Protein 8AYZ (pdb70)

Structure (mmCIF, N/CA/C/O backbone):
data_8AYZ
#
_entry.id   8AYZ
#
_cell.length_a   1.00
_cell.length_b   1.00
_cell.length_c   1.00
_cell.angle_alpha   90.00
_cell.angle_beta   90.00
_cell.angle_gamma   90.00
#
_symmetry.space_group_name_H-M   'P 1'
#
loop_
_entity.id
_entity.type
_entity.pdbx_description
1 polymer 'Capsid protein, VP1'
2 polymer 'Capsid protein, VP0'
3 polymer 'Capsid protein, VP3'
4 non-polymer SPHINGOSINE
5 non-polymer '4-[[4-[1,3-bis(oxidanylidene)isoindol-2-yl]phenyl]sulfonylamino]benzoic acid'
6 water water
#
loop_
_atom_site.group_PDB
_atom_site.id
_atom_site.type_symbol
_atom_site.label_atom_id
_atom_site.label_alt_id
_atom_site.label_comp_id
_atom_site.label_asym_id
_atom_site.label_entity_id
_atom_site.label_seq_id
_atom_site.pdbx_PDB_ins_code
_atom_site.Cartn_x
_atom_site.Cartn_y
_atom_site.Cartn_z
_atom_site.occupancy
_atom_site.B_iso_or_equiv
_atom_site.auth_seq_id
_atom_site.auth_comp_id
_atom_site.auth_asym_id
_atom_site.auth_atom_id
_atom_site.pdbx_PDB_model_num
ATOM 1 N N . ALA A 1 24 ? 165.363 223.147 290.921 1.00 28.31 24 ALA A N 1
ATOM 2 C CA . ALA A 1 24 ? 164.786 224.328 290.294 1.00 28.31 24 ALA A CA 1
ATOM 3 C C . ALA A 1 24 ? 163.939 223.934 289.095 1.00 28.31 24 ALA A C 1
ATOM 4 O O . ALA A 1 24 ? 163.634 224.761 288.236 1.00 28.31 24 ALA A O 1
ATOM 6 N N . ASN A 1 25 ? 163.559 222.662 289.046 1.00 32.91 25 ASN A N 1
ATOM 7 C CA . ASN A 1 25 ? 162.811 222.151 287.911 1.00 32.91 25 ASN A CA 1
ATOM 8 C C . ASN A 1 25 ? 161.375 222.659 287.942 1.00 32.91 25 ASN A C 1
ATOM 9 O O . ASN A 1 25 ? 160.831 223.001 288.996 1.00 32.91 25 ASN A O 1
ATOM 14 N N . ASN A 1 26 ? 160.764 222.712 286.764 1.00 31.65 26 ASN A N 1
ATOM 15 C CA . ASN A 1 26 ? 159.361 223.066 286.660 1.00 31.65 26 ASN A CA 1
ATOM 16 C C . ASN A 1 26 ? 158.505 221.959 287.273 1.00 31.65 26 ASN A C 1
ATOM 17 O O . ASN A 1 26 ? 159.003 220.922 287.719 1.00 31.65 26 ASN A O 1
ATOM 22 N N . LEU A 1 27 ? 157.195 222.185 287.297 1.00 27.61 27 LEU A N 1
ATOM 23 C CA . LEU A 1 27 ? 156.269 221.262 287.926 1.00 27.61 27 LEU A CA 1
ATOM 24 C C . LEU A 1 27 ? 155.368 220.601 286.887 1.00 27.61 27 LEU A C 1
ATOM 25 O O . LEU A 1 27 ? 155.071 221.196 285.847 1.00 27.61 27 LEU A O 1
ATOM 30 N N . PRO A 1 28 ? 154.913 219.374 287.139 1.00 29.30 28 PRO A N 1
ATOM 31 C CA . PRO A 1 28 ? 154.048 218.700 286.164 1.00 29.30 28 PRO A CA 1
ATOM 32 C C . PRO A 1 28 ? 152.715 219.413 286.005 1.00 29.30 28 PRO A C 1
ATOM 33 O O . PRO A 1 28 ? 152.157 219.951 286.964 1.00 29.30 28 PRO A O 1
ATOM 37 N N . ASP A 1 29 ? 152.205 219.406 284.778 1.00 31.89 29 ASP A N 1
ATOM 38 C CA . ASP A 1 29 ? 150.878 219.939 284.516 1.00 31.89 29 ASP A CA 1
ATOM 39 C C . ASP A 1 29 ? 149.816 219.059 285.161 1.00 31.89 29 ASP A C 1
ATOM 40 O O . ASP A 1 29 ? 149.998 217.851 285.332 1.00 31.89 29 ASP A O 1
ATOM 45 N N . THR A 1 30 ? 148.698 219.677 285.526 1.00 30.08 30 THR A N 1
ATOM 46 C CA . THR A 1 30 ? 147.536 218.923 285.973 1.00 30.08 30 THR A CA 1
ATOM 47 C C . THR A 1 30 ? 146.741 218.467 284.759 1.00 30.08 30 THR A C 1
ATOM 48 O O . THR A 1 30 ? 146.415 219.272 283.882 1.00 30.08 30 THR A O 1
ATOM 52 N N . GLN A 1 31 ? 146.440 217.175 284.703 1.00 32.16 31 GLN A N 1
ATOM 53 C CA . GLN A 1 31 ? 145.719 216.601 283.578 1.00 32.16 31 GLN A CA 1
ATOM 54 C C . GLN A 1 31 ? 144.231 216.549 283.884 1.00 32.16 31 GLN A C 1
ATOM 55 O O . GLN A 1 31 ? 143.826 216.332 285.029 1.00 32.16 31 GLN A O 1
ATOM 61 N N . SER A 1 32 ? 143.418 216.763 282.854 1.00 31.20 32 SER A N 1
ATOM 62 C CA . SER A 1 32 ? 141.979 216.638 283.014 1.00 31.20 32 SER A CA 1
ATOM 63 C C . SER A 1 32 ? 141.627 215.213 283.420 1.00 31.20 32 SER A C 1
ATOM 64 O O . SER A 1 32 ? 142.144 214.244 282.859 1.00 31.20 32 SER A O 1
ATOM 67 N N . SER A 1 33 ? 140.748 215.090 284.411 1.00 30.32 33 SER A N 1
ATOM 68 C CA . SER A 1 33 ? 140.320 213.791 284.912 1.00 30.32 33 SER A CA 1
ATOM 69 C C . SER A 1 33 ? 138.815 213.810 285.114 1.00 30.32 33 SER A C 1
ATOM 70 O O . SER A 1 33 ? 138.290 214.692 285.799 1.00 30.32 33 SER A O 1
ATOM 73 N N . GLY A 1 34 ? 138.129 212.837 284.520 1.00 29.03 34 GLY A N 1
ATOM 74 C CA . GLY A 1 34 ? 136.691 212.755 284.601 1.00 29.03 34 GLY A CA 1
ATOM 75 C C . GLY A 1 34 ? 136.220 211.789 285.669 1.00 29.03 34 GLY A C 1
ATOM 76 O O . GLY A 1 34 ? 136.973 211.395 286.563 1.00 29.03 34 GLY A O 1
ATOM 77 N N . PRO A 1 35 ? 134.950 211.391 285.596 1.00 28.31 35 PRO A N 1
ATOM 78 C CA . PRO A 1 35 ? 134.419 210.441 286.579 1.00 28.31 35 PRO A CA 1
ATOM 79 C C . PRO A 1 35 ? 135.167 209.118 286.543 1.00 28.31 35 PRO A C 1
ATOM 80 O O . PRO A 1 35 ? 135.667 208.689 285.501 1.00 28.31 35 PRO A O 1
ATOM 84 N N . ALA A 1 36 ? 135.245 208.474 287.704 1.00 28.69 36 ALA A N 1
ATOM 85 C CA . ALA A 1 36 ? 135.909 207.187 287.845 1.00 28.69 36 ALA A CA 1
ATOM 86 C C . ALA A 1 36 ? 134.961 206.191 288.492 1.00 28.69 36 ALA A C 1
ATOM 87 O O . ALA A 1 36 ? 134.260 206.518 289.452 1.00 28.69 36 ALA A O 1
ATOM 89 N N . HIS A 1 37 ? 134.938 204.975 287.948 1.00 28.91 37 HIS A N 1
ATOM 90 C CA . HIS A 1 37 ? 134.157 203.874 288.514 1.00 28.91 37 HIS A CA 1
ATOM 91 C C . HIS A 1 37 ? 134.912 202.588 288.172 1.00 28.91 37 HIS A C 1
ATOM 92 O O . HIS A 1 37 ? 134.735 202.023 287.091 1.00 28.91 37 HIS A O 1
ATOM 99 N N . SER A 1 38 ? 135.750 202.135 289.100 1.00 33.51 38 SER A N 1
ATOM 100 C CA . SER A 1 38 ? 136.636 201.017 288.809 1.00 33.51 38 SER A CA 1
ATOM 101 C C . SER A 1 38 ? 137.166 200.435 290.111 1.00 33.51 38 SER A C 1
ATOM 102 O O . SER A 1 38 ? 136.917 200.955 291.200 1.00 33.51 38 SER A O 1
ATOM 105 N N . LYS A 1 39 ? 137.909 199.337 289.973 1.00 36.95 39 LYS A N 1
ATOM 106 C CA . LYS A 1 39 ? 138.474 198.633 291.115 1.00 36.95 39 LYS A CA 1
ATOM 107 C C . LYS A 1 39 ? 139.804 199.213 291.577 1.00 36.95 39 LYS A C 1
ATOM 108 O O . LYS A 1 39 ? 140.277 198.842 292.655 1.00 36.95 39 LYS A O 1
ATOM 114 N N . GLU A 1 40 ? 140.417 200.103 290.801 1.00 36.64 40 GLU A N 1
ATOM 115 C CA . GLU A 1 40 ? 141.615 200.789 291.265 1.00 36.64 40 GLU A CA 1
ATOM 116 C C . GLU A 1 40 ? 141.234 201.817 292.322 1.00 36.64 40 GLU A C 1
ATOM 117 O O . GLU A 1 40 ? 140.343 202.643 292.105 1.00 36.64 40 GLU A O 1
ATOM 123 N N . THR A 1 41 ? 141.915 201.772 293.466 1.00 32.83 41 THR A N 1
ATOM 124 C CA . THR A 1 41 ? 141.584 202.605 294.621 1.00 32.83 41 THR A CA 1
ATOM 125 C C . THR A 1 41 ? 142.839 203.324 295.093 1.00 32.83 41 THR A C 1
ATOM 126 O O . THR A 1 41 ? 143.428 202.965 296.121 1.00 32.83 41 THR A O 1
ATOM 130 N N . PRO A 1 42 ? 143.277 204.353 294.365 1.00 31.03 42 PRO A N 1
ATOM 131 C CA . PRO A 1 42 ? 144.454 205.108 294.818 1.00 31.03 42 PRO A CA 1
ATOM 132 C C . PRO A 1 42 ? 144.264 205.758 296.176 1.00 31.03 42 PRO A C 1
ATOM 133 O O . PRO A 1 42 ? 145.249 205.967 296.893 1.00 31.03 42 PRO A O 1
ATOM 137 N N . ALA A 1 43 ? 143.027 206.084 296.556 1.00 29.13 43 ALA A N 1
ATOM 138 C CA . ALA A 1 43 ? 142.801 206.742 297.839 1.00 29.13 43 ALA A CA 1
ATOM 139 C C . ALA A 1 43 ? 143.230 205.852 298.999 1.00 29.13 43 ALA A C 1
ATOM 140 O O . ALA A 1 43 ? 143.824 206.330 299.971 1.00 29.13 43 ALA A O 1
ATOM 142 N N . LEU A 1 44 ? 142.931 204.558 298.920 1.00 29.12 44 LEU A N 1
ATOM 143 C CA . LEU A 1 44 ? 143.314 203.627 299.970 1.00 29.12 44 LEU A CA 1
ATOM 144 C C . LEU A 1 44 ? 144.772 203.219 299.814 1.00 29.12 44 LEU A C 1
ATOM 145 O O . LEU A 1 44 ? 145.262 203.015 298.701 1.00 29.12 44 LEU A O 1
ATOM 150 N N . THR A 1 45 ? 145.463 203.105 300.943 1.00 28.43 45 THR A N 1
ATOM 151 C CA . THR A 1 45 ? 146.874 202.752 300.957 1.00 28.43 45 THR A CA 1
ATOM 152 C C . THR A 1 45 ? 147.186 202.097 302.297 1.00 28.43 45 THR A C 1
ATOM 153 O O . THR A 1 45 ? 146.284 201.751 303.065 1.00 28.43 45 THR A O 1
ATOM 157 N N . ALA A 1 46 ? 148.475 201.920 302.574 1.00 27.73 46 ALA A N 1
ATOM 158 C CA . ALA A 1 46 ? 148.936 201.343 303.836 1.00 27.73 46 ALA A CA 1
ATOM 159 C C . ALA A 1 46 ? 150.227 202.058 304.215 1.00 27.73 46 ALA A C 1
ATOM 160 O O . ALA A 1 46 ? 151.300 201.719 303.710 1.00 27.73 46 ALA A O 1
ATOM 162 N N . VAL A 1 47 ? 150.120 203.046 305.103 1.00 26.09 47 VAL A N 1
ATOM 163 C CA . VAL A 1 47 ? 151.292 203.776 305.556 1.00 26.09 47 VAL A CA 1
ATOM 164 C C . VAL A 1 47 ? 152.250 202.891 306.336 1.00 26.09 47 VAL A C 1
ATOM 165 O O . VAL A 1 47 ? 153.389 203.294 306.582 1.00 26.09 47 VAL A O 1
ATOM 169 N N . GLU A 1 48 ? 151.815 201.691 306.730 1.00 25.88 48 GLU A N 1
ATOM 170 C CA . GLU A 1 48 ? 152.705 200.782 307.443 1.00 25.88 48 GLU A CA 1
ATOM 171 C C . GLU A 1 48 ? 153.957 200.472 306.634 1.00 25.88 48 GLU A C 1
ATOM 172 O O . GLU A 1 48 ? 155.028 200.254 307.210 1.00 25.88 48 GLU A O 1
ATOM 178 N N . THR A 1 49 ? 153.850 200.463 305.304 1.00 27.22 49 THR A N 1
ATOM 179 C CA . THR A 1 49 ? 154.996 200.129 304.467 1.00 27.22 49 THR A CA 1
ATOM 180 C C . THR A 1 49 ? 156.129 201.135 304.613 1.00 27.22 49 THR A C 1
ATOM 181 O O . THR A 1 49 ? 157.264 200.830 304.232 1.00 27.22 49 THR A O 1
ATOM 185 N N . GLY A 1 50 ? 155.852 202.317 305.153 1.00 25.93 50 GLY A N 1
ATOM 186 C CA . GLY A 1 50 ? 156.847 203.359 305.273 1.00 25.93 50 GLY A CA 1
ATOM 187 C C . GLY A 1 50 ? 156.915 204.310 304.099 1.00 25.93 50 GLY A C 1
ATOM 188 O O . GLY A 1 50 ? 157.720 205.249 304.133 1.00 25.93 50 GLY A O 1
ATOM 189 N N . ALA A 1 51 ? 156.100 204.106 303.071 1.00 27.71 51 ALA A N 1
ATOM 190 C CA . ALA A 1 51 ? 156.103 204.947 301.884 1.00 27.71 51 ALA A CA 1
ATOM 191 C C . ALA A 1 51 ? 154.959 205.952 301.938 1.00 27.71 51 ALA A C 1
ATOM 192 O O . ALA A 1 51 ? 153.935 205.723 302.585 1.00 27.71 51 ALA A O 1
ATOM 194 N N . THR A 1 52 ? 155.146 207.071 301.246 1.00 26.49 52 THR A N 1
ATOM 195 C CA . THR A 1 52 ? 154.139 208.118 301.151 1.00 26.49 52 THR A CA 1
ATOM 196 C C . THR A 1 52 ? 153.325 207.918 299.879 1.00 26.49 52 THR A C 1
ATOM 197 O O . THR A 1 52 ? 153.891 207.774 298.792 1.00 26.49 52 THR A O 1
ATOM 201 N N . ASN A 1 53 ? 152.001 207.916 300.019 1.00 28.87 53 ASN A N 1
ATOM 202 C CA . ASN A 1 53 ? 151.114 207.700 298.883 1.00 28.87 53 ASN A CA 1
ATOM 203 C C . ASN A 1 53 ? 151.267 208.849 297.891 1.00 28.87 53 ASN A C 1
ATOM 204 O O . ASN A 1 53 ? 150.904 209.987 298.210 1.00 28.87 53 ASN A O 1
ATOM 209 N N . PRO A 1 54 ? 151.789 208.602 296.681 1.00 29.26 54 PRO A N 1
ATOM 210 C CA . PRO A 1 54 ? 152.068 209.700 295.737 1.00 29.26 54 PRO A CA 1
ATOM 211 C C . PRO A 1 54 ? 150.850 210.084 294.897 1.00 29.26 54 PRO A C 1
ATOM 212 O O . PRO A 1 54 ? 150.855 209.988 293.666 1.00 29.26 54 PRO A O 1
ATOM 216 N N . LEU A 1 55 ? 149.792 210.530 295.565 1.00 28.48 55 LEU A N 1
ATOM 217 C CA . LEU A 1 55 ? 148.560 210.868 294.871 1.00 28.48 55 LEU A CA 1
ATOM 218 C C . LEU A 1 55 ? 148.605 212.293 294.336 1.00 28.48 55 LEU A C 1
ATOM 219 O O . LEU A 1 55 ? 149.276 213.169 294.887 1.00 28.48 55 LEU A O 1
ATOM 224 N N . VAL A 1 56 ? 147.876 212.513 293.253 1.00 28.64 56 VAL A N 1
ATOM 225 C CA . VAL A 1 56 ? 147.662 213.850 292.705 1.00 28.64 56 VAL A CA 1
ATOM 226 C C . VAL A 1 56 ? 146.168 214.125 292.761 1.00 28.64 56 VAL A C 1
ATOM 227 O O . VAL A 1 56 ? 145.356 213.197 292.911 1.00 28.64 56 VAL A O 1
ATOM 231 N N . PRO A 1 57 ? 145.764 215.391 292.646 1.00 27.21 57 PRO A N 1
ATOM 232 C CA . PRO A 1 57 ? 144.329 215.706 292.757 1.00 27.21 57 PRO A CA 1
ATOM 233 C C . PRO A 1 57 ? 143.452 214.890 291.824 1.00 27.21 57 PRO A C 1
ATOM 234 O O . PRO A 1 57 ? 142.334 214.524 292.201 1.00 27.21 57 PRO A O 1
ATOM 238 N N . SER A 1 58 ? 143.933 214.581 290.620 1.00 29.58 58 SER A N 1
ATOM 239 C CA . SER A 1 58 ? 143.132 213.815 289.674 1.00 29.58 58 SER A CA 1
ATOM 240 C C . SER A 1 58 ? 142.840 212.402 290.161 1.00 29.58 58 SER A C 1
ATOM 241 O O . SER A 1 58 ? 141.975 211.735 289.586 1.00 29.58 58 SER A O 1
ATOM 244 N N . ASP A 1 59 ? 143.536 211.930 291.195 1.00 30.25 59 ASP A N 1
ATOM 245 C CA . ASP A 1 59 ? 143.284 210.599 291.732 1.00 30.25 59 ASP A CA 1
ATOM 246 C C . ASP A 1 59 ? 142.009 210.522 292.560 1.00 30.25 59 ASP A C 1
ATOM 247 O O . ASP A 1 59 ? 141.471 209.424 292.734 1.00 30.25 59 ASP A O 1
ATOM 252 N N . THR A 1 60 ? 141.512 211.650 293.072 1.00 28.18 60 THR A N 1
ATOM 253 C CA . THR A 1 60 ? 140.374 211.641 293.982 1.00 28.18 60 THR A CA 1
ATOM 254 C C . THR A 1 60 ? 139.271 212.629 293.631 1.00 28.18 60 THR A C 1
ATOM 255 O O . THR A 1 60 ? 138.182 212.523 294.205 1.00 28.18 60 THR A O 1
ATOM 259 N N . VAL A 1 61 ? 139.508 213.586 292.735 1.00 26.44 61 VAL A N 1
ATOM 260 C CA . VAL A 1 61 ? 138.474 214.514 292.296 1.00 26.44 61 VAL A CA 1
ATOM 261 C C . VAL A 1 61 ? 138.613 214.711 290.794 1.00 26.44 61 VAL A C 1
ATOM 262 O O . VAL A 1 61 ? 139.637 214.387 290.192 1.00 26.44 61 VAL A O 1
ATOM 266 N N . GLN A 1 62 ? 137.561 215.249 290.190 1.00 26.68 62 GLN A N 1
ATOM 267 C CA . GLN A 1 62 ? 137.622 215.628 288.789 1.00 26.68 62 GLN A CA 1
ATOM 268 C C . GLN A 1 62 ? 138.429 216.910 288.653 1.00 26.68 62 GLN A C 1
ATOM 269 O O . GLN A 1 62 ? 138.199 217.881 289.379 1.00 26.68 62 GLN A O 1
ATOM 275 N N . THR A 1 63 ? 139.379 216.909 287.727 1.00 28.13 63 THR A N 1
ATOM 276 C CA . THR A 1 63 ? 140.286 218.027 287.542 1.00 28.13 63 THR A CA 1
ATOM 277 C C . THR A 1 63 ? 140.233 218.494 286.099 1.00 28.13 63 THR A C 1
ATOM 278 O O . THR A 1 63 ? 139.925 217.723 285.187 1.00 28.13 63 THR A O 1
ATOM 282 N N . ARG A 1 64 ? 140.534 219.769 285.905 1.00 27.55 64 ARG A N 1
ATOM 283 C CA . ARG A 1 64 ? 140.712 220.318 284.574 1.00 27.55 64 ARG A CA 1
ATOM 284 C C . ARG A 1 64 ? 142.178 220.217 284.168 1.00 27.55 64 ARG A C 1
ATOM 285 O O . ARG A 1 64 ? 143.045 219.834 284.955 1.00 27.55 64 ARG A O 1
ATOM 293 N N . HIS A 1 65 ? 142.451 220.561 282.915 1.00 30.68 65 HIS A N 1
ATOM 294 C CA . HIS A 1 65 ? 143.823 220.658 282.446 1.00 30.68 65 HIS A CA 1
ATOM 295 C C . HIS A 1 65 ? 144.399 222.004 282.864 1.00 30.68 65 HIS A C 1
ATOM 296 O O . HIS A 1 65 ? 143.808 223.053 282.591 1.00 30.68 65 HIS A O 1
ATOM 303 N N . VAL A 1 66 ? 145.541 221.972 283.544 1.00 29.00 66 VAL A N 1
ATOM 304 C CA . VAL A 1 66 ? 146.230 223.177 283.990 1.00 29.00 66 VAL A CA 1
ATOM 305 C C . VAL A 1 66 ? 147.676 223.085 283.531 1.00 29.00 66 VAL A C 1
ATOM 306 O O . VAL A 1 66 ? 148.388 222.143 283.897 1.00 29.00 66 VAL A O 1
ATOM 310 N N . ILE A 1 67 ? 148.113 224.060 282.741 1.00 29.86 67 ILE A N 1
ATOM 311 C CA . ILE A 1 67 ? 149.515 224.156 282.352 1.00 29.86 67 ILE A CA 1
ATOM 312 C C . ILE A 1 67 ? 150.263 224.803 283.511 1.00 29.86 67 ILE A C 1
ATOM 313 O O . ILE A 1 67 ? 150.158 226.011 283.733 1.00 29.86 67 ILE A O 1
ATOM 318 N N . GLN A 1 68 ? 151.012 223.997 284.254 1.00 28.75 68 GLN A N 1
ATOM 319 C CA . GLN A 1 68 ? 151.667 224.466 285.466 1.00 28.75 68 GLN A CA 1
ATOM 320 C C . GLN A 1 68 ? 152.897 225.292 285.116 1.00 28.75 68 GLN A C 1
ATOM 321 O O . GLN A 1 68 ? 153.751 224.855 284.340 1.00 28.75 68 GLN A O 1
ATOM 327 N N . LYS A 1 69 ? 152.985 226.488 285.695 1.00 26.89 69 LYS A N 1
ATOM 328 C CA . LYS A 1 69 ? 154.106 227.382 285.459 1.00 26.89 69 LYS A CA 1
ATOM 329 C C . LYS A 1 69 ? 154.945 227.650 286.698 1.00 26.89 69 LYS A C 1
ATOM 330 O O . LYS A 1 69 ? 156.022 228.243 286.574 1.00 26.89 69 LYS A O 1
ATOM 336 N N . ARG A 1 70 ? 154.497 227.234 287.878 1.00 24.24 70 ARG A N 1
ATOM 337 C CA . ARG A 1 70 ? 155.297 227.400 289.081 1.00 24.24 70 ARG A CA 1
ATOM 338 C C . ARG A 1 70 ? 156.497 226.458 289.059 1.00 24.24 70 ARG A C 1
ATOM 339 O O . ARG A 1 70 ? 156.447 225.365 288.492 1.00 24.24 70 ARG A O 1
ATOM 347 N N . THR A 1 71 ? 157.591 226.905 289.671 1.00 25.44 71 THR A N 1
ATOM 348 C CA . THR A 1 71 ? 158.814 226.123 289.770 1.00 25.44 71 THR A CA 1
ATOM 349 C C . THR A 1 71 ? 159.325 226.170 291.203 1.00 25.44 71 THR A C 1
ATOM 350 O O . THR A 1 71 ? 158.889 226.984 292.019 1.00 25.44 71 THR A O 1
ATOM 354 N N . ARG A 1 72 ? 160.271 225.282 291.499 1.00 23.54 72 ARG A N 1
ATOM 355 C CA . ARG A 1 72 ? 160.881 225.174 292.822 1.00 23.54 72 ARG A CA 1
ATOM 356 C C . ARG A 1 72 ? 162.281 225.771 292.847 1.00 23.54 72 ARG A C 1
ATOM 357 O O . ARG A 1 72 ? 163.172 225.271 293.537 1.00 23.54 72 ARG A O 1
ATOM 365 N N . SER A 1 73 ? 162.492 226.859 292.105 1.00 23.26 73 SER A N 1
ATOM 366 C CA . SER A 1 73 ? 163.825 227.443 292.004 1.00 23.26 73 SER A CA 1
ATOM 367 C C . SER A 1 73 ? 164.330 227.955 293.345 1.00 23.26 73 SER A C 1
ATOM 368 O O . SER A 1 73 ? 165.538 227.928 293.599 1.00 23.26 73 SER A O 1
ATOM 371 N N . GLU A 1 74 ? 163.441 228.431 294.210 1.00 21.69 74 GLU A N 1
ATOM 372 C CA . GLU A 1 74 ? 163.866 229.052 295.455 1.00 21.69 74 GLU A CA 1
ATOM 373 C C . GLU A 1 74 ? 163.905 228.085 296.630 1.00 21.69 74 GLU A C 1
ATOM 374 O O . GLU A 1 74 ? 164.216 228.510 297.745 1.00 21.69 74 GLU A O 1
ATOM 380 N N . SER A 1 75 ? 163.591 226.808 296.419 1.00 21.11 75 SER A N 1
ATOM 381 C CA . SER A 1 75 ? 163.687 225.806 297.471 1.00 21.11 75 SER A CA 1
ATOM 382 C C . SER A 1 75 ? 164.807 224.804 297.224 1.00 21.11 75 SER A C 1
ATOM 383 O O . SER A 1 75 ? 164.929 223.830 297.972 1.00 21.11 75 SER A O 1
ATOM 386 N N . THR A 1 76 ? 165.628 225.011 296.200 1.00 21.47 76 THR A N 1
ATOM 387 C CA . THR A 1 76 ? 166.859 224.246 296.112 1.00 21.47 76 THR A CA 1
ATOM 388 C C . THR A 1 76 ? 167.661 224.468 297.386 1.00 21.47 76 THR A C 1
ATOM 389 O O . THR A 1 76 ? 167.533 225.498 298.050 1.00 21.47 76 THR A O 1
ATOM 393 N N . VAL A 1 77 ? 168.481 223.482 297.746 1.00 20.48 77 VAL A N 1
ATOM 394 C CA . VAL A 1 77 ? 169.288 223.620 298.955 1.00 20.48 77 VAL A CA 1
ATOM 395 C C . VAL A 1 77 ? 170.214 224.822 298.830 1.00 20.48 77 VAL A C 1
ATOM 396 O O . VAL A 1 77 ? 170.421 225.571 299.795 1.00 20.48 77 VAL A O 1
ATOM 400 N N . GLU A 1 78 ? 170.774 225.034 297.638 1.00 23.59 78 GLU A N 1
ATOM 401 C CA . GLU A 1 78 ? 171.605 226.210 297.407 1.00 23.59 78 GLU A CA 1
ATOM 402 C C . GLU A 1 78 ? 170.828 227.487 297.697 1.00 23.59 78 GLU A C 1
ATOM 403 O O . GLU A 1 78 ? 171.284 228.344 298.458 1.00 23.59 78 GLU A O 1
ATOM 409 N N . SER A 1 79 ? 169.638 227.625 297.106 1.00 22.01 79 SER A N 1
ATOM 410 C CA . SER A 1 79 ? 168.824 228.808 297.365 1.00 22.01 79 SER A CA 1
ATOM 411 C C . SER A 1 79 ? 168.417 228.892 298.826 1.00 22.01 79 SER A C 1
ATOM 412 O O . SER A 1 79 ? 168.294 229.991 299.374 1.00 22.01 79 SER A O 1
ATOM 415 N N . PHE A 1 80 ? 168.199 227.747 299.469 1.00 19.50 80 PHE A N 1
ATOM 416 C CA . PHE A 1 80 ? 167.799 227.754 300.870 1.00 19.50 80 PHE A CA 1
ATOM 417 C C . PHE A 1 80 ? 168.907 228.308 301.756 1.00 19.50 80 PHE A C 1
ATOM 418 O O . PHE A 1 80 ? 168.628 228.984 302.751 1.00 19.50 80 PHE A O 1
ATOM 426 N N . PHE A 1 81 ? 170.166 228.036 301.416 1.00 19.80 81 PHE A N 1
ATOM 427 C CA . PHE A 1 81 ? 171.291 228.491 302.225 1.00 19.80 81 PHE A CA 1
ATOM 428 C C . PHE A 1 81 ? 172.014 229.707 301.647 1.00 19.80 81 PHE A C 1
ATOM 429 O O . PHE A 1 81 ? 173.003 230.152 302.234 1.00 19.80 81 PHE A O 1
ATOM 437 N N . ALA A 1 82 ? 171.535 230.275 300.539 1.00 22.14 82 ALA A N 1
ATOM 438 C CA . ALA A 1 82 ? 172.247 231.350 299.844 1.00 22.14 82 ALA A CA 1
ATOM 439 C C . ALA A 1 82 ? 172.011 232.704 300.521 1.00 22.14 82 ALA A C 1
ATOM 440 O O . ALA A 1 82 ? 171.579 233.679 299.911 1.00 22.14 82 ALA A O 1
ATOM 442 N N . ARG A 1 83 ? 172.321 232.750 301.811 1.00 20.59 83 ARG A N 1
ATOM 443 C CA . ARG A 1 83 ? 172.150 233.948 302.617 1.00 20.59 83 ARG A CA 1
ATOM 444 C C . ARG A 1 83 ? 173.276 234.022 303.633 1.00 20.59 83 ARG A C 1
ATOM 445 O O . ARG A 1 83 ? 173.633 233.012 304.243 1.00 20.59 83 ARG A O 1
ATOM 453 N N . GLY A 1 84 ? 173.832 235.216 303.812 1.00 20.40 84 GLY A N 1
ATOM 454 C CA . GLY A 1 84 ? 174.786 235.436 304.880 1.00 20.40 84 GLY A CA 1
ATOM 455 C C . GLY A 1 84 ? 174.064 235.508 306.209 1.00 20.40 84 GLY A C 1
ATOM 456 O O . GLY A 1 84 ? 173.134 236.314 306.371 1.00 20.40 84 GLY A O 1
ATOM 457 N N . ALA A 1 85 ? 174.460 234.674 307.161 1.00 20.36 85 ALA A N 1
ATOM 458 C CA . ALA A 1 85 ? 173.859 234.650 308.485 1.00 20.36 85 ALA A CA 1
ATOM 459 C C . ALA A 1 85 ? 174.910 235.018 309.518 1.00 20.36 85 ALA A C 1
ATOM 460 O O . ALA A 1 85 ? 176.054 234.568 309.434 1.00 20.36 85 ALA A O 1
ATOM 462 N N . CYS A 1 86 ? 174.521 235.831 310.493 1.00 21.84 86 CYS A N 1
ATOM 463 C CA . CYS A 1 86 ? 175.451 236.244 311.535 1.00 21.84 86 CYS A CA 1
ATOM 464 C C . CYS A 1 86 ? 175.697 235.087 312.492 1.00 21.84 86 CYS A C 1
ATOM 465 O O . CYS A 1 86 ? 174.755 234.554 313.084 1.00 21.84 86 CYS A O 1
ATOM 468 N N . VAL A 1 87 ? 176.961 234.705 312.653 1.00 21.09 87 VAL A N 1
ATOM 469 C CA . VAL A 1 87 ? 177.324 233.590 313.519 1.00 21.09 87 VAL A CA 1
ATOM 470 C C . VAL A 1 87 ? 178.150 234.014 314.719 1.00 21.09 87 VAL A C 1
ATOM 471 O O . VAL A 1 87 ? 178.396 233.178 315.602 1.00 21.09 87 VAL A O 1
ATOM 475 N N . ALA A 1 88 ? 178.576 235.271 314.797 1.00 21.56 88 ALA A N 1
ATOM 476 C CA . ALA A 1 88 ? 179.401 235.691 315.919 1.00 21.56 88 ALA A CA 1
ATOM 477 C C . ALA A 1 88 ? 179.492 237.206 315.954 1.00 21.56 88 ALA A C 1
ATOM 478 O O . ALA A 1 88 ? 179.432 237.873 314.917 1.00 21.56 88 ALA A O 1
ATOM 480 N N . ILE A 1 89 ? 179.658 237.730 317.164 1.00 22.39 89 ILE A N 1
ATOM 481 C CA . ILE A 1 89 ? 179.877 239.148 317.411 1.00 22.39 89 ILE A CA 1
ATOM 482 C C . ILE A 1 89 ? 181.120 239.230 318.286 1.00 22.39 89 ILE A C 1
ATOM 483 O O . ILE A 1 89 ? 181.053 238.977 319.493 1.00 22.39 89 ILE A O 1
ATOM 488 N N . ILE A 1 90 ? 182.253 239.581 317.689 1.00 21.98 90 ILE A N 1
ATOM 489 C CA . ILE A 1 90 ? 183.542 239.581 318.367 1.00 21.98 90 ILE A CA 1
ATOM 490 C C . ILE A 1 90 ? 183.858 241.009 318.785 1.00 21.98 90 ILE A C 1
ATOM 491 O O . ILE A 1 90 ? 184.023 241.889 317.935 1.00 21.98 90 ILE A O 1
ATOM 496 N N . GLU A 1 91 ? 183.958 241.245 320.085 1.00 24.81 91 GLU A N 1
ATOM 497 C CA . GLU A 1 91 ? 184.168 242.583 320.616 1.00 24.81 91 GLU A CA 1
ATOM 498 C C . GLU A 1 91 ? 185.639 242.779 320.953 1.00 24.81 91 GLU A C 1
ATOM 499 O O . GLU A 1 91 ? 186.240 241.948 321.640 1.00 24.81 91 GLU A O 1
ATOM 505 N N . VAL A 1 92 ? 186.216 243.874 320.461 1.00 24.30 92 VAL A N 1
ATOM 506 C CA . VAL A 1 92 ? 187.595 244.233 320.755 1.00 24.30 92 VAL A CA 1
ATOM 507 C C . VAL A 1 92 ? 187.645 245.707 321.134 1.00 24.30 92 VAL A C 1
ATOM 508 O O . VAL A 1 92 ? 186.703 246.467 320.903 1.00 24.30 92 VAL A O 1
ATOM 512 N N . ASP A 1 93 ? 188.755 246.098 321.748 1.00 28.11 93 ASP A N 1
ATOM 513 C CA . ASP A 1 93 ? 188.948 247.462 322.208 1.00 28.11 93 ASP A CA 1
ATOM 514 C C . ASP A 1 93 ? 190.250 248.016 321.652 1.00 28.11 93 ASP A C 1
ATOM 515 O O . ASP A 1 93 ? 191.172 247.278 321.301 1.00 28.11 93 ASP A O 1
ATOM 520 N N . ASN A 1 94 ? 190.295 249.339 321.569 1.00 27.26 94 ASN A N 1
ATOM 521 C CA . ASN A 1 94 ? 191.502 250.099 321.274 1.00 27.26 94 ASN A CA 1
ATOM 522 C C . ASN A 1 94 ? 191.665 251.050 322.452 1.00 27.26 94 ASN A C 1
ATOM 523 O O . ASN A 1 94 ? 190.941 252.045 322.561 1.00 27.26 94 ASN A O 1
ATOM 528 N N . ASP A 1 95 ? 192.595 250.721 323.342 1.00 31.53 95 ASP A N 1
ATOM 529 C CA . ASP A 1 95 ? 192.736 251.424 324.606 1.00 31.53 95 ASP A CA 1
ATOM 530 C C . ASP A 1 95 ? 194.146 251.193 325.127 1.00 31.53 95 ASP A C 1
ATOM 531 O O . ASP A 1 95 ? 194.879 250.337 324.629 1.00 31.53 95 ASP A O 1
ATOM 536 N N . ALA A 1 96 ? 194.517 251.969 326.135 1.00 34.21 96 ALA A N 1
ATOM 537 C CA . ALA A 1 96 ? 195.842 251.835 326.717 1.00 34.21 96 ALA A CA 1
ATOM 538 C C . ALA A 1 96 ? 196.004 250.439 327.314 1.00 34.21 96 ALA A C 1
ATOM 539 O O . ALA A 1 96 ? 195.104 249.966 328.021 1.00 34.21 96 ALA A O 1
ATOM 541 N N . PRO A 1 97 ? 197.119 249.750 327.059 1.00 35.51 97 PRO A N 1
ATOM 542 C CA . PRO A 1 97 ? 197.279 248.397 327.613 1.00 35.51 97 PRO A CA 1
ATOM 543 C C . PRO A 1 97 ? 197.295 248.364 329.128 1.00 35.51 97 PRO A C 1
ATOM 544 O O . PRO A 1 97 ? 197.064 247.298 329.711 1.00 35.51 97 PRO A O 1
ATOM 548 N N . THR A 1 98 ? 197.566 249.491 329.787 1.00 39.19 98 THR A N 1
ATOM 549 C CA . THR A 1 98 ? 197.514 249.528 331.242 1.00 39.19 98 THR A CA 1
ATOM 550 C C . THR A 1 98 ? 196.094 249.386 331.770 1.00 39.19 98 THR A C 1
ATOM 551 O O . THR A 1 98 ? 195.913 248.971 332.919 1.00 39.19 98 THR A O 1
ATOM 555 N N . LYS A 1 99 ? 195.088 249.718 330.966 1.00 38.54 99 LYS A N 1
ATOM 556 C CA . LYS A 1 99 ? 193.692 249.562 331.367 1.00 38.54 99 LYS A CA 1
ATOM 557 C C . LYS A 1 99 ? 193.342 248.083 331.313 1.00 38.54 99 LYS A C 1
ATOM 558 O O . LYS A 1 99 ? 193.024 247.543 330.251 1.00 38.54 99 LYS A O 1
ATOM 564 N N . ARG A 1 100 ? 193.402 247.416 332.466 1.00 41.76 100 ARG A N 1
ATOM 565 C CA . ARG A 1 100 ? 193.198 245.973 332.501 1.00 41.76 100 ARG A CA 1
ATOM 566 C C . ARG A 1 100 ? 191.761 245.581 332.184 1.00 41.76 100 ARG A C 1
ATOM 567 O O . ARG A 1 100 ? 191.503 244.409 331.892 1.00 41.76 100 ARG A O 1
ATOM 575 N N . ALA A 1 101 ? 190.822 246.529 332.232 1.00 37.92 101 ALA A N 1
ATOM 576 C CA . ALA A 1 101 ? 189.440 246.213 331.884 1.00 37.92 101 ALA A CA 1
ATOM 577 C C . ALA A 1 101 ? 189.262 246.047 330.381 1.00 37.92 101 ALA A C 1
ATOM 578 O O . ALA A 1 101 ? 188.437 245.238 329.942 1.00 37.92 101 ALA A O 1
ATOM 580 N N . SER A 1 102 ? 190.016 246.796 329.582 1.00 33.07 102 SER A N 1
ATOM 581 C CA . SER A 1 102 ? 189.877 246.726 328.136 1.00 33.07 102 SER A CA 1
ATOM 582 C C . SER A 1 102 ? 190.425 245.409 327.600 1.00 33.07 102 SER A C 1
ATOM 583 O O . SER A 1 102 ? 191.333 244.804 328.175 1.00 33.07 102 SER A O 1
ATOM 586 N N . LYS A 1 103 ? 189.858 244.970 326.481 1.00 28.41 103 LYS A N 1
ATOM 587 C CA . LYS A 1 103 ? 190.238 243.728 325.814 1.00 28.41 103 LYS A CA 1
ATOM 588 C C . LYS A 1 103 ? 190.786 244.100 324.440 1.00 28.41 103 LYS A C 1
ATOM 589 O O . LYS A 1 103 ? 190.019 244.408 323.523 1.00 28.41 103 LYS A O 1
ATOM 595 N N . LEU A 1 104 ? 192.111 244.074 324.300 1.00 27.63 104 LEU A N 1
ATOM 596 C CA . LEU A 1 104 ? 192.761 244.553 323.088 1.00 27.63 104 LEU A CA 1
ATOM 597 C C . LEU A 1 104 ? 192.792 243.519 321.972 1.00 27.63 104 LEU A C 1
ATOM 598 O O . LEU A 1 104 ? 193.157 243.864 320.844 1.00 27.63 104 LEU A O 1
ATOM 603 N N . PHE A 1 105 ? 192.437 242.270 322.250 1.00 23.79 105 PHE A N 1
ATOM 604 C CA . PHE A 1 105 ? 192.276 241.284 321.196 1.00 23.79 105 PHE A CA 1
ATOM 605 C C . PHE A 1 105 ? 191.289 240.234 321.673 1.00 23.79 105 PHE A C 1
ATOM 606 O O . PHE A 1 105 ? 191.089 240.042 322.873 1.00 23.79 105 PHE A O 1
ATOM 614 N N . SER A 1 106 ? 190.668 239.558 320.714 1.00 23.82 106 SER A N 1
ATOM 615 C CA . SER A 1 106 ? 189.660 238.555 321.021 1.00 23.82 106 SER A CA 1
ATOM 616 C C . SER A 1 106 ? 189.841 237.348 320.120 1.00 23.82 106 SER A C 1
ATOM 617 O O . SER A 1 106 ? 190.124 237.492 318.931 1.00 23.82 106 SER A O 1
ATOM 620 N N . VAL A 1 107 ? 189.658 236.159 320.684 1.00 21.82 107 VAL A N 1
ATOM 621 C CA . VAL A 1 107 ? 189.751 234.913 319.937 1.00 21.82 107 VAL A CA 1
ATOM 622 C C . VAL A 1 107 ? 188.383 234.250 319.963 1.00 21.82 107 VAL A C 1
ATOM 623 O O . VAL A 1 107 ? 187.846 233.964 321.039 1.00 21.82 107 VAL A O 1
ATOM 627 N N . TRP A 1 108 ? 187.827 234.004 318.782 1.00 20.45 108 TRP A N 1
ATOM 628 C CA . TRP A 1 108 ? 186.532 233.356 318.627 1.00 20.45 108 TRP A CA 1
ATOM 629 C C . TRP A 1 108 ? 186.741 232.027 317.925 1.00 20.45 108 TRP A C 1
ATOM 630 O O . TRP A 1 108 ? 187.237 231.991 316.796 1.00 20.45 108 TRP A O 1
ATOM 641 N N . LYS A 1 109 ? 186.372 230.941 318.590 1.00 21.27 109 LYS A N 1
ATOM 642 C CA . LYS A 1 109 ? 186.445 229.633 317.960 1.00 21.27 109 LYS A CA 1
ATOM 643 C C . LYS A 1 109 ? 185.370 229.524 316.886 1.00 21.27 109 LYS A C 1
ATOM 644 O O . LYS A 1 109 ? 184.204 229.848 317.123 1.00 21.27 109 LYS A O 1
ATOM 650 N N . ILE A 1 110 ? 185.764 229.055 315.704 1.00 20.41 110 ILE A N 1
ATOM 651 C CA . ILE A 1 110 ? 184.874 229.088 314.553 1.00 20.41 110 ILE A CA 1
ATOM 652 C C . ILE A 1 110 ? 183.785 228.038 314.721 1.00 20.41 110 ILE A C 1
ATOM 653 O O . ILE A 1 110 ? 184.063 226.864 314.992 1.00 20.41 110 ILE A O 1
ATOM 658 N N . THR A 1 111 ? 182.535 228.462 314.565 1.00 21.16 111 THR A N 1
ATOM 659 C CA . THR A 1 111 ? 181.393 227.567 314.677 1.00 21.16 111 THR A CA 1
ATOM 660 C C . THR A 1 111 ? 180.150 228.324 314.238 1.00 21.16 111 THR A C 1
ATOM 661 O O . THR A 1 111 ? 180.112 229.556 314.265 1.00 21.16 111 THR A O 1
ATOM 665 N N . TYR A 1 112 ? 179.135 227.570 313.828 1.00 21.47 112 TYR A N 1
ATOM 666 C CA . TYR A 1 112 ? 177.829 228.129 313.519 1.00 21.47 112 TYR A CA 1
ATOM 667 C C . TYR A 1 112 ? 176.844 227.954 314.665 1.00 21.47 112 TYR A C 1
ATOM 668 O O . TYR A 1 112 ? 175.655 228.230 314.491 1.00 21.47 112 TYR A O 1
ATOM 677 N N . LYS A 1 113 ? 177.309 227.500 315.827 1.00 21.89 113 LYS A N 1
ATOM 678 C CA . LYS A 1 113 ? 176.432 227.140 316.931 1.00 21.89 113 LYS A CA 1
ATOM 679 C C . LYS A 1 113 ? 176.346 228.216 318.005 1.00 21.89 113 LYS A C 1
ATOM 680 O O . LYS A 1 113 ? 175.748 227.975 319.057 1.00 21.89 113 LYS A O 1
ATOM 686 N N . ASP A 1 114 ? 176.924 229.395 317.774 1.00 23.61 114 ASP A N 1
ATOM 687 C CA . ASP A 1 114 ? 176.763 230.484 318.730 1.00 23.61 114 ASP A CA 1
ATOM 688 C C . ASP A 1 114 ? 175.449 231.227 318.525 1.00 23.61 114 ASP A C 1
ATOM 689 O O . ASP A 1 114 ? 174.919 231.810 319.476 1.00 23.61 114 ASP A O 1
ATOM 694 N N . THR A 1 115 ? 174.917 231.222 317.309 1.00 22.84 115 THR A N 1
ATOM 695 C CA . THR A 1 115 ? 173.568 231.682 317.016 1.00 22.84 115 THR A CA 1
ATOM 696 C C . THR A 1 115 ? 172.703 230.471 316.674 1.00 22.84 115 THR A C 1
ATOM 697 O O . THR A 1 115 ? 173.172 229.331 316.678 1.00 22.84 115 THR A O 1
ATOM 701 N N . VAL A 1 116 ? 171.431 230.718 316.365 1.00 21.99 116 VAL A N 1
ATOM 702 C CA . VAL A 1 116 ? 170.443 229.658 316.232 1.00 21.99 116 VAL A CA 1
ATOM 703 C C . VAL A 1 116 ? 169.945 229.508 314.798 1.00 21.99 116 VAL A C 1
ATOM 704 O O . VAL A 1 116 ? 169.737 228.387 314.333 1.00 21.99 116 VAL A O 1
ATOM 708 N N . GLN A 1 117 ? 169.735 230.612 314.081 1.00 21.06 117 GLN A N 1
ATOM 709 C CA . GLN A 1 117 ? 168.993 230.542 312.824 1.00 21.06 117 GLN A CA 1
ATOM 710 C C . GLN A 1 117 ? 169.716 229.679 311.792 1.00 21.06 117 GLN A C 1
ATOM 711 O O . GLN A 1 117 ? 169.163 228.691 311.280 1.00 21.06 117 GLN A O 1
ATOM 717 N N . LEU A 1 118 ? 170.961 230.038 311.476 1.00 19.80 118 LEU A N 1
ATOM 718 C CA . LEU A 1 118 ? 171.730 229.234 310.536 1.00 19.80 118 LEU A CA 1
ATOM 719 C C . LEU A 1 118 ? 171.907 227.820 311.061 1.00 19.80 118 LEU A C 1
ATOM 720 O O . LEU A 1 118 ? 171.891 226.859 310.287 1.00 19.80 118 LEU A O 1
ATOM 725 N N . ARG A 1 119 ? 172.104 227.676 312.371 1.00 20.44 119 ARG A N 1
ATOM 726 C CA . ARG A 1 119 ? 172.246 226.348 312.954 1.00 20.44 119 ARG A CA 1
ATOM 727 C C . ARG A 1 119 ? 171.030 225.487 312.643 1.00 20.44 119 ARG A C 1
ATOM 728 O O . ARG A 1 119 ? 171.164 224.343 312.203 1.00 20.44 119 ARG A O 1
ATOM 736 N N . ARG A 1 120 ? 169.832 226.021 312.879 1.00 19.72 120 ARG A N 1
ATOM 737 C CA . ARG A 1 120 ? 168.617 225.255 312.628 1.00 19.72 120 ARG A CA 1
ATOM 738 C C . ARG A 1 120 ? 168.504 224.885 311.155 1.00 19.72 120 ARG A C 1
ATOM 739 O O . ARG A 1 120 ? 168.223 223.727 310.805 1.00 19.72 120 ARG A O 1
ATOM 747 N N . LYS A 1 121 ? 168.764 225.853 310.271 1.00 19.15 121 LYS A N 1
ATOM 748 C CA . LYS A 1 121 ? 168.691 225.568 308.844 1.00 19.15 121 LYS A CA 1
ATOM 749 C C . LYS A 1 121 ? 169.651 224.449 308.463 1.00 19.15 121 LYS A C 1
ATOM 750 O O . LYS A 1 121 ? 169.283 223.517 307.742 1.00 19.15 121 LYS A O 1
ATOM 756 N N . LEU A 1 122 ? 170.890 224.519 308.954 1.00 19.19 122 LEU A N 1
ATOM 757 C CA . LEU A 1 122 ? 171.867 223.480 308.647 1.00 19.19 122 LEU A CA 1
ATOM 758 C C . LEU A 1 122 ? 171.430 222.136 309.206 1.00 19.19 122 LEU A C 1
ATOM 759 O O . LEU A 1 122 ? 171.603 221.099 308.557 1.00 19.19 122 LEU A O 1
ATOM 764 N N . GLU A 1 123 ? 170.842 222.136 310.396 1.00 18.71 123 GLU A N 1
ATOM 765 C CA . GLU A 1 123 ? 170.508 220.899 311.082 1.00 18.71 123 GLU A CA 1
ATOM 766 C C . GLU A 1 123 ? 169.207 220.287 310.594 1.00 18.71 123 GLU A C 1
ATOM 767 O O . GLU A 1 123 ? 168.815 219.230 311.095 1.00 18.71 123 GLU A O 1
ATOM 773 N N . PHE A 1 124 ? 168.529 220.918 309.636 1.00 18.96 124 PHE A N 1
ATOM 774 C CA . PHE A 1 124 ? 167.592 220.154 308.817 1.00 18.96 124 PHE A CA 1
ATOM 775 C C . PHE A 1 124 ? 168.237 218.911 308.207 1.00 18.96 124 PHE A C 1
ATOM 776 O O . PHE A 1 124 ? 167.518 217.999 307.787 1.00 18.96 124 PHE A O 1
ATOM 784 N N . PHE A 1 125 ? 169.568 218.856 308.125 1.00 18.06 125 PHE A N 1
ATOM 785 C CA . PHE A 1 125 ? 170.269 217.759 307.471 1.00 18.06 125 PHE A CA 1
ATOM 786 C C . PHE A 1 125 ? 171.354 217.198 308.379 1.00 18.06 125 PHE A C 1
ATOM 787 O O . PHE A 1 125 ? 171.856 217.872 309.279 1.00 18.06 125 PHE A O 1
ATOM 795 N N . THR A 1 126 ? 171.713 215.943 308.117 1.00 17.10 126 THR A N 1
ATOM 796 C CA . THR A 1 126 ? 172.729 215.260 308.907 1.00 17.10 126 THR A CA 1
ATOM 797 C C . THR A 1 126 ? 174.139 215.540 308.404 1.00 17.10 126 THR A C 1
ATOM 798 O O . THR A 1 126 ? 175.041 215.755 309.217 1.00 17.10 126 THR A O 1
ATOM 802 N N . TYR A 1 127 ? 174.361 215.540 307.089 1.00 17.62 127 TYR A N 1
ATOM 803 C CA . TYR A 1 127 ? 175.689 215.811 306.548 1.00 17.62 127 TYR A CA 1
ATOM 804 C C . TYR A 1 127 ? 175.620 216.922 305.512 1.00 17.62 127 TYR A C 1
ATOM 805 O O . TYR A 1 127 ? 174.587 217.141 304.881 1.00 17.62 127 TYR A O 1
ATOM 814 N N . SER A 1 128 ? 176.745 217.607 305.322 1.00 18.04 128 SER A N 1
ATOM 815 C CA . SER A 1 128 ? 176.801 218.673 304.333 1.00 18.04 128 SER A CA 1
ATOM 816 C C . SER A 1 128 ? 178.232 218.883 303.863 1.00 18.04 128 SER A C 1
ATOM 817 O O . SER A 1 128 ? 179.182 218.751 304.635 1.00 18.04 128 SER A O 1
ATOM 820 N N . ARG A 1 129 ? 178.358 219.224 302.587 1.00 19.06 129 ARG A N 1
ATOM 821 C CA . ARG A 1 129 ? 179.573 219.780 302.011 1.00 19.06 129 ARG A CA 1
ATOM 822 C C . ARG A 1 129 ? 179.252 221.162 301.467 1.00 19.06 129 ARG A C 1
ATOM 823 O O . ARG A 1 129 ? 178.235 221.345 300.797 1.00 19.06 129 ARG A O 1
ATOM 831 N N . PHE A 1 130 ? 180.114 222.132 301.746 1.00 20.33 130 PHE A N 1
ATOM 832 C CA . PHE A 1 130 ? 179.952 223.440 301.133 1.00 20.33 130 PHE A CA 1
ATOM 833 C C . PHE A 1 130 ? 181.247 224.223 301.251 1.00 20.33 130 PHE A C 1
ATOM 834 O O . PHE A 1 130 ? 182.010 224.047 302.202 1.00 20.33 130 PHE A O 1
ATOM 842 N N . ASP A 1 131 ? 181.490 225.073 300.260 1.00 23.53 131 ASP A N 1
ATOM 843 C CA . ASP A 1 131 ? 182.403 226.182 300.456 1.00 23.53 131 ASP A CA 1
ATOM 844 C C . ASP A 1 131 ? 181.742 227.188 301.385 1.00 23.53 131 ASP A C 1
ATOM 845 O O . ASP A 1 131 ? 180.531 227.167 301.592 1.00 23.53 131 ASP A O 1
ATOM 850 N N . MET A 1 132 ? 182.543 228.074 301.956 1.00 22.29 132 MET A N 1
ATOM 851 C CA . MET A 1 132 ? 182.025 229.027 302.926 1.00 22.29 132 MET A CA 1
ATOM 852 C C . MET A 1 132 ? 182.546 230.417 302.613 1.00 22.29 132 MET A C 1
ATOM 853 O O . MET A 1 132 ? 183.750 230.604 302.429 1.00 22.29 132 MET A O 1
ATOM 858 N N . GLU A 1 133 ? 181.642 231.389 302.583 1.00 21.79 133 GLU A N 1
ATOM 859 C CA . GLU A 1 133 ? 181.995 232.791 302.409 1.00 21.79 133 GLU A CA 1
ATOM 860 C C . GLU A 1 133 ? 181.832 233.489 303.749 1.00 21.79 133 GLU A C 1
ATOM 861 O O . GLU A 1 133 ? 180.740 233.483 304.324 1.00 21.79 133 GLU A O 1
ATOM 867 N N . PHE A 1 134 ? 182.914 234.072 304.249 1.00 20.07 134 PHE A N 1
ATOM 868 C CA . PHE A 1 134 ? 182.882 234.866 305.467 1.00 20.07 134 PHE A CA 1
ATOM 869 C C . PHE A 1 134 ? 182.877 236.340 305.092 1.00 20.07 134 PHE A C 1
ATOM 870 O O . PHE A 1 134 ? 183.695 236.782 304.278 1.00 20.07 134 PHE A O 1
ATOM 878 N N . THR A 1 135 ? 181.952 237.090 305.682 1.00 18.61 135 THR A N 1
ATOM 879 C CA . THR A 1 135 ? 181.884 238.533 305.515 1.00 18.61 135 THR A CA 1
ATOM 880 C C . THR A 1 135 ? 181.909 239.169 306.895 1.00 18.61 135 THR A C 1
ATOM 881 O O . THR A 1 135 ? 181.135 238.787 307.773 1.00 18.61 135 THR A O 1
ATOM 885 N N . PHE A 1 136 ? 182.800 240.129 307.085 1.00 18.43 136 PHE A N 1
ATOM 886 C CA . PHE A 1 136 ? 183.027 240.753 308.379 1.00 18.43 136 PHE A CA 1
ATOM 887 C C . PHE A 1 136 ? 182.529 242.186 308.322 1.00 18.43 136 PHE A C 1
ATOM 888 O O . PHE A 1 136 ? 183.033 242.990 307.528 1.00 18.43 136 PHE A O 1
ATOM 896 N N . VAL A 1 137 ? 181.551 242.496 309.168 1.00 18.59 137 VAL A N 1
ATOM 897 C CA . VAL A 1 137 ? 180.980 243.831 309.281 1.00 18.59 137 VAL A CA 1
ATOM 898 C C . VAL A 1 137 ? 181.497 244.432 310.577 1.00 18.59 137 VAL A C 1
ATOM 899 O O . VAL A 1 137 ? 181.185 243.937 311.664 1.00 18.59 137 VAL A O 1
ATOM 903 N N . VAL A 1 138 ? 182.282 245.496 310.469 1.00 19.85 138 VAL A N 1
ATOM 904 C CA . VAL A 1 138 ? 182.987 246.075 311.604 1.00 19.85 138 VAL A CA 1
ATOM 905 C C . VAL A 1 138 ? 182.348 247.409 311.946 1.00 19.85 138 VAL A C 1
ATOM 906 O O . VAL A 1 138 ? 182.199 248.275 311.076 1.00 19.85 138 VAL A O 1
ATOM 910 N N . THR A 1 139 ? 181.972 247.572 313.209 1.00 21.26 139 THR A N 1
ATOM 911 C CA . THR A 1 139 ? 181.453 248.832 313.713 1.00 21.26 139 THR A CA 1
ATOM 912 C C . THR A 1 139 ? 182.275 249.244 314.922 1.00 21.26 139 THR A C 1
ATOM 913 O O . THR A 1 139 ? 182.811 248.399 315.637 1.00 21.26 139 THR A O 1
ATOM 917 N N . SER A 1 140 ? 182.380 250.549 315.142 1.00 22.89 140 SER A N 1
ATOM 918 C CA . SER A 1 140 ? 183.163 251.067 316.251 1.00 22.89 140 SER A CA 1
ATOM 919 C C . SER A 1 140 ? 182.480 252.302 316.817 1.00 22.89 140 SER A C 1
ATOM 920 O O . SER A 1 140 ? 181.614 252.906 316.182 1.00 22.89 140 SER A O 1
ATOM 923 N N . ASN A 1 141 ? 182.877 252.663 318.034 1.00 26.22 141 ASN A N 1
ATOM 924 C CA . ASN A 1 141 ? 182.318 253.833 318.693 1.00 26.22 141 ASN A CA 1
ATOM 925 C C . ASN A 1 141 ? 183.246 254.288 319.809 1.00 26.22 141 ASN A C 1
ATOM 926 O O . ASN A 1 141 ? 184.038 253.509 320.351 1.00 26.22 141 ASN A O 1
ATOM 931 N N . TYR A 1 142 ? 183.142 255.576 320.130 1.00 28.42 142 TYR A N 1
ATOM 932 C CA . TYR A 1 142 ? 183.762 256.115 321.331 1.00 28.42 142 TYR A CA 1
ATOM 933 C C . TYR A 1 142 ? 183.048 255.592 322.570 1.00 28.42 142 TYR A C 1
ATOM 934 O O . TYR A 1 142 ? 181.850 255.305 322.547 1.00 28.42 142 TYR A O 1
ATOM 943 N N . THR A 1 143 ? 183.796 255.480 323.665 1.00 30.64 143 THR A N 1
ATOM 944 C CA . THR A 1 143 ? 183.228 255.099 324.953 1.00 30.64 143 THR A CA 1
ATOM 945 C C . THR A 1 143 ? 183.069 256.272 325.908 1.00 30.64 143 THR A C 1
ATOM 946 O O . THR A 1 143 ? 182.221 256.213 326.802 1.00 30.64 143 THR A O 1
ATOM 950 N N . ASP A 1 144 ? 183.866 257.327 325.751 1.00 35.32 144 ASP A N 1
ATOM 951 C CA . ASP A 1 144 ? 183.715 258.550 326.528 1.00 35.32 144 ASP A CA 1
ATOM 952 C C . ASP A 1 144 ? 184.038 259.731 325.624 1.00 35.32 144 ASP A C 1
ATOM 953 O O . ASP A 1 144 ? 184.459 259.562 324.476 1.00 35.32 144 ASP A O 1
ATOM 958 N N . ALA A 1 145 ? 183.844 260.942 326.147 1.00 36.47 145 ALA A N 1
ATOM 959 C CA . ALA A 1 145 ? 183.905 262.153 325.336 1.00 36.47 145 ALA A CA 1
ATOM 960 C C . ALA A 1 145 ? 184.898 263.183 325.857 1.00 36.47 145 ALA A C 1
ATOM 961 O O . ALA A 1 145 ? 184.936 264.303 325.334 1.00 36.47 145 ALA A O 1
ATOM 963 N N . ASN A 1 146 ? 185.704 262.844 326.862 1.00 38.71 146 ASN A N 1
ATOM 964 C CA . ASN A 1 146 ? 186.587 263.805 327.514 1.00 38.71 146 ASN A CA 1
ATOM 965 C C . ASN A 1 146 ? 188.055 263.414 327.379 1.00 38.71 146 ASN A C 1
ATOM 966 O O . ASN A 1 146 ? 188.874 263.760 328.232 1.00 38.71 146 ASN A O 1
ATOM 971 N N . ASN A 1 147 ? 188.406 262.692 326.314 1.00 36.35 147 ASN A N 1
ATOM 972 C CA . ASN A 1 147 ? 189.780 262.240 326.128 1.00 36.35 147 ASN A CA 1
ATOM 973 C C . ASN A 1 147 ? 190.219 262.348 324.673 1.00 36.35 147 ASN A C 1
ATOM 974 O O . ASN A 1 147 ? 191.050 261.559 324.212 1.00 36.35 147 ASN A O 1
ATOM 979 N N . GLY A 1 148 ? 189.688 263.317 323.942 1.00 34.93 148 GLY A N 1
ATOM 980 C CA . GLY A 1 148 ? 190.103 263.527 322.575 1.00 34.93 148 GLY A CA 1
ATOM 981 C C . GLY A 1 148 ? 189.428 262.578 321.604 1.00 34.93 148 GLY A C 1
ATOM 982 O O . GLY A 1 148 ? 188.398 261.964 321.888 1.00 34.93 148 GLY A O 1
ATOM 983 N N . HIS A 1 149 ? 190.037 262.465 320.429 1.00 31.61 149 HIS A N 1
ATOM 984 C CA . HIS A 1 149 ? 189.449 261.754 319.305 1.00 31.61 149 HIS A CA 1
ATOM 985 C C . HIS A 1 149 ? 190.419 260.689 318.796 1.00 31.61 149 HIS A C 1
ATOM 986 O O . HIS A 1 149 ? 191.461 260.427 319.398 1.00 31.61 149 HIS A O 1
ATOM 993 N N . ALA A 1 150 ? 190.057 260.064 317.680 1.00 28.00 150 ALA A N 1
ATOM 994 C CA . ALA A 1 150 ? 190.784 258.913 317.171 1.00 28.00 150 ALA A CA 1
ATOM 995 C C . ALA A 1 150 ? 190.923 259.007 315.661 1.00 28.00 150 ALA A C 1
ATOM 996 O O . ALA A 1 150 ? 190.047 259.530 314.971 1.00 28.00 150 ALA A O 1
ATOM 998 N N . LEU A 1 151 ? 192.035 258.487 315.159 1.00 25.05 151 LEU A N 1
ATOM 999 C CA . LEU A 1 151 ? 192.224 258.313 313.730 1.00 25.05 151 LEU A CA 1
ATOM 1000 C C . LEU A 1 151 ? 191.656 256.968 313.297 1.00 25.05 151 LEU A C 1
ATOM 1001 O O . LEU A 1 151 ? 191.443 256.067 314.110 1.00 25.05 151 LEU A O 1
ATOM 1006 N N . ASN A 1 152 ? 191.414 256.842 311.997 1.00 21.18 152 ASN A N 1
ATOM 1007 C CA . ASN A 1 152 ? 190.749 255.655 311.479 1.00 21.18 152 ASN A CA 1
ATOM 1008 C C . ASN A 1 152 ? 191.522 254.402 311.866 1.00 21.18 152 ASN A C 1
ATOM 1009 O O . ASN A 1 152 ? 192.742 254.335 311.704 1.00 21.18 152 ASN A O 1
ATOM 1014 N N . GLN A 1 153 ? 190.805 253.407 312.377 1.00 22.31 153 GLN A N 1
ATOM 1015 C CA . GLN A 1 153 ? 191.419 252.181 312.861 1.00 22.31 153 GLN A CA 1
ATOM 1016 C C . GLN A 1 153 ? 191.543 251.152 311.748 1.00 22.31 153 GLN A C 1
ATOM 1017 O O . GLN A 1 153 ? 190.733 251.107 310.819 1.00 22.31 153 GLN A O 1
ATOM 1023 N N . VAL A 1 154 ? 192.569 250.314 311.863 1.00 20.02 154 VAL A N 1
ATOM 1024 C CA . VAL A 1 154 ? 192.738 249.134 311.027 1.00 20.02 154 VAL A CA 1
ATOM 1025 C C . VAL A 1 154 ? 192.652 247.912 311.931 1.00 20.02 154 VAL A C 1
ATOM 1026 O O . VAL A 1 154 ? 193.258 247.884 313.006 1.00 20.02 154 VAL A O 1
ATOM 1030 N N . TYR A 1 155 ? 191.888 246.920 311.501 1.00 20.26 155 TYR A N 1
ATOM 1031 C CA . TYR A 1 155 ? 191.654 245.701 312.256 1.00 20.26 155 TYR A CA 1
ATOM 1032 C C . TYR A 1 155 ? 192.366 244.548 311.574 1.00 20.26 155 TYR A C 1
ATOM 1033 O O . TYR A 1 155 ? 192.332 244.429 310.349 1.00 20.26 155 TYR A O 1
ATOM 1042 N N . GLN A 1 156 ? 193.014 243.703 312.364 1.00 19.76 156 GLN A N 1
ATOM 1043 C CA . GLN A 1 156 ? 193.586 242.464 311.862 1.00 19.76 156 GLN A CA 1
ATOM 1044 C C . GLN A 1 156 ? 192.707 241.304 312.304 1.00 19.76 156 GLN A C 1
ATOM 1045 O O . GLN A 1 156 ? 192.385 241.185 313.491 1.00 19.76 156 GLN A O 1
ATOM 1051 N N . ILE A 1 157 ? 192.310 240.474 311.343 1.00 19.26 157 ILE A N 1
ATOM 1052 C CA . ILE A 1 157 ? 191.553 239.252 311.585 1.00 19.26 157 ILE A CA 1
ATOM 1053 C C . ILE A 1 157 ? 192.420 238.112 311.079 1.00 19.26 157 ILE A C 1
ATOM 1054 O O . ILE A 1 157 ? 192.553 237.923 309.865 1.00 19.26 157 ILE A O 1
ATOM 1059 N N . MET A 1 158 ? 193.020 237.364 311.995 1.00 19.61 158 MET A N 1
ATOM 1060 C CA . MET A 1 158 ? 193.932 236.282 311.664 1.00 19.61 158 MET A CA 1
ATOM 1061 C C . MET A 1 158 ? 193.241 234.947 311.899 1.00 19.61 158 MET A C 1
ATOM 1062 O O . MET A 1 158 ? 192.723 234.697 312.988 1.00 19.61 158 MET A O 1
ATOM 1067 N N . TYR A 1 159 ? 193.239 234.096 310.882 1.00 19.56 159 TYR A N 1
ATOM 1068 C CA . TYR A 1 159 ? 192.766 232.732 311.057 1.00 19.56 159 TYR A CA 1
ATOM 1069 C C . TYR A 1 159 ? 193.872 231.914 311.705 1.00 19.56 159 TYR A C 1
ATOM 1070 O O . TYR A 1 159 ? 194.992 231.858 311.191 1.00 19.56 159 TYR A O 1
ATOM 1079 N N . ILE A 1 160 ? 193.558 231.288 312.830 1.00 19.97 160 ILE A N 1
ATOM 1080 C CA . ILE A 1 160 ? 194.493 230.424 313.538 1.00 19.97 160 ILE A CA 1
ATOM 1081 C C . ILE A 1 160 ? 194.012 228.989 313.359 1.00 19.97 160 ILE A C 1
ATOM 1082 O O . ILE A 1 160 ? 193.136 228.533 314.108 1.00 19.97 160 ILE A O 1
ATOM 1087 N N . PRO A 1 161 ? 194.540 228.255 312.382 1.00 19.31 161 PRO A N 1
ATOM 1088 C CA . PRO A 1 161 ? 194.142 226.864 312.231 1.00 19.31 161 PRO A CA 1
ATOM 1089 C C . PRO A 1 161 ? 194.555 226.069 313.451 1.00 19.31 161 PRO A C 1
ATOM 1090 O O . PRO A 1 161 ? 195.493 226.452 314.173 1.00 19.31 161 PRO A O 1
ATOM 1094 N N . PRO A 1 162 ? 193.867 224.969 313.740 1.00 20.62 162 PRO A N 1
ATOM 1095 C CA . PRO A 1 162 ? 194.213 224.184 314.930 1.00 20.62 162 PRO A CA 1
ATOM 1096 C C . PRO A 1 162 ? 195.690 223.819 314.947 1.00 20.62 162 PRO A C 1
ATOM 1097 O O . PRO A 1 162 ? 196.239 223.322 313.964 1.00 20.62 162 PRO A O 1
ATOM 1101 N N . GLY A 1 163 ? 196.333 224.069 316.083 1.00 20.50 163 GLY A N 1
ATOM 1102 C CA . GLY A 1 163 ? 197.738 223.802 316.267 1.00 20.50 163 GLY A CA 1
ATOM 1103 C C . GLY A 1 163 ? 198.631 225.012 316.112 1.00 20.50 163 GLY A C 1
ATOM 1104 O O . GLY A 1 163 ? 199.728 225.029 316.678 1.00 20.50 163 GLY A O 1
ATOM 1105 N N . ALA A 1 164 ? 198.195 226.018 315.366 1.00 19.87 164 ALA A N 1
ATOM 1106 C CA . ALA A 1 164 ? 198.960 227.245 315.278 1.00 19.87 164 ALA A CA 1
ATOM 1107 C C . ALA A 1 164 ? 198.913 227.981 316.616 1.00 19.87 164 ALA A C 1
ATOM 1108 O O . ALA A 1 164 ? 197.934 227.874 317.357 1.00 19.87 164 ALA A O 1
ATOM 1110 N N . PRO A 1 165 ? 199.956 228.737 316.952 1.00 20.58 165 PRO A N 1
ATOM 1111 C CA . PRO A 1 165 ? 199.979 229.411 318.257 1.00 20.58 165 PRO A CA 1
ATOM 1112 C C . PRO A 1 165 ? 198.901 230.482 318.343 1.00 20.58 165 PRO A C 1
ATOM 1113 O O . PRO A 1 165 ? 198.734 231.291 317.429 1.00 20.58 165 PRO A O 1
ATOM 1117 N N . ILE A 1 166 ? 198.164 230.473 319.449 1.00 21.20 166 ILE A N 1
ATOM 1118 C CA . ILE A 1 166 ? 197.122 231.461 319.720 1.00 21.20 166 ILE A CA 1
ATOM 1119 C C . ILE A 1 166 ? 197.775 232.719 320.280 1.00 21.20 166 ILE A C 1
ATOM 1120 O O . ILE A 1 166 ? 198.642 232.615 321.157 1.00 21.20 166 ILE A O 1
ATOM 1125 N N . PRO A 1 167 ? 197.406 233.917 319.824 1.00 21.71 167 PRO A N 1
ATOM 1126 C CA . PRO A 1 167 ? 197.989 235.125 320.416 1.00 21.71 167 PRO A CA 1
ATOM 1127 C C . PRO A 1 167 ? 197.745 235.173 321.916 1.00 21.71 167 PRO A C 1
ATOM 1128 O O . PRO A 1 167 ? 196.655 234.861 322.397 1.00 21.71 167 PRO A O 1
ATOM 1132 N N . GLY A 1 168 ? 198.780 235.558 322.654 1.00 23.97 168 GLY A N 1
ATOM 1133 C CA . GLY A 1 168 ? 198.664 235.743 324.085 1.00 23.97 168 GLY A CA 1
ATOM 1134 C C . GLY A 1 168 ? 198.513 237.205 324.449 1.00 23.97 168 GLY A C 1
ATOM 1135 O O . GLY A 1 168 ? 198.006 237.539 325.522 1.00 23.97 168 GLY A O 1
ATOM 1136 N N . LYS A 1 169 ? 198.960 238.085 323.557 1.00 25.08 169 LYS A N 1
ATOM 1137 C CA . LYS A 1 169 ? 198.824 239.521 323.737 1.00 25.08 169 LYS A CA 1
ATOM 1138 C C . LYS A 1 169 ? 198.489 240.148 322.395 1.00 25.08 169 LYS A C 1
ATOM 1139 O O . LYS A 1 169 ? 198.736 239.566 321.337 1.00 25.08 169 LYS A O 1
ATOM 1145 N N . TRP A 1 170 ? 197.942 241.359 322.445 1.00 25.12 170 TRP A N 1
ATOM 1146 C CA . TRP A 1 170 ? 197.506 242.014 321.220 1.00 25.12 170 TRP A CA 1
ATOM 1147 C C . TRP A 1 170 ? 198.661 242.342 320.286 1.00 25.12 170 TRP A C 1
ATOM 1148 O O . TRP A 1 170 ? 198.414 242.673 319.123 1.00 25.12 170 TRP A O 1
ATOM 1159 N N . ASN A 1 171 ? 199.908 242.263 320.759 1.00 25.23 171 ASN A N 1
ATOM 1160 C CA . ASN A 1 171 ? 201.054 242.653 319.947 1.00 25.23 171 ASN A CA 1
ATOM 1161 C C . ASN A 1 171 ? 202.212 241.668 320.077 1.00 25.23 171 ASN A C 1
ATOM 1162 O O . ASN A 1 171 ? 203.376 242.068 319.994 1.00 25.23 171 ASN A O 1
ATOM 1167 N N . ASP A 1 172 ? 201.924 240.385 320.275 1.00 24.35 172 ASP A N 1
ATOM 1168 C CA . ASP A 1 172 ? 202.984 239.394 320.362 1.00 24.35 172 ASP A CA 1
ATOM 1169 C C . ASP A 1 172 ? 203.374 238.926 318.959 1.00 24.35 172 ASP A C 1
ATOM 1170 O O . ASP A 1 172 ? 202.832 239.377 317.949 1.00 24.35 172 ASP A O 1
ATOM 1175 N N . TYR A 1 173 ? 204.335 238.004 318.897 1.00 23.08 173 TYR A N 1
ATOM 1176 C CA . TYR A 1 173 ? 204.927 237.633 317.616 1.00 23.08 173 TYR A CA 1
ATOM 1177 C C . TYR A 1 173 ? 203.912 236.993 316.677 1.00 23.08 173 TYR A C 1
ATOM 1178 O O . TYR A 1 173 ? 204.052 237.095 315.454 1.00 23.08 173 TYR A O 1
ATOM 1187 N N . THR A 1 174 ? 202.892 236.325 317.220 1.00 21.91 174 THR A N 1
ATOM 1188 C CA . THR A 1 174 ? 201.988 235.554 316.371 1.00 21.91 174 THR A CA 1
ATOM 1189 C C . THR A 1 174 ? 201.338 236.422 315.302 1.00 21.91 174 THR A C 1
ATOM 1190 O O . THR A 1 174 ? 200.988 235.923 314.227 1.00 21.91 174 THR A O 1
ATOM 1194 N N . TRP A 1 175 ? 201.180 237.718 315.564 1.00 21.50 175 TRP A N 1
ATOM 1195 C CA . TRP A 1 175 ? 200.500 238.581 314.609 1.00 21.50 175 TRP A CA 1
ATOM 1196 C C . TRP A 1 175 ? 201.311 238.813 313.341 1.00 21.50 175 TRP A C 1
ATOM 1197 O O . TRP A 1 175 ? 200.780 239.396 312.392 1.00 21.50 175 TRP A O 1
ATOM 1208 N N . GLN A 1 176 ? 202.574 238.376 313.299 1.00 22.88 176 GLN A N 1
ATOM 1209 C CA . GLN A 1 176 ? 203.331 238.427 312.052 1.00 22.88 176 GLN A CA 1
ATOM 1210 C C . GLN A 1 176 ? 202.634 237.655 310.943 1.00 22.88 176 GLN A C 1
ATOM 1211 O O . GLN A 1 176 ? 202.849 237.940 309.761 1.00 22.88 176 GLN A O 1
ATOM 1217 N N . THR A 1 177 ? 201.844 236.644 311.307 1.00 20.75 177 THR A N 1
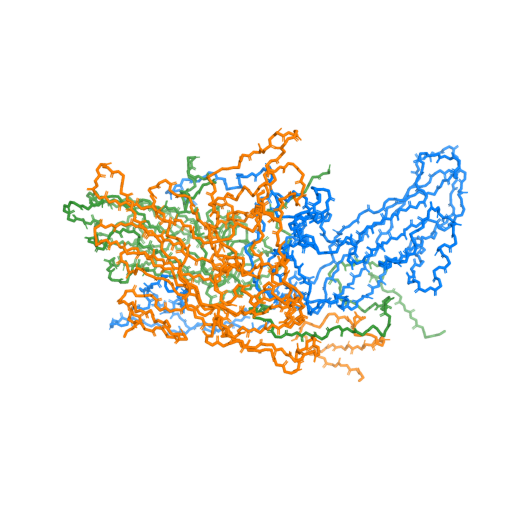ATOM 1218 C CA . THR A 1 177 ? 200.978 235.918 310.377 1.00 20.75 177 THR A CA 1
ATOM 1219 C C . THR A 1 177 ? 201.724 235.503 309.109 1.00 20.75 177 THR A C 1
ATOM 1220 O O . THR A 1 177 ? 201.214 235.621 307.996 1.00 20.75 177 THR A O 1
ATOM 1224 N N . SER A 1 178 ? 202.946 234.991 309.277 1.00 20.65 178 SER A N 1
ATOM 1225 C CA . SER A 1 178 ? 203.735 234.607 308.111 1.00 20.65 178 SER A CA 1
ATOM 1226 C C . SER A 1 178 ? 203.070 233.487 307.327 1.00 20.65 178 SER A C 1
ATOM 1227 O O . SER A 1 178 ? 203.199 233.426 306.100 1.00 20.65 178 SER A O 1
ATOM 1230 N N . SER A 1 179 ? 202.360 232.597 308.009 1.00 19.97 179 SER A N 1
ATOM 1231 C CA . SER A 1 179 ? 201.711 231.467 307.366 1.00 19.97 179 SER A CA 1
ATOM 1232 C C . SER A 1 179 ? 200.207 231.445 307.561 1.00 19.97 179 SER A C 1
ATOM 1233 O O . SER A 1 179 ? 199.494 230.968 306.679 1.00 19.97 179 SER A O 1
ATOM 1236 N N . ASN A 1 180 ? 199.712 231.949 308.680 1.00 19.96 180 ASN A N 1
ATOM 1237 C CA . ASN A 1 180 ? 198.278 232.098 308.846 1.00 19.96 180 ASN A CA 1
ATOM 1238 C C . ASN A 1 180 ? 197.750 233.110 307.834 1.00 19.96 180 ASN A C 1
ATOM 1239 O O . ASN A 1 180 ? 198.414 234.113 307.559 1.00 19.96 180 ASN A O 1
ATOM 1244 N N . PRO A 1 181 ? 196.567 232.892 307.270 1.00 19.61 181 PRO A N 1
ATOM 1245 C CA . PRO A 1 181 ? 195.937 233.961 306.497 1.00 19.61 181 PRO A CA 1
ATOM 1246 C C . PRO A 1 181 ? 195.399 235.024 307.435 1.00 19.61 181 PRO A C 1
ATOM 1247 O O . PRO A 1 181 ? 194.805 234.717 308.469 1.00 19.61 181 PRO A O 1
ATOM 1251 N N . SER A 1 182 ? 195.641 236.279 307.084 1.00 19.25 182 SER A N 1
ATOM 1252 C CA . SER A 1 182 ? 195.098 237.408 307.819 1.00 19.25 182 SER A CA 1
ATOM 1253 C C . SER A 1 182 ? 194.430 238.366 306.848 1.00 19.25 182 SER A C 1
ATOM 1254 O O . SER A 1 182 ? 194.854 238.510 305.700 1.00 19.25 182 SER A O 1
ATOM 1257 N N . VAL A 1 183 ? 193.376 239.015 307.322 1.00 18.68 183 VAL A N 1
ATOM 1258 C CA . VAL A 1 183 ? 192.732 240.102 306.602 1.00 18.68 183 VAL A CA 1
ATOM 1259 C C . VAL A 1 183 ? 192.911 241.365 307.425 1.00 18.68 183 VAL A C 1
ATOM 1260 O O . VAL A 1 183 ? 192.535 241.405 308.601 1.00 18.68 183 VAL A O 1
ATOM 1264 N N . PHE A 1 184 ? 193.484 242.388 306.810 1.00 18.52 184 PHE A N 1
ATOM 1265 C CA . PHE A 1 184 ? 193.546 243.715 307.398 1.00 18.52 184 PHE A CA 1
ATOM 1266 C C . PHE A 1 184 ? 192.406 244.531 306.809 1.00 18.52 184 PHE A C 1
ATOM 1267 O O . PHE A 1 184 ? 192.328 244.709 305.590 1.00 18.52 184 PHE A O 1
ATOM 1275 N N . TYR A 1 185 ? 191.511 244.984 307.672 1.00 18.30 185 TYR A N 1
ATOM 1276 C CA . TYR A 1 185 ? 190.325 245.721 307.276 1.00 18.30 185 TYR A CA 1
ATOM 1277 C C . TYR A 1 185 ? 190.440 247.152 307.773 1.00 18.30 185 TYR A C 1
ATOM 1278 O O . TYR A 1 185 ? 190.670 247.384 308.960 1.00 18.30 185 TYR A O 1
ATOM 1287 N N . THR A 1 186 ? 190.266 248.105 306.868 1.00 19.08 186 THR A N 1
ATOM 1288 C CA . THR A 1 186 ? 190.304 249.516 307.218 1.00 19.08 186 THR A CA 1
ATOM 1289 C C . THR A 1 186 ? 188.898 249.985 307.563 1.00 19.08 186 THR A C 1
ATOM 1290 O O . THR A 1 186 ? 187.961 249.764 306.791 1.00 19.08 186 THR A O 1
ATOM 1294 N N . TYR A 1 187 ? 188.754 250.627 308.719 1.00 20.35 187 TYR A N 1
ATOM 1295 C CA . TYR A 1 187 ? 187.436 251.067 309.155 1.00 20.35 187 TYR A CA 1
ATOM 1296 C C . TYR A 1 187 ? 186.824 252.015 308.131 1.00 20.35 187 TYR A C 1
ATOM 1297 O O . TYR A 1 187 ? 187.499 252.891 307.587 1.00 20.35 187 TYR A O 1
ATOM 1306 N N . GLY A 1 188 ? 185.535 251.828 307.863 1.00 19.07 188 GLY A N 1
ATOM 1307 C CA . GLY A 1 188 ? 184.835 252.593 306.861 1.00 19.07 188 GLY A CA 1
ATOM 1308 C C . GLY A 1 188 ? 184.806 251.956 305.490 1.00 19.07 188 GLY A C 1
ATOM 1309 O O . GLY A 1 188 ? 183.956 252.317 304.673 1.00 19.07 188 GLY A O 1
ATOM 1310 N N . ALA A 1 189 ? 185.704 251.015 305.218 1.00 18.07 189 ALA A N 1
ATOM 1311 C CA . ALA A 1 189 ? 185.666 250.272 303.976 1.00 18.07 189 ALA A CA 1
ATOM 1312 C C . ALA A 1 189 ? 184.502 249.285 303.998 1.00 18.07 189 ALA A C 1
ATOM 1313 O O . ALA A 1 189 ? 184.023 248.901 305.066 1.00 18.07 189 ALA A O 1
ATOM 1315 N N . PRO A 1 190 ? 184.038 248.844 302.830 1.00 17.32 190 PRO A N 1
ATOM 1316 C CA . PRO A 1 190 ? 182.955 247.871 302.810 1.00 17.32 190 PRO A CA 1
ATOM 1317 C C . PRO A 1 190 ? 183.358 246.616 303.556 1.00 17.32 190 PRO A C 1
ATOM 1318 O O . PRO A 1 190 ? 184.544 246.239 303.573 1.00 17.32 190 PRO A O 1
ATOM 1322 N N . PRO A 1 191 ? 182.402 245.942 304.211 1.00 17.61 191 PRO A N 1
ATOM 1323 C CA . PRO A 1 191 ? 182.742 244.756 305.009 1.00 17.61 191 PRO A CA 1
ATOM 1324 C C . PRO A 1 191 ? 183.762 243.857 304.333 1.00 17.61 191 PRO A C 1
ATOM 1325 O O . PRO A 1 191 ? 183.701 243.645 303.120 1.00 17.61 191 PRO A O 1
ATOM 1329 N N . ALA A 1 192 ? 184.720 243.349 305.101 1.00 17.42 192 ALA A N 1
ATOM 1330 C CA . ALA A 1 192 ? 185.712 242.460 304.520 1.00 17.42 192 ALA A CA 1
ATOM 1331 C C . ALA A 1 192 ? 185.044 241.156 304.106 1.00 17.42 192 ALA A C 1
ATOM 1332 O O . ALA A 1 192 ? 183.982 240.797 304.601 1.00 17.42 192 ALA A O 1
ATOM 1334 N N . ARG A 1 193 ? 185.669 240.444 303.178 1.00 19.20 193 ARG A N 1
ATOM 1335 C CA . ARG A 1 193 ? 185.087 239.196 302.715 1.00 19.20 193 ARG A CA 1
ATOM 1336 C C . ARG A 1 193 ? 186.175 238.278 302.192 1.00 19.20 193 ARG A C 1
ATOM 1337 O O . ARG A 1 193 ? 187.058 238.706 301.445 1.00 19.20 193 ARG A O 1
ATOM 1345 N N . ILE A 1 194 ? 186.089 237.010 302.585 1.00 20.41 194 ILE A N 1
ATOM 1346 C CA . ILE A 1 194 ? 186.972 235.965 302.088 1.00 20.41 194 ILE A CA 1
ATOM 1347 C C . ILE A 1 194 ? 186.143 234.709 301.860 1.00 20.41 194 ILE A C 1
ATOM 1348 O O . ILE A 1 194 ? 185.007 234.596 302.321 1.00 20.41 194 ILE A O 1
ATOM 1353 N N . SER A 1 195 ? 186.723 233.765 301.129 1.00 22.58 195 SER A N 1
ATOM 1354 C CA . SER A 1 195 ? 186.095 232.480 300.870 1.00 22.58 195 SER A CA 1
ATOM 1355 C C . SER A 1 195 ? 187.055 231.357 301.227 1.00 22.58 195 SER A C 1
ATOM 1356 O O . SER A 1 195 ? 188.274 231.501 301.126 1.00 22.58 195 SER A O 1
ATOM 1359 N N . VAL A 1 196 ? 186.487 230.235 301.645 1.00 21.55 196 VAL A N 1
ATOM 1360 C CA . VAL A 1 196 ? 187.255 229.022 301.887 1.00 21.55 196 VAL A CA 1
ATOM 1361 C C . VAL A 1 196 ? 186.554 227.871 301.180 1.00 21.55 196 VAL A C 1
ATOM 1362 O O . VAL A 1 196 ? 185.323 227.894 301.029 1.00 21.55 196 VAL A O 1
ATOM 1366 N N . PRO A 1 197 ? 187.286 226.855 300.736 1.00 21.73 197 PRO A N 1
ATOM 1367 C CA . PRO A 1 197 ? 186.634 225.677 300.161 1.00 21.73 197 PRO A CA 1
ATOM 1368 C C . PRO A 1 197 ? 186.112 224.765 301.254 1.00 21.73 197 PRO A C 1
ATOM 1369 O O . PRO A 1 197 ? 186.163 225.119 302.435 1.00 21.73 197 PRO A O 1
ATOM 1373 N N . TYR A 1 198 ? 185.604 223.599 300.882 1.00 19.32 198 TYR A N 1
ATOM 1374 C CA . TYR A 1 198 ? 185.275 222.588 301.875 1.00 19.32 198 TYR A CA 1
ATOM 1375 C C . TYR A 1 198 ? 186.564 222.095 302.517 1.00 19.32 198 TYR A C 1
ATOM 1376 O O . TYR A 1 198 ? 187.418 221.521 301.835 1.00 19.32 198 TYR A O 1
ATOM 1385 N N . VAL A 1 199 ? 186.708 222.308 303.823 1.00 19.80 199 VAL A N 1
ATOM 1386 C CA . VAL A 1 199 ? 187.964 222.047 304.518 1.00 19.80 199 VAL A CA 1
ATOM 1387 C C . VAL A 1 199 ? 187.851 220.879 305.488 1.00 19.80 199 VAL A C 1
ATOM 1388 O O . VAL A 1 199 ? 188.782 220.630 306.258 1.00 19.80 199 VAL A O 1
ATOM 1392 N N . GLY A 1 200 ? 186.741 220.148 305.469 1.00 19.41 200 GLY A N 1
ATOM 1393 C CA . GLY A 1 200 ? 186.593 219.038 306.389 1.00 19.41 200 GLY A CA 1
ATOM 1394 C C . GLY A 1 200 ? 187.632 217.961 306.140 1.00 19.41 200 GLY A C 1
ATOM 1395 O O . GLY A 1 200 ? 188.075 217.739 305.014 1.00 19.41 200 GLY A O 1
ATOM 1396 N N . ILE A 1 201 ? 188.038 217.289 307.221 1.00 19.56 201 ILE A N 1
ATOM 1397 C CA . ILE A 1 201 ? 188.930 216.140 307.086 1.00 19.56 201 ILE A CA 1
ATOM 1398 C C . ILE A 1 201 ? 188.169 214.870 306.748 1.00 19.56 201 ILE A C 1
ATOM 1399 O O . ILE A 1 201 ? 188.785 213.881 306.339 1.00 19.56 201 ILE A O 1
ATOM 1404 N N . ALA A 1 202 ? 186.850 214.875 306.910 1.00 18.58 202 ALA A N 1
ATOM 1405 C CA . ALA A 1 202 ? 185.995 213.808 306.428 1.00 18.58 202 ALA A CA 1
ATOM 1406 C C . ALA A 1 202 ? 185.455 214.187 305.053 1.00 18.58 202 ALA A C 1
ATOM 1407 O O . ALA A 1 202 ? 185.696 215.282 304.543 1.00 18.58 202 ALA A O 1
ATOM 1409 N N . ASN A 1 203 ? 184.713 213.274 304.437 1.00 18.98 203 ASN A N 1
ATOM 1410 C CA . ASN A 1 203 ? 184.152 213.541 303.121 1.00 18.98 203 ASN A CA 1
ATOM 1411 C C . ASN A 1 203 ? 182.939 214.457 303.172 1.00 18.98 203 ASN A C 1
ATOM 1412 O O . ASN A 1 203 ? 182.452 214.871 302.116 1.00 18.98 203 ASN A O 1
ATOM 1417 N N . ALA A 1 204 ? 182.438 214.769 304.361 1.00 18.02 204 ALA A N 1
ATOM 1418 C CA . ALA A 1 204 ? 181.400 215.774 304.524 1.00 18.02 204 ALA A CA 1
ATOM 1419 C C . ALA A 1 204 ? 181.462 216.291 305.951 1.00 18.02 204 ALA A C 1
ATOM 1420 O O . ALA A 1 204 ? 181.988 215.626 306.845 1.00 18.02 204 ALA A O 1
ATOM 1422 N N . TYR A 1 205 ? 180.925 217.490 306.152 1.00 19.03 205 TYR A N 1
ATOM 1423 C CA . TYR A 1 205 ? 180.719 217.985 307.504 1.00 19.03 205 TYR A CA 1
ATOM 1424 C C . TYR A 1 205 ? 179.638 217.157 308.181 1.00 19.03 205 TYR A C 1
ATOM 1425 O O . TYR A 1 205 ? 178.630 216.808 307.564 1.00 19.03 205 TYR A O 1
ATOM 1434 N N . SER A 1 206 ? 179.848 216.844 309.451 1.00 18.89 206 SER A N 1
ATOM 1435 C CA . SER A 1 206 ? 178.866 216.117 310.245 1.00 18.89 206 SER A CA 1
ATOM 1436 C C . SER A 1 206 ? 178.185 217.100 311.187 1.00 18.89 206 SER A C 1
ATOM 1437 O O . SER A 1 206 ? 178.794 217.569 312.151 1.00 18.89 206 SER A O 1
ATOM 1440 N N . HIS A 1 207 ? 176.919 217.411 310.903 1.00 18.25 207 HIS A N 1
ATOM 1441 C CA . HIS A 1 207 ? 176.137 218.234 311.815 1.00 18.25 207 HIS A CA 1
ATOM 1442 C C . HIS A 1 207 ? 175.785 217.484 313.090 1.00 18.25 207 HIS A C 1
ATOM 1443 O O . HIS A 1 207 ? 175.546 218.114 314.123 1.00 18.25 207 HIS A O 1
ATOM 1450 N N . PHE A 1 208 ? 175.750 216.155 313.037 1.00 18.32 208 PHE A N 1
ATOM 1451 C CA . PHE A 1 208 ? 175.489 215.326 314.203 1.00 18.32 208 PHE A CA 1
ATOM 1452 C C . PHE A 1 208 ? 176.481 214.176 314.225 1.00 18.32 208 PHE A C 1
ATOM 1453 O O . PHE A 1 208 ? 176.723 213.536 313.200 1.00 18.32 208 PHE A O 1
ATOM 1461 N N . TYR A 1 209 ? 177.044 213.917 315.399 1.00 20.40 209 TYR A N 1
ATOM 1462 C CA . TYR A 1 209 ? 178.022 212.853 315.591 1.00 20.40 209 TYR A CA 1
ATOM 1463 C C . TYR A 1 209 ? 177.583 212.037 316.797 1.00 20.40 209 TYR A C 1
ATOM 1464 O O . TYR A 1 209 ? 177.654 212.515 317.931 1.00 20.40 209 TYR A O 1
ATOM 1473 N N . ASP A 1 210 ? 177.113 210.814 316.556 1.00 20.30 210 ASP A N 1
ATOM 1474 C CA . ASP A 1 210 ? 176.647 209.945 317.634 1.00 20.30 210 ASP A CA 1
ATOM 1475 C C . 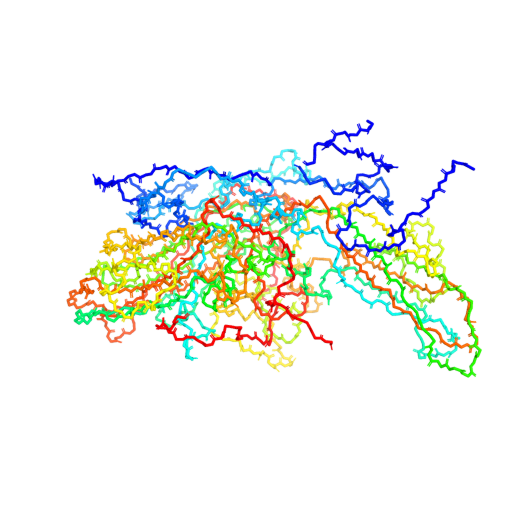ASP A 1 210 ? 177.817 209.088 318.104 1.00 20.30 210 ASP A C 1
ATOM 1476 O O . ASP A 1 210 ? 177.922 207.898 317.803 1.00 20.30 210 ASP A O 1
ATOM 1481 N N . GLY A 1 211 ? 178.709 209.707 318.863 1.00 21.77 211 GLY A N 1
ATOM 1482 C CA . GLY A 1 211 ? 179.895 209.002 319.299 1.00 21.77 211 GLY A CA 1
ATOM 1483 C C . GLY A 1 211 ? 180.773 209.859 320.178 1.00 21.77 211 GLY A C 1
ATOM 1484 O O . GLY A 1 211 ? 180.351 210.898 320.686 1.00 21.77 211 GLY A O 1
ATOM 1485 N N . PHE A 1 212 ? 182.009 209.401 320.352 1.00 23.38 212 PHE A N 1
ATOM 1486 C CA . PHE A 1 212 ? 182.968 210.014 321.256 1.00 23.38 212 PHE A CA 1
ATOM 1487 C C . PHE A 1 212 ? 184.315 210.136 320.562 1.00 23.38 212 PHE A C 1
ATOM 1488 O O . PHE A 1 212 ? 184.608 209.424 319.600 1.00 23.38 212 PHE A O 1
ATOM 1496 N N . ALA A 1 213 ? 185.134 211.062 321.059 1.00 23.89 213 ALA A N 1
ATOM 1497 C CA . ALA A 1 213 ? 186.508 211.149 320.584 1.00 23.89 213 ALA A CA 1
ATOM 1498 C C . ALA A 1 213 ? 187.360 210.023 321.151 1.00 23.89 213 ALA A C 1
ATOM 1499 O O . ALA A 1 213 ? 188.295 209.563 320.488 1.00 23.89 213 ALA A O 1
ATOM 1501 N N . LYS A 1 214 ? 187.058 209.575 322.366 1.00 26.27 214 LYS A N 1
ATOM 1502 C CA . LYS A 1 214 ? 187.777 208.495 323.022 1.00 26.27 214 LYS A CA 1
ATOM 1503 C C . LYS A 1 214 ? 186.823 207.357 323.348 1.00 26.27 214 LYS A C 1
ATOM 1504 O O . LYS A 1 214 ? 185.637 207.574 323.607 1.00 26.27 214 LYS A O 1
ATOM 1510 N N . VAL A 1 215 ? 187.354 206.139 323.340 1.00 25.38 215 VAL A N 1
ATOM 1511 C CA . VAL A 1 215 ? 186.677 204.982 323.916 1.00 25.38 215 VAL A CA 1
ATOM 1512 C C . VAL A 1 215 ? 187.370 204.667 325.239 1.00 25.38 215 VAL A C 1
ATOM 1513 O O . VAL A 1 215 ? 188.545 204.267 325.225 1.00 25.38 215 VAL A O 1
ATOM 1517 N N . PRO A 1 216 ? 186.714 204.844 326.385 1.00 27.57 216 PRO A N 1
ATOM 1518 C CA . PRO A 1 216 ? 187.359 204.473 327.647 1.00 27.57 216 PRO A CA 1
ATOM 1519 C C . PRO A 1 216 ? 187.629 202.979 327.680 1.00 27.57 216 PRO A C 1
ATOM 1520 O O . PRO A 1 216 ? 186.826 202.175 327.204 1.00 27.57 216 PRO A O 1
ATOM 1524 N N . LEU A 1 217 ? 188.765 202.607 328.256 1.00 27.21 217 LEU A N 1
ATOM 1525 C CA . LEU A 1 217 ? 189.203 201.222 328.286 1.00 27.21 217 LEU A CA 1
ATOM 1526 C C . LEU A 1 217 ? 189.134 200.689 329.708 1.00 27.21 217 LEU A C 1
ATOM 1527 O O . LEU A 1 217 ? 189.418 201.411 330.668 1.00 27.21 217 LEU A O 1
ATOM 1532 N N . ALA A 1 218 ? 188.749 199.423 329.833 1.00 29.28 218 ALA A N 1
ATOM 1533 C CA . ALA A 1 218 ? 188.621 198.807 331.144 1.00 29.28 218 ALA A CA 1
ATOM 1534 C C . ALA A 1 218 ? 189.939 198.903 331.899 1.00 29.28 218 ALA A C 1
ATOM 1535 O O . ALA A 1 218 ? 191.014 198.677 331.340 1.00 29.28 218 ALA A O 1
ATOM 1537 N N . GLY A 1 219 ? 189.849 199.253 333.179 1.00 32.71 219 GLY A N 1
ATOM 1538 C CA . GLY A 1 219 ? 191.010 199.435 334.014 1.00 32.71 219 GLY A CA 1
ATOM 1539 C C . GLY A 1 219 ? 191.555 200.848 334.045 1.00 32.71 219 GLY A C 1
ATOM 1540 O O . GLY A 1 219 ? 192.328 201.177 334.951 1.00 32.71 219 GLY A O 1
ATOM 1541 N N . GLN A 1 220 ? 191.180 201.691 333.087 1.00 32.77 220 GLN A N 1
ATOM 1542 C CA . GLN A 1 220 ? 191.613 203.080 333.112 1.00 32.77 220 GLN A CA 1
ATOM 1543 C C . GLN A 1 220 ? 190.881 203.838 334.210 1.00 32.77 220 GLN A C 1
ATOM 1544 O O . GLN A 1 220 ? 189.682 203.646 334.427 1.00 32.77 220 GLN A O 1
ATOM 1550 N N . ALA A 1 221 ? 191.613 204.701 334.909 1.00 37.01 221 ALA A N 1
ATOM 1551 C CA . ALA A 1 221 ? 191.016 205.490 335.973 1.00 37.01 221 ALA A CA 1
ATOM 1552 C C . ALA A 1 221 ? 189.844 206.306 335.436 1.00 37.01 221 ALA A C 1
ATOM 1553 O O . ALA A 1 221 ? 189.731 206.573 334.237 1.00 37.01 221 ALA A O 1
ATOM 1555 N N . SER A 1 222 ? 188.963 206.711 336.351 1.00 38.65 222 SER A N 1
ATOM 1556 C CA . SER A 1 222 ? 187.763 207.439 335.956 1.00 38.65 222 SER A CA 1
ATOM 1557 C C . SER A 1 222 ? 188.088 208.736 335.229 1.00 38.65 222 SER A C 1
ATOM 1558 O O . SER A 1 222 ? 187.239 209.248 334.491 1.00 38.65 222 SER A O 1
ATOM 1561 N N . THR A 1 223 ? 189.289 209.273 335.412 1.00 39.01 223 THR A N 1
ATOM 1562 C CA . THR A 1 223 ? 189.690 210.523 334.783 1.00 39.01 223 THR A CA 1
ATOM 1563 C C . THR A 1 223 ? 190.275 210.328 333.391 1.00 39.01 223 THR A C 1
ATOM 1564 O O . THR A 1 223 ? 190.670 211.313 332.760 1.00 39.01 223 THR A O 1
ATOM 1568 N N . GLU A 1 224 ? 190.342 209.093 332.898 1.00 36.61 224 GLU A N 1
ATOM 1569 C CA . GLU A 1 224 ? 190.928 208.794 331.602 1.00 36.61 224 GLU A CA 1
ATOM 1570 C C . GLU A 1 224 ? 189.875 208.210 330.671 1.00 36.61 224 GLU A C 1
ATOM 1571 O O . GLU A 1 224 ? 188.935 207.543 331.109 1.00 36.61 224 GLU A O 1
ATOM 1577 N N . GLY A 1 225 ? 190.042 208.474 329.377 1.00 31.05 225 GLY A N 1
ATOM 1578 C CA . GLY A 1 225 ? 189.129 207.956 328.382 1.00 31.05 225 GLY A CA 1
ATOM 1579 C C . GLY A 1 225 ? 187.782 208.633 328.354 1.00 31.05 225 GLY A C 1
ATOM 1580 O O . GLY A 1 225 ? 186.879 208.153 327.664 1.00 31.05 225 GLY A O 1
ATOM 1581 N N . ASP A 1 226 ? 187.618 209.733 329.081 1.00 30.69 226 ASP A N 1
ATOM 1582 C CA . ASP A 1 226 ? 186.353 210.447 329.154 1.00 30.69 226 ASP A CA 1
ATOM 1583 C C . ASP A 1 226 ? 186.374 211.610 328.172 1.00 30.69 226 ASP A C 1
ATOM 1584 O O . ASP A 1 226 ? 187.302 212.423 328.185 1.00 30.69 226 ASP A O 1
ATOM 1589 N N . SER A 1 227 ? 185.359 211.675 327.318 1.00 26.26 227 SER A N 1
ATOM 1590 C CA . SER A 1 227 ? 185.235 212.741 326.338 1.00 26.26 227 SER A CA 1
ATOM 1591 C C . SER A 1 227 ? 183.771 213.136 326.230 1.00 26.26 227 SER A C 1
ATOM 1592 O O . SER A 1 227 ? 182.873 212.364 326.571 1.00 26.26 227 SER A O 1
ATOM 1595 N N . LEU A 1 228 ? 183.540 214.358 325.761 1.00 25.35 228 LEU A N 1
ATOM 1596 C CA . LEU A 1 228 ? 182.180 214.859 325.627 1.00 25.35 228 LEU A CA 1
ATOM 1597 C C . LEU A 1 228 ? 181.416 214.073 324.570 1.00 25.35 228 LEU A C 1
ATOM 1598 O O . LEU A 1 228 ? 181.946 213.751 323.504 1.00 25.35 228 LEU A O 1
ATOM 1603 N N . TYR A 1 229 ? 180.156 213.781 324.867 1.00 23.23 229 TYR A N 1
ATOM 1604 C CA . TYR A 1 229 ? 179.318 213.047 323.932 1.00 23.23 229 TYR A CA 1
ATOM 1605 C C . TYR A 1 229 ? 178.994 213.910 322.720 1.00 23.23 229 TYR A C 1
ATOM 1606 O O . TYR A 1 229 ? 178.462 215.013 322.856 1.00 23.23 229 TYR A O 1
ATOM 1615 N N . GLY A 1 230 ? 179.298 213.398 321.534 1.00 22.54 230 GLY A N 1
ATOM 1616 C CA . GLY A 1 230 ? 178.990 214.084 320.301 1.00 22.54 230 GLY A CA 1
ATOM 1617 C C . GLY A 1 230 ? 180.064 215.018 319.791 1.00 22.54 230 GLY A C 1
ATOM 1618 O O . GLY A 1 230 ? 179.924 215.542 318.681 1.00 22.54 230 GLY A O 1
ATOM 1619 N N . ALA A 1 231 ? 181.125 215.247 320.554 1.00 24.01 231 ALA A N 1
ATOM 1620 C CA . ALA A 1 231 ? 182.241 216.061 320.097 1.00 24.01 231 ALA A CA 1
ATOM 1621 C C . ALA A 1 231 ? 183.251 215.170 319.389 1.00 24.01 231 ALA A C 1
ATOM 1622 O O . ALA A 1 231 ? 183.573 214.083 319.876 1.00 24.01 231 ALA A O 1
ATOM 1624 N N . ALA A 1 232 ? 183.741 215.624 318.236 1.00 24.42 232 ALA A N 1
ATOM 1625 C CA . ALA A 1 232 ? 184.771 214.872 317.513 1.00 24.42 232 ALA A CA 1
ATOM 1626 C C . ALA A 1 232 ? 186.154 215.385 317.904 1.00 24.42 232 ALA A C 1
ATOM 1627 O O . ALA A 1 232 ? 186.916 214.684 318.573 1.00 24.42 232 ALA A O 1
ATOM 1629 N N . SER A 1 233 ? 186.450 216.635 317.570 1.00 24.79 233 SER A N 1
ATOM 1630 C CA . SER A 1 233 ? 187.740 217.241 317.858 1.00 24.79 233 SER A CA 1
ATOM 1631 C C . SER A 1 233 ? 187.562 218.353 318.879 1.00 24.79 233 SER A C 1
ATOM 1632 O O . SER A 1 233 ? 186.551 219.061 318.869 1.00 24.79 233 SER A O 1
ATOM 1635 N N . LEU A 1 234 ? 188.544 218.494 319.769 1.00 25.77 234 LEU A N 1
ATOM 1636 C CA . LEU A 1 234 ? 188.539 219.629 320.684 1.00 25.77 234 LEU A CA 1
ATOM 1637 C C . LEU A 1 234 ? 188.657 220.944 319.926 1.00 25.77 234 LEU A C 1
ATOM 1638 O O . LEU A 1 234 ? 188.183 221.981 320.401 1.00 25.77 234 LEU A O 1
ATOM 1643 N N . ASN A 1 235 ? 189.282 220.919 318.748 1.00 23.48 235 ASN A N 1
ATOM 1644 C CA . ASN A 1 235 ? 189.453 222.117 317.924 1.00 23.48 235 ASN A CA 1
ATOM 1645 C C . ASN A 1 235 ? 189.444 221.660 316.464 1.00 23.48 235 ASN A C 1
ATOM 1646 O O . ASN A 1 235 ? 190.481 221.291 315.910 1.00 23.48 235 ASN A O 1
ATOM 1651 N N . ASP A 1 236 ? 188.266 221.704 315.849 1.00 23.24 236 ASP A N 1
ATOM 1652 C CA . ASP A 1 236 ? 188.104 221.149 314.513 1.00 23.24 236 ASP A CA 1
ATOM 1653 C C . ASP A 1 236 ? 188.421 222.150 313.409 1.00 23.24 236 ASP A C 1
ATOM 1654 O O . ASP A 1 236 ? 189.002 221.768 312.389 1.00 23.24 236 ASP A O 1
ATOM 1659 N N . PHE A 1 237 ? 188.068 223.423 313.585 1.00 21.36 237 PHE A N 1
ATOM 1660 C CA . PHE A 1 237 ? 188.250 224.419 312.536 1.00 21.36 237 PHE A CA 1
ATOM 1661 C C . PHE A 1 237 ? 189.082 225.615 312.974 1.00 21.36 237 PHE A C 1
ATOM 1662 O O . PHE A 1 237 ? 189.201 226.578 312.212 1.00 21.36 237 PHE A O 1
ATOM 1670 N N . GLY A 1 238 ? 189.666 225.584 314.162 1.00 20.63 238 GLY A N 1
ATOM 1671 C CA . GLY A 1 238 ? 190.510 226.680 314.583 1.00 20.63 238 GLY A CA 1
ATOM 1672 C C . GLY A 1 238 ? 189.708 227.893 315.020 1.00 20.63 238 GLY A C 1
ATOM 1673 O O . GLY A 1 238 ? 188.517 227.818 315.331 1.00 20.63 238 GLY A O 1
ATOM 1674 N N . SER A 1 239 ? 190.384 229.038 315.034 1.00 20.62 239 SER A N 1
ATOM 1675 C CA . SER A 1 239 ? 189.811 230.247 315.605 1.00 20.62 239 SER A CA 1
ATOM 1676 C C . SER A 1 239 ? 190.088 231.437 314.701 1.00 20.62 239 SER A C 1
ATOM 1677 O O . SER A 1 239 ? 190.856 231.358 313.743 1.00 20.62 239 SER A O 1
ATOM 1680 N N . LEU A 1 240 ? 189.425 232.543 315.013 1.00 20.11 240 LEU A N 1
ATOM 1681 C CA . LEU A 1 240 ? 189.744 233.853 314.469 1.00 20.11 240 LEU A CA 1
ATOM 1682 C C . LEU A 1 240 ? 190.219 234.735 315.612 1.00 20.11 240 LEU A C 1
ATOM 1683 O O . LEU A 1 240 ? 189.534 234.853 316.628 1.00 20.11 240 LEU A O 1
ATOM 1688 N N . ALA A 1 241 ? 191.389 235.342 315.450 1.00 20.36 241 ALA A N 1
ATOM 1689 C CA . ALA A 1 241 ? 191.922 236.294 316.411 1.00 20.36 241 ALA A CA 1
ATOM 1690 C C . ALA A 1 241 ? 191.826 237.685 315.808 1.00 20.36 241 ALA A C 1
ATOM 1691 O O . ALA A 1 241 ? 192.325 237.923 314.707 1.00 20.36 241 ALA A O 1
ATOM 1693 N N . VAL A 1 242 ? 191.199 238.597 316.534 1.00 20.84 242 VAL A N 1
ATOM 1694 C CA . VAL A 1 242 ? 190.873 239.922 316.032 1.00 20.84 242 VAL A CA 1
ATOM 1695 C C . VAL A 1 242 ? 191.515 240.945 316.951 1.00 20.84 242 VAL A C 1
ATOM 1696 O O . VAL A 1 242 ? 191.427 240.825 318.178 1.00 20.84 242 VAL A O 1
ATOM 1700 N N . ARG A 1 243 ? 192.179 241.934 316.357 1.00 21.59 243 ARG A N 1
ATOM 1701 C CA . ARG A 1 243 ? 192.749 243.034 317.121 1.00 21.59 243 ARG A CA 1
ATOM 1702 C C . ARG A 1 243 ? 192.625 244.330 316.334 1.00 21.59 243 ARG A C 1
ATOM 1703 O O . ARG A 1 243 ? 192.383 244.332 315.126 1.00 21.59 243 ARG A O 1
ATOM 1711 N N . VAL A 1 244 ? 192.811 245.436 317.043 1.00 22.69 244 VAL A N 1
ATOM 1712 C CA . VAL A 1 244 ? 192.994 246.743 316.425 1.00 22.69 244 VAL A CA 1
ATOM 1713 C C . VAL A 1 244 ? 194.491 246.980 316.286 1.00 22.69 244 VAL A C 1
ATOM 1714 O O . VAL A 1 244 ? 195.215 247.042 317.284 1.00 22.69 244 VAL A O 1
ATOM 1718 N N . VAL A 1 245 ? 194.957 247.103 315.045 1.00 21.29 245 VAL A N 1
ATOM 1719 C CA . VAL A 1 245 ? 196.389 247.240 314.801 1.00 21.29 245 VAL A CA 1
ATOM 1720 C C . VAL A 1 245 ? 196.909 248.564 315.355 1.00 21.29 245 VAL A C 1
ATOM 1721 O O . VAL A 1 245 ? 198.038 248.641 315.849 1.00 21.29 245 VAL A O 1
ATOM 1725 N N . ASN A 1 246 ? 196.101 249.620 315.287 1.00 22.79 246 ASN A N 1
ATOM 1726 C CA . ASN A 1 246 ? 196.549 250.937 315.727 1.00 22.79 246 ASN A CA 1
ATOM 1727 C C . ASN A 1 246 ? 196.997 250.905 317.183 1.00 22.79 246 ASN A C 1
ATOM 1728 O O . ASN A 1 246 ? 196.438 250.186 318.012 1.00 22.79 246 ASN A O 1
ATOM 1733 N N . ASP A 1 247 ? 198.018 251.698 317.491 1.00 26.63 247 ASP A N 1
ATOM 1734 C CA . ASP A 1 247 ? 198.308 252.017 318.880 1.00 26.63 247 ASP A CA 1
ATOM 1735 C C . ASP A 1 247 ? 197.176 252.861 319.454 1.00 26.63 247 ASP A C 1
ATOM 1736 O O . ASP A 1 247 ? 196.473 253.569 318.731 1.00 26.63 247 ASP A O 1
ATOM 1741 N N . HIS A 1 248 ? 197.003 252.779 320.768 1.00 30.06 248 HIS A N 1
ATOM 1742 C CA . HIS A 1 248 ? 195.829 253.360 321.402 1.00 30.06 248 HIS A CA 1
ATOM 1743 C C . HIS A 1 248 ? 195.848 254.882 321.328 1.00 30.06 248 HIS A C 1
ATOM 1744 O O . HIS A 1 248 ? 196.895 255.518 321.469 1.00 30.06 248 HIS A O 1
ATOM 1751 N N . ASN A 1 249 ? 194.677 255.457 321.094 1.00 29.13 249 ASN A N 1
ATOM 1752 C CA . ASN A 1 249 ? 194.463 256.887 321.238 1.00 29.13 249 ASN A CA 1
ATOM 1753 C C . ASN A 1 249 ? 194.251 257.220 322.709 1.00 29.13 249 ASN A C 1
ATOM 1754 O O . ASN A 1 249 ? 194.048 256.333 323.538 1.00 29.13 249 ASN A O 1
ATOM 1759 N N . PRO A 1 250 ? 194.298 258.503 323.074 1.00 32.15 250 PRO A N 1
ATOM 1760 C CA . PRO A 1 250 ? 194.058 258.872 324.479 1.00 32.15 250 PRO A CA 1
ATOM 1761 C C . PRO A 1 250 ? 192.666 258.517 324.976 1.00 32.15 250 PRO A C 1
ATOM 1762 O O . PRO A 1 250 ? 192.442 258.544 326.192 1.00 32.15 250 PRO A O 1
ATOM 1766 N N . THR A 1 251 ? 191.729 258.201 324.088 1.00 32.01 251 THR A N 1
ATOM 1767 C CA . THR A 1 251 ? 190.381 257.810 324.467 1.00 32.01 251 THR A CA 1
ATOM 1768 C C . THR A 1 251 ? 190.124 256.376 324.024 1.00 32.01 251 THR A C 1
ATOM 1769 O O . THR A 1 251 ? 190.670 255.912 323.020 1.00 32.01 251 THR A O 1
ATOM 1773 N N . LYS A 1 252 ? 189.291 255.675 324.788 1.00 30.16 252 LYS A N 1
ATOM 1774 C CA . LYS A 1 252 ? 189.012 254.271 324.523 1.00 30.16 252 LYS A CA 1
ATOM 1775 C C . LYS A 1 252 ? 187.985 254.128 323.406 1.00 30.16 252 LYS A C 1
ATOM 1776 O O . LYS A 1 252 ? 186.963 254.818 323.398 1.00 30.16 252 LYS A O 1
ATOM 1782 N N . LEU A 1 253 ? 188.254 253.221 322.473 1.00 27.21 253 LEU A N 1
ATOM 1783 C CA . LEU A 1 253 ? 187.336 252.904 321.389 1.00 27.21 253 LEU A CA 1
ATOM 1784 C C . LEU A 1 253 ? 186.907 251.452 321.511 1.00 27.21 253 LEU A C 1
ATOM 1785 O O . LEU A 1 253 ? 187.725 250.582 321.810 1.00 27.21 253 LEU A O 1
ATOM 1790 N N . THR A 1 254 ? 185.629 251.185 321.276 1.00 26.55 254 THR A N 1
ATOM 1791 C CA . THR A 1 254 ? 185.128 249.819 321.281 1.00 26.55 254 THR A CA 1
ATOM 1792 C C . THR A 1 254 ? 184.644 249.465 319.887 1.00 26.55 254 THR A C 1
ATOM 1793 O O . THR A 1 254 ? 184.038 250.292 319.202 1.00 26.55 254 THR A O 1
ATOM 1797 N N . SER A 1 255 ? 184.921 248.238 319.464 1.00 22.98 255 SER A N 1
ATOM 1798 C CA . SER A 1 255 ? 184.537 247.773 318.147 1.00 22.98 255 SER A CA 1
ATOM 1799 C C . SER A 1 255 ? 183.927 246.387 318.255 1.00 22.98 255 SER A C 1
ATOM 1800 O O . SER A 1 255 ? 184.281 245.595 319.132 1.00 22.98 255 SER A O 1
ATOM 1803 N N . LYS A 1 256 ? 182.997 246.114 317.350 1.00 22.60 256 LYS A N 1
ATOM 1804 C CA . LYS A 1 256 ? 182.402 244.799 317.195 1.00 22.60 256 LYS A CA 1
ATOM 1805 C C . LYS A 1 256 ? 182.563 244.361 315.750 1.00 22.60 256 LYS A C 1
ATOM 1806 O O . LYS A 1 256 ? 182.262 245.122 314.823 1.00 22.60 256 LYS A O 1
ATOM 1812 N N . ILE A 1 257 ? 183.062 243.147 315.571 1.00 20.75 257 ILE A N 1
ATOM 1813 C CA . ILE A 1 257 ? 183.202 242.511 314.273 1.00 20.75 257 ILE A CA 1
ATOM 1814 C C . ILE A 1 257 ? 182.129 241.436 314.210 1.00 20.75 257 ILE A C 1
ATOM 1815 O O . ILE A 1 257 ? 182.192 240.442 314.942 1.00 20.75 257 ILE A O 1
ATOM 1820 N N . ARG A 1 258 ? 181.129 241.642 313.365 1.00 20.91 258 ARG A N 1
ATOM 1821 C CA . ARG A 1 258 ? 180.076 240.665 313.167 1.00 20.91 258 ARG A CA 1
ATOM 1822 C C . ARG A 1 258 ? 180.458 239.774 311.998 1.00 20.91 258 ARG A C 1
ATOM 1823 O O . ARG A 1 258 ? 180.767 240.267 310.908 1.00 20.91 258 ARG A O 1
ATOM 1831 N N . VAL A 1 259 ? 180.441 238.468 312.235 1.00 19.63 259 VAL A N 1
ATOM 1832 C CA . VAL A 1 259 ? 180.855 237.477 311.252 1.00 19.63 259 VAL A CA 1
ATOM 1833 C C . VAL A 1 259 ? 179.613 236.889 310.603 1.00 19.63 259 VAL A C 1
ATOM 1834 O O . VAL A 1 259 ? 178.727 236.377 311.295 1.00 19.63 259 VAL A O 1
ATOM 1838 N N . TYR A 1 260 ? 179.555 236.946 309.277 1.00 19.35 260 TYR A N 1
ATOM 1839 C CA . TYR A 1 260 ? 178.445 236.413 308.504 1.00 19.35 260 TYR A CA 1
ATOM 1840 C C . TYR A 1 260 ? 178.951 235.260 307.654 1.00 19.35 260 TYR A C 1
ATOM 1841 O O . TYR A 1 260 ? 179.862 235.436 306.839 1.00 19.35 260 TYR A O 1
ATOM 1850 N N . MET A 1 261 ? 178.361 234.088 307.852 1.00 21.64 261 MET A N 1
ATOM 1851 C CA . MET A 1 261 ? 178.680 232.898 307.083 1.00 21.64 261 MET A CA 1
ATOM 1852 C C . MET A 1 261 ? 177.654 232.725 305.975 1.00 21.64 261 MET A C 1
ATOM 1853 O O . MET A 1 261 ? 176.460 232.949 306.182 1.00 21.64 261 MET A O 1
ATOM 1858 N N . LYS A 1 262 ? 178.124 232.326 304.807 1.00 22.16 262 LYS A N 1
ATOM 1859 C CA . LYS A 1 262 ? 177.222 231.906 303.749 1.00 22.16 262 LYS A CA 1
ATOM 1860 C C . LYS A 1 262 ? 177.742 230.608 303.148 1.00 22.16 262 LYS A C 1
ATOM 1861 O O . LYS A 1 262 ? 178.825 230.596 302.550 1.00 22.16 262 LYS A O 1
ATOM 1867 N N . PRO A 1 263 ? 177.039 229.492 303.325 1.00 21.23 263 PRO A N 1
ATOM 1868 C CA . PRO A 1 263 ? 177.406 228.284 302.583 1.00 21.23 263 PRO A CA 1
ATOM 1869 C C . PRO A 1 263 ? 177.202 228.496 301.091 1.00 21.23 263 PRO A C 1
ATOM 1870 O O . PRO A 1 263 ? 176.268 229.174 300.665 1.00 21.23 263 PRO A O 1
ATOM 1874 N N . LYS A 1 264 ? 178.092 227.910 300.298 1.00 24.41 264 LYS A N 1
ATOM 1875 C CA . LYS A 1 264 ? 178.025 227.982 298.849 1.00 24.41 264 LYS A CA 1
ATOM 1876 C C . LYS A 1 264 ? 178.316 226.606 298.276 1.00 24.41 264 LYS A C 1
ATOM 1877 O O . LYS A 1 264 ? 179.062 225.820 298.865 1.00 24.41 264 LYS A O 1
ATOM 1883 N N . HIS A 1 265 ? 177.732 226.326 297.115 1.00 24.46 265 HIS A N 1
ATOM 1884 C CA . HIS A 1 265 ? 177.894 225.032 296.463 1.00 24.46 265 HIS A CA 1
ATOM 1885 C C . HIS A 1 265 ? 177.510 223.911 297.424 1.00 24.46 265 HIS A C 1
ATOM 1886 O O . HIS A 1 265 ? 178.235 222.934 297.611 1.00 24.46 265 HIS A O 1
ATOM 1893 N N . VAL A 1 266 ? 176.351 224.072 298.038 1.00 20.83 266 VAL A N 1
ATOM 1894 C CA . VAL A 1 266 ? 175.927 223.217 299.137 1.00 20.83 266 VAL A CA 1
ATOM 1895 C C . VAL A 1 266 ? 175.438 221.881 298.603 1.00 20.83 266 VAL A C 1
ATOM 1896 O O . VAL A 1 266 ? 174.705 221.814 297.611 1.00 20.83 266 VAL A O 1
ATOM 1900 N N . ARG A 1 267 ? 175.853 220.812 299.269 1.00 18.58 267 ARG A N 1
ATOM 1901 C CA . ARG A 1 267 ? 175.257 219.493 299.140 1.00 18.58 267 ARG A CA 1
ATOM 1902 C C . ARG A 1 267 ? 174.940 219.009 300.544 1.00 18.58 267 ARG A C 1
ATOM 1903 O O . ARG A 1 267 ? 175.703 219.271 301.474 1.00 18.58 267 ARG A O 1
ATOM 1911 N N . VAL A 1 268 ? 173.813 218.320 300.704 1.00 17.94 268 VAL A N 1
ATOM 1912 C CA . VAL A 1 268 ? 173.360 217.885 302.019 1.00 17.94 268 VAL A CA 1
ATOM 1913 C C . VAL A 1 268 ? 172.777 216.486 301.916 1.00 17.94 268 VAL A C 1
ATOM 1914 O O . VAL A 1 268 ? 172.235 216.090 300.881 1.00 17.94 268 VAL A O 1
ATOM 1918 N N . TRP A 1 269 ? 172.889 215.740 303.012 1.00 17.56 269 TRP A N 1
ATOM 1919 C CA . TRP A 1 269 ? 172.457 214.354 303.067 1.00 17.56 269 TRP A CA 1
ATOM 1920 C C . TRP A 1 269 ? 171.687 214.087 304.351 1.00 17.56 269 TRP A C 1
ATOM 1921 O O . TRP A 1 269 ? 171.993 214.650 305.411 1.00 17.56 269 TRP A O 1
ATOM 1932 N N . CYS A 1 270 ? 170.731 213.154 304.243 1.00 17.65 270 CYS A N 1
ATOM 1933 C CA . CYS A 1 270 ? 169.989 212.577 305.356 1.00 17.65 270 CYS A CA 1
ATOM 1934 C C . CYS A 1 270 ? 169.180 213.616 306.119 1.00 17.65 270 CYS A C 1
ATOM 1935 O O . CYS A 1 270 ? 169.557 214.011 307.228 1.00 17.65 270 CYS A O 1
ATOM 1938 N N . PRO A 1 271 ? 168.069 214.082 305.554 1.00 17.81 271 PRO A N 1
ATOM 1939 C CA . PRO A 1 271 ? 167.276 215.113 306.229 1.00 17.81 271 PRO A CA 1
ATOM 1940 C C . PRO A 1 271 ? 166.798 214.652 307.594 1.00 17.81 271 PRO A C 1
ATOM 1941 O O . PRO A 1 271 ? 166.614 213.460 307.847 1.00 17.81 271 PRO A O 1
ATOM 1945 N N . ARG A 1 272 ? 166.627 215.617 308.486 1.00 17.72 272 ARG A N 1
ATOM 1946 C CA . ARG A 1 272 ? 166.210 215.388 309.856 1.00 17.72 272 ARG A CA 1
ATOM 1947 C C . ARG A 1 272 ? 165.075 216.333 310.211 1.00 17.72 272 ARG A C 1
ATOM 1948 O O . ARG A 1 272 ? 164.951 217.405 309.617 1.00 17.72 272 ARG A O 1
ATOM 1956 N N . PRO A 1 273 ? 164.243 215.972 311.181 1.00 18.92 273 PRO A N 1
ATOM 1957 C CA . PRO A 1 273 ? 163.265 216.921 311.696 1.00 18.92 273 PRO A CA 1
ATOM 1958 C C . PRO A 1 273 ? 163.960 218.126 312.302 1.00 18.92 273 PRO A C 1
ATOM 1959 O O . PRO A 1 273 ? 164.971 217.980 313.003 1.00 18.92 273 PRO A O 1
ATOM 1963 N N . PRO A 1 274 ? 163.452 219.331 312.064 1.00 19.40 274 PRO A N 1
ATOM 1964 C CA . PRO A 1 274 ? 164.142 220.521 312.560 1.00 19.40 274 PRO A CA 1
ATOM 1965 C C . PRO A 1 274 ? 163.989 220.671 314.063 1.00 19.40 274 PRO A C 1
ATOM 1966 O O . PRO A 1 274 ? 163.064 220.144 314.681 1.00 19.40 274 PRO A O 1
ATOM 1970 N N . ARG A 1 275 ? 164.925 221.412 314.648 1.00 20.44 275 ARG A N 1
ATOM 1971 C CA . ARG A 1 275 ? 164.870 221.701 316.072 1.00 20.44 275 ARG A CA 1
ATOM 1972 C C . ARG A 1 275 ? 163.520 222.304 316.433 1.00 20.44 275 ARG A C 1
ATOM 1973 O O . ARG A 1 275 ? 163.074 223.270 315.813 1.00 20.44 275 ARG A O 1
ATOM 1981 N N . ALA A 1 276 ? 162.875 221.733 317.450 1.00 20.87 276 ALA A N 1
ATOM 1982 C CA . ALA A 1 276 ? 161.555 222.174 317.872 1.00 20.87 276 ALA A CA 1
ATOM 1983 C C . ALA A 1 276 ? 161.559 222.940 319.183 1.00 20.87 276 ALA A C 1
ATOM 1984 O O . ALA A 1 276 ? 160.642 223.730 319.417 1.00 20.87 276 ALA A O 1
ATOM 1986 N N . VAL A 1 277 ? 162.550 222.722 320.034 1.00 21.53 277 VAL A N 1
ATOM 1987 C CA . VAL A 1 277 ? 162.646 223.402 321.323 1.00 21.53 277 VAL A CA 1
ATOM 1988 C C . VAL A 1 277 ? 163.964 224.159 321.343 1.00 21.53 277 VAL A C 1
ATOM 1989 O O . VAL A 1 277 ? 164.898 223.830 320.592 1.00 21.53 277 VAL A O 1
ATOM 1993 N N . PRO A 1 278 ? 164.085 225.173 322.199 1.00 21.99 278 PRO A N 1
ATOM 1994 C CA . PRO A 1 278 ? 165.271 226.036 322.149 1.00 21.99 278 PRO A CA 1
ATOM 1995 C C . PRO A 1 278 ? 166.555 225.237 322.302 1.00 21.99 278 PRO A C 1
ATOM 1996 O O . PRO A 1 278 ? 166.629 224.283 323.077 1.00 21.99 278 PRO A O 1
ATOM 2000 N N . TYR A 1 279 ? 167.570 225.634 321.542 1.00 20.93 279 TYR A N 1
ATOM 2001 C CA . TYR A 1 279 ? 168.875 225.010 321.674 1.00 20.93 279 TYR A CA 1
ATOM 2002 C C . TYR A 1 279 ? 169.419 225.232 323.077 1.00 20.93 279 TYR A C 1
ATOM 2003 O O . TYR A 1 279 ? 169.151 226.249 323.719 1.00 20.93 279 TYR A O 1
ATOM 2012 N N . TYR A 1 280 ? 170.172 224.249 323.561 1.00 25.08 280 TYR A N 1
ATOM 2013 C CA . TYR A 1 280 ? 170.808 224.319 324.878 1.00 25.08 280 TYR A CA 1
ATOM 2014 C C . TYR A 1 280 ? 172.211 223.732 324.734 1.00 25.08 280 TYR A C 1
ATOM 2015 O O . TYR A 1 280 ? 172.419 222.533 324.931 1.00 25.08 280 TYR A O 1
ATOM 2024 N N . GLY A 1 281 ? 173.172 224.589 324.403 1.00 23.27 281 GLY A N 1
ATOM 2025 C CA . GLY A 1 281 ? 174.531 224.158 324.186 1.00 23.27 281 GLY A CA 1
ATOM 2026 C C . GLY A 1 281 ? 174.765 223.688 322.765 1.00 23.27 281 GLY A C 1
ATOM 2027 O O . GLY A 1 281 ? 173.876 223.744 321.913 1.00 23.27 281 GLY A O 1
ATOM 2028 N N . PRO A 1 282 ? 175.980 223.211 322.483 1.00 22.55 282 PRO A N 1
ATOM 2029 C CA . PRO A 1 282 ? 176.301 222.760 321.122 1.00 22.55 282 PRO A CA 1
ATOM 2030 C C . PRO A 1 282 ? 175.805 221.362 320.791 1.00 22.55 282 PRO A C 1
ATOM 2031 O O . PRO A 1 282 ? 175.892 220.959 319.625 1.00 22.55 282 PRO A O 1
ATOM 2035 N N . GLY A 1 283 ? 175.300 220.613 321.762 1.00 22.49 283 GLY A N 1
ATOM 2036 C CA . GLY A 1 283 ? 174.743 219.300 321.519 1.00 22.49 283 GLY A CA 1
ATOM 2037 C C . GLY A 1 283 ? 173.266 219.362 321.193 1.00 22.49 283 GLY A C 1
ATOM 2038 O O . GLY A 1 283 ? 172.723 220.406 320.823 1.00 22.49 283 GLY A O 1
ATOM 2039 N N . VAL A 1 284 ? 172.606 218.212 321.333 1.00 21.66 284 VAL A N 1
ATOM 2040 C CA . VAL A 1 284 ? 171.169 218.109 321.118 1.00 21.66 284 VAL A CA 1
ATOM 2041 C C . VAL A 1 284 ? 170.393 218.254 322.421 1.00 21.66 284 VAL A C 1
ATOM 2042 O O . VAL A 1 284 ? 169.182 218.027 322.446 1.00 21.66 284 VAL A O 1
ATOM 2046 N N . ASP A 1 285 ? 171.062 218.639 323.502 1.00 23.40 285 ASP A N 1
ATOM 2047 C CA . ASP A 1 285 ? 170.426 218.693 324.807 1.00 23.40 285 ASP A CA 1
ATOM 2048 C C . ASP A 1 285 ? 169.335 219.758 324.836 1.00 23.40 285 ASP A C 1
ATOM 2049 O O . ASP A 1 285 ? 169.356 220.724 324.071 1.00 23.40 285 ASP A O 1
ATOM 2054 N N . TYR A 1 286 ? 168.364 219.565 325.725 1.00 23.46 286 TYR A N 1
ATOM 2055 C CA . TYR A 1 286 ? 167.288 220.523 325.920 1.00 23.46 286 TYR A CA 1
ATOM 2056 C C . TYR A 1 286 ? 167.006 220.657 327.407 1.00 23.46 286 TYR A C 1
ATOM 2057 O O . TYR A 1 286 ? 167.128 219.685 328.156 1.00 23.46 286 TYR A O 1
ATOM 2066 N N . LYS A 1 287 ? 166.667 221.862 327.831 1.00 27.46 287 LYS A N 1
ATOM 2067 C CA . LYS A 1 287 ? 166.318 222.104 329.226 1.00 27.46 287 LYS A CA 1
ATOM 2068 C C . LYS A 1 287 ? 165.020 222.877 329.402 1.00 27.46 287 LYS A C 1
ATOM 2069 O O . LYS A 1 287 ? 164.252 222.571 330.314 1.00 27.46 287 LYS A O 1
ATOM 2075 N N . ASP A 1 288 ? 164.748 223.857 328.545 1.00 27.61 288 ASP A N 1
ATOM 2076 C CA . ASP A 1 288 ? 163.625 224.766 328.719 1.00 27.61 288 ASP A CA 1
ATOM 2077 C C . ASP A 1 288 ? 162.811 224.831 327.437 1.00 27.61 288 ASP A C 1
ATOM 2078 O O . ASP A 1 288 ? 163.254 224.409 326.367 1.00 27.61 288 ASP A O 1
ATOM 2083 N N . GLY A 1 289 ? 161.606 225.380 327.558 1.00 24.60 289 GLY A N 1
ATOM 2084 C CA . GLY A 1 289 ? 160.735 225.523 326.404 1.00 24.60 289 GLY A CA 1
ATOM 2085 C C . GLY A 1 289 ? 160.333 224.205 325.784 1.00 24.60 289 GLY A C 1
ATOM 2086 O O . GLY A 1 289 ? 160.303 224.084 324.554 1.00 24.60 289 GLY A O 1
ATOM 2087 N N . LEU A 1 290 ? 160.017 223.209 326.610 1.00 24.41 290 LEU A N 1
ATOM 2088 C CA . LEU A 1 290 ? 159.664 221.882 326.131 1.00 24.41 290 LEU A CA 1
ATOM 2089 C C . LEU A 1 290 ? 158.179 221.748 325.820 1.00 24.41 290 LEU A C 1
ATOM 2090 O O . LEU A 1 290 ? 157.683 220.625 325.685 1.00 24.41 290 LEU A O 1
ATOM 2095 N N . ALA A 1 291 ? 157.464 222.863 325.699 1.00 24.26 291 ALA A N 1
ATOM 2096 C CA . ALA A 1 291 ? 156.035 222.866 325.388 1.00 24.26 291 ALA A CA 1
ATOM 2097 C C . ALA A 1 291 ? 155.798 223.795 324.206 1.00 24.26 291 ALA A C 1
ATOM 2098 O O . ALA A 1 291 ? 155.143 224.834 324.334 1.00 24.26 291 ALA A O 1
ATOM 2100 N N . PRO A 1 292 ? 156.318 223.442 323.029 1.00 23.96 292 PRO A N 1
ATOM 2101 C CA . PRO A 1 292 ? 156.157 224.342 321.877 1.00 23.96 292 PRO A CA 1
ATOM 2102 C C . PRO A 1 292 ? 154.726 224.440 321.378 1.00 23.96 292 PRO A C 1
ATOM 2103 O O . PRO A 1 292 ? 154.268 225.540 321.051 1.00 23.96 292 PRO A O 1
ATOM 2107 N N . LEU A 1 293 ? 154.002 223.328 321.314 1.00 24.39 293 LEU A N 1
ATOM 2108 C CA . LEU A 1 293 ? 152.675 223.347 320.715 1.00 24.39 293 LEU A CA 1
ATOM 2109 C C . LEU A 1 293 ? 151.707 224.158 321.576 1.00 24.39 293 LEU A C 1
ATOM 2110 O O . LEU A 1 293 ? 151.707 224.027 322.802 1.00 24.39 293 LEU A O 1
ATOM 2115 N N . PRO A 1 294 ? 150.865 225.002 320.965 1.00 25.84 294 PRO A N 1
ATOM 2116 C CA . PRO A 1 294 ? 149.822 225.686 321.739 1.00 25.84 294 PRO A CA 1
ATOM 2117 C C . PRO A 1 294 ? 148.561 224.847 321.866 1.00 25.84 294 PRO A C 1
ATOM 2118 O O . PRO A 1 294 ? 148.495 223.734 321.336 1.00 25.84 294 PRO A O 1
ATOM 2122 N N . GLU A 1 295 ? 147.554 225.370 322.556 1.00 27.84 295 GLU A N 1
ATOM 2123 C CA . GLU A 1 295 ? 146.300 224.658 322.745 1.00 27.84 295 GLU A CA 1
ATOM 2124 C C . GLU A 1 295 ? 145.329 224.981 321.616 1.00 27.84 295 GLU A C 1
ATOM 2125 O O . GLU A 1 295 ? 145.197 226.135 321.204 1.00 27.84 295 GLU A O 1
ATOM 2131 N N . LYS A 1 296 ? 144.653 223.947 321.117 1.00 26.09 296 LYS A N 1
ATOM 2132 C CA . LYS A 1 296 ? 143.701 224.107 320.026 1.00 26.09 296 LYS A CA 1
ATOM 2133 C C . LYS A 1 296 ? 142.692 222.973 320.095 1.00 26.09 296 LYS A C 1
ATOM 2134 O O . LYS A 1 296 ? 143.080 221.805 320.188 1.00 26.09 296 LYS A O 1
ATOM 2140 N N . GLY A 1 297 ? 141.408 223.315 320.048 1.00 25.62 297 GLY A N 1
ATOM 2141 C CA . GLY A 1 297 ? 140.380 222.295 320.133 1.00 25.62 297 GLY A CA 1
ATOM 2142 C C . GLY A 1 297 ? 140.465 221.312 318.982 1.00 25.62 297 GLY A C 1
ATOM 2143 O O . GLY A 1 297 ? 140.849 221.655 317.864 1.00 25.62 297 GLY A O 1
ATOM 2144 N N . LEU A 1 298 ? 140.101 220.061 319.271 1.00 24.71 298 LEU A N 1
ATOM 2145 C CA . LEU A 1 298 ? 140.124 219.032 318.238 1.00 24.71 298 LEU A CA 1
ATOM 2146 C C . LEU A 1 298 ? 139.146 219.360 317.118 1.00 24.71 298 LEU A C 1
ATOM 2147 O O . LEU A 1 298 ? 139.437 219.122 315.940 1.00 24.71 298 LEU A O 1
ATOM 2152 N N . THR A 1 299 ? 137.980 219.900 317.464 1.00 25.34 299 THR A N 1
ATOM 2153 C CA . THR A 1 299 ? 136.946 220.230 316.492 1.00 25.34 299 THR A CA 1
ATOM 2154 C C . THR A 1 299 ? 136.803 221.737 316.304 1.00 25.34 299 THR A C 1
ATOM 2155 O O . THR A 1 299 ? 135.713 222.232 316.013 1.00 25.34 299 THR A O 1
ATOM 2159 N N . THR A 1 300 ? 137.896 222.474 316.459 1.00 25.66 300 THR A N 1
ATOM 2160 C CA . THR A 1 300 ? 137.917 223.916 316.255 1.00 25.66 300 THR A CA 1
ATOM 2161 C C . THR A 1 300 ? 138.753 224.217 315.020 1.00 25.66 300 THR A C 1
ATOM 2162 O O . THR A 1 300 ? 139.923 223.830 314.950 1.00 25.66 300 THR A O 1
ATOM 2166 N N . TYR A 1 301 ? 138.156 224.903 314.053 1.00 24.61 301 TYR A N 1
ATOM 2167 C CA . TYR A 1 301 ? 138.868 225.255 312.833 1.00 24.61 301 TYR A CA 1
ATOM 2168 C C . TYR A 1 301 ? 139.918 226.322 313.117 1.00 24.61 301 TYR A C 1
ATOM 2169 O O . TYR A 1 301 ? 140.955 226.377 312.459 1.00 24.61 301 TYR A O 1
ATOM 2179 N N . GLY B 2 2 ? 186.417 230.697 279.373 1.00 52.69 2 GLY B N 1
ATOM 2180 C CA . GLY B 2 2 ? 186.520 232.120 279.640 1.00 52.69 2 GLY B CA 1
ATOM 2181 C C . GLY B 2 2 ? 185.238 232.706 280.198 1.00 52.69 2 GLY B C 1
ATOM 2182 O O . GLY B 2 2 ? 184.882 232.462 281.352 1.00 52.69 2 GLY B O 1
ATOM 2183 N N . ALA B 2 3 ? 184.540 233.482 279.373 1.00 52.78 3 ALA B N 1
ATOM 2184 C CA . ALA B 2 3 ? 183.301 234.130 279.779 1.00 52.78 3 ALA B CA 1
ATOM 2185 C C . ALA B 2 3 ? 182.124 233.193 279.545 1.00 52.78 3 ALA B C 1
ATOM 2186 O O . ALA B 2 3 ? 181.953 232.664 278.442 1.00 52.78 3 ALA B O 1
ATOM 2188 N N . GLN B 2 4 ? 181.318 232.993 280.582 1.00 53.43 4 GLN B N 1
ATOM 2189 C CA . GLN B 2 4 ? 180.144 232.133 280.512 1.00 53.43 4 GLN B CA 1
ATOM 2190 C C . GLN B 2 4 ? 178.907 233.001 280.314 1.00 53.43 4 GLN B C 1
ATOM 2191 O O . GLN B 2 4 ? 178.630 233.886 281.127 1.00 53.43 4 GLN B O 1
ATOM 2197 N N . VAL B 2 5 ? 178.170 232.747 279.238 1.00 52.56 5 VAL B N 1
ATOM 2198 C CA . VAL B 2 5 ? 176.921 233.444 278.957 1.00 52.56 5 VAL B CA 1
ATOM 2199 C C . VAL B 2 5 ? 175.781 232.486 279.269 1.00 52.56 5 VAL B C 1
ATOM 2200 O O . VAL B 2 5 ? 175.697 231.400 278.684 1.00 52.56 5 VAL B O 1
ATOM 2204 N N . SER B 2 6 ? 174.906 232.882 280.190 1.00 49.39 6 SER B N 1
ATOM 2205 C CA . SER B 2 6 ? 173.841 232.009 280.660 1.00 49.39 6 SER B CA 1
ATOM 2206 C C . SER B 2 6 ? 172.507 232.738 280.624 1.00 49.39 6 SER B C 1
ATOM 2207 O O . SER B 2 6 ? 172.432 233.944 280.866 1.00 49.39 6 SER B O 1
ATOM 2210 N N . SER B 2 7 ? 171.452 231.988 280.323 1.00 48.22 7 SER B N 1
ATOM 2211 C CA . SER B 2 7 ? 170.115 232.558 280.283 1.00 48.22 7 SER B CA 1
ATOM 2212 C C . SER B 2 7 ? 169.674 232.987 281.678 1.00 48.22 7 SER B C 1
ATOM 2213 O O . SER B 2 7 ? 170.078 232.408 282.689 1.00 48.22 7 SER B O 1
ATOM 2216 N N . GLN B 2 8 ? 168.838 234.019 281.723 1.00 43.61 8 GLN B N 1
ATOM 2217 C CA . GLN B 2 8 ? 168.284 234.503 282.981 1.00 43.61 8 GLN B CA 1
ATOM 2218 C C . GLN B 2 8 ? 166.960 233.810 283.284 1.00 43.61 8 GLN B C 1
ATOM 2219 O O . GLN B 2 8 ? 166.060 233.778 282.445 1.00 43.61 8 GLN B O 1
ATOM 2225 N N . ILE B 2 25 ? 168.820 238.903 277.002 1.00 50.77 25 ILE B N 1
ATOM 2226 C CA . ILE B 2 25 ? 168.180 238.228 278.124 1.00 50.77 25 ILE B CA 1
ATOM 2227 C C . ILE B 2 25 ? 169.159 237.293 278.826 1.00 50.77 25 ILE B C 1
ATOM 2228 O O . ILE B 2 25 ? 168.762 236.488 279.669 1.00 50.77 25 ILE B O 1
ATOM 2233 N N . ASN B 2 26 ? 170.438 237.400 278.476 1.00 49.91 26 ASN B N 1
ATOM 2234 C CA . ASN B 2 26 ? 171.483 236.587 279.072 1.00 49.91 26 ASN B CA 1
ATOM 2235 C C . ASN B 2 26 ? 172.220 237.391 280.140 1.00 49.91 26 ASN B C 1
ATOM 2236 O O . ASN B 2 26 ? 171.946 238.570 280.372 1.00 49.91 26 ASN B O 1
ATOM 2241 N N . TYR B 2 27 ? 173.169 236.732 280.802 1.00 46.83 27 TYR B N 1
ATOM 2242 C CA . TYR B 2 27 ? 174.078 237.393 281.724 1.00 46.83 27 TYR B CA 1
ATOM 2243 C C . TYR B 2 27 ? 175.441 236.722 281.633 1.00 46.83 27 TYR B C 1
ATOM 2244 O O . TYR B 2 27 ? 175.549 235.532 281.313 1.00 46.83 27 TYR B O 1
ATOM 2253 N N . THR B 2 28 ? 176.479 237.503 281.920 1.00 50.79 28 THR B N 1
ATOM 2254 C CA . THR B 2 28 ? 177.865 237.094 281.740 1.00 50.79 28 THR B CA 1
ATOM 2255 C C . THR B 2 28 ? 178.524 236.885 283.096 1.00 50.79 28 THR B C 1
ATOM 2256 O O . THR B 2 28 ? 178.459 237.760 283.966 1.00 50.79 28 THR B O 1
ATOM 2260 N N . THR B 2 29 ? 179.159 235.728 283.264 1.00 50.34 29 THR B N 1
ATOM 2261 C CA . THR B 2 29 ? 179.873 235.368 284.481 1.00 50.34 29 THR B CA 1
ATOM 2262 C C . THR B 2 29 ? 181.314 235.032 284.127 1.00 50.34 29 THR B C 1
ATOM 2263 O O . THR B 2 29 ? 181.565 234.261 283.195 1.00 50.34 29 THR B O 1
ATOM 2267 N N . ILE B 2 30 ? 182.254 235.613 284.868 1.00 47.12 30 ILE B N 1
ATOM 2268 C CA . ILE B 2 30 ? 183.677 235.346 284.697 1.00 47.12 30 ILE B CA 1
ATOM 2269 C C . ILE B 2 30 ? 184.279 235.100 286.071 1.00 47.12 30 ILE B C 1
ATOM 2270 O O . ILE B 2 30 ? 184.055 235.884 287.000 1.00 47.12 30 ILE B O 1
ATOM 2275 N N . ASN B 2 31 ? 185.040 234.017 286.200 1.00 44.08 31 ASN B N 1
ATOM 2276 C CA . ASN B 2 31 ? 185.717 233.687 287.447 1.00 44.08 31 ASN B CA 1
ATOM 2277 C C . ASN B 2 31 ? 187.094 234.338 287.446 1.00 44.08 31 ASN B C 1
ATOM 2278 O O . ASN B 2 31 ? 187.921 234.052 286.574 1.00 44.08 31 ASN B O 1
ATOM 2283 N N . TYR B 2 32 ? 187.335 235.216 288.417 1.00 40.72 32 TYR B N 1
ATOM 2284 C CA . TYR B 2 32 ? 188.573 235.978 288.492 1.00 40.72 32 TYR B CA 1
ATOM 2285 C C . TYR B 2 32 ? 189.617 235.345 289.402 1.00 40.72 32 TYR B C 1
ATOM 2286 O O . TYR B 2 32 ? 190.710 235.902 289.539 1.00 40.72 32 TYR B O 1
ATOM 2295 N N . TYR B 2 33 ? 189.317 234.206 290.024 1.00 34.76 33 TYR B N 1
ATOM 2296 C CA . TYR B 2 33 ? 190.178 233.636 291.051 1.00 34.76 33 TYR B CA 1
ATOM 2297 C C . TYR B 2 33 ? 190.543 232.196 290.720 1.00 34.76 33 TYR B C 1
ATOM 2298 O O . TYR B 2 33 ? 189.766 231.460 290.106 1.00 34.76 33 TYR B O 1
ATOM 2307 N N . ARG B 2 34 ? 191.746 231.806 291.149 1.00 41.06 34 ARG B N 1
ATOM 2308 C CA . ARG B 2 34 ? 192.227 230.447 290.916 1.00 41.06 34 ARG B CA 1
ATOM 2309 C C . ARG B 2 34 ? 191.350 229.418 291.620 1.00 41.06 34 ARG B C 1
ATOM 2310 O O . ARG B 2 34 ? 190.998 228.387 291.035 1.00 41.06 34 ARG B O 1
ATOM 2318 N N . ASP B 2 35 ? 190.986 229.678 292.871 1.00 35.00 35 ASP B N 1
ATOM 2319 C CA . ASP B 2 35 ? 190.303 228.685 293.686 1.00 35.00 35 ASP B CA 1
ATOM 2320 C C . ASP B 2 35 ? 188.802 228.704 293.425 1.00 35.00 35 ASP B C 1
ATOM 2321 O O . ASP B 2 35 ? 188.184 229.768 293.331 1.00 35.00 35 ASP B O 1
ATOM 2326 N N . SER B 2 36 ? 188.217 227.509 293.310 1.00 36.20 36 SER B N 1
ATOM 2327 C CA . SER B 2 36 ? 186.789 227.406 293.032 1.00 36.20 36 SER B CA 1
ATOM 2328 C C . SER B 2 36 ? 185.954 227.975 294.170 1.00 36.20 36 SER B C 1
ATOM 2329 O O . SER B 2 36 ? 184.872 228.523 293.932 1.00 36.20 36 SER B O 1
ATOM 2332 N N . ALA B 2 37 ? 186.433 227.856 295.410 1.00 29.50 37 ALA B N 1
ATOM 2333 C CA . ALA B 2 37 ? 185.695 228.410 296.540 1.00 29.50 37 ALA B CA 1
ATOM 2334 C C . ALA B 2 37 ? 185.455 229.903 296.368 1.00 29.50 37 ALA B C 1
ATOM 2335 O O . ALA B 2 37 ? 184.467 230.436 296.883 1.00 29.50 37 ALA B O 1
ATOM 2337 N N . SER B 2 38 ? 186.347 230.591 295.653 1.00 31.54 38 SER B N 1
ATOM 2338 C CA . SER B 2 38 ? 186.157 232.008 295.368 1.00 31.54 38 SER B CA 1
ATOM 2339 C C . SER B 2 38 ? 184.999 232.260 294.413 1.00 31.54 38 SER B C 1
ATOM 2340 O O . SER B 2 38 ? 184.499 233.387 294.352 1.00 31.54 38 SER B O 1
ATOM 2343 N N . ASN B 2 39 ? 184.566 231.243 293.670 1.00 35.03 39 ASN B N 1
ATOM 2344 C CA . ASN B 2 39 ? 183.517 231.431 292.676 1.00 35.03 39 ASN B CA 1
ATOM 2345 C C . ASN B 2 39 ? 182.199 231.812 293.338 1.00 35.03 39 ASN B C 1
ATOM 2346 O O . ASN B 2 39 ? 181.882 231.375 294.447 1.00 35.03 39 ASN B O 1
ATOM 2351 N N . ALA B 2 40 ? 181.425 232.633 292.637 1.00 30.41 40 ALA B N 1
ATOM 2352 C CA . ALA B 2 40 ? 180.076 232.951 293.073 1.00 30.41 40 ALA B CA 1
ATOM 2353 C C . ALA B 2 40 ? 179.179 231.722 292.945 1.00 30.41 40 ALA B C 1
ATOM 2354 O O . ALA B 2 40 ? 179.462 230.786 292.194 1.00 30.41 40 ALA B O 1
ATOM 2356 N N . ALA B 2 41 ? 178.084 231.732 293.699 1.00 29.63 41 ALA B N 1
ATOM 2357 C CA . ALA B 2 41 ? 177.182 230.588 293.727 1.00 29.63 41 ALA B CA 1
ATOM 2358 C C . ALA B 2 41 ? 176.449 230.464 292.397 1.00 29.63 41 ALA B C 1
ATOM 2359 O O . ALA B 2 41 ? 175.775 231.402 291.961 1.00 29.63 41 ALA B O 1
ATOM 2361 N N . SER B 2 42 ? 176.573 229.305 291.756 1.00 34.17 42 SER B N 1
ATOM 2362 C CA . SER B 2 42 ? 175.892 229.037 290.494 1.00 34.17 42 SER B CA 1
ATOM 2363 C C . SER B 2 42 ? 174.541 228.400 290.799 1.00 34.17 42 SER B C 1
ATOM 2364 O O . SER B 2 42 ? 174.474 227.291 291.339 1.00 34.17 42 SER B O 1
ATOM 2367 N N . LYS B 2 43 ? 173.463 229.106 290.460 1.00 30.83 43 LYS B N 1
ATOM 2368 C CA . LYS B 2 43 ? 172.107 228.616 290.712 1.00 30.83 43 LYS B CA 1
ATOM 2369 C C . LYS B 2 43 ? 171.631 227.798 289.511 1.00 30.83 43 LYS B C 1
ATOM 2370 O O . LYS B 2 43 ? 170.710 228.165 288.780 1.00 30.83 43 LYS B O 1
ATOM 2376 N N . GLN B 2 44 ? 172.287 226.658 289.321 1.00 39.57 44 GLN B N 1
ATOM 2377 C CA . GLN B 2 44 ? 171.946 225.754 288.228 1.00 39.57 44 GLN B CA 1
ATOM 2378 C C . GLN B 2 44 ? 172.662 224.417 288.381 1.00 39.57 44 GLN B C 1
ATOM 2379 O O . GLN B 2 44 ? 172.114 223.367 288.038 1.00 39.57 44 GLN B O 1
ATOM 2385 N N . SER B 2 79 ? 152.780 187.993 297.535 1.00 38.42 79 SER B N 1
ATOM 2386 C CA . SER B 2 79 ? 152.320 189.233 298.148 1.00 38.42 79 SER B CA 1
ATOM 2387 C C . SER B 2 79 ? 153.419 189.870 298.986 1.00 38.42 79 SER B C 1
ATOM 2388 O O . SER B 2 79 ? 154.384 189.209 299.371 1.00 38.42 79 SER B O 1
ATOM 2391 N N . ASP B 2 80 ? 153.260 191.162 299.274 1.00 37.58 80 ASP B N 1
ATOM 2392 C CA . ASP B 2 80 ? 154.209 191.871 300.122 1.00 37.58 80 ASP B CA 1
ATOM 2393 C C . ASP B 2 80 ? 154.146 191.426 301.577 1.00 37.58 80 ASP B C 1
ATOM 2394 O O . ASP B 2 80 ? 155.024 191.804 302.359 1.00 37.58 80 ASP B O 1
ATOM 2399 N N . ARG B 2 81 ? 153.135 190.642 301.959 1.00 34.30 81 ARG B N 1
ATOM 2400 C CA . ARG B 2 81 ? 152.991 190.215 303.346 1.00 34.30 81 ARG B CA 1
ATOM 2401 C C . ARG B 2 81 ? 153.886 189.038 303.710 1.00 34.30 81 ARG B C 1
ATOM 2402 O O . ARG B 2 81 ? 154.194 188.860 304.892 1.00 34.30 81 ARG B O 1
ATOM 2410 N N . VAL B 2 82 ? 154.309 188.239 302.735 1.00 33.74 82 VAL B N 1
ATOM 2411 C CA . VAL B 2 82 ? 155.048 187.006 302.983 1.00 33.74 82 VAL B CA 1
ATOM 2412 C C . VAL B 2 82 ? 156.479 187.206 302.505 1.00 33.74 82 VAL B C 1
ATOM 2413 O O . VAL B 2 82 ? 156.707 187.554 301.340 1.00 33.74 82 VAL B O 1
ATOM 2417 N N . MET B 2 83 ? 157.443 186.981 303.398 1.00 32.22 83 MET B N 1
ATOM 2418 C CA . MET B 2 83 ? 158.847 187.203 303.089 1.00 32.22 83 MET B CA 1
ATOM 2419 C C . MET B 2 83 ? 159.712 186.164 303.786 1.00 32.22 83 MET B C 1
ATOM 2420 O O . MET B 2 83 ? 159.389 185.694 304.880 1.00 32.22 83 MET B O 1
ATOM 2425 N N . GLN B 2 84 ? 160.823 185.817 303.137 1.00 30.08 84 GLN B N 1
ATOM 2426 C CA . GLN B 2 84 ? 161.879 185.023 303.748 1.00 30.08 84 GLN B CA 1
ATOM 2427 C C . GLN B 2 84 ? 163.218 185.696 303.487 1.00 30.08 84 GLN B C 1
ATOM 2428 O O . GLN B 2 84 ? 163.543 186.020 302.342 1.00 30.08 84 GLN B O 1
ATOM 2434 N N . LEU B 2 85 ? 163.987 185.898 304.552 1.00 27.33 85 LEU B N 1
ATOM 2435 C CA . LEU B 2 85 ? 165.300 186.525 304.495 1.00 27.33 85 LEU B CA 1
ATOM 2436 C C . LEU B 2 85 ? 166.334 185.514 304.961 1.00 27.33 85 LEU B C 1
ATOM 2437 O O . LEU B 2 85 ? 166.144 184.868 305.991 1.00 27.33 85 LEU B O 1
ATOM 2442 N N . THR B 2 86 ? 167.420 185.368 304.209 1.00 27.14 86 THR B N 1
ATOM 2443 C CA . THR B 2 86 ? 168.477 184.427 304.557 1.00 27.14 86 THR B CA 1
ATOM 2444 C C . THR B 2 86 ? 169.812 185.151 304.564 1.00 27.14 86 THR B C 1
ATOM 2445 O O . THR B 2 86 ? 170.185 185.779 303.570 1.00 27.14 86 THR B O 1
ATOM 2449 N N . LEU B 2 87 ? 170.529 185.057 305.682 1.00 24.00 87 LEU B N 1
ATOM 2450 C CA . LEU B 2 87 ? 171.871 185.614 305.795 1.00 24.00 87 LEU B CA 1
ATOM 2451 C C . LEU B 2 87 ? 172.724 184.642 306.592 1.00 24.00 87 LEU B C 1
ATOM 2452 O O . LEU B 2 87 ? 172.365 184.276 307.715 1.00 24.00 87 LEU B O 1
ATOM 2457 N N . GLY B 2 88 ? 173.842 184.223 306.011 1.00 24.68 88 GLY B N 1
ATOM 2458 C CA . GLY B 2 88 ? 174.681 183.247 306.683 1.00 24.68 88 GLY B CA 1
ATOM 2459 C C . GLY B 2 88 ? 173.889 181.985 306.949 1.00 24.68 88 GLY B C 1
ATOM 2460 O O . GLY B 2 88 ? 173.261 181.417 306.050 1.00 24.68 88 GLY B O 1
ATOM 2461 N N . ASN B 2 89 ? 173.897 181.544 308.204 1.00 22.73 89 ASN B N 1
ATOM 2462 C CA . ASN B 2 89 ? 173.165 180.357 308.617 1.00 22.73 89 ASN B CA 1
ATOM 2463 C C . ASN B 2 89 ? 171.826 180.697 309.263 1.00 22.73 89 ASN B C 1
ATOM 2464 O O . ASN B 2 89 ? 171.234 179.843 309.928 1.00 22.73 89 ASN B O 1
ATOM 2469 N N . SER B 2 90 ? 171.332 181.917 309.079 1.00 22.87 90 SER B N 1
ATOM 2470 C CA . SER B 2 90 ? 170.118 182.380 309.737 1.00 22.87 90 SER B CA 1
ATOM 2471 C C . SER B 2 90 ? 169.046 182.703 308.705 1.00 22.87 90 SER B C 1
ATOM 2472 O O . SER B 2 90 ? 169.343 183.229 307.628 1.00 22.87 90 SER B O 1
ATOM 2475 N N . THR B 2 91 ? 167.798 182.380 309.043 1.00 25.85 91 THR B N 1
ATOM 2476 C CA . THR B 2 91 ? 166.659 182.619 308.170 1.00 25.85 91 THR B CA 1
ATOM 2477 C C . THR B 2 91 ? 165.502 183.187 308.979 1.00 25.85 91 THR B C 1
ATOM 2478 O O . THR B 2 91 ? 165.252 182.760 310.107 1.00 25.85 91 THR B O 1
ATOM 2482 N N . ILE B 2 92 ? 164.798 184.146 308.388 1.00 24.70 92 ILE B N 1
ATOM 2483 C CA . ILE B 2 92 ? 163.609 184.754 308.970 1.00 24.70 92 ILE B CA 1
ATOM 2484 C C . ILE B 2 92 ? 162.453 184.548 308.006 1.00 24.70 92 ILE B C 1
ATOM 2485 O O . ILE B 2 92 ? 162.569 184.867 306.820 1.00 24.70 92 ILE B O 1
ATOM 2490 N N . THR B 2 93 ? 161.342 184.033 308.514 1.00 27.28 93 THR B N 1
ATOM 2491 C CA . THR B 2 93 ? 160.098 183.965 307.767 1.00 27.28 93 THR B CA 1
ATOM 2492 C C . THR B 2 93 ? 159.088 184.912 308.396 1.00 27.28 93 THR B C 1
ATOM 2493 O O . THR B 2 93 ? 159.093 185.131 309.610 1.00 27.28 93 THR B O 1
ATOM 2497 N N . THR B 2 94 ? 158.227 185.481 307.559 1.00 29.60 94 THR B N 1
ATOM 2498 C CA . THR B 2 94 ? 157.123 186.288 308.052 1.00 29.60 94 THR B CA 1
ATOM 2499 C C . THR B 2 94 ? 155.952 186.158 307.091 1.00 29.60 94 THR B C 1
ATOM 2500 O O . THR B 2 94 ? 156.140 186.166 305.872 1.00 29.60 94 THR B O 1
ATOM 2504 N N . GLN B 2 95 ? 154.749 186.031 307.649 1.00 29.89 95 GLN B N 1
ATOM 2505 C CA . GLN B 2 95 ? 153.530 185.946 306.859 1.00 29.89 95 GLN B CA 1
ATOM 2506 C C . GLN B 2 95 ? 152.691 187.215 306.912 1.00 29.89 95 GLN B C 1
ATOM 2507 O O . GLN B 2 95 ? 151.701 187.310 306.180 1.00 29.89 95 GLN B O 1
ATOM 2513 N N . GLU B 2 96 ? 153.055 188.185 307.745 1.00 30.54 96 GLU B N 1
ATOM 2514 C CA . GLU B 2 96 ? 152.293 189.418 307.924 1.00 30.54 96 GLU B CA 1
ATOM 2515 C C . GLU B 2 96 ? 153.223 190.622 307.895 1.00 30.54 96 GLU B C 1
ATOM 2516 O O . GLU B 2 96 ? 153.189 191.493 308.766 1.00 30.54 96 GLU B O 1
ATOM 2522 N N . ALA B 2 97 ? 154.089 190.670 306.890 1.00 30.51 97 ALA B N 1
ATOM 2523 C CA . ALA B 2 97 ? 154.956 191.818 306.701 1.00 30.51 97 ALA B CA 1
ATOM 2524 C C . ALA B 2 97 ? 154.199 192.948 306.010 1.00 30.51 97 ALA B C 1
ATOM 2525 O O . ALA B 2 97 ? 153.063 192.793 305.557 1.00 30.51 97 ALA B O 1
ATOM 2527 N N . ALA B 2 98 ? 154.851 194.103 305.939 1.00 29.14 98 ALA B N 1
ATOM 2528 C CA . ALA B 2 98 ? 154.361 195.271 305.215 1.00 29.14 98 ALA B CA 1
ATOM 2529 C C . ALA B 2 98 ? 155.414 195.720 304.218 1.00 29.14 98 ALA B C 1
ATOM 2530 O O . ALA B 2 98 ? 155.784 196.892 304.137 1.00 29.14 98 ALA B O 1
ATOM 2532 N N . ASN B 2 99 ? 155.933 194.758 303.458 1.00 31.06 99 ASN B N 1
ATOM 2533 C CA . ASN B 2 99 ? 157.069 195.002 302.583 1.00 31.06 99 ASN B CA 1
ATOM 2534 C C . ASN B 2 99 ? 158.265 195.414 303.433 1.00 31.06 99 ASN B C 1
ATOM 2535 O O . ASN B 2 99 ? 158.156 195.516 304.659 1.00 31.06 99 ASN B O 1
ATOM 2540 N N . SER B 2 100 ? 159.407 195.644 302.803 1.00 27.10 100 SER B N 1
ATOM 2541 C CA . SER B 2 100 ? 160.613 196.054 303.502 1.00 27.10 100 SER B CA 1
ATOM 2542 C C . SER B 2 100 ? 161.044 197.424 303.005 1.00 27.10 100 SER B C 1
ATOM 2543 O O . SER B 2 100 ? 160.826 197.775 301.843 1.00 27.10 100 SER B O 1
ATOM 2546 N N . VAL B 2 101 ? 161.655 198.198 303.895 1.00 22.52 101 VAL B N 1
ATOM 2547 C CA . VAL B 2 101 ? 162.136 199.536 303.576 1.00 22.52 101 VAL B CA 1
ATOM 2548 C C . VAL B 2 101 ? 163.650 199.476 303.460 1.00 22.52 101 VAL B C 1
ATOM 2549 O O . VAL B 2 101 ? 164.341 199.129 304.424 1.00 22.52 101 VAL B O 1
ATOM 2553 N N . VAL B 2 102 ? 164.163 199.808 302.282 1.00 20.11 102 VAL B N 1
ATOM 2554 C CA . VAL B 2 102 ? 165.592 200.002 302.082 1.00 20.11 102 VAL B CA 1
ATOM 2555 C C . VAL B 2 102 ? 165.872 201.478 302.329 1.00 20.11 102 VAL B C 1
ATOM 2556 O O . VAL B 2 102 ? 165.450 202.334 301.550 1.00 20.11 102 VAL B O 1
ATOM 2560 N N . ALA B 2 103 ? 166.579 201.779 303.414 1.00 18.54 103 ALA B N 1
ATOM 2561 C CA . ALA B 2 103 ? 166.775 203.166 303.808 1.00 18.54 103 ALA B CA 1
ATOM 2562 C C . ALA B 2 103 ? 167.421 203.954 302.677 1.00 18.54 103 ALA B C 1
ATOM 2563 O O . ALA B 2 103 ? 168.449 203.551 302.128 1.00 18.54 103 ALA B O 1
ATOM 2565 N N . TYR B 2 104 ? 166.804 205.081 302.328 1.00 18.07 104 TYR B N 1
ATOM 2566 C CA . TYR B 2 104 ? 167.289 205.955 301.262 1.00 18.07 104 TYR B CA 1
ATOM 2567 C C . TYR B 2 104 ? 167.466 205.208 299.947 1.00 18.07 104 TYR B C 1
ATOM 2568 O O . TYR B 2 104 ? 168.238 205.633 299.086 1.00 18.07 104 TYR B O 1
ATOM 2577 N N . GLY B 2 105 ? 166.767 204.088 299.781 1.00 18.78 105 GLY B N 1
ATOM 2578 C CA . GLY B 2 105 ? 166.873 203.321 298.557 1.00 18.78 105 GLY B CA 1
ATOM 2579 C C . GLY B 2 105 ? 168.265 202.829 298.238 1.00 18.78 105 GLY B C 1
ATOM 2580 O O . GLY B 2 105 ? 168.560 202.558 297.074 1.00 18.78 105 GLY B O 1
ATOM 2581 N N . ARG B 2 106 ? 169.131 202.693 299.239 1.00 19.74 106 ARG B N 1
ATOM 2582 C CA . ARG B 2 106 ? 170.519 202.296 299.029 1.00 19.74 106 ARG B CA 1
ATOM 2583 C C . ARG B 2 106 ? 170.780 200.987 299.761 1.00 19.74 106 ARG B C 1
ATOM 2584 O O . ARG B 2 106 ? 170.726 200.936 300.993 1.00 19.74 106 ARG B O 1
ATOM 2592 N N . TRP B 2 107 ? 171.070 199.939 299.001 1.00 21.47 107 TRP B N 1
ATOM 2593 C CA . TRP B 2 107 ? 171.429 198.664 299.591 1.00 21.47 107 TRP B CA 1
ATOM 2594 C C . TRP B 2 107 ? 172.844 198.735 300.168 1.00 21.47 107 TRP B C 1
ATOM 2595 O O . TRP B 2 107 ? 173.703 199.438 299.633 1.00 21.47 107 TRP B O 1
ATOM 2606 N N . PRO B 2 108 ? 173.114 198.019 301.260 1.00 20.81 108 PRO B N 1
ATOM 2607 C CA . PRO B 2 108 ? 174.480 197.998 301.791 1.00 20.81 108 PRO B CA 1
ATOM 2608 C C . PRO B 2 108 ? 175.466 197.459 300.768 1.00 20.81 108 PRO B C 1
ATOM 2609 O O . PRO B 2 108 ? 175.152 196.572 299.973 1.00 20.81 108 PRO B O 1
ATOM 2613 N N . GLU B 2 109 ? 176.674 198.012 300.796 1.00 23.61 109 GLU B N 1
ATOM 2614 C CA . GLU B 2 109 ? 177.704 197.632 299.844 1.00 23.61 109 GLU B CA 1
ATOM 2615 C C . GLU B 2 109 ? 179.064 197.735 300.515 1.00 23.61 109 GLU B C 1
ATOM 2616 O O . GLU B 2 109 ? 179.229 198.422 301.525 1.00 23.61 109 GLU B O 1
ATOM 2622 N N . TYR B 2 110 ? 180.036 197.028 299.947 1.00 24.36 110 TYR B N 1
ATOM 2623 C CA . TYR B 2 110 ? 181.412 197.135 300.400 1.00 24.36 110 TYR B CA 1
ATOM 2624 C C . TYR B 2 110 ? 182.043 198.419 299.874 1.00 24.36 110 TYR B C 1
ATOM 2625 O O . TYR B 2 110 ? 181.551 199.044 298.933 1.00 24.36 110 TYR B O 1
ATOM 2634 N N . ILE B 2 111 ? 183.159 198.802 300.491 1.00 24.05 111 ILE B N 1
ATOM 2635 C CA . ILE B 2 111 ? 183.851 200.022 300.098 1.00 24.05 111 ILE B CA 1
ATOM 2636 C C . ILE B 2 111 ? 184.452 199.841 298.712 1.00 24.05 111 ILE B C 1
ATOM 2637 O O . ILE B 2 111 ? 185.215 198.899 298.464 1.00 24.05 111 ILE B O 1
ATOM 2642 N N . LYS B 2 112 ? 184.115 200.748 297.804 1.00 27.86 112 LYS B N 1
ATOM 2643 C CA . LYS B 2 112 ? 184.718 200.746 296.482 1.00 27.86 112 LYS B CA 1
ATOM 2644 C C . LYS B 2 112 ? 186.160 201.233 296.556 1.00 27.86 112 LYS B C 1
ATOM 2645 O O . LYS B 2 112 ? 186.525 202.037 297.417 1.00 27.86 112 LYS B O 1
ATOM 2651 N N . ASP B 2 113 ? 186.988 200.737 295.633 1.00 29.39 113 ASP B N 1
ATOM 2652 C CA . ASP B 2 113 ? 188.377 201.178 295.587 1.00 29.39 113 ASP B CA 1
ATOM 2653 C C . ASP B 2 113 ? 188.476 202.689 295.428 1.00 29.39 113 ASP B C 1
ATOM 2654 O O . ASP B 2 113 ? 189.408 203.307 295.953 1.00 29.39 113 ASP B O 1
ATOM 2659 N N . SER B 2 114 ? 187.526 203.300 294.722 1.00 28.33 114 SER B N 1
ATOM 2660 C CA . SER B 2 114 ? 187.541 204.744 294.527 1.00 28.33 114 SER B CA 1
ATOM 2661 C C . SER B 2 114 ? 187.259 205.518 295.807 1.00 28.33 114 SER B C 1
ATOM 2662 O O . SER B 2 114 ? 187.443 206.739 295.818 1.00 28.33 114 SER B O 1
ATOM 2665 N N . GLU B 2 115 ? 186.814 204.852 296.876 1.00 26.17 115 GLU B N 1
ATOM 2666 C CA . GLU B 2 115 ? 186.506 205.528 298.131 1.00 26.17 115 GLU B CA 1
ATOM 2667 C C . GLU B 2 115 ? 187.217 204.912 299.332 1.00 26.17 115 GLU B C 1
ATOM 2668 O O . GLU B 2 115 ? 186.844 205.213 300.470 1.00 26.17 115 GLU B O 1
ATOM 2674 N N . ALA B 2 116 ? 188.229 204.076 299.119 1.00 27.04 116 ALA B N 1
ATOM 2675 C CA . ALA B 2 116 ? 188.887 203.384 300.220 1.00 27.04 116 ALA B CA 1
ATOM 2676 C C . ALA B 2 116 ? 189.932 204.282 300.871 1.00 27.04 116 ALA B C 1
ATOM 2677 O O . ALA B 2 116 ? 190.902 204.684 300.224 1.00 27.04 116 ALA B O 1
ATOM 2679 N N . ASN B 2 117 ? 189.722 204.620 302.142 1.00 23.37 117 ASN B N 1
ATOM 2680 C CA . ASN B 2 117 ? 190.684 205.459 302.847 1.00 23.37 117 ASN B CA 1
ATOM 2681 C C . ASN B 2 117 ? 191.861 204.659 303.414 1.00 23.37 117 ASN B C 1
ATOM 2682 O O . ASN B 2 117 ? 193.012 204.940 303.058 1.00 23.37 117 ASN B O 1
ATOM 2687 N N . PRO B 2 118 ? 191.641 203.661 304.275 1.00 23.25 118 PRO B N 1
ATOM 2688 C CA . PRO B 2 118 ? 192.782 202.898 304.803 1.00 23.25 118 PRO B CA 1
ATOM 2689 C C . PRO B 2 118 ? 193.360 201.957 303.755 1.00 23.25 118 PRO B C 1
ATOM 2690 O O . PRO B 2 118 ? 192.645 201.447 302.891 1.00 23.25 118 PRO B O 1
ATOM 2694 N N . VAL B 2 119 ? 194.669 201.718 303.849 1.00 25.20 119 VAL B N 1
ATOM 2695 C CA . VAL B 2 119 ? 195.372 200.978 302.804 1.00 25.20 119 VAL B CA 1
ATOM 2696 C C . VAL B 2 119 ? 195.614 199.513 303.148 1.00 25.20 119 VAL B C 1
ATOM 2697 O O . VAL B 2 119 ? 195.906 198.719 302.243 1.00 25.20 119 VAL B O 1
ATOM 2701 N N . ASP B 2 120 ? 195.513 199.130 304.417 1.00 25.10 120 ASP B N 1
ATOM 2702 C CA . ASP B 2 120 ? 195.713 197.734 304.779 1.00 25.10 120 ASP B CA 1
ATOM 2703 C C . ASP B 2 120 ? 194.572 196.877 304.243 1.00 25.10 120 ASP B C 1
ATOM 2704 O O . ASP B 2 120 ? 193.429 197.323 304.127 1.00 25.10 120 ASP B O 1
ATOM 2709 N N . GLN B 2 121 ? 194.894 195.636 303.914 1.00 25.60 121 GLN B N 1
ATOM 2710 C CA . GLN B 2 121 ? 193.898 194.718 303.387 1.00 25.60 121 GLN B CA 1
ATOM 2711 C C . GLN B 2 121 ? 192.789 194.527 304.418 1.00 25.60 121 GLN B C 1
ATOM 2712 O O . GLN B 2 121 ? 193.076 194.103 305.547 1.00 25.60 121 GLN B O 1
ATOM 2718 N N . PRO B 2 122 ? 191.534 194.815 304.088 1.00 24.49 122 PRO B N 1
ATOM 2719 C CA . PRO B 2 122 ? 190.460 194.668 305.072 1.00 24.49 122 PRO B CA 1
ATOM 2720 C C . PRO B 2 122 ? 190.083 193.212 305.302 1.00 24.49 122 PRO B C 1
ATOM 2721 O O . PRO B 2 122 ? 190.378 192.325 304.501 1.00 24.49 122 PRO B O 1
ATOM 2725 N N . THR B 2 123 ? 189.421 192.986 306.429 1.00 24.29 123 THR B N 1
ATOM 2726 C CA . THR B 2 123 ? 188.821 191.700 306.748 1.00 24.29 123 THR B CA 1
ATOM 2727 C C . THR B 2 123 ? 187.335 191.748 306.426 1.00 24.29 123 THR B C 1
ATOM 2728 O O . THR B 2 123 ? 186.650 192.721 306.749 1.00 24.29 123 THR B O 1
ATOM 2732 N N . GLU B 2 124 ? 186.841 190.695 305.784 1.00 25.67 124 GLU B N 1
ATOM 2733 C CA . GLU B 2 124 ? 185.430 190.577 305.417 1.00 25.67 124 GLU B CA 1
ATOM 2734 C C . GLU B 2 124 ? 184.942 189.212 305.882 1.00 25.67 124 GLU B C 1
ATOM 2735 O O . GLU B 2 124 ? 184.908 188.252 305.102 1.00 25.67 124 GLU B O 1
ATOM 2741 N N . PRO B 2 125 ? 184.559 189.088 307.155 1.00 24.05 125 PRO B N 1
ATOM 2742 C CA . PRO B 2 125 ? 184.195 187.763 307.681 1.00 24.05 125 PRO B CA 1
ATOM 2743 C C . PRO B 2 125 ? 183.015 187.129 306.970 1.00 24.05 125 PRO B C 1
ATOM 2744 O O . PRO B 2 125 ? 182.878 185.901 307.009 1.00 24.05 125 PRO B O 1
ATOM 2748 N N . ASP B 2 126 ? 182.162 187.919 306.328 1.00 25.50 126 ASP B N 1
ATOM 2749 C CA . ASP B 2 126 ? 181.041 187.404 305.534 1.00 25.50 126 ASP B CA 1
ATOM 2750 C C . ASP B 2 126 ? 180.116 186.636 306.477 1.00 25.50 126 ASP B C 1
ATOM 2751 O O . ASP B 2 126 ? 179.658 187.215 307.475 1.00 25.50 126 ASP B O 1
ATOM 2756 N N . VAL B 2 127 ? 179.825 185.357 306.220 1.00 24.80 127 VAL B N 1
ATOM 2757 C CA . VAL B 2 127 ? 178.769 184.660 306.945 1.00 24.80 127 VAL B CA 1
ATOM 2758 C C . VAL B 2 127 ? 179.058 184.565 308.433 1.00 24.80 127 VAL B C 1
ATOM 2759 O O . VAL B 2 127 ? 178.126 184.466 309.234 1.00 24.80 127 VAL B O 1
ATOM 2763 N N . ALA B 2 128 ? 180.330 184.580 308.831 1.00 23.19 128 ALA B N 1
ATOM 2764 C CA . ALA B 2 128 ? 180.644 184.475 310.251 1.00 23.19 128 ALA B CA 1
ATOM 2765 C C . ALA B 2 128 ? 180.092 185.657 311.035 1.00 23.19 128 ALA B C 1
ATOM 2766 O O . ALA B 2 128 ? 179.838 185.540 312.238 1.00 23.19 128 ALA B O 1
ATOM 2768 N N . ALA B 2 129 ? 179.909 186.797 310.381 1.00 22.61 129 ALA B N 1
ATOM 2769 C CA . ALA B 2 129 ? 179.407 187.998 311.028 1.00 22.61 129 ALA B CA 1
ATOM 2770 C C . ALA B 2 129 ? 178.140 188.543 310.395 1.00 22.61 129 ALA B C 1
ATOM 2771 O O . ALA B 2 129 ? 177.304 189.094 311.109 1.00 22.61 129 ALA B O 1
ATOM 2773 N N . CYS B 2 130 ? 177.971 188.400 309.081 1.00 23.84 130 CYS B N 1
ATOM 2774 C CA . CYS B 2 130 ? 176.794 188.912 308.383 1.00 23.84 130 CYS B CA 1
ATOM 2775 C C . CYS B 2 130 ? 175.668 187.893 308.527 1.00 23.84 130 CYS B C 1
ATOM 2776 O O . CYS B 2 130 ? 175.338 187.134 307.613 1.00 23.84 130 CYS B O 1
ATOM 2779 N N . ARG B 2 131 ? 175.066 187.887 309.712 1.00 21.68 131 ARG B N 1
ATOM 2780 C CA . ARG B 2 131 ? 174.017 186.939 310.046 1.00 21.68 131 ARG B CA 1
ATOM 2781 C C . ARG B 2 131 ? 173.087 187.585 311.061 1.00 21.68 131 ARG B C 1
ATOM 2782 O O . ARG B 2 131 ? 173.445 188.560 311.721 1.00 21.68 131 ARG B O 1
ATOM 2790 N N . PHE B 2 132 ? 171.889 187.025 311.187 1.00 21.66 132 PHE B N 1
ATOM 2791 C CA . PHE B 2 132 ? 170.885 187.585 312.082 1.00 21.66 132 PHE B CA 1
ATOM 2792 C C . PHE B 2 132 ? 171.188 187.196 313.524 1.00 21.66 132 PHE B C 1
ATOM 2793 O O . PHE B 2 132 ? 171.260 186.008 313.852 1.00 21.66 132 PHE B O 1
ATOM 2801 N N . TYR B 2 133 ? 171.370 188.197 314.380 1.00 20.75 133 TYR B N 1
ATOM 2802 C CA . TYR B 2 133 ? 171.465 188.023 315.822 1.00 20.75 133 TYR B CA 1
ATOM 2803 C C . TYR B 2 133 ? 170.194 188.566 316.454 1.00 20.75 133 TYR B C 1
ATOM 2804 O O . TYR B 2 133 ? 169.752 189.663 316.107 1.00 20.75 133 TYR B O 1
ATOM 2813 N N . THR B 2 134 ? 169.623 187.817 317.386 1.00 20.90 134 THR B N 1
ATOM 2814 C CA . THR B 2 134 ? 168.382 188.206 318.041 1.00 20.90 134 THR B CA 1
ATOM 2815 C C . THR B 2 134 ? 168.702 188.843 319.386 1.00 20.90 134 THR B C 1
ATOM 2816 O O . THR B 2 134 ? 169.306 188.203 320.251 1.00 20.90 134 THR B O 1
ATOM 2820 N N . LEU B 2 135 ? 168.287 190.094 319.557 1.00 21.00 135 LEU B N 1
ATOM 2821 C CA . LEU B 2 135 ? 168.499 190.827 320.793 1.00 21.00 135 LEU B CA 1
ATOM 2822 C C . LEU B 2 135 ? 167.512 190.373 321.865 1.00 21.00 135 LEU B C 1
ATOM 2823 O O . LEU B 2 135 ? 166.524 189.691 321.595 1.00 21.00 135 LEU B O 1
ATOM 2828 N N . ASP B 2 136 ? 167.792 190.768 323.103 1.00 23.96 136 ASP B N 1
ATOM 2829 C CA . ASP B 2 136 ? 166.864 190.497 324.190 1.00 23.96 136 ASP B CA 1
ATOM 2830 C C . ASP B 2 136 ? 165.502 191.105 323.881 1.00 23.96 136 ASP B C 1
ATOM 2831 O O . ASP B 2 136 ? 165.399 192.233 323.394 1.00 23.96 136 ASP B O 1
ATOM 2836 N N . THR B 2 137 ? 164.454 190.338 324.155 1.00 22.16 137 THR B N 1
ATOM 2837 C CA . THR B 2 137 ? 163.089 190.770 323.894 1.00 22.16 137 THR B CA 1
ATOM 2838 C C . THR B 2 137 ? 162.644 191.791 324.934 1.00 22.16 137 THR B C 1
ATOM 2839 O O . THR B 2 137 ? 162.960 191.663 326.119 1.00 22.16 137 THR B O 1
ATOM 2843 N N . VAL B 2 138 ? 161.911 192.810 324.486 1.00 21.52 138 VAL B N 1
ATOM 2844 C CA . VAL B 2 138 ? 161.360 193.820 325.383 1.00 21.52 138 VAL B CA 1
ATOM 2845 C C . VAL B 2 138 ? 159.848 193.650 325.428 1.00 21.52 138 VAL B C 1
ATOM 2846 O O . VAL B 2 138 ? 159.246 192.985 324.586 1.00 21.52 138 VAL B O 1
ATOM 2850 N N . THR B 2 139 ? 159.230 194.253 326.436 1.00 23.43 139 THR B N 1
ATOM 2851 C CA . THR B 2 139 ? 157.806 194.085 326.695 1.00 23.43 139 THR B CA 1
ATOM 2852 C C . THR B 2 139 ? 157.076 195.389 326.407 1.00 23.43 139 THR B C 1
ATOM 2853 O O . THR B 2 139 ? 157.307 196.397 327.081 1.00 23.43 139 THR B O 1
ATOM 2857 N N . TRP B 2 140 ? 156.203 195.364 325.406 1.00 21.93 140 TRP B N 1
ATOM 2858 C CA . TRP B 2 140 ? 155.314 196.473 325.111 1.00 21.93 140 TRP B CA 1
ATOM 2859 C C . TRP B 2 140 ? 154.099 196.377 326.021 1.00 21.93 140 TRP B C 1
ATOM 2860 O O . TRP B 2 140 ? 153.365 195.380 325.987 1.00 21.93 140 TRP B O 1
ATOM 2871 N N . ARG B 2 141 ? 153.907 197.402 326.843 1.00 25.20 141 ARG B N 1
ATOM 2872 C CA . ARG B 2 141 ? 152.765 197.540 327.730 1.00 25.20 141 ARG B CA 1
ATOM 2873 C C . ARG B 2 141 ? 151.998 198.801 327.361 1.00 25.20 141 ARG B C 1
ATOM 2874 O O . ARG B 2 141 ? 152.412 199.580 326.501 1.00 25.20 141 ARG B O 1
ATOM 2882 N N . LYS B 2 142 ? 150.870 199.007 328.040 1.00 27.01 142 LYS B N 1
ATOM 2883 C CA . LYS B 2 142 ? 150.095 200.223 327.816 1.00 27.01 142 LYS B CA 1
ATOM 2884 C C . LYS B 2 142 ? 150.917 201.464 328.138 1.00 27.01 142 LYS B C 1
ATOM 2885 O O . LYS B 2 142 ? 150.816 202.482 327.446 1.00 27.01 142 LYS B O 1
ATOM 2891 N N . GLU B 2 143 ? 151.743 201.394 329.177 1.00 27.45 143 GLU B N 1
ATOM 2892 C CA . GLU B 2 143 ? 152.492 202.544 329.663 1.00 27.45 143 GLU B CA 1
ATOM 2893 C C . GLU B 2 143 ? 153.831 202.743 328.961 1.00 27.45 143 GLU B C 1
ATOM 2894 O O . GLU B 2 143 ? 154.495 203.753 329.214 1.00 27.45 143 GLU B O 1
ATOM 2900 N N . SER B 2 144 ? 154.246 201.820 328.098 1.00 23.94 144 SER B N 1
ATOM 2901 C CA . SER B 2 144 ? 155.548 201.937 327.455 1.00 23.94 144 SER B CA 1
ATOM 2902 C C . SER B 2 144 ? 155.626 203.213 326.626 1.00 23.94 144 SER B C 1
ATOM 2903 O O . SER B 2 144 ? 154.703 203.540 325.876 1.00 23.94 144 SER B O 1
ATOM 2906 N N . ARG B 2 145 ? 156.737 203.934 326.763 1.00 23.90 145 ARG B N 1
ATOM 2907 C CA . ARG B 2 145 ? 156.969 205.157 326.010 1.00 23.90 145 ARG B CA 1
ATOM 2908 C C . ARG B 2 145 ? 157.853 204.953 324.790 1.00 23.90 145 ARG B C 1
ATOM 2909 O O . ARG B 2 145 ? 157.912 205.841 323.937 1.00 23.90 145 ARG B O 1
ATOM 2917 N N . GLY B 2 146 ? 158.539 203.823 324.684 1.00 21.21 146 GLY B N 1
ATOM 2918 C CA . GLY B 2 146 ? 159.387 203.539 323.545 1.00 21.21 146 GLY B CA 1
ATOM 2919 C C . GLY B 2 146 ? 160.756 203.046 323.969 1.00 21.21 146 GLY B C 1
ATOM 2920 O O . GLY B 2 146 ? 161.146 203.105 325.132 1.00 21.21 146 GLY B O 1
ATOM 2921 N N . TRP B 2 147 ? 161.488 202.555 322.974 1.00 20.45 147 TRP B N 1
ATOM 2922 C CA . TRP B 2 147 ? 162.790 201.943 323.174 1.00 20.45 147 TRP B CA 1
ATOM 2923 C C . TRP B 2 147 ? 163.743 202.473 322.116 1.00 20.45 147 TRP B C 1
ATOM 2924 O O . TRP B 2 147 ? 163.325 202.915 321.045 1.00 20.45 147 TRP B O 1
ATOM 2935 N N . TRP B 2 148 ? 165.034 202.442 322.431 1.00 19.74 148 TRP B N 1
ATOM 2936 C CA . TRP B 2 148 ? 166.046 202.820 321.458 1.00 19.74 148 TRP B CA 1
ATOM 2937 C C . TRP B 2 148 ? 167.270 201.929 321.606 1.00 19.74 148 TRP B C 1
ATOM 2938 O O . TRP B 2 148 ? 167.585 201.447 322.694 1.00 19.74 148 TRP B O 1
ATOM 2949 N N . TRP B 2 149 ? 167.939 201.709 320.478 1.00 19.51 149 TRP B N 1
ATOM 2950 C CA . TRP B 2 149 ? 169.216 201.016 320.416 1.00 19.51 149 TRP B CA 1
ATOM 2951 C C . TRP B 2 149 ? 170.140 201.791 319.492 1.00 19.51 149 TRP B C 1
ATOM 2952 O O . TRP B 2 149 ? 169.693 202.594 318.675 1.00 19.51 149 TRP B O 1
ATOM 2963 N N . LYS B 2 150 ? 171.436 201.535 319.617 1.00 19.79 150 LYS B N 1
ATOM 2964 C CA . LYS B 2 150 ? 172.424 202.089 318.706 1.00 19.79 150 LYS B CA 1
ATOM 2965 C C . LYS B 2 150 ? 173.142 200.953 317.991 1.00 19.79 150 LYS B C 1
ATOM 2966 O O . LYS B 2 150 ? 173.350 199.877 318.553 1.00 19.79 150 LYS B O 1
ATOM 2972 N N . LEU B 2 151 ? 173.491 201.199 316.733 1.00 19.30 151 LEU B N 1
ATOM 2973 C CA . LEU B 2 151 ? 174.252 200.285 315.913 1.00 19.30 151 LEU B CA 1
ATOM 2974 C C . LEU B 2 151 ? 175.535 200.972 315.465 1.00 19.30 151 LEU B C 1
ATOM 2975 O O . LEU B 2 151 ? 175.482 202.116 314.979 1.00 19.30 151 LEU B O 1
ATOM 2980 N N . PRO B 2 152 ? 176.700 200.300 315.562 1.00 20.00 152 PRO B N 1
ATOM 2981 C CA . PRO B 2 152 ? 176.821 198.868 315.874 1.00 20.00 152 PRO B CA 1
ATOM 2982 C C . PRO B 2 152 ? 176.770 198.497 317.358 1.00 20.00 152 PRO B C 1
ATOM 2983 O O . PRO B 2 152 ? 176.911 197.321 317.673 1.00 20.00 152 PRO B O 1
ATOM 2987 N N . ASP B 2 153 ? 176.558 199.474 318.241 1.00 20.91 153 ASP B N 1
ATOM 2988 C CA . ASP B 2 153 ? 176.662 199.224 319.676 1.00 20.91 153 ASP B CA 1
ATOM 2989 C C . ASP B 2 153 ? 175.836 198.017 320.106 1.00 20.91 153 ASP B C 1
ATOM 2990 O O . ASP B 2 153 ? 176.316 197.158 320.852 1.00 20.91 153 ASP B O 1
ATOM 2995 N N . ALA B 2 154 ? 174.588 197.935 319.647 1.00 20.19 154 ALA B N 1
ATOM 2996 C CA . ALA B 2 154 ? 173.699 196.878 320.121 1.00 20.19 154 ALA B CA 1
ATOM 2997 C C . ALA B 2 154 ? 174.258 195.490 319.834 1.00 20.19 154 ALA B C 1
ATOM 2998 O O . ALA B 2 154 ? 173.941 194.536 320.551 1.00 20.19 154 ALA B O 1
ATOM 3000 N N . LEU B 2 155 ? 175.088 195.354 318.803 1.00 20.46 155 LEU B N 1
ATOM 3001 C CA . LEU B 2 155 ? 175.612 194.063 318.377 1.00 20.46 155 LEU B CA 1
ATOM 3002 C C . LEU B 2 155 ? 177.024 193.794 318.879 1.00 20.46 155 LEU B C 1
ATOM 3003 O O . LEU B 2 155 ? 177.650 192.831 318.429 1.00 20.46 155 LEU B O 1
ATOM 3008 N N . LYS B 2 156 ? 177.540 194.610 319.797 1.00 22.12 156 LYS B N 1
ATOM 3009 C CA . LYS B 2 156 ? 178.951 194.513 320.154 1.00 22.12 156 LYS B CA 1
ATOM 3010 C C . LYS B 2 156 ? 179.306 193.190 320.823 1.00 22.12 156 LYS B C 1
ATOM 3011 O O . LYS B 2 156 ? 180.474 192.795 320.790 1.00 22.12 156 LYS B O 1
ATOM 3017 N N . ASP B 2 157 ? 178.342 192.504 321.433 1.00 23.84 157 ASP B N 1
ATOM 3018 C CA . ASP B 2 157 ? 178.587 191.224 322.081 1.00 23.84 157 ASP B CA 1
ATOM 3019 C C . ASP B 2 157 ? 178.065 190.050 321.263 1.00 23.84 157 ASP B C 1
ATOM 3020 O O . ASP B 2 157 ? 177.882 188.957 321.806 1.00 23.84 157 ASP B O 1
ATOM 3025 N N . MET B 2 158 ? 177.826 190.252 319.970 1.00 22.08 158 MET B N 1
ATOM 3026 C CA . MET B 2 158 ? 177.180 189.249 319.130 1.00 22.08 158 MET B CA 1
ATOM 3027 C C . MET B 2 158 ? 178.244 188.461 318.372 1.00 22.08 158 MET B C 1
ATOM 3028 O O . MET B 2 158 ? 178.575 188.746 317.224 1.00 22.08 158 MET B O 1
ATOM 3033 N N . GLY B 2 159 ? 178.792 187.458 319.050 1.00 21.75 159 GLY B N 1
ATOM 3034 C CA . GLY B 2 159 ? 179.635 186.475 318.393 1.00 21.75 159 GLY B CA 1
ATOM 3035 C C . GLY B 2 159 ? 180.801 187.077 317.643 1.00 21.75 159 GLY B C 1
ATOM 3036 O O . GLY B 2 159 ? 181.502 187.980 318.126 1.00 21.75 159 GLY B O 1
ATOM 3037 N N . LEU B 2 160 ? 181.025 186.560 316.435 1.00 20.95 160 LEU B N 1
ATOM 3038 C CA . LEU B 2 160 ? 182.197 186.961 315.674 1.00 20.95 160 LEU B CA 1
ATOM 3039 C C . LEU B 2 160 ? 182.076 188.372 315.123 1.00 20.95 160 LEU B C 1
ATOM 3040 O O . LEU B 2 160 ? 183.102 189.012 314.889 1.00 20.95 160 LEU B O 1
ATOM 3045 N N . PHE B 2 161 ? 180.862 188.893 314.938 1.00 20.32 161 PHE B N 1
ATOM 3046 C CA . PHE B 2 161 ? 180.750 190.305 314.597 1.00 20.32 161 PHE B CA 1
ATOM 3047 C C . PHE B 2 161 ? 181.337 191.163 315.707 1.00 20.32 161 PHE B C 1
ATOM 3048 O O . PHE B 2 161 ? 182.134 192.068 315.449 1.00 20.32 161 PHE B O 1
ATOM 3056 N N . GLY B 2 162 ? 180.965 190.878 316.955 1.00 20.68 162 GLY B N 1
ATOM 3057 C CA . GLY B 2 162 ? 181.538 191.611 318.071 1.00 20.68 162 GLY B CA 1
ATOM 3058 C C . GLY B 2 162 ? 183.038 191.425 318.181 1.00 20.68 162 GLY B C 1
ATOM 3059 O O . GLY B 2 162 ? 183.778 192.385 318.422 1.00 20.68 162 GLY B O 1
ATOM 3060 N N . GLN B 2 163 ? 183.509 190.188 318.007 1.00 21.11 163 GLN B N 1
ATOM 3061 C CA . GLN B 2 163 ? 184.948 189.944 318.058 1.00 21.11 163 GLN B CA 1
ATOM 3062 C C . GLN B 2 163 ? 185.683 190.780 317.015 1.00 21.11 163 GLN B C 1
ATOM 3063 O O . GLN B 2 163 ? 186.649 191.483 317.335 1.00 21.11 163 GLN B O 1
ATOM 3069 N N . ASN B 2 164 ? 185.230 190.730 315.762 1.00 21.08 164 ASN B N 1
ATOM 3070 C CA . ASN B 2 164 ? 185.866 191.520 314.713 1.00 21.08 164 ASN B CA 1
ATOM 3071 C C . ASN B 2 164 ? 185.776 193.007 315.020 1.00 21.08 164 ASN B C 1
ATOM 3072 O O . ASN B 2 164 ? 186.727 193.758 314.782 1.00 21.08 164 ASN B O 1
ATOM 3077 N N . MET B 2 165 ? 184.638 193.448 315.547 1.00 21.35 165 MET B N 1
ATOM 3078 C CA . MET B 2 165 ? 184.462 194.854 315.875 1.00 21.35 165 MET B CA 1
ATOM 3079 C C . MET B 2 165 ? 185.524 195.316 316.857 1.00 21.35 165 MET B C 1
ATOM 3080 O O . MET B 2 165 ? 186.118 196.387 316.692 1.00 21.35 165 MET B O 1
ATOM 3085 N N . PHE B 2 166 ? 185.776 194.516 317.888 1.00 21.85 166 PHE B N 1
ATOM 3086 C CA . PHE B 2 166 ? 186.703 194.937 318.929 1.00 21.85 166 PHE B CA 1
ATOM 3087 C C . PHE B 2 166 ? 188.161 194.671 318.583 1.00 21.85 166 PHE B C 1
ATOM 3088 O O . PHE B 2 166 ? 189.041 195.307 319.169 1.00 21.85 166 PHE B O 1
ATOM 3096 N N . TYR B 2 167 ? 188.446 193.761 317.655 1.00 20.69 167 TYR B N 1
ATOM 3097 C CA . TYR B 2 167 ? 189.831 193.506 317.284 1.00 20.69 167 TYR B CA 1
ATOM 3098 C C . TYR B 2 167 ? 190.366 194.495 316.259 1.00 20.69 167 TYR B C 1
ATOM 3099 O O . TYR B 2 167 ? 191.562 194.457 315.957 1.00 20.69 167 TYR B O 1
ATOM 3108 N N . HIS B 2 168 ? 189.525 195.371 315.722 1.00 20.01 168 HIS B N 1
ATOM 3109 C CA . HIS B 2 168 ? 189.904 196.240 314.621 1.00 20.01 168 HIS B CA 1
ATOM 3110 C C . HIS B 2 168 ? 189.688 197.698 314.995 1.00 20.01 168 HIS B C 1
ATOM 3111 O O . HIS B 2 168 ? 188.727 198.043 315.688 1.00 20.01 168 HIS B O 1
ATOM 3118 N N . TYR B 2 169 ? 190.603 198.547 314.532 1.00 19.74 169 TYR B N 1
ATOM 3119 C CA . TYR B 2 169 ? 190.442 199.985 314.700 1.00 19.74 169 TYR B CA 1
ATOM 3120 C C . TYR B 2 169 ? 189.233 200.499 313.923 1.00 19.74 169 TYR B C 1
ATOM 3121 O O . TYR B 2 169 ? 188.468 201.325 314.430 1.00 19.74 169 TYR B O 1
ATOM 3130 N N . LEU B 2 170 ? 189.029 199.999 312.708 1.00 19.90 170 LEU B N 1
ATOM 3131 C CA . LEU B 2 170 ? 188.020 200.515 311.795 1.00 19.90 170 LEU B CA 1
ATOM 3132 C C . LEU B 2 170 ? 187.027 199.424 311.426 1.00 19.90 170 LEU B C 1
ATOM 3133 O O . LEU B 2 170 ? 187.417 198.287 311.147 1.00 19.90 170 LEU B O 1
ATOM 3138 N N . GLY B 2 171 ? 185.754 199.789 311.382 1.00 20.40 171 GLY B N 1
ATOM 3139 C CA . GLY B 2 171 ? 184.710 198.854 311.004 1.00 20.40 171 GLY B CA 1
ATOM 3140 C C . GLY B 2 171 ? 183.604 199.548 310.245 1.00 20.40 171 GLY B C 1
ATOM 3141 O O . GLY B 2 171 ? 183.313 200.725 310.470 1.00 20.40 171 GLY B O 1
ATOM 3142 N N . ARG B 2 172 ? 182.982 198.803 309.340 1.00 20.64 172 ARG B N 1
ATOM 3143 C CA . ARG B 2 172 ? 181.891 199.297 308.517 1.00 20.64 172 ARG B CA 1
ATOM 3144 C C . ARG B 2 172 ? 180.885 198.172 308.331 1.00 20.64 172 ARG B C 1
ATOM 3145 O O . ARG B 2 172 ? 181.271 197.013 308.157 1.00 20.64 172 ARG B O 1
ATOM 3153 N N . ALA B 2 173 ? 179.600 198.514 308.371 1.00 19.84 173 ALA B N 1
ATOM 3154 C CA . ALA B 2 173 ? 178.559 197.531 308.110 1.00 19.84 173 ALA B CA 1
ATOM 3155 C C . ALA B 2 173 ? 177.232 198.239 307.893 1.00 19.84 173 ALA B C 1
ATOM 3156 O O . ALA B 2 173 ? 176.923 199.210 308.585 1.00 19.84 173 ALA B O 1
ATOM 3158 N N . GLY B 2 174 ? 176.463 197.752 306.925 1.00 19.43 174 GLY B N 1
ATOM 3159 C CA . GLY B 2 174 ? 175.044 198.021 306.880 1.00 19.43 174 GLY B CA 1
ATOM 3160 C C . GLY B 2 174 ? 174.317 197.046 307.779 1.00 19.43 174 GLY B C 1
ATOM 3161 O O . GLY B 2 174 ? 174.919 196.219 308.457 1.00 19.43 174 GLY B O 1
ATOM 3162 N N . TYR B 2 175 ? 172.990 197.120 307.761 1.00 19.46 175 TYR B N 1
ATOM 3163 C CA . TYR B 2 175 ? 172.203 196.261 308.635 1.00 19.46 175 TYR B CA 1
ATOM 3164 C C . TYR B 2 175 ? 170.888 195.878 307.979 1.00 19.46 175 TYR B C 1
ATOM 3165 O O . TYR B 2 175 ? 170.375 196.581 307.112 1.00 19.46 175 TYR B O 1
ATOM 3174 N N . THR B 2 176 ? 170.370 194.729 308.388 1.00 20.88 176 THR B N 1
ATOM 3175 C CA . THR B 2 176 ? 168.974 194.362 308.187 1.00 20.88 176 THR B CA 1
ATOM 3176 C C . THR B 2 176 ? 168.360 194.256 309.572 1.00 20.88 176 THR B C 1
ATOM 3177 O O . THR B 2 176 ? 168.695 193.344 310.332 1.00 20.88 176 THR B O 1
ATOM 3181 N N . VAL B 2 177 ? 167.492 195.201 309.908 1.00 19.95 177 VAL B N 1
ATOM 3182 C CA . VAL B 2 177 ? 166.794 195.224 311.183 1.00 19.95 177 VAL B CA 1
ATOM 3183 C C . VAL B 2 177 ? 165.411 194.641 310.962 1.00 19.95 177 VAL B C 1
ATOM 3184 O O . VAL B 2 177 ? 164.695 195.057 310.046 1.00 19.95 177 VAL B O 1
ATOM 3188 N N . HIS B 2 178 ? 165.035 193.677 311.792 1.00 21.74 178 HIS B N 1
ATOM 3189 C CA . HIS B 2 178 ? 163.740 193.020 311.704 1.00 21.74 178 HIS B CA 1
ATOM 3190 C C . HIS B 2 178 ? 163.095 193.109 313.078 1.00 21.74 178 HIS B C 1
ATOM 3191 O O . HIS B 2 178 ? 163.533 192.441 314.019 1.00 21.74 178 HIS B O 1
ATOM 3198 N N . VAL B 2 179 ? 162.084 193.955 313.196 1.00 20.46 179 VAL B N 1
ATOM 3199 C CA . VAL B 2 179 ? 161.307 194.084 314.418 1.00 20.46 179 VAL B CA 1
ATOM 3200 C C . VAL B 2 179 ? 160.117 193.144 314.319 1.00 20.46 179 VAL B C 1
ATOM 3201 O O . VAL B 2 179 ? 159.390 193.157 313.322 1.00 20.46 179 VAL B O 1
ATOM 3205 N N . GLN B 2 180 ? 159.923 192.328 315.349 1.00 21.39 180 GLN B N 1
ATOM 3206 C CA . GLN B 2 180 ? 158.888 191.304 315.372 1.00 21.39 180 GLN B CA 1
ATOM 3207 C C . GLN B 2 180 ? 157.962 191.579 316.543 1.00 21.39 180 GLN B C 1
ATOM 3208 O O . GLN B 2 180 ? 158.410 191.649 317.691 1.00 21.39 180 GLN B O 1
ATOM 3214 N N . CYS B 2 181 ? 156.675 191.729 316.250 1.00 22.88 181 CYS B N 1
ATOM 3215 C CA . CYS B 2 181 ? 155.685 192.019 317.283 1.00 22.88 181 CYS B CA 1
ATOM 3216 C C . CYS B 2 181 ? 154.349 191.485 316.781 1.00 22.88 181 CYS B C 1
ATOM 3217 O O . CYS B 2 181 ? 153.699 192.121 315.947 1.00 22.88 181 CYS B O 1
ATOM 3220 N N . ASN B 2 182 ? 153.952 190.327 317.289 1.00 23.26 182 ASN B N 1
ATOM 3221 C CA . ASN B 2 182 ? 152.693 189.709 316.914 1.00 23.26 182 ASN B CA 1
ATOM 3222 C C . ASN B 2 182 ? 151.694 189.841 318.052 1.00 23.26 182 ASN B C 1
ATOM 3223 O O . ASN B 2 182 ? 152.057 189.841 319.230 1.00 23.26 182 ASN B O 1
ATOM 3228 N N . ALA B 2 183 ? 150.429 189.975 317.676 1.00 23.31 183 ALA B N 1
ATOM 3229 C CA . ALA B 2 183 ? 149.323 190.019 318.614 1.00 23.31 183 ALA B CA 1
ATOM 3230 C C . ALA B 2 183 ? 148.149 189.318 317.946 1.00 23.31 183 ALA B C 1
ATOM 3231 O O . ALA B 2 183 ? 148.311 188.632 316.934 1.00 23.31 183 ALA B O 1
ATOM 3233 N N . SER B 2 184 ? 146.962 189.483 318.507 1.00 23.97 184 SER B N 1
ATOM 3234 C CA . SER B 2 184 ? 145.764 188.869 317.960 1.00 23.97 184 SER B CA 1
ATOM 3235 C C . SER B 2 184 ? 144.960 189.893 317.168 1.00 23.97 184 SER B C 1
ATOM 3236 O O . SER B 2 184 ? 145.206 191.099 317.220 1.00 23.97 184 SER B O 1
ATOM 3239 N N . LYS B 2 185 ? 143.965 189.391 316.440 1.00 24.90 185 LYS B N 1
ATOM 3240 C CA . LYS B 2 185 ? 143.073 190.268 315.696 1.00 24.90 185 LYS B CA 1
ATOM 3241 C C . LYS B 2 185 ? 142.219 191.131 316.612 1.00 24.90 185 LYS B C 1
ATOM 3242 O O . LYS B 2 185 ? 141.554 192.049 316.124 1.00 24.90 185 LYS B O 1
ATOM 3248 N N . PHE B 2 186 ? 142.207 190.848 317.911 1.00 24.08 186 PHE B N 1
ATOM 3249 C CA . PHE B 2 186 ? 141.467 191.633 318.885 1.00 24.08 186 PHE B CA 1
ATOM 3250 C C . PHE B 2 186 ? 142.351 192.602 319.658 1.00 24.08 186 PHE B C 1
ATOM 3251 O O . PHE B 2 186 ? 141.850 193.305 320.539 1.00 24.08 186 PHE B O 1
ATOM 3259 N N . HIS B 2 187 ? 143.645 192.652 319.357 1.00 23.50 187 HIS B N 1
ATOM 3260 C CA . HIS B 2 187 ? 144.540 193.658 319.906 1.00 23.50 187 HIS B CA 1
ATOM 3261 C C . HIS B 2 187 ? 144.578 194.876 318.992 1.00 23.50 187 HIS B C 1
ATOM 3262 O O . HIS B 2 187 ? 144.208 194.815 317.819 1.00 23.50 187 HIS B O 1
ATOM 3269 N N . GLN B 2 188 ? 145.054 195.989 319.542 1.00 22.80 188 GLN B N 1
ATOM 3270 C CA . GLN B 2 188 ? 145.269 197.184 318.745 1.00 22.80 188 GLN B CA 1
ATOM 3271 C C . GLN B 2 188 ? 146.460 197.945 319.300 1.00 22.80 188 GLN B C 1
ATOM 3272 O O . GLN B 2 188 ? 146.762 197.878 320.493 1.00 22.80 188 GLN B O 1
ATOM 3278 N N . GLY B 2 189 ? 147.112 198.679 318.423 1.00 22.38 189 GLY B N 1
ATOM 3279 C CA . GLY B 2 189 ? 148.314 199.419 318.746 1.00 22.38 189 GLY B CA 1
ATOM 3280 C C . GLY B 2 189 ? 149.163 199.564 317.507 1.00 22.38 189 GLY B C 1
ATOM 3281 O O . GLY B 2 189 ? 149.032 198.829 316.533 1.00 22.38 189 GLY B O 1
ATOM 3282 N N . ALA B 2 190 ? 150.049 200.547 317.537 1.00 21.71 190 ALA B N 1
ATOM 3283 C CA . ALA B 2 190 ? 150.926 200.797 316.409 1.00 21.71 190 ALA B CA 1
ATOM 3284 C C . ALA B 2 190 ? 152.293 201.201 316.929 1.00 21.71 190 ALA B C 1
ATOM 3285 O O . ALA B 2 190 ? 152.397 201.998 317.860 1.00 21.71 190 ALA B O 1
ATOM 3287 N N . LEU B 2 191 ? 153.333 200.635 316.334 1.00 20.93 191 LEU B N 1
ATOM 3288 C CA . LEU B 2 191 ? 154.709 200.995 316.636 1.00 20.93 191 LEU B CA 1
ATOM 3289 C C . LEU B 2 191 ? 155.310 201.699 315.432 1.00 20.93 191 LEU B C 1
ATOM 3290 O O . LEU B 2 191 ? 155.215 201.199 314.310 1.00 20.93 191 LEU B O 1
ATOM 3295 N N . GLY B 2 192 ? 155.916 202.854 315.662 1.00 20.62 192 GLY B N 1
ATOM 3296 C CA . GLY B 2 192 ? 156.768 203.459 314.666 1.00 20.62 192 GLY B CA 1
ATOM 3297 C C . GLY B 2 192 ? 158.192 202.996 314.875 1.00 20.62 192 GLY B C 1
ATOM 3298 O O . GLY B 2 192 ? 158.742 203.156 315.967 1.00 20.62 192 GLY B O 1
ATOM 3299 N N . VAL B 2 193 ? 158.781 202.392 313.849 1.00 20.06 193 VAL B N 1
ATOM 3300 C CA . VAL B 2 193 ? 160.155 201.917 313.866 1.00 20.06 193 VAL B CA 1
ATOM 3301 C C . VAL B 2 193 ? 160.944 202.826 312.936 1.00 20.06 193 VAL B C 1
ATOM 3302 O O . VAL B 2 193 ? 160.701 202.845 311.725 1.00 20.06 193 VAL B O 1
ATOM 3306 N N . PHE B 2 194 ? 161.888 203.573 313.499 1.00 18.98 194 PHE B N 1
ATOM 3307 C CA . PHE B 2 194 ? 162.666 204.568 312.775 1.00 18.98 194 PHE B CA 1
ATOM 3308 C C . PHE B 2 194 ? 164.142 204.210 312.845 1.00 18.98 194 PHE B C 1
ATOM 3309 O O . PHE B 2 194 ? 164.659 203.901 313.921 1.00 18.98 194 PHE B O 1
ATOM 3317 N N . ALA B 2 195 ? 164.817 204.269 311.704 1.00 18.28 195 ALA B N 1
ATOM 3318 C CA . ALA B 2 195 ? 166.267 204.156 311.637 1.00 18.28 195 ALA B CA 1
ATOM 3319 C C . ALA B 2 195 ? 166.823 205.561 311.430 1.00 18.28 195 ALA B C 1
ATOM 3320 O O . ALA B 2 195 ? 166.611 206.173 310.380 1.00 18.28 195 ALA B O 1
ATOM 3322 N N . VAL B 2 196 ? 167.529 206.068 312.432 1.00 18.03 196 VAL B N 1
ATOM 3323 C CA . VAL B 2 196 ? 167.974 207.453 312.494 1.00 18.03 196 VAL B CA 1
ATOM 3324 C C . VAL B 2 196 ? 169.488 207.478 312.287 1.00 18.03 196 VAL B C 1
ATOM 3325 O O . VAL B 2 196 ? 170.231 207.003 313.154 1.00 18.03 196 VAL B O 1
ATOM 3329 N N . PRO B 2 197 ? 169.994 208.019 311.183 1.00 17.77 197 PRO B N 1
ATOM 3330 C CA . PRO B 2 197 ? 171.443 208.222 311.087 1.00 17.77 197 PRO B CA 1
ATOM 3331 C C . PRO B 2 197 ? 171.907 209.224 312.132 1.00 17.77 197 PRO B C 1
ATOM 3332 O O . PRO B 2 197 ? 171.273 210.257 312.350 1.00 17.77 197 PRO B O 1
ATOM 3336 N N . GLU B 2 198 ? 173.020 208.908 312.788 1.00 18.67 198 GLU B N 1
ATOM 3337 C CA . GLU B 2 198 ? 173.604 209.795 313.791 1.00 18.67 198 GLU B CA 1
ATOM 3338 C C . GLU B 2 198 ? 172.567 210.178 314.843 1.00 18.67 198 GLU B C 1
ATOM 3339 O O . GLU B 2 198 ? 172.312 211.355 315.097 1.00 18.67 198 GLU B O 1
ATOM 3345 N N . MET B 2 199 ? 171.955 209.167 315.458 1.00 19.49 199 MET B N 1
ATOM 3346 C CA . MET B 2 199 ? 170.859 209.398 316.398 1.00 19.49 199 MET B CA 1
ATOM 3347 C C . MET B 2 199 ? 171.438 209.871 317.727 1.00 19.49 199 MET B C 1
ATOM 3348 O O . MET B 2 199 ? 171.603 209.111 318.682 1.00 19.49 199 MET B O 1
ATOM 3353 N N . CYS B 2 200 ? 171.741 211.164 317.785 1.00 20.66 200 CYS B N 1
ATOM 3354 C CA . CYS B 2 200 ? 172.190 211.775 319.025 1.00 20.66 200 CYS B CA 1
ATOM 3355 C C . CYS B 2 200 ? 170.999 212.014 319.942 1.00 20.66 200 CYS B C 1
ATOM 3356 O O . CYS B 2 200 ? 169.943 212.473 319.500 1.00 20.66 200 CYS B O 1
ATOM 3359 N N . LEU B 2 201 ? 171.173 211.700 321.223 1.00 21.35 201 LEU B N 1
ATOM 3360 C CA . LEU B 2 201 ? 170.117 211.822 322.217 1.00 21.35 201 LEU B CA 1
ATOM 3361 C C . LEU B 2 201 ? 170.504 212.851 323.270 1.00 21.35 201 LEU B C 1
ATOM 3362 O O . LEU B 2 201 ? 171.685 213.053 323.560 1.00 21.35 201 LEU B O 1
ATOM 3367 N N . ALA B 2 202 ? 169.493 213.498 323.839 1.00 22.96 202 ALA B N 1
ATOM 3368 C CA . ALA B 2 202 ? 169.712 214.552 324.818 1.00 22.96 202 ALA B CA 1
ATOM 3369 C C . ALA B 2 202 ? 170.100 213.973 326.172 1.00 22.96 202 ALA B C 1
ATOM 3370 O O . ALA B 2 202 ? 169.643 212.900 326.570 1.00 22.96 202 ALA B O 1
ATOM 3372 N N . GLY B 2 203 ? 170.943 214.711 326.886 1.00 25.57 203 GLY B N 1
ATOM 3373 C CA . GLY B 2 203 ? 171.407 214.307 328.194 1.00 25.57 203 GLY B CA 1
ATOM 3374 C C . GLY B 2 203 ? 170.421 214.664 329.290 1.00 25.57 203 GLY B C 1
ATOM 3375 O O . GLY B 2 203 ? 169.296 215.103 329.050 1.00 25.57 203 GLY B O 1
ATOM 3376 N N . ASP B 2 204 ? 170.869 214.469 330.530 1.00 29.68 204 ASP B N 1
ATOM 3377 C CA . ASP B 2 204 ? 170.014 214.609 331.703 1.00 29.68 204 ASP B CA 1
ATOM 3378 C C . ASP B 2 204 ? 170.494 215.679 332.675 1.00 29.68 204 ASP B C 1
ATOM 3379 O O . ASP B 2 204 ? 169.949 215.777 333.781 1.00 29.68 204 ASP B O 1
ATOM 3384 N N . SER B 2 205 ? 171.489 216.480 332.306 1.00 30.09 205 SER B N 1
ATOM 3385 C CA . SER B 2 205 ? 172.103 217.429 333.223 1.00 30.09 205 SER B CA 1
ATOM 3386 C C . SER B 2 205 ? 172.193 218.801 332.574 1.00 30.09 205 SER B C 1
ATOM 3387 O O . SER B 2 205 ? 171.966 218.967 331.373 1.00 30.09 205 SER B O 1
ATOM 3390 N N . THR B 2 206 ? 172.528 219.796 333.399 1.00 29.21 206 THR B N 1
ATOM 3391 C CA . THR B 2 206 ? 172.800 221.133 332.890 1.00 29.21 206 THR B CA 1
ATOM 3392 C C . THR B 2 206 ? 174.101 221.190 332.103 1.00 29.21 206 THR B C 1
ATOM 3393 O O . THR B 2 206 ? 174.267 222.087 331.271 1.00 29.21 206 THR B O 1
ATOM 3397 N N . THR B 2 207 ? 175.023 220.264 332.350 1.00 28.19 207 THR B N 1
ATOM 3398 C CA . THR B 2 207 ? 176.271 220.226 331.601 1.00 28.19 207 THR B CA 1
ATOM 3399 C C . THR B 2 207 ? 176.020 219.685 330.200 1.00 28.19 207 THR B C 1
ATOM 3400 O O . THR B 2 207 ? 175.400 218.632 330.030 1.00 28.19 207 THR B O 1
ATOM 3404 N N . HIS B 2 208 ? 176.509 220.404 329.195 1.00 26.28 208 HIS B N 1
ATOM 3405 C CA . HIS B 2 208 ? 176.260 220.017 327.814 1.00 26.28 208 HIS B CA 1
ATOM 3406 C C . HIS B 2 208 ? 177.090 218.798 327.432 1.00 26.28 208 HIS B C 1
ATOM 3407 O O . HIS B 2 208 ? 178.239 218.652 327.853 1.00 26.28 208 HIS B O 1
ATOM 3414 N N . MET B 2 209 ? 176.492 217.917 326.628 1.00 25.88 209 MET B N 1
ATOM 3415 C CA . MET B 2 209 ? 177.210 216.805 326.006 1.00 25.88 209 MET B CA 1
ATOM 3416 C C . MET B 2 209 ? 177.908 215.938 327.051 1.00 25.88 209 MET B C 1
ATOM 3417 O O . MET B 2 209 ? 179.024 215.463 326.841 1.00 25.88 209 MET B O 1
ATOM 3422 N N . PHE B 2 210 ? 177.239 215.716 328.179 1.00 27.79 210 PHE B N 1
ATOM 3423 C CA . PHE B 2 210 ? 177.864 215.132 329.358 1.00 27.79 210 PHE B CA 1
ATOM 3424 C C . PHE B 2 210 ? 177.557 213.649 329.547 1.00 27.79 210 PHE B C 1
ATOM 3425 O O . PHE B 2 210 ? 178.047 213.053 330.509 1.00 27.79 210 PHE B O 1
ATOM 3433 N N . THR B 2 211 ? 176.771 213.039 328.665 1.00 25.95 211 THR B N 1
ATOM 3434 C CA . THR B 2 211 ? 176.469 211.620 328.803 1.00 25.95 211 THR B CA 1
ATOM 3435 C C . THR B 2 211 ? 177.742 210.799 328.628 1.00 25.95 211 THR B C 1
ATOM 3436 O O . THR B 2 211 ? 178.472 210.969 327.649 1.00 25.95 211 THR B O 1
ATOM 3440 N N . LYS B 2 212 ? 178.006 209.905 329.576 1.00 27.36 212 LYS B N 1
ATOM 3441 C CA . LYS B 2 212 ? 179.247 209.147 329.563 1.00 27.36 212 LYS B CA 1
ATOM 3442 C C . LYS B 2 212 ? 179.170 207.996 328.565 1.00 27.36 212 LYS B C 1
ATOM 3443 O O . LYS B 2 212 ? 178.093 207.531 328.188 1.00 27.36 212 LYS B O 1
ATOM 3449 N N . TYR B 2 213 ? 180.349 207.524 328.153 1.00 25.33 213 TYR B N 1
ATOM 3450 C CA . TYR B 2 213 ? 180.419 206.486 327.129 1.00 25.33 213 TYR B CA 1
ATOM 3451 C C . TYR B 2 213 ? 179.617 205.256 327.529 1.00 25.33 213 TYR B C 1
ATOM 3452 O O . TYR B 2 213 ? 178.915 204.670 326.698 1.00 25.33 213 TYR B O 1
ATOM 3461 N N . GLU B 2 214 ? 179.704 204.855 328.797 1.00 28.28 214 GLU B N 1
ATOM 3462 C CA . GLU B 2 214 ? 179.043 203.630 329.232 1.00 28.28 214 GLU B CA 1
ATOM 3463 C C . GLU B 2 214 ? 177.533 203.715 329.043 1.00 28.28 214 GLU B C 1
ATOM 3464 O O . GLU B 2 214 ? 176.905 202.758 328.579 1.00 28.28 214 GLU B O 1
ATOM 3470 N N . ASN B 2 215 ? 176.932 204.851 329.396 1.00 26.67 215 ASN B N 1
ATOM 3471 C CA . ASN B 2 215 ? 175.489 205.002 329.249 1.00 26.67 215 ASN B CA 1
ATOM 3472 C C . ASN B 2 215 ? 175.082 205.249 327.804 1.00 26.67 215 ASN B C 1
ATOM 3473 O O . ASN B 2 215 ? 173.973 204.881 327.408 1.00 26.67 215 ASN B O 1
ATOM 3478 N N . ALA B 2 216 ? 175.955 205.865 327.007 1.00 24.06 216 ALA B N 1
ATOM 3479 C CA . ALA B 2 216 ? 175.650 206.085 325.602 1.00 24.06 216 ALA B CA 1
ATOM 3480 C C . ALA B 2 216 ? 175.735 204.803 324.787 1.00 24.06 216 ALA B C 1
ATOM 3481 O O . ALA B 2 216 ? 175.209 204.760 323.671 1.00 24.06 216 ALA B O 1
ATOM 3483 N N . ASN B 2 217 ? 176.374 203.764 325.316 1.00 23.51 217 ASN B N 1
ATOM 3484 C CA . ASN B 2 217 ? 176.543 202.490 324.620 1.00 23.51 217 ASN B CA 1
ATOM 3485 C C . ASN B 2 217 ? 176.044 201.370 325.523 1.00 23.51 217 ASN B C 1
ATOM 3486 O O . ASN B 2 217 ? 176.832 200.583 326.057 1.00 23.51 217 ASN B O 1
ATOM 3491 N N . PRO B 2 218 ? 174.724 201.271 325.713 1.00 22.26 218 PRO B N 1
ATOM 3492 C CA . PRO B 2 218 ? 174.183 200.253 326.626 1.00 22.26 218 PRO B CA 1
ATOM 3493 C C . PRO B 2 218 ? 174.262 198.833 326.094 1.00 22.26 218 PRO B C 1
ATOM 3494 O O . PRO B 2 218 ? 174.090 197.894 326.879 1.00 22.26 218 PRO B O 1
ATOM 3498 N N . GLY B 2 219 ? 174.508 198.639 324.803 1.00 22.05 219 GLY B N 1
ATOM 3499 C CA . GLY B 2 219 ? 174.570 197.301 324.249 1.00 22.05 219 GLY B CA 1
ATOM 3500 C C . GLY B 2 219 ? 173.220 196.802 323.778 1.00 22.05 219 GLY B C 1
ATOM 3501 O O . GLY B 2 219 ? 172.385 197.592 323.334 1.00 22.05 219 GLY B O 1
ATOM 3502 N N . GLU B 2 220 ? 172.991 195.490 323.861 1.00 23.15 220 GLU B N 1
ATOM 3503 C CA . GLU B 2 220 ? 171.760 194.935 323.310 1.00 23.15 220 GLU B CA 1
ATOM 3504 C C . GLU B 2 220 ? 170.534 195.393 324.088 1.00 23.15 220 GLU B C 1
ATOM 3505 O O . GLU B 2 220 ? 169.450 195.516 323.509 1.00 23.15 220 GLU B O 1
ATOM 3511 N N . LYS B 2 221 ? 170.675 195.645 325.389 1.00 22.52 221 LYS B N 1
ATOM 3512 C CA . LYS B 2 221 ? 169.515 196.049 326.176 1.00 22.52 221 LYS B CA 1
ATOM 3513 C C . LYS B 2 221 ? 168.945 197.377 325.694 1.00 22.52 221 LYS B C 1
ATOM 3514 O O . LYS B 2 221 ? 167.745 197.625 325.843 1.00 22.52 221 LYS B O 1
ATOM 3520 N N . GLY B 2 222 ? 169.780 198.235 325.109 1.00 21.21 222 GLY B N 1
ATOM 3521 C CA . GLY B 2 222 ? 169.301 199.513 324.622 1.00 21.21 222 GLY B CA 1
ATOM 3522 C C . GLY B 2 222 ? 168.865 200.429 325.754 1.00 21.21 222 GLY B C 1
ATOM 3523 O O . GLY B 2 222 ? 169.345 200.345 326.885 1.00 21.21 222 GLY B O 1
ATOM 3524 N N . GLY B 2 223 ? 167.936 201.324 325.433 1.00 20.44 223 GLY B N 1
ATOM 3525 C CA . GLY B 2 223 ? 167.372 202.228 326.410 1.00 20.44 223 GLY B CA 1
ATOM 3526 C C . GLY B 2 223 ? 165.924 202.508 326.075 1.00 20.44 223 GLY B C 1
ATOM 3527 O O . GLY B 2 223 ? 165.393 202.025 325.075 1.00 20.44 223 GLY B O 1
ATOM 3528 N N . GLU B 2 224 ? 165.287 203.305 326.925 1.00 22.08 224 GLU B N 1
ATOM 3529 C CA . GLU B 2 224 ? 163.872 203.614 326.794 1.00 22.08 224 GLU B CA 1
ATOM 3530 C C . GLU B 2 224 ? 163.658 205.119 326.756 1.00 22.08 224 GLU B C 1
ATOM 3531 O O . GLU B 2 224 ? 164.323 205.868 327.475 1.00 22.08 224 GLU B O 1
ATOM 3537 N N . PHE B 2 225 ? 162.731 205.553 325.907 1.00 21.64 225 PHE B N 1
ATOM 3538 C CA . PHE B 2 225 ? 162.295 206.940 325.919 1.00 21.64 225 PHE B CA 1
ATOM 3539 C C . PHE B 2 225 ? 161.478 207.220 327.173 1.00 21.64 225 PHE B C 1
ATOM 3540 O O . PHE B 2 225 ? 160.826 206.332 327.727 1.00 21.64 225 PHE B O 1
ATOM 3548 N N . LYS B 2 226 ? 161.514 208.468 327.621 1.00 25.22 226 LYS B N 1
ATOM 3549 C CA . LYS B 2 226 ? 160.762 208.899 328.789 1.00 25.22 226 LYS B CA 1
ATOM 3550 C C . LYS B 2 226 ? 159.602 209.793 328.373 1.00 25.22 226 LYS B C 1
ATOM 3551 O O . LYS B 2 226 ? 159.600 210.391 327.295 1.00 25.22 226 LYS B O 1
ATOM 3557 N N . GLY B 2 227 ? 158.603 209.873 329.254 1.00 25.83 227 GLY B N 1
ATOM 3558 C CA . GLY B 2 227 ? 157.447 210.708 328.993 1.00 25.83 227 GLY B CA 1
ATOM 3559 C C . GLY B 2 227 ? 157.649 212.172 329.305 1.00 25.83 227 GLY B C 1
ATOM 3560 O O . GLY B 2 227 ? 156.861 213.005 328.847 1.00 25.83 227 GLY B O 1
ATOM 3561 N N . SER B 2 228 ? 158.682 212.507 330.071 1.00 27.60 228 SER B N 1
ATOM 3562 C CA . SER B 2 228 ? 158.952 213.891 330.427 1.00 27.60 228 SER B CA 1
ATOM 3563 C C . SER B 2 228 ? 160.426 214.023 330.771 1.00 27.60 228 SER B C 1
ATOM 3564 O O . SER B 2 228 ? 161.116 213.031 331.016 1.00 27.60 228 SER B O 1
ATOM 3567 N N . PHE B 2 229 ? 160.899 215.264 330.784 1.00 27.77 229 PHE B N 1
ATOM 3568 C CA . PHE B 2 229 ? 162.295 215.554 331.076 1.00 27.77 229 PHE B CA 1
ATOM 3569 C C . PHE B 2 229 ? 162.477 215.711 332.580 1.00 27.77 229 PHE B C 1
ATOM 3570 O O . PHE B 2 229 ? 161.817 216.544 333.208 1.00 27.77 229 PHE B O 1
ATOM 3578 N N . THR B 2 230 ? 163.364 214.906 333.154 1.00 30.79 230 THR B N 1
ATOM 3579 C CA . THR B 2 230 ? 163.763 215.029 334.549 1.00 30.79 230 THR B CA 1
ATOM 3580 C C . THR B 2 230 ? 165.232 215.425 334.593 1.00 30.79 230 THR B C 1
ATOM 3581 O O . THR B 2 230 ? 166.087 214.704 334.069 1.00 30.79 230 THR B O 1
ATOM 3585 N N . LEU B 2 231 ? 165.521 216.561 335.218 1.00 32.53 231 LEU B N 1
ATOM 3586 C CA . LEU B 2 231 ? 166.891 217.039 335.324 1.00 32.53 231 LEU B CA 1
ATOM 3587 C C . LEU B 2 231 ? 167.600 216.339 336.476 1.00 32.53 231 LEU B C 1
ATOM 3588 O O . LEU B 2 231 ? 167.083 216.287 337.595 1.00 32.53 231 LEU B O 1
ATOM 3593 N N . ASP B 2 232 ? 168.783 215.797 336.199 1.00 35.63 232 ASP B N 1
ATOM 3594 C CA . ASP B 2 232 ? 169.593 215.150 337.225 1.00 35.63 232 ASP B CA 1
ATOM 3595 C C . ASP B 2 232 ? 170.309 216.226 338.030 1.00 35.63 232 ASP B C 1
ATOM 3596 O O . ASP B 2 232 ? 171.180 216.927 337.507 1.00 35.63 232 ASP B O 1
ATOM 3601 N N . THR B 2 233 ? 169.944 216.358 339.303 1.00 39.47 233 THR B N 1
ATOM 3602 C CA . THR B 2 233 ? 170.486 217.392 340.172 1.00 39.47 233 THR B CA 1
ATOM 3603 C C . THR B 2 233 ? 171.545 216.872 341.135 1.00 39.47 233 THR B C 1
ATOM 3604 O O . THR B 2 233 ? 172.043 217.645 341.958 1.00 39.47 233 THR B O 1
ATOM 3608 N N . ASN B 2 234 ? 171.904 215.593 341.053 1.00 41.41 234 ASN B N 1
ATOM 3609 C CA . ASN B 2 234 ? 172.898 215.010 341.952 1.00 41.41 234 ASN B CA 1
ATOM 3610 C C . ASN B 2 234 ? 174.281 215.415 341.461 1.00 41.41 234 ASN B C 1
ATOM 3611 O O . ASN B 2 234 ? 174.861 214.766 340.588 1.00 41.41 234 ASN B O 1
ATOM 3616 N N . ALA B 2 235 ? 174.817 216.499 342.025 1.00 42.56 235 ALA B N 1
ATOM 3617 C CA . ALA B 2 235 ? 176.098 217.023 341.566 1.00 42.56 235 ALA B CA 1
ATOM 3618 C C . ALA B 2 235 ? 177.273 216.176 342.035 1.00 42.56 235 ALA B C 1
ATOM 3619 O O . ALA B 2 235 ? 178.312 216.147 341.367 1.00 42.56 235 ALA B O 1
ATOM 3621 N N . THR B 2 236 ? 177.137 215.492 343.172 1.00 43.57 23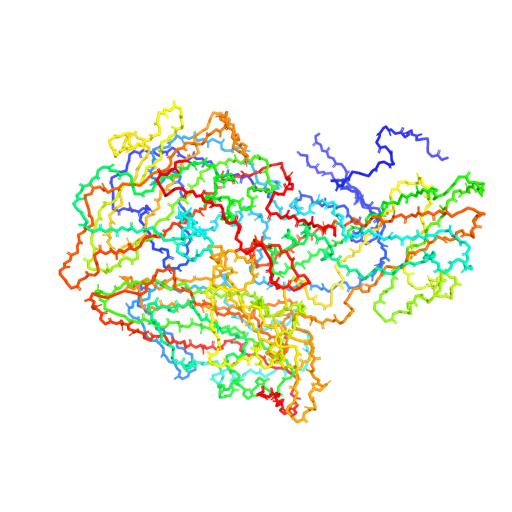6 THR B N 1
ATOM 3622 C CA . THR B 2 236 ? 178.242 214.688 343.684 1.00 43.57 236 THR B CA 1
ATOM 3623 C C . THR B 2 236 ? 178.500 213.478 342.795 1.00 43.57 236 THR B C 1
ATOM 3624 O O . THR B 2 236 ? 179.649 213.186 342.445 1.00 43.57 236 THR B O 1
ATOM 3628 N N . ASN B 2 237 ? 177.443 212.764 342.418 1.00 41.41 237 ASN B N 1
ATOM 3629 C CA . ASN B 2 237 ? 177.546 211.545 341.617 1.00 41.41 237 ASN B CA 1
ATOM 3630 C C . ASN B 2 237 ? 176.556 211.628 340.462 1.00 41.41 237 ASN B C 1
ATOM 3631 O O . ASN B 2 237 ? 175.537 210.927 340.446 1.00 41.41 237 ASN B O 1
ATOM 3636 N N . PRO B 2 238 ? 176.823 212.484 339.478 1.00 36.24 238 PRO B N 1
ATOM 3637 C CA . PRO B 2 238 ? 175.875 212.642 338.369 1.00 36.24 238 PRO B CA 1
ATOM 3638 C C . PRO B 2 238 ? 175.673 211.337 337.615 1.00 36.24 238 PRO B C 1
ATOM 3639 O O . PRO B 2 238 ? 176.611 210.567 337.403 1.00 36.24 238 PRO B O 1
ATOM 3643 N N . ALA B 2 239 ? 174.428 211.096 337.205 1.00 32.02 239 ALA B N 1
ATOM 3644 C CA . ALA B 2 239 ? 174.136 209.908 336.414 1.00 32.02 239 ALA B CA 1
ATOM 3645 C C . ALA B 2 239 ? 174.801 209.974 335.047 1.00 32.02 239 ALA B C 1
ATOM 3646 O O . ALA B 2 239 ? 175.232 208.943 334.521 1.00 32.02 239 ALA B O 1
ATOM 3648 N N . ARG B 2 240 ? 174.897 211.166 334.463 1.00 28.94 240 ARG B N 1
ATOM 3649 C CA . ARG B 2 240 ? 175.487 211.344 333.142 1.00 28.94 240 ARG B CA 1
ATOM 3650 C C . ARG B 2 240 ? 174.846 210.392 332.138 1.00 28.94 240 ARG B C 1
ATOM 3651 O O . ARG B 2 240 ? 175.519 209.724 331.352 1.00 28.94 240 ARG B O 1
ATOM 3659 N N . ASN B 2 241 ? 173.520 210.336 332.173 1.00 27.97 241 ASN B N 1
ATOM 3660 C CA . ASN B 2 241 ? 172.747 209.439 331.333 1.00 27.97 241 ASN B CA 1
ATOM 3661 C C . ASN B 2 241 ? 171.863 210.242 330.389 1.00 27.97 241 ASN B C 1
ATOM 3662 O O . ASN B 2 241 ? 171.603 211.427 330.604 1.00 27.97 241 ASN B O 1
ATOM 3667 N N . PHE B 2 242 ? 171.414 209.585 329.326 1.00 23.94 242 PHE B N 1
ATOM 3668 C CA . PHE B 2 242 ? 170.442 210.194 328.436 1.00 23.94 242 PHE B CA 1
ATOM 3669 C C . PHE B 2 242 ? 169.117 210.400 329.160 1.00 23.94 242 PHE B C 1
ATOM 3670 O O . PHE B 2 242 ? 168.771 209.670 330.090 1.00 23.94 242 PHE B O 1
ATOM 3678 N N . CYS B 2 243 ? 168.379 211.415 328.727 1.00 26.32 243 CYS B N 1
ATOM 3679 C CA . CYS B 2 243 ? 166.987 211.617 329.120 1.00 26.32 243 CYS B CA 1
ATOM 3680 C C . CYS B 2 243 ? 166.187 211.876 327.852 1.00 26.32 243 CYS B C 1
ATOM 3681 O O . CYS B 2 243 ? 165.757 213.005 327.589 1.00 26.32 243 CYS B O 1
ATOM 3684 N N . PRO B 2 244 ? 165.995 210.854 327.028 1.00 23.18 244 PRO B N 1
ATOM 3685 C CA . PRO B 2 244 ? 165.324 211.044 325.737 1.00 23.18 244 PRO B CA 1
ATOM 3686 C C . PRO B 2 244 ? 163.813 211.064 325.904 1.00 23.18 244 PRO B C 1
ATOM 3687 O O . PRO B 2 244 ? 163.192 210.042 326.209 1.00 23.18 244 PRO B O 1
ATOM 3691 N N . VAL B 2 245 ? 163.221 212.233 325.710 1.00 23.54 245 VAL B N 1
ATOM 3692 C CA . VAL B 2 245 ? 161.777 212.395 325.831 1.00 23.54 245 VAL B CA 1
ATOM 3693 C C . VAL B 2 245 ? 161.113 211.938 324.541 1.00 23.54 245 VAL B C 1
ATOM 3694 O O . VAL B 2 245 ? 161.593 212.224 323.439 1.00 23.54 245 VAL B O 1
ATOM 3698 N N . ASP B 2 246 ? 159.998 211.219 324.679 1.00 22.62 246 ASP B N 1
ATOM 3699 C CA . ASP B 2 246 ? 159.409 210.533 323.533 1.00 22.62 246 ASP B CA 1
ATOM 3700 C C . ASP B 2 246 ? 158.881 211.515 322.494 1.00 22.62 246 ASP B C 1
ATOM 3701 O O . ASP B 2 246 ? 159.191 211.395 321.304 1.00 22.62 246 ASP B O 1
ATOM 3706 N N . TYR B 2 247 ? 158.076 212.492 322.916 1.00 22.50 247 TYR B N 1
ATOM 3707 C CA . TYR B 2 247 ? 157.471 213.394 321.942 1.00 22.50 247 TYR B CA 1
ATOM 3708 C C . TYR B 2 247 ? 158.486 214.367 321.361 1.00 22.50 247 TYR B C 1
ATOM 3709 O O . TYR B 2 247 ? 158.242 214.933 320.293 1.00 22.50 247 TYR B O 1
ATOM 3718 N N . LEU B 2 248 ? 159.618 214.561 322.026 1.00 21.94 248 LEU B N 1
ATOM 3719 C CA . LEU B 2 248 ? 160.748 215.266 321.446 1.00 21.94 248 LEU B CA 1
ATOM 3720 C C . LEU B 2 248 ? 161.687 214.326 320.706 1.00 21.94 248 LEU B C 1
ATOM 3721 O O . LEU B 2 248 ? 162.771 214.747 320.295 1.00 21.94 248 LEU B O 1
ATOM 3726 N N . PHE B 2 249 ? 161.295 213.065 320.531 1.00 20.01 249 PHE B N 1
ATOM 3727 C CA . PHE B 2 249 ? 162.114 212.079 319.832 1.00 20.01 249 PHE B CA 1
ATOM 3728 C C . PHE B 2 249 ? 163.504 211.992 320.451 1.00 20.01 249 PHE B C 1
ATOM 3729 O O . PHE B 2 249 ? 164.483 211.669 319.778 1.00 20.01 249 PHE B O 1
ATOM 3737 N N . GLY B 2 250 ? 163.591 212.296 321.741 1.00 21.80 250 GLY B N 1
ATOM 3738 C CA . GLY B 2 250 ? 164.829 212.218 322.481 1.00 21.80 250 GLY B CA 1
ATOM 3739 C C . GLY B 2 250 ? 165.916 213.176 322.047 1.00 21.80 250 GLY B C 1
ATOM 3740 O O . GLY B 2 250 ? 167.033 213.080 322.563 1.00 21.80 250 GLY B O 1
ATOM 3741 N N . SER B 2 251 ? 165.640 214.092 321.111 1.00 21.51 251 SER B N 1
ATOM 3742 C CA . SER B 2 251 ? 166.667 215.022 320.655 1.00 21.51 251 SER B CA 1
ATOM 3743 C C . SER B 2 251 ? 166.129 216.428 320.394 1.00 21.51 251 SER B C 1
ATOM 3744 O O . SER B 2 251 ? 166.743 217.180 319.629 1.00 21.51 251 SER B O 1
ATOM 3747 N N . GLY B 2 252 ? 165.009 216.807 321.002 1.00 21.51 252 GLY B N 1
ATOM 3748 C CA . GLY B 2 252 ? 164.495 218.151 320.830 1.00 21.51 252 GLY B CA 1
ATOM 3749 C C . GLY B 2 252 ? 163.810 218.414 319.511 1.00 21.51 252 GLY B C 1
ATOM 3750 O O . GLY B 2 252 ? 163.732 219.570 319.089 1.00 21.51 252 GLY B O 1
ATOM 3751 N N . VAL B 2 253 ? 163.313 217.379 318.844 1.00 20.68 253 VAL B N 1
ATOM 3752 C CA . VAL B 2 253 ? 162.567 217.508 317.599 1.00 20.68 253 VAL B CA 1
ATOM 3753 C C . VAL B 2 253 ? 161.249 216.771 317.769 1.00 20.68 253 VAL B C 1
ATOM 3754 O O . VAL B 2 253 ? 161.208 215.696 318.374 1.00 20.68 253 VAL B O 1
ATOM 3758 N N . LEU B 2 254 ? 160.173 217.334 317.231 1.00 21.61 254 LEU B N 1
ATOM 3759 C CA . LEU B 2 254 ? 158.864 216.723 317.414 1.00 21.61 254 LEU B CA 1
ATOM 3760 C C . LEU B 2 254 ? 158.841 215.319 316.827 1.00 21.61 254 LEU B C 1
ATOM 3761 O O . LEU B 2 254 ? 159.251 215.100 315.685 1.00 21.61 254 LEU B O 1
ATOM 3766 N N . ALA B 2 255 ? 158.339 214.368 317.616 1.00 20.87 255 ALA B N 1
ATOM 3767 C CA . ALA B 2 255 ? 158.314 212.978 317.180 1.00 20.87 255 ALA B CA 1
ATOM 3768 C C . ALA B 2 255 ? 157.511 212.805 315.899 1.00 20.87 255 ALA B C 1
ATOM 3769 O O . ALA B 2 255 ? 157.828 211.935 315.082 1.00 20.87 255 ALA B O 1
ATOM 3771 N N . GLY B 2 256 ? 156.483 213.628 315.698 1.00 20.41 256 GLY B N 1
ATOM 3772 C CA . GLY B 2 256 ? 155.676 213.502 314.498 1.00 20.41 256 GLY B CA 1
ATOM 3773 C C . GLY B 2 256 ? 156.479 213.633 313.221 1.00 20.41 256 GLY B C 1
ATOM 3774 O O . GLY B 2 256 ? 156.096 213.087 312.186 1.00 20.41 256 GLY B O 1
ATOM 3775 N N . ASN B 2 257 ? 157.597 214.352 313.272 1.00 20.41 257 ASN B N 1
ATOM 3776 C CA . ASN B 2 257 ? 158.436 214.554 312.100 1.00 20.41 257 ASN B CA 1
ATOM 3777 C C . ASN B 2 257 ? 159.465 213.447 311.899 1.00 20.41 257 ASN B C 1
ATOM 3778 O O . ASN B 2 257 ? 160.121 213.415 310.851 1.00 20.41 257 ASN B O 1
ATOM 3783 N N . ALA B 2 258 ? 159.586 212.515 312.848 1.00 19.35 258 ALA B N 1
ATOM 3784 C CA . ALA B 2 258 ? 160.574 211.448 312.732 1.00 19.35 258 ALA B CA 1
ATOM 3785 C C . ALA B 2 258 ? 160.356 210.594 311.492 1.00 19.35 258 ALA B C 1
ATOM 3786 O O . ALA B 2 258 ? 161.259 209.851 311.096 1.00 19.35 258 ALA B O 1
ATOM 3788 N N . PHE B 2 259 ? 159.185 210.689 310.865 1.00 19.84 259 PHE B N 1
ATOM 3789 C CA . PHE B 2 259 ? 158.921 209.943 309.645 1.00 19.84 259 PHE B CA 1
ATOM 3790 C C . PHE B 2 259 ? 159.759 210.417 308.468 1.00 19.84 259 PHE B C 1
ATOM 3791 O O . PHE B 2 259 ? 159.779 209.738 307.438 1.00 19.84 259 PHE B O 1
ATOM 3799 N N . VAL B 2 260 ? 160.452 211.551 308.588 1.00 19.60 260 VAL B N 1
ATOM 3800 C CA . VAL B 2 260 ? 161.422 211.900 307.555 1.00 19.60 260 VAL B CA 1
ATOM 3801 C C . VAL B 2 260 ? 162.524 210.850 307.501 1.00 19.60 260 VAL B C 1
ATOM 3802 O O . VAL B 2 260 ? 163.134 210.629 306.450 1.00 19.60 260 VAL B O 1
ATOM 3806 N N . TYR B 2 261 ? 162.795 210.192 308.620 1.00 18.26 261 TYR B N 1
ATOM 3807 C CA . TYR B 2 261 ? 163.772 209.120 308.674 1.00 18.26 261 TYR B CA 1
ATOM 3808 C C . TYR B 2 261 ? 163.226 207.850 308.033 1.00 18.26 261 TYR B C 1
ATOM 3809 O O . TYR B 2 261 ? 162.013 207.651 307.963 1.00 18.26 261 TYR B O 1
ATOM 3818 N N . PRO B 2 262 ? 164.104 206.966 307.559 1.00 18.26 262 PRO B N 1
ATOM 3819 C CA . PRO B 2 262 ? 163.634 205.653 307.101 1.00 18.26 262 PRO B CA 1
ATOM 3820 C C . PRO B 2 262 ? 162.861 204.974 308.217 1.00 18.26 262 PRO B C 1
ATOM 3821 O O . PRO B 2 262 ? 163.286 204.971 309.371 1.00 18.26 262 PRO B O 1
ATOM 3825 N N . HIS B 2 263 ? 161.705 204.418 307.877 1.00 20.09 263 HIS B N 1
ATOM 3826 C CA . HIS B 2 263 ? 160.813 203.958 308.926 1.00 20.09 263 HIS B CA 1
ATOM 3827 C C . HIS B 2 263 ? 159.808 202.964 308.373 1.00 20.09 263 HIS B C 1
ATOM 3828 O O . HIS B 2 263 ? 159.581 202.874 307.166 1.00 20.09 263 HIS B O 1
ATOM 3835 N N . GLN B 2 264 ? 159.200 202.236 309.299 1.00 22.96 264 GLN B N 1
ATOM 3836 C CA . GLN B 2 264 ? 158.011 201.444 309.038 1.00 22.96 264 GLN B CA 1
ATOM 3837 C C . GLN B 2 264 ? 157.101 201.561 310.246 1.00 22.96 264 GLN B C 1
ATOM 3838 O O . GLN B 2 264 ? 157.510 202.027 311.309 1.00 22.96 264 GLN B O 1
ATOM 3844 N N . ILE B 2 265 ? 155.845 201.176 310.068 1.00 22.40 265 ILE B N 1
ATOM 3845 C CA . ILE B 2 265 ? 154.886 201.128 311.162 1.00 22.40 265 ILE B CA 1
ATOM 3846 C C . ILE B 2 265 ? 154.368 199.704 311.273 1.00 22.40 265 ILE B C 1
ATOM 3847 O O . ILE B 2 265 ? 153.923 199.119 310.280 1.00 22.40 265 ILE B O 1
ATOM 3852 N N . ILE B 2 266 ? 154.453 199.143 312.474 1.00 22.26 266 ILE B N 1
ATOM 3853 C CA . ILE B 2 266 ? 153.811 197.877 312.794 1.00 22.26 266 ILE B CA 1
ATOM 3854 C C . ILE B 2 266 ? 152.444 198.235 313.359 1.00 22.26 266 ILE B C 1
ATOM 3855 O O . ILE B 2 266 ? 152.325 198.630 314.515 1.00 22.26 266 ILE B O 1
ATOM 3860 N N . ASN B 2 267 ? 151.417 198.131 312.526 1.00 22.97 267 ASN B N 1
ATOM 3861 C CA . ASN B 2 267 ? 150.038 198.369 312.930 1.00 22.97 267 ASN B CA 1
ATOM 3862 C C . ASN B 2 267 ? 149.422 197.003 313.201 1.00 22.97 267 ASN B C 1
ATOM 3863 O O . ASN B 2 267 ? 149.230 196.211 312.275 1.00 22.97 267 ASN B O 1
ATOM 3868 N N . LEU B 2 268 ? 149.110 196.728 314.469 1.00 22.71 268 LEU B N 1
ATOM 3869 C CA . LEU B 2 268 ? 148.789 195.361 314.869 1.00 22.71 268 LEU B CA 1
ATOM 3870 C C . LEU B 2 268 ? 147.637 194.780 314.062 1.00 22.71 268 LEU B C 1
ATOM 3871 O O . LEU B 2 268 ? 147.562 193.560 313.887 1.00 22.71 268 LEU B O 1
ATOM 3876 N N . ARG B 2 269 ? 146.737 195.621 313.556 1.00 23.96 269 ARG B N 1
ATOM 3877 C CA . ARG B 2 269 ? 145.658 195.115 312.720 1.00 23.96 269 ARG B CA 1
ATOM 3878 C C . ARG B 2 269 ? 146.127 194.734 311.322 1.00 23.96 269 ARG B C 1
ATOM 3879 O O . ARG B 2 269 ? 145.387 194.052 310.608 1.00 23.96 269 ARG B O 1
ATOM 3887 N N . THR B 2 270 ? 147.330 195.139 310.924 1.00 25.39 270 THR B N 1
ATOM 3888 C CA . THR B 2 270 ? 147.803 194.992 309.553 1.00 25.39 270 THR B CA 1
ATOM 3889 C C . THR B 2 270 ? 149.013 194.080 309.436 1.00 25.39 270 THR B C 1
ATOM 3890 O O . THR B 2 270 ? 149.021 193.171 308.599 1.00 25.39 270 THR B O 1
ATOM 3894 N N . ASN B 2 271 ? 150.049 194.315 310.234 1.00 25.30 271 ASN B N 1
ATOM 3895 C CA . ASN B 2 271 ? 151.296 193.579 310.122 1.00 25.30 271 ASN B CA 1
ATOM 3896 C C . ASN B 2 271 ? 151.841 193.306 311.515 1.00 25.30 271 ASN B C 1
ATOM 3897 O O . ASN B 2 271 ? 151.480 193.970 312.487 1.00 25.30 271 ASN B O 1
ATOM 3902 N N . ASN B 2 272 ? 152.716 192.305 311.600 1.00 25.06 272 ASN B N 1
ATOM 3903 C CA . ASN B 2 272 ? 153.362 191.946 312.856 1.00 25.06 272 ASN B CA 1
ATOM 3904 C C . ASN B 2 272 ? 154.878 192.046 312.779 1.00 25.06 272 ASN B C 1
ATOM 3905 O O . ASN B 2 272 ? 155.566 191.521 313.659 1.00 25.06 272 ASN B O 1
ATOM 3910 N N . CYS B 2 273 ? 155.420 192.691 311.752 1.00 23.83 273 CYS B N 1
ATOM 3911 C CA . CYS B 2 273 ? 156.863 192.828 311.650 1.00 23.83 273 CYS B CA 1
ATOM 3912 C C . CYS B 2 273 ? 157.193 194.021 310.769 1.00 23.83 273 CYS B C 1
ATOM 3913 O O . CYS B 2 273 ? 156.387 194.456 309.945 1.00 23.83 273 CYS B O 1
ATOM 3916 N N . ALA B 2 274 ? 158.398 194.538 310.962 1.00 22.56 274 ALA B N 1
ATOM 3917 C CA . ALA B 2 274 ? 158.952 195.605 310.144 1.00 22.56 274 ALA B CA 1
ATOM 3918 C C . ALA B 2 274 ? 160.384 195.248 309.785 1.00 22.56 274 ALA B C 1
ATOM 3919 O O . ALA B 2 274 ? 161.115 194.707 310.614 1.00 22.56 274 ALA B O 1
ATOM 3921 N N . THR B 2 275 ? 160.782 195.538 308.551 1.00 23.55 275 THR B N 1
ATOM 3922 C CA . THR B 2 275 ? 162.125 195.226 308.081 1.00 23.55 275 THR B CA 1
ATOM 3923 C C . THR B 2 275 ? 162.731 196.473 307.462 1.00 23.55 275 THR B C 1
ATOM 3924 O O . THR B 2 275 ? 162.208 196.996 306.475 1.00 23.55 275 THR B O 1
ATOM 3928 N N . LEU B 2 276 ? 163.830 196.939 308.040 1.00 20.82 276 LEU B N 1
ATOM 3929 C CA . LEU B 2 276 ? 164.567 198.093 307.546 1.00 20.82 276 LEU B CA 1
ATOM 3930 C C . LEU B 2 276 ? 165.939 197.625 307.088 1.00 20.82 276 LEU B C 1
ATOM 3931 O O . LEU B 2 276 ? 166.686 197.038 307.872 1.00 20.82 276 LEU B O 1
ATOM 3936 N N . VAL B 2 277 ? 166.274 197.892 305.834 1.00 20.04 277 VAL B N 1
ATOM 3937 C CA . VAL B 2 277 ? 167.596 197.594 305.302 1.00 20.04 277 VAL B CA 1
ATOM 3938 C C . VAL B 2 277 ? 168.361 198.910 305.249 1.00 20.04 277 VAL B C 1
ATOM 3939 O O . VAL B 2 277 ? 168.037 199.800 304.458 1.00 20.04 277 VAL B O 1
ATOM 3943 N N . LEU B 2 278 ? 169.378 199.029 306.098 1.00 18.38 278 LEU B N 1
ATOM 3944 C CA . LEU B 2 278 ? 170.132 200.257 306.284 1.00 18.38 278 LEU B CA 1
ATOM 3945 C C . LEU B 2 278 ? 171.487 200.137 305.609 1.00 18.38 278 LEU B C 1
ATOM 3946 O O . LEU B 2 278 ? 172.257 199.234 305.962 1.00 18.38 278 LEU B O 1
ATOM 3951 N N . PRO B 2 279 ? 171.841 200.998 304.664 1.00 18.41 279 PRO B N 1
ATOM 3952 C CA . PRO B 2 279 ? 173.225 201.031 304.192 1.00 18.41 279 PRO B CA 1
ATOM 3953 C C . PRO B 2 279 ? 174.115 201.656 305.25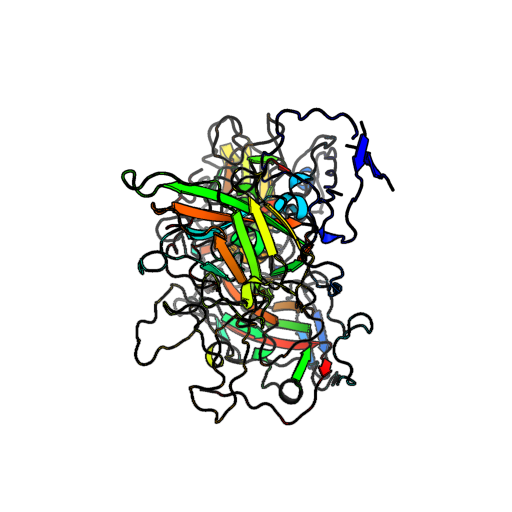1 1.00 18.41 279 PRO B C 1
ATOM 3954 O O . PRO B 2 279 ? 173.648 202.287 306.198 1.00 18.41 279 PRO B O 1
ATOM 3958 N N . TYR B 2 280 ? 175.417 201.471 305.092 1.00 18.94 280 TYR B N 1
ATOM 3959 C CA . TYR B 2 280 ? 176.348 202.243 305.901 1.00 18.94 280 TYR B CA 1
ATOM 3960 C C . TYR B 2 280 ? 176.176 203.717 305.574 1.00 18.94 280 TYR B C 1
ATOM 3961 O O . TYR B 2 280 ? 176.315 204.122 304.417 1.00 18.94 280 TYR B O 1
ATOM 3970 N N . VAL B 2 281 ? 175.851 204.515 306.585 1.00 18.25 281 VAL B N 1
ATOM 3971 C CA . VAL B 2 281 ? 175.681 205.954 306.433 1.00 18.25 281 VAL B CA 1
ATOM 3972 C C . VAL B 2 281 ? 176.666 206.637 307.367 1.00 18.25 281 VAL B C 1
ATOM 3973 O O . VAL B 2 281 ? 176.628 206.421 308.583 1.00 18.25 281 VAL B O 1
ATOM 3977 N N . ASN B 2 282 ? 177.544 207.455 306.798 1.00 18.85 282 ASN B N 1
ATOM 3978 C CA . ASN B 2 282 ? 178.553 208.171 307.564 1.00 18.85 282 ASN B CA 1
ATOM 3979 C C . ASN B 2 282 ? 179.192 209.200 306.646 1.00 18.85 282 ASN B C 1
ATOM 3980 O O . ASN B 2 282 ? 179.064 209.125 305.423 1.00 18.85 282 ASN B O 1
ATOM 3985 N N . SER B 2 283 ? 179.893 210.153 307.250 1.00 18.66 283 SER B N 1
ATOM 3986 C CA . SER B 2 283 ? 180.667 211.128 306.495 1.00 18.66 283 SER B CA 1
ATOM 3987 C C . SER B 2 283 ? 182.020 210.580 306.056 1.00 18.66 283 SER B C 1
ATOM 3988 O O . SER B 2 283 ? 182.831 211.335 305.513 1.00 18.66 283 SER B O 1
ATOM 3991 N N . LEU B 2 284 ? 182.268 209.293 306.290 1.00 19.55 284 LEU B N 1
ATOM 3992 C CA . LEU B 2 284 ? 183.517 208.635 305.940 1.00 19.55 284 LEU B CA 1
ATOM 3993 C C . LEU B 2 284 ? 183.209 207.273 305.340 1.00 19.55 284 LEU B C 1
ATOM 3994 O O . LEU B 2 284 ? 182.180 206.666 305.643 1.00 19.55 284 LEU B O 1
ATOM 3999 N N . SER B 2 285 ? 184.114 206.787 304.493 1.00 21.38 285 SER B N 1
ATOM 4000 C CA . SER B 2 285 ? 183.949 205.443 303.953 1.00 21.38 285 SER B CA 1
ATOM 4001 C C . SER B 2 285 ? 183.955 204.406 305.067 1.00 21.38 285 SER B C 1
ATOM 4002 O O . SER B 2 285 ? 183.209 203.423 305.017 1.00 21.38 285 SER B O 1
ATOM 4005 N N . ILE B 2 286 ? 184.785 204.611 306.085 1.00 20.33 286 ILE B N 1
ATOM 4006 C CA . ILE B 2 286 ? 184.881 203.676 307.196 1.00 20.33 286 ILE B CA 1
ATOM 4007 C C . ILE B 2 286 ? 185.291 204.454 308.435 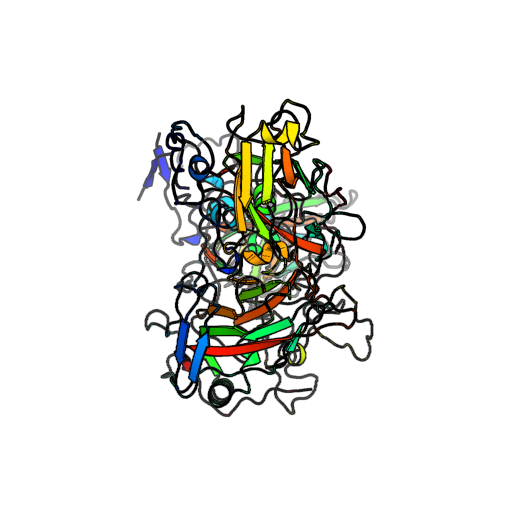1.00 20.33 286 ILE B C 1
ATOM 4008 O O . ILE B 2 286 ? 185.973 205.476 308.348 1.00 20.33 286 ILE B O 1
ATOM 4013 N N . ASP B 2 287 ? 184.869 203.965 309.597 1.00 20.28 287 ASP B N 1
ATOM 4014 C CA . ASP B 2 287 ? 185.042 204.708 310.835 1.00 20.28 287 ASP B CA 1
ATOM 4015 C C . ASP B 2 287 ? 185.277 203.721 311.972 1.00 20.28 287 ASP B C 1
ATOM 4016 O O . ASP B 2 287 ? 185.258 202.504 311.778 1.00 20.28 287 ASP B O 1
ATOM 4021 N N . SER B 2 288 ? 185.511 204.259 313.165 1.00 21.38 288 SER B N 1
ATOM 4022 C CA . SER B 2 288 ? 185.697 203.440 314.355 1.00 21.38 288 SER B CA 1
ATOM 4023 C C . SER B 2 288 ? 184.341 203.054 314.934 1.00 21.38 288 SER B C 1
ATOM 4024 O O . SER B 2 288 ? 183.553 203.924 315.320 1.00 21.38 288 SER B O 1
ATOM 4027 N N . MET B 2 289 ? 184.080 201.748 315.008 1.00 21.81 289 MET B N 1
ATOM 4028 C CA . MET B 2 289 ? 182.790 201.273 315.494 1.00 21.81 289 MET B CA 1
ATOM 4029 C C . MET B 2 289 ? 182.646 201.447 316.999 1.00 21.81 289 MET B C 1
ATOM 4030 O O . MET B 2 289 ? 181.524 201.568 317.497 1.00 21.81 289 MET B O 1
ATOM 4035 N N . THR B 2 290 ? 183.751 201.447 317.741 1.00 22.79 290 THR B N 1
ATOM 4036 C CA . THR B 2 290 ? 183.648 201.612 319.186 1.00 22.79 290 THR B CA 1
ATOM 4037 C C . THR B 2 290 ? 183.370 203.061 319.565 1.00 22.79 290 THR B C 1
ATOM 4038 O O . THR B 2 290 ? 182.625 203.323 320.514 1.00 22.79 290 THR B O 1
ATOM 4042 N N . LYS B 2 291 ? 183.961 204.011 318.841 1.00 22.61 291 LYS B N 1
ATOM 4043 C CA . LYS B 2 291 ? 183.740 205.421 319.140 1.00 22.61 291 LYS B CA 1
ATOM 4044 C C . LYS B 2 291 ? 182.383 205.906 318.643 1.00 22.61 291 LYS B C 1
ATOM 4045 O O . LYS B 2 291 ? 181.742 206.735 319.295 1.00 22.61 291 LYS B O 1
ATOM 4051 N N . HIS B 2 292 ? 181.929 205.402 317.499 1.00 20.07 292 HIS B N 1
ATOM 4052 C CA . HIS B 2 292 ? 180.872 206.042 316.729 1.00 20.07 292 HIS B CA 1
ATOM 4053 C C . HIS B 2 292 ? 179.770 205.046 316.404 1.00 20.07 292 HIS B C 1
ATOM 4054 O O . HIS B 2 292 ? 180.037 203.977 315.849 1.00 20.07 292 HIS B O 1
ATOM 4061 N N . ASN B 2 293 ? 178.533 205.409 316.730 1.00 19.88 293 ASN B N 1
ATOM 4062 C CA . ASN B 2 293 ? 177.357 204.635 316.354 1.00 19.88 293 ASN B CA 1
ATOM 4063 C C . ASN B 2 293 ? 176.761 205.264 315.103 1.00 19.88 293 ASN B C 1
ATOM 4064 O O . ASN B 2 293 ? 176.307 206.410 315.130 1.00 19.88 293 ASN B O 1
ATOM 4069 N N . ASN B 2 294 ? 176.781 204.516 314.002 1.00 19.62 294 ASN B N 1
ATOM 4070 C CA . ASN B 2 294 ? 176.310 205.064 312.739 1.00 19.62 294 ASN B CA 1
ATOM 4071 C C . ASN B 2 294 ? 174.798 205.207 312.734 1.00 19.62 294 ASN B C 1
ATOM 4072 O O . ASN B 2 294 ? 174.266 206.193 312.214 1.00 19.62 294 ASN B O 1
ATOM 4077 N N . TRP B 2 295 ? 174.087 204.241 313.310 1.00 17.71 295 TRP B N 1
ATOM 4078 C CA . TRP B 2 295 ? 172.635 204.243 313.244 1.00 17.71 295 TRP B CA 1
ATOM 4079 C C . TRP B 2 295 ? 172.048 204.171 314.642 1.00 17.71 295 TRP B C 1
ATOM 4080 O O . TRP B 2 295 ? 172.662 203.641 315.565 1.00 17.71 295 TRP B O 1
ATOM 4091 N N . GLY B 2 296 ? 170.859 204.735 314.790 1.00 18.37 296 GLY B N 1
ATOM 4092 C CA . GLY B 2 296 ? 170.022 204.475 315.939 1.00 18.37 296 GLY B CA 1
ATOM 4093 C C . GLY B 2 296 ? 168.734 203.841 315.460 1.00 18.37 296 GLY B C 1
ATOM 4094 O O . GLY B 2 296 ? 168.266 204.114 314.359 1.00 18.37 296 GLY B O 1
ATOM 4095 N N . ILE B 2 297 ? 168.189 202.953 316.276 1.00 18.81 297 ILE B N 1
ATOM 4096 C CA . ILE B 2 297 ? 166.867 202.388 316.058 1.00 18.81 297 ILE B CA 1
ATOM 4097 C C . ILE B 2 297 ? 165.973 202.918 317.163 1.00 18.81 297 ILE B C 1
ATOM 4098 O O . ILE B 2 297 ? 166.300 202.784 318.345 1.00 18.81 297 ILE B O 1
ATOM 4103 N N . ALA B 2 298 ? 164.868 203.540 316.781 1.00 19.28 298 ALA B N 1
ATOM 4104 C CA . ALA B 2 298 ? 163.882 204.035 317.726 1.00 19.28 298 ALA B CA 1
ATOM 4105 C C . ALA B 2 298 ? 162.558 203.337 317.466 1.00 19.28 298 ALA B C 1
ATOM 4106 O O . ALA B 2 298 ? 162.137 203.195 316.317 1.00 19.28 298 ALA B O 1
ATOM 4108 N N . ILE B 2 299 ? 161.912 202.886 318.531 1.00 20.08 299 ILE B N 1
ATOM 4109 C CA . ILE B 2 299 ? 160.589 202.288 318.453 1.00 20.08 299 ILE B CA 1
ATOM 4110 C C . ILE B 2 299 ? 159.696 203.068 319.400 1.00 20.08 299 ILE B C 1
ATOM 4111 O O . ILE B 2 299 ? 159.947 203.105 320.609 1.00 20.08 299 ILE B O 1
ATOM 4116 N N . LEU B 2 300 ? 158.665 203.700 318.852 1.00 20.93 300 LEU B N 1
ATOM 4117 C CA . LEU B 2 300 ? 157.761 204.518 319.635 1.00 20.93 300 LEU B CA 1
ATOM 4118 C C . LEU B 2 300 ? 156.339 204.004 319.479 1.00 20.93 300 LEU B C 1
ATOM 4119 O O . LEU B 2 300 ? 155.894 203.778 318.349 1.00 20.93 300 LEU B O 1
ATOM 4124 N N . PRO B 2 301 ? 155.590 203.828 320.555 1.00 21.53 301 PRO B N 1
ATOM 4125 C CA . PRO B 2 301 ? 154.176 203.483 320.376 1.00 21.53 301 PRO B CA 1
ATOM 4126 C C . PRO B 2 301 ? 153.384 204.678 319.870 1.00 21.53 301 PRO B C 1
ATOM 4127 O O . PRO B 2 301 ? 153.058 205.592 320.630 1.00 21.53 301 PRO B O 1
ATOM 4131 N N . LEU B 2 302 ? 153.079 204.666 318.572 1.00 21.36 302 LEU B N 1
ATOM 4132 C CA . LEU B 2 302 ? 152.277 205.728 317.977 1.00 21.36 302 LEU B CA 1
ATOM 4133 C C . LEU B 2 302 ? 150.837 205.662 318.461 1.00 21.36 302 LEU B C 1
ATOM 4134 O O . LEU B 2 302 ? 150.217 206.697 318.729 1.00 21.36 302 LEU B O 1
ATOM 4139 N N . ALA B 2 303 ? 150.284 204.457 318.562 1.00 22.11 303 ALA B N 1
ATOM 4140 C CA . ALA B 2 303 ? 148.988 204.225 319.164 1.00 22.11 303 ALA B CA 1
ATOM 4141 C C . ALA B 2 303 ? 149.152 203.233 320.308 1.00 22.11 303 ALA B C 1
ATOM 4142 O O . ALA B 2 303 ? 149.790 202.189 320.121 1.00 22.11 303 ALA B O 1
ATOM 4144 N N . PRO B 2 304 ? 148.606 203.508 321.492 1.00 22.82 304 PRO B N 1
ATOM 4145 C CA . PRO B 2 304 ? 148.904 202.653 322.647 1.00 22.82 304 PRO B CA 1
ATOM 4146 C C . PRO B 2 304 ? 148.399 201.233 322.451 1.00 22.82 304 PRO B C 1
ATOM 4147 O O . PRO B 2 304 ? 147.415 200.988 321.751 1.00 22.82 304 PRO B O 1
ATOM 4151 N N . LEU B 2 305 ? 149.098 200.291 323.075 1.00 23.45 305 LEU B N 1
ATOM 4152 C CA . LEU B 2 305 ? 148.631 198.914 323.098 1.00 23.45 305 LEU B CA 1
ATOM 4153 C C . LEU B 2 305 ? 147.322 198.829 323.866 1.00 23.45 305 LEU B C 1
ATOM 4154 O O . LEU B 2 305 ? 147.186 199.406 324.947 1.00 23.45 305 LEU B O 1
ATOM 4159 N N . ASP B 2 306 ? 146.355 198.105 323.311 1.00 24.48 306 ASP B N 1
ATOM 4160 C CA . ASP B 2 306 ? 145.087 197.918 323.996 1.00 24.48 306 ASP B CA 1
ATOM 4161 C C . ASP B 2 306 ? 144.527 196.544 323.665 1.00 24.48 306 ASP B C 1
ATOM 4162 O O . ASP B 2 306 ? 144.776 195.992 322.590 1.00 24.48 306 ASP B O 1
ATOM 4167 N N . PHE B 2 307 ? 143.763 196.007 324.610 1.00 25.92 307 PHE B N 1
ATOM 4168 C CA . PHE B 2 307 ? 143.173 194.683 324.498 1.00 25.92 307 PHE B CA 1
ATOM 4169 C C . PHE B 2 307 ? 141.997 194.632 325.461 1.00 25.92 307 PHE B C 1
ATOM 4170 O O . PHE B 2 307 ? 142.081 195.165 326.569 1.00 25.92 307 PHE B O 1
ATOM 4178 N N . ALA B 2 308 ? 140.912 193.986 325.043 1.00 28.09 308 ALA B N 1
ATOM 4179 C CA . ALA B 2 308 ? 139.662 194.079 325.788 1.00 28.09 308 ALA B CA 1
ATOM 4180 C C . ALA B 2 308 ? 139.722 193.291 327.091 1.00 28.09 308 ALA B C 1
ATOM 4181 O O . ALA B 2 308 ? 139.009 192.296 327.254 1.00 28.09 308 ALA B O 1
ATOM 4183 N N . THR B 2 309 ? 140.563 193.731 328.025 1.00 31.73 309 THR B N 1
ATOM 4184 C CA . THR B 2 309 ? 140.649 193.113 329.340 1.00 31.73 309 THR B CA 1
ATOM 4185 C C . THR B 2 309 ? 140.987 194.181 330.367 1.00 31.73 309 THR B C 1
ATOM 4186 O O . THR B 2 309 ? 141.720 195.130 330.079 1.00 31.73 309 THR B O 1
ATOM 4190 N N . GLU B 2 310 ? 140.442 194.015 331.574 1.00 38.14 310 GLU B N 1
ATOM 4191 C CA . GLU B 2 310 ? 140.781 194.927 332.661 1.00 38.14 310 GLU B CA 1
ATOM 4192 C C . GLU B 2 310 ? 142.259 194.827 333.015 1.00 38.14 310 GLU B C 1
ATOM 4193 O O . GLU B 2 310 ? 142.923 195.845 333.239 1.00 38.14 310 GLU B O 1
ATOM 4199 N N . SER B 2 311 ? 142.791 193.609 333.068 1.00 36.77 311 SER B N 1
ATOM 4200 C CA . SER B 2 311 ? 144.208 193.421 333.337 1.00 36.77 311 SER B CA 1
ATOM 4201 C C . SER B 2 311 ? 145.049 194.006 332.208 1.00 36.77 311 SER B C 1
ATOM 4202 O O . SER B 2 311 ? 144.668 193.972 331.035 1.00 36.77 311 SER B O 1
ATOM 4205 N N . SER B 2 312 ? 146.205 194.551 332.576 1.00 33.21 312 SER B N 1
ATOM 4206 C CA . SER B 2 312 ? 147.081 195.194 331.605 1.00 33.21 312 SER B CA 1
ATOM 4207 C C . SER B 2 312 ? 147.729 194.144 330.711 1.00 33.21 312 SER B C 1
ATOM 4208 O O . SER B 2 312 ? 148.521 193.321 331.180 1.00 33.21 312 SER B O 1
ATOM 4211 N N . THR B 2 313 ? 147.396 194.175 329.424 1.00 28.25 313 THR B N 1
ATOM 4212 C CA . THR B 2 313 ? 148.010 193.264 328.475 1.00 28.25 313 THR B CA 1
ATOM 4213 C C . THR B 2 313 ? 149.449 193.686 328.192 1.00 28.25 313 THR B C 1
ATOM 4214 O O . THR B 2 313 ? 149.828 194.849 328.341 1.00 28.25 313 THR B O 1
ATOM 4218 N N . GLU B 2 314 ? 150.256 192.713 327.785 1.00 26.55 314 GLU B N 1
ATOM 4219 C CA . GLU B 2 314 ? 151.646 192.961 327.435 1.00 26.55 314 GLU B CA 1
ATOM 4220 C C . GLU B 2 314 ? 152.010 192.035 326.290 1.00 26.55 314 GLU B C 1
ATOM 4221 O O . GLU B 2 314 ? 151.707 190.841 326.352 1.00 26.55 314 GLU B O 1
ATOM 4227 N N . ILE B 2 315 ? 152.653 192.570 325.258 1.00 23.43 315 ILE B N 1
ATOM 4228 C CA . ILE B 2 315 ? 153.124 191.703 324.181 1.00 23.43 315 ILE B CA 1
ATOM 4229 C C . ILE B 2 315 ? 154.604 191.968 323.943 1.00 23.43 315 ILE B C 1
ATOM 4230 O O . ILE B 2 315 ? 155.061 193.103 324.109 1.00 23.43 315 ILE B O 1
ATOM 4235 N N . PRO B 2 316 ? 155.384 190.968 323.555 1.00 22.40 316 PRO B N 1
ATOM 4236 C CA . PRO B 2 316 ? 156.816 191.190 323.361 1.00 22.40 316 PRO B CA 1
ATOM 4237 C C . PRO B 2 316 ? 157.153 191.748 321.988 1.00 22.40 316 PRO B C 1
ATOM 4238 O O . PRO B 2 316 ? 156.470 191.499 320.993 1.00 22.40 316 PRO B O 1
ATOM 4242 N N . ILE B 2 317 ? 158.230 192.525 321.962 1.00 21.03 317 ILE B N 1
ATOM 4243 C CA . ILE B 2 317 ? 158.866 192.999 320.742 1.00 21.03 317 ILE B CA 1
ATOM 4244 C C . ILE B 2 317 ? 160.268 192.415 320.714 1.00 21.03 317 ILE B C 1
ATOM 4245 O O . ILE B 2 317 ? 161.005 192.516 321.702 1.00 21.03 317 ILE B O 1
ATOM 4250 N N . THR B 2 318 ? 160.631 191.796 319.595 1.00 21.35 318 THR B N 1
ATOM 4251 C CA . THR B 2 318 ? 161.935 191.170 319.436 1.00 21.35 318 THR B CA 1
ATOM 4252 C C . THR B 2 318 ? 162.655 191.797 318.252 1.00 21.35 318 THR B C 1
ATOM 4253 O O . THR B 2 318 ? 162.102 191.867 317.153 1.00 21.35 318 THR B O 1
ATOM 4257 N N . LEU B 2 319 ? 163.885 192.243 318.476 1.00 20.39 319 LEU B N 1
ATOM 4258 C CA . LEU B 2 319 ? 164.728 192.777 317.416 1.00 20.39 319 LEU B CA 1
ATOM 4259 C C . LEU B 2 319 ? 165.705 191.709 316.953 1.00 20.39 319 LEU B C 1
ATOM 4260 O O . LEU B 2 319 ? 166.407 191.107 317.771 1.00 20.39 319 LEU B O 1
ATOM 4265 N N . THR B 2 320 ? 165.760 191.494 315.644 1.00 21.10 320 THR B N 1
ATOM 4266 C CA . THR B 2 320 ? 166.725 190.595 315.031 1.00 21.10 320 THR B CA 1
ATOM 4267 C C . THR B 2 320 ? 167.476 191.389 313.976 1.00 21.10 320 THR B C 1
ATOM 4268 O O . THR B 2 320 ? 166.876 191.853 313.005 1.00 21.10 320 THR B O 1
ATOM 4272 N N . ILE B 2 321 ? 168.780 191.551 314.166 1.00 20.15 321 ILE B N 1
ATOM 4273 C CA . ILE B 2 321 ? 169.585 192.450 313.348 1.00 20.15 321 ILE B CA 1
ATOM 4274 C C . ILE B 2 321 ? 170.724 191.658 312.728 1.00 20.15 321 ILE B C 1
ATOM 4275 O O . ILE B 2 321 ? 171.415 190.905 313.420 1.00 20.15 321 ILE B O 1
ATOM 4280 N N . ALA B 2 322 ? 170.901 191.814 311.422 1.00 20.45 322 ALA B N 1
ATOM 4281 C CA . ALA B 2 322 ? 172.009 191.197 310.716 1.00 20.45 322 ALA B CA 1
ATOM 4282 C C . ALA B 2 322 ? 172.942 192.274 310.193 1.00 20.45 322 ALA B C 1
ATOM 4283 O O . ALA B 2 322 ? 172.512 193.108 309.386 1.00 20.45 322 ALA B O 1
ATOM 4285 N N . PRO B 2 323 ? 174.203 192.310 310.613 1.00 20.72 323 PRO B N 1
ATOM 4286 C CA . PRO B 2 323 ? 175.182 193.120 309.889 1.00 20.72 323 PRO B CA 1
ATOM 4287 C C . PRO B 2 323 ? 175.271 192.652 308.446 1.00 20.72 323 PRO B C 1
ATOM 4288 O O . PRO B 2 323 ? 175.017 191.489 308.133 1.00 20.72 323 PRO B O 1
ATOM 4292 N N . MET B 2 324 ? 175.604 193.581 307.559 1.00 21.42 324 MET B N 1
ATOM 4293 C CA . MET B 2 324 ? 175.696 193.287 306.138 1.00 21.42 324 MET B CA 1
ATOM 4294 C C . MET B 2 324 ? 176.912 193.989 305.561 1.00 21.42 324 MET B C 1
ATOM 4295 O O . MET B 2 324 ? 177.209 195.130 305.922 1.00 21.42 324 MET B O 1
ATOM 4300 N N . CYS B 2 325 ? 177.604 193.307 304.655 1.00 22.76 325 CYS B N 1
ATOM 4301 C CA . CYS B 2 325 ? 178.799 193.854 304.024 1.00 22.76 325 CYS B CA 1
ATOM 4302 C C . CYS B 2 325 ? 179.769 194.371 305.083 1.00 22.76 325 CYS B C 1
ATOM 4303 O O . CYS B 2 325 ? 180.272 195.491 305.013 1.00 22.76 325 CYS B O 1
ATOM 4306 N N . CYS B 2 326 ? 179.996 193.546 306.099 1.00 23.01 326 CYS B N 1
ATOM 4307 C CA . CYS B 2 326 ? 180.941 193.905 307.144 1.00 23.01 326 CYS B CA 1
ATOM 4308 C C . CYS B 2 326 ? 182.346 193.999 306.569 1.00 23.01 326 CYS B C 1
ATOM 4309 O O . CYS B 2 326 ? 182.768 193.157 305.774 1.00 23.01 326 CYS B O 1
ATOM 4312 N N . GLU B 2 327 ? 183.070 195.033 306.978 1.00 23.07 327 GLU B N 1
ATOM 4313 C CA . GLU B 2 327 ? 184.425 195.274 306.505 1.00 23.07 327 GLU B CA 1
ATOM 4314 C C . GLU B 2 327 ? 185.218 195.858 307.660 1.00 23.07 327 GLU B C 1
ATOM 4315 O O . GLU B 2 327 ? 184.770 196.816 308.293 1.00 23.07 327 GLU B O 1
ATOM 4321 N N . PHE B 2 328 ? 186.376 195.280 307.954 1.00 21.03 328 PHE B N 1
ATOM 4322 C CA . PHE B 2 328 ? 187.172 195.717 309.089 1.00 21.03 328 PHE B CA 1
ATOM 4323 C C . PHE B 2 328 ? 188.605 195.977 308.651 1.00 21.03 328 PHE B C 1
ATOM 4324 O O . PHE B 2 328 ? 189.128 195.313 307.755 1.00 21.03 328 PHE B O 1
ATOM 4332 N N . ASN B 2 329 ? 189.225 196.964 309.293 1.00 21.55 329 ASN B N 1
ATOM 4333 C CA . ASN B 2 329 ? 190.596 197.358 309.008 1.00 21.55 329 ASN B CA 1
ATOM 4334 C C . ASN B 2 329 ? 191.304 197.704 310.307 1.00 21.55 329 ASN B C 1
ATOM 4335 O O . ASN B 2 329 ? 190.670 198.063 311.301 1.00 21.55 329 ASN B O 1
ATOM 4340 N N . GLY B 2 330 ? 192.629 197.612 310.281 1.00 19.93 330 GLY B N 1
ATOM 4341 C CA . GLY B 2 330 ? 193.433 198.018 311.415 1.00 19.93 330 GLY B CA 1
ATOM 4342 C C . GLY B 2 330 ? 193.436 197.005 312.539 1.00 19.93 330 GLY B C 1
ATOM 4343 O O . GLY B 2 330 ? 193.001 197.302 313.652 1.00 19.93 330 GLY B O 1
ATOM 4344 N N . LEU B 2 331 ? 193.938 195.807 312.262 1.00 20.63 331 LEU B N 1
ATOM 4345 C CA . LEU B 2 331 ? 193.953 194.741 313.252 1.00 20.63 331 LEU B CA 1
ATOM 4346 C C . LEU B 2 331 ? 195.040 194.982 314.293 1.00 20.63 331 LEU B C 1
ATOM 4347 O O . LEU B 2 331 ? 196.165 195.360 313.960 1.00 20.63 331 LEU B O 1
ATOM 4352 N N . ARG B 2 332 ? 194.691 194.777 315.558 1.00 20.37 332 ARG B N 1
ATOM 4353 C CA . ARG B 2 332 ? 195.652 194.802 316.655 1.00 20.37 332 ARG B CA 1
ATOM 4354 C C . ARG B 2 332 ? 195.046 194.021 317.820 1.00 20.37 332 ARG B C 1
ATOM 4355 O O . ARG B 2 332 ? 194.107 193.241 317.629 1.00 20.37 332 ARG B O 1
ATOM 4363 N N . ASN B 2 333 ? 195.604 194.199 319.014 1.00 21.23 333 ASN B N 1
ATOM 4364 C CA . ASN B 2 333 ? 195.030 193.580 320.199 1.00 21.23 333 ASN B CA 1
ATOM 4365 C C . ASN B 2 333 ? 193.602 194.075 320.419 1.00 21.23 333 ASN B C 1
ATOM 4366 O O . ASN B 2 333 ? 193.198 195.135 319.936 1.00 21.23 333 ASN B O 1
ATOM 4371 N N . ILE B 2 334 ? 192.833 193.288 321.168 1.00 21.66 334 ILE B N 1
ATOM 4372 C CA . ILE B 2 334 ? 191.400 193.528 321.275 1.00 21.66 334 ILE B CA 1
ATOM 4373 C C . ILE B 2 334 ? 191.127 194.736 322.160 1.00 21.66 334 ILE B C 1
ATOM 4374 O O . ILE B 2 334 ? 191.731 194.903 323.226 1.00 21.66 334 ILE B O 1
ATOM 4379 N N . THR B 2 335 ? 190.196 195.577 321.722 1.00 22.94 335 THR B N 1
ATOM 4380 C CA . THR B 2 335 ? 189.702 196.671 322.545 1.00 22.94 335 THR B CA 1
ATOM 4381 C C . THR B 2 335 ? 188.767 196.127 323.616 1.00 22.94 335 THR B C 1
ATOM 4382 O O . THR B 2 335 ? 187.830 195.385 323.310 1.00 22.94 335 THR B O 1
ATOM 4386 N N . VAL B 2 336 ? 189.009 196.504 324.866 1.00 24.84 336 VAL B N 1
ATOM 4387 C CA . VAL B 2 336 ? 188.131 196.115 325.968 1.00 24.84 336 VAL B CA 1
ATOM 4388 C C . VAL B 2 336 ? 187.532 197.379 326.574 1.00 24.84 336 VAL B C 1
ATOM 4389 O O . VAL B 2 336 ? 188.149 197.994 327.455 1.00 24.84 336 VAL B O 1
ATOM 4393 N N . PRO B 2 337 ? 186.351 197.810 326.133 1.00 26.09 337 PRO B N 1
ATOM 4394 C CA . PRO B 2 337 ? 185.788 199.062 326.648 1.00 26.09 337 PRO B CA 1
ATOM 4395 C C . PRO B 2 337 ? 185.491 198.983 328.136 1.00 26.09 337 PRO B C 1
ATOM 4396 O O . PRO B 2 337 ? 185.142 197.931 328.672 1.00 26.09 337 PRO B O 1
ATOM 4400 N N . ARG B 2 338 ? 185.634 200.123 328.802 1.00 30.84 338 ARG B N 1
ATOM 4401 C CA . ARG B 2 338 ? 185.240 200.228 330.197 1.00 30.84 338 ARG B CA 1
ATOM 4402 C C . ARG B 2 338 ? 183.728 200.101 330.323 1.00 30.84 338 ARG B C 1
ATOM 4403 O O . ARG B 2 338 ? 182.975 200.618 329.493 1.00 30.84 338 ARG B O 1
ATOM 4411 N N . THR B 2 339 ? 183.284 199.410 331.368 1.00 34.71 339 THR B N 1
ATOM 4412 C CA . THR B 2 339 ? 181.870 199.156 331.603 1.00 34.71 339 THR B CA 1
ATOM 4413 C C . THR B 2 339 ? 181.509 199.561 333.026 1.00 34.71 339 THR B C 1
ATOM 4414 O O . THR B 2 339 ? 182.371 199.900 333.840 1.00 34.71 339 THR B O 1
ATOM 4418 N N . GLN B 2 340 ? 180.213 199.511 333.317 1.00 38.21 340 GLN B N 1
ATOM 4419 C CA . GLN B 2 340 ? 179.685 199.916 334.616 1.00 38.21 340 GLN B CA 1
ATOM 4420 C C . GLN B 2 340 ? 180.038 201.368 334.912 1.00 38.21 340 GLN B C 1
ATOM 4421 O O . GLN B 2 340 ? 179.199 202.259 334.783 1.00 38.21 340 GLN B O 1
ATOM 4428 N N . GLY C 3 1 ? 194.241 254.847 284.905 1.00 18.18 1 GLY C N 1
ATOM 4429 C CA . GLY C 3 1 ? 193.705 253.542 284.426 1.00 18.18 1 GLY C CA 1
ATOM 4430 C C . GLY C 3 1 ? 192.422 253.678 283.631 1.00 18.18 1 GLY C C 1
ATOM 4431 O O . GLY C 3 1 ? 192.115 254.745 283.113 1.00 18.18 1 GLY C O 1
ATOM 4432 N N . LEU C 3 2 ? 191.678 252.585 283.533 1.00 17.67 2 LEU C N 1
ATOM 4433 C CA . LEU C 3 2 ? 190.413 252.601 282.817 1.00 17.67 2 LEU C CA 1
ATOM 4434 C C . LEU C 3 2 ? 189.426 253.520 283.533 1.00 17.67 2 LEU C C 1
ATOM 4435 O O . LEU C 3 2 ? 189.191 253.348 284.735 1.00 17.67 2 LEU C O 1
ATOM 4440 N N . PRO C 3 3 ? 188.828 254.492 282.847 1.00 16.58 3 PRO C N 1
ATOM 4441 C CA . PRO C 3 3 ? 187.827 255.334 283.513 1.00 16.58 3 PRO C CA 1
ATOM 4442 C C . PRO C 3 3 ? 186.647 254.503 283.994 1.00 16.58 3 PRO C C 1
ATOM 4443 O O . PRO C 3 3 ? 186.067 253.720 283.243 1.00 16.58 3 PRO C O 1
ATOM 4447 N N . VAL C 3 4 ? 186.297 254.683 285.264 1.00 16.01 4 VAL C N 1
ATOM 4448 C CA . VAL C 3 4 ? 185.174 253.988 285.872 1.00 16.01 4 VAL C CA 1
ATOM 4449 C C . VAL C 3 4 ? 184.339 254.999 286.639 1.00 16.01 4 VAL C C 1
ATOM 4450 O O . VAL C 3 4 ? 184.803 256.082 286.998 1.00 16.01 4 VAL C O 1
ATOM 4454 N N . LEU C 3 5 ? 183.086 254.627 286.881 1.00 16.27 5 LEU C N 1
ATOM 4455 C CA . LEU C 3 5 ? 182.144 255.470 287.605 1.00 16.27 5 LEU C CA 1
ATOM 4456 C C . LEU C 3 5 ? 181.394 254.595 288.594 1.00 16.27 5 LEU C C 1
ATOM 4457 O O . LEU C 3 5 ? 180.687 253.671 288.189 1.00 16.27 5 LEU C O 1
ATOM 4462 N N . ASN C 3 6 ? 181.551 254.877 289.882 1.00 16.13 6 ASN C N 1
ATOM 4463 C CA . ASN C 3 6 ? 180.913 254.073 290.916 1.00 16.13 6 ASN C CA 1
ATOM 4464 C C . ASN C 3 6 ? 179.426 254.394 290.979 1.00 16.13 6 ASN C C 1
ATOM 4465 O O . ASN C 3 6 ? 179.041 255.561 291.069 1.00 16.13 6 ASN C O 1
ATOM 4470 N N . THR C 3 7 ? 178.600 253.365 290.935 1.00 17.21 7 THR C N 1
ATOM 4471 C CA . THR C 3 7 ? 177.154 253.506 290.909 1.00 17.21 7 THR C CA 1
ATOM 4472 C C . THR C 3 7 ? 176.582 253.344 292.305 1.00 17.21 7 THR C C 1
ATOM 4473 O O . THR C 3 7 ? 177.262 252.882 293.224 1.00 17.21 7 THR C O 1
ATOM 4477 N N . PRO C 3 8 ? 175.318 253.714 292.505 1.00 17.52 8 PRO C N 1
ATOM 4478 C CA . PRO C 3 8 ? 174.680 253.440 293.793 1.00 17.52 8 PRO C CA 1
ATOM 4479 C C . PRO C 3 8 ? 174.730 251.953 294.099 1.00 17.52 8 PRO C C 1
ATOM 4480 O O . PRO C 3 8 ? 174.728 251.112 293.200 1.00 17.52 8 PRO C O 1
ATOM 4484 N N . GLY C 3 9 ? 174.801 251.636 295.385 1.00 17.49 9 GLY C N 1
ATOM 4485 C CA . GLY C 3 9 ? 174.993 250.281 295.832 1.00 17.49 9 GLY C CA 1
ATOM 4486 C C . GLY C 3 9 ? 176.441 249.895 296.039 1.00 17.49 9 GLY C C 1
ATOM 4487 O O . GLY C 3 9 ? 176.709 248.905 296.724 1.00 17.49 9 GLY C O 1
ATOM 4488 N N . SER C 3 10 ? 177.378 250.655 295.478 1.00 17.31 10 SER C N 1
ATOM 4489 C CA . SER C 3 10 ? 178.789 250.412 295.732 1.00 17.31 10 SER C CA 1
ATOM 4490 C C . SER C 3 10 ? 179.064 250.445 297.227 1.00 17.31 10 SER C C 1
ATOM 4491 O O . SER C 3 10 ? 178.510 251.266 297.959 1.00 17.31 10 SER C O 1
ATOM 4494 N N . ASN C 3 11 ? 179.914 249.529 297.680 1.00 18.01 11 ASN C N 1
ATOM 4495 C CA . ASN C 3 11 ? 180.404 249.440 299.050 1.00 18.01 11 ASN C CA 1
ATOM 4496 C C . ASN C 3 11 ? 179.350 248.947 300.032 1.00 18.01 11 ASN C C 1
ATOM 4497 O O . ASN C 3 11 ? 179.648 248.831 301.222 1.00 18.01 11 ASN C O 1
ATOM 4502 N N . GLN C 3 12 ? 178.135 248.656 299.583 1.00 17.46 12 GLN C N 1
ATOM 4503 C CA . GLN C 3 12 ? 177.143 248.051 300.456 1.00 17.46 12 GLN C CA 1
ATOM 4504 C C . GLN C 3 12 ? 177.436 246.566 300.633 1.00 17.46 12 GLN C C 1
ATOM 4505 O O . GLN C 3 12 ? 178.208 245.967 299.884 1.00 17.46 12 GLN C O 1
ATOM 4511 N N . TYR C 3 13 ? 176.804 245.971 301.639 1.00 17.96 13 TYR C N 1
ATOM 4512 C CA . TYR C 3 13 ? 176.860 244.527 301.846 1.00 17.96 13 TYR C CA 1
ATOM 4513 C C . TYR C 3 13 ? 175.434 243.991 301.885 1.00 17.96 13 TYR C C 1
ATOM 4514 O O . TYR C 3 13 ? 174.757 244.073 302.913 1.00 17.96 13 TYR C O 1
ATOM 4523 N N . LEU C 3 14 ? 174.992 243.435 300.766 1.00 19.20 14 LEU C N 1
ATOM 4524 C CA . LEU C 3 14 ? 173.709 242.753 300.683 1.00 19.20 14 LEU C CA 1
ATOM 4525 C C . LEU C 3 14 ? 173.914 241.286 301.041 1.00 19.20 14 LEU C C 1
ATOM 4526 O O . LEU C 3 14 ? 174.639 240.568 300.345 1.00 19.20 14 LEU C O 1
ATOM 4531 N N . THR C 3 15 ? 173.261 240.840 302.116 1.00 19.09 15 THR C N 1
ATOM 4532 C CA . THR C 3 15 ? 173.478 239.484 302.607 1.00 19.09 15 THR C CA 1
ATOM 4533 C C . THR C 3 15 ? 173.031 238.425 301.609 1.00 19.09 15 THR C C 1
ATOM 4534 O O . THR C 3 15 ? 173.402 237.258 301.756 1.00 19.09 15 THR C O 1
ATOM 4538 N N . ALA C 3 16 ? 172.233 238.797 300.611 1.00 20.30 16 ALA C N 1
ATOM 4539 C CA . ALA C 3 16 ? 171.807 237.883 299.563 1.00 20.30 16 ALA C CA 1
ATOM 4540 C C . ALA C 3 16 ? 172.640 238.019 298.294 1.00 20.30 16 ALA C C 1
ATOM 4541 O O . ALA C 3 16 ? 172.317 237.388 297.285 1.00 20.30 16 ALA C O 1
ATOM 4543 N N . ASP C 3 17 ? 173.701 238.819 298.318 1.00 21.16 17 ASP C N 1
ATOM 4544 C CA . ASP C 3 17 ? 174.482 239.028 297.111 1.00 21.16 17 ASP C CA 1
ATOM 4545 C C . ASP C 3 17 ? 175.223 237.750 296.735 1.00 21.16 17 ASP C C 1
ATOM 4546 O O . ASP C 3 17 ? 175.437 236.857 297.557 1.00 21.16 17 ASP C O 1
ATOM 4551 N N . ASN C 3 18 ? 175.596 237.659 295.462 1.00 25.63 18 ASN C N 1
ATOM 4552 C CA . ASN C 3 18 ? 176.336 236.513 294.936 1.00 25.63 18 ASN C CA 1
ATOM 4553 C C . ASN C 3 18 ? 177.519 237.062 294.146 1.00 25.63 18 ASN C C 1
ATOM 4554 O O . ASN C 3 18 ? 177.456 237.201 292.924 1.00 25.63 18 ASN C O 1
ATOM 4559 N N . TYR C 3 19 ? 178.603 237.355 294.854 1.00 23.23 19 TYR C N 1
ATOM 4560 C CA . TYR C 3 19 ? 179.823 237.880 294.266 1.00 23.23 19 TYR C CA 1
ATOM 4561 C C . TYR C 3 19 ? 180.968 236.916 294.529 1.00 23.23 19 TYR C C 1
ATOM 4562 O O . TYR C 3 19 ? 180.874 236.022 295.370 1.00 23.23 19 TYR C O 1
ATOM 4571 N N . GLN C 3 20 ? 182.055 237.109 293.794 1.00 31.58 20 GLN C N 1
ATOM 4572 C CA . GLN C 3 20 ? 183.290 236.386 294.040 1.00 31.58 20 GLN C CA 1
ATOM 4573 C C . GLN C 3 20 ? 184.105 237.102 295.107 1.00 31.58 20 GLN C C 1
ATOM 4574 O O . GLN C 3 20 ? 184.038 238.325 295.251 1.00 31.58 20 GLN C O 1
ATOM 4580 N N . SER C 3 21 ? 184.873 236.328 295.857 1.00 25.28 21 SER C N 1
ATOM 4581 C CA . SER C 3 21 ? 185.751 236.850 296.890 1.00 25.28 21 SER C CA 1
ATOM 4582 C C . SER C 3 21 ? 187.047 236.057 296.877 1.00 25.28 21 SER C C 1
ATOM 4583 O O . SER C 3 21 ? 187.068 234.902 296.440 1.00 25.28 21 SER C O 1
ATOM 4586 N N . PRO C 3 22 ? 188.143 236.645 297.352 1.00 23.81 22 PRO C N 1
ATOM 4587 C CA . PRO C 3 22 ? 189.420 235.925 297.332 1.00 23.81 22 PRO C CA 1
ATOM 4588 C C . PRO C 3 22 ? 189.421 234.760 298.308 1.00 23.81 22 PRO C C 1
ATOM 4589 O O . PRO C 3 22 ? 188.868 234.842 299.405 1.00 23.81 22 PRO C O 1
ATOM 4593 N N . CYS C 3 23 ? 190.061 233.671 297.900 1.00 24.59 23 CYS C N 1
ATOM 4594 C CA . CYS C 3 23 ? 190.176 232.499 298.753 1.00 24.59 23 CYS C CA 1
ATOM 4595 C C . CYS C 3 23 ? 191.251 232.729 299.805 1.00 24.59 23 CYS C C 1
ATOM 4596 O O . CYS C 3 23 ? 192.388 233.073 299.475 1.00 24.59 23 CYS C O 1
ATOM 4599 N N . ALA C 3 24 ? 190.893 232.532 301.071 1.00 20.64 24 ALA C N 1
ATOM 4600 C CA . ALA C 3 24 ? 191.843 232.702 302.161 1.00 20.64 24 ALA C CA 1
ATOM 4601 C C . ALA C 3 24 ? 192.780 231.512 302.328 1.00 20.64 24 ALA C C 1
ATOM 4602 O O . ALA C 3 24 ? 193.776 231.631 303.046 1.00 20.64 24 ALA C O 1
ATOM 4604 N N . ILE C 3 25 ? 192.489 230.379 301.697 1.00 20.90 25 ILE C N 1
ATOM 4605 C CA . ILE C 3 25 ? 193.348 229.199 301.776 1.00 20.90 25 ILE C CA 1
ATOM 4606 C C . ILE C 3 25 ? 193.596 228.684 300.364 1.00 20.90 25 ILE C C 1
ATOM 4607 O O . ILE C 3 25 ? 193.019 227.661 299.971 1.00 20.90 25 ILE C O 1
ATOM 4612 N N . PRO C 3 26 ? 194.436 229.343 299.573 1.00 22.63 26 PRO C N 1
ATOM 4613 C CA . PRO C 3 26 ? 194.627 228.915 298.185 1.00 22.63 26 PRO C CA 1
ATOM 4614 C C . PRO C 3 26 ? 195.300 227.556 298.082 1.00 22.63 26 PRO C C 1
ATOM 4615 O O . PRO C 3 26 ? 196.069 227.146 298.953 1.00 22.63 26 PRO C O 1
ATOM 4619 N N . GLU C 3 27 ? 194.990 226.855 296.992 1.00 25.44 27 GLU C N 1
ATOM 4620 C CA . GLU C 3 27 ? 195.604 225.575 296.642 1.00 25.44 27 GLU C CA 1
ATOM 4621 C C . GLU C 3 27 ? 195.312 224.486 297.666 1.00 25.44 27 GLU C C 1
ATOM 4622 O O . GLU C 3 27 ? 196.057 223.509 297.765 1.00 25.44 27 GLU C O 1
ATOM 4628 N N . PHE C 3 28 ? 194.230 224.630 298.422 1.00 20.32 28 PHE C N 1
ATOM 4629 C CA . PHE C 3 28 ? 193.840 223.612 299.385 1.00 20.32 28 PHE C CA 1
ATOM 4630 C C . PHE C 3 28 ? 193.457 222.317 298.673 1.00 20.32 28 PHE C C 1
ATOM 4631 O O . PHE C 3 28 ? 192.757 222.331 297.658 1.00 20.32 28 PHE C O 1
ATOM 4639 N N . ASP C 3 29 ? 193.922 221.191 299.213 1.00 20.95 29 ASP C N 1
ATOM 4640 C CA . ASP C 3 29 ? 193.631 219.869 298.652 1.00 20.95 29 ASP C CA 1
ATOM 4641 C C . ASP C 3 29 ? 192.332 219.365 299.272 1.00 20.95 29 ASP C C 1
ATOM 4642 O O . ASP C 3 29 ? 192.328 218.696 300.303 1.00 20.95 29 ASP C O 1
ATOM 4647 N N . VAL C 3 30 ? 191.213 219.685 298.623 1.00 19.78 30 VAL C N 1
ATOM 4648 C CA . VAL C 3 30 ? 189.901 219.383 299.183 1.00 19.78 30 VAL C CA 1
ATOM 4649 C C . VAL C 3 30 ? 189.663 217.880 299.185 1.00 19.78 30 VAL C C 1
ATOM 4650 O O . VAL C 3 30 ? 189.940 217.187 298.199 1.00 19.78 30 VAL C O 1
ATOM 4654 N N . THR C 3 31 ? 189.126 217.373 300.286 1.00 19.67 31 THR C N 1
ATOM 4655 C CA . THR C 3 31 ? 188.756 215.964 300.353 1.00 19.67 31 THR C CA 1
ATOM 4656 C C . THR C 3 31 ? 187.624 215.688 299.369 1.00 19.67 31 THR C C 1
ATOM 4657 O O . THR C 3 31 ? 186.594 216.369 299.415 1.00 19.67 31 THR C O 1
ATOM 4661 N N . PRO C 3 32 ? 187.763 214.710 298.482 1.00 20.76 32 PRO C N 1
ATOM 4662 C CA . PRO C 3 32 ? 186.705 214.436 297.513 1.00 20.76 32 PRO C CA 1
ATOM 4663 C C . PRO C 3 32 ? 185.463 213.904 298.203 1.00 20.76 32 PRO C C 1
ATOM 4664 O O . PRO C 3 32 ? 185.550 213.325 299.295 1.00 20.76 32 PRO C O 1
ATOM 4668 N N . PRO C 3 33 ? 184.289 214.091 297.611 1.00 19.81 33 PRO C N 1
ATOM 4669 C CA . PRO C 3 33 ? 183.075 213.532 298.204 1.00 19.81 33 PRO C CA 1
ATOM 4670 C C . PRO C 3 33 ? 182.996 212.028 298.004 1.00 19.81 33 PRO C C 1
ATOM 4671 O O . PRO C 3 33 ? 183.643 211.448 297.130 1.00 19.81 33 PRO C O 1
ATOM 4675 N N . ILE C 3 34 ? 182.191 211.395 298.851 1.00 20.30 34 ILE C N 1
ATOM 4676 C CA . ILE C 3 34 ? 181.796 210.006 298.677 1.00 20.30 34 ILE C CA 1
ATOM 4677 C C . ILE C 3 34 ? 180.292 209.977 298.440 1.00 20.30 34 ILE C C 1
ATOM 4678 O O . ILE C 3 34 ? 179.584 210.954 298.674 1.00 20.30 34 ILE C O 1
ATOM 4683 N N . ASP C 3 35 ? 179.808 208.833 297.963 1.00 20.97 35 ASP C N 1
ATOM 4684 C CA . ASP C 3 35 ? 178.390 208.667 297.650 1.00 20.97 35 ASP C CA 1
ATOM 4685 C C . ASP C 3 35 ? 177.648 208.312 298.936 1.00 20.97 35 ASP C C 1
ATOM 4686 O O . ASP C 3 35 ? 177.342 207.155 299.225 1.00 20.97 35 ASP C O 1
ATOM 4691 N N . ILE C 3 36 ? 177.366 209.338 299.728 1.00 18.59 36 ILE C N 1
ATOM 4692 C CA . ILE C 3 36 ? 176.577 209.144 300.951 1.00 18.59 36 ILE C CA 1
ATOM 4693 C C . ILE C 3 36 ? 175.120 208.903 300.573 1.00 18.59 36 ILE C C 1
ATOM 4694 O O . ILE C 3 36 ? 174.589 209.613 299.703 1.00 18.59 36 ILE C O 1
ATOM 4699 N N . PRO C 3 37 ? 174.435 207.935 301.182 1.00 18.70 37 PRO C N 1
ATOM 4700 C CA . PRO C 3 37 ? 173.006 207.763 300.900 1.00 18.70 37 PRO C CA 1
ATOM 4701 C C . PRO C 3 37 ? 172.189 208.958 301.367 1.00 18.70 37 PRO C C 1
ATOM 4702 O O . PRO C 3 37 ? 172.578 209.691 302.277 1.00 18.70 37 PRO C O 1
ATOM 4706 N N . GLY C 3 38 ? 171.042 209.149 300.721 1.00 18.02 38 GLY C N 1
ATOM 4707 C CA . GLY C 3 38 ? 170.066 210.110 301.191 1.00 18.02 38 GLY C CA 1
ATOM 4708 C C . GLY C 3 38 ? 170.346 211.556 300.856 1.00 18.02 38 GLY C C 1
ATOM 4709 O O . GLY C 3 38 ? 169.975 212.441 301.630 1.00 18.02 38 GLY C O 1
ATOM 4710 N N . GLU C 3 39 ? 170.984 211.829 299.722 1.00 18.83 39 GLU C N 1
ATOM 4711 C CA . GLU C 3 39 ? 171.231 213.209 299.330 1.00 18.83 39 GLU C CA 1
ATOM 4712 C C . GLU C 3 39 ? 169.918 213.918 299.030 1.00 18.83 39 GLU C C 1
ATOM 4713 O O . GLU C 3 39 ? 169.002 213.341 298.440 1.00 18.83 39 GLU C O 1
ATOM 4719 N N . VAL C 3 40 ? 169.835 215.182 299.434 1.00 19.37 40 VAL C N 1
ATOM 4720 C CA . VAL C 3 40 ? 168.661 216.015 299.212 1.00 19.37 40 VAL C CA 1
ATOM 4721 C C . VAL C 3 40 ? 169.074 217.205 298.361 1.00 19.37 40 VAL C C 1
ATOM 4722 O O . VAL C 3 40 ? 170.085 217.855 298.643 1.00 19.37 40 VAL C O 1
ATOM 4726 N N . ARG C 3 41 ? 168.288 217.492 297.324 1.00 21.22 41 ARG C N 1
ATOM 4727 C CA . ARG C 3 41 ? 168.584 218.591 296.420 1.00 21.22 41 ARG C CA 1
ATOM 4728 C C . ARG C 3 41 ? 167.559 219.713 296.446 1.00 21.22 41 ARG C C 1
ATOM 4729 O O . ARG C 3 41 ? 167.860 220.803 295.953 1.00 21.22 41 ARG C O 1
ATOM 4737 N N . ASN C 3 42 ? 166.376 219.492 297.010 1.00 21.11 42 ASN C N 1
ATOM 4738 C CA . ASN C 3 42 ? 165.372 220.536 297.127 1.00 21.11 42 ASN C CA 1
ATOM 4739 C C . ASN C 3 42 ? 164.610 220.353 298.429 1.00 21.11 42 ASN C C 1
ATOM 4740 O O . ASN C 3 42 ? 164.254 219.230 298.794 1.00 21.11 42 ASN C O 1
ATOM 4745 N N . MET C 3 43 ? 164.358 221.464 299.121 1.00 20.75 43 MET C N 1
ATOM 4746 C CA . MET C 3 43 ? 163.628 221.399 300.381 1.00 20.75 43 MET C CA 1
ATOM 4747 C C . MET C 3 43 ? 162.228 220.840 300.186 1.00 20.75 43 MET C C 1
ATOM 4748 O O . MET C 3 43 ? 161.659 220.253 301.113 1.00 20.75 43 MET C O 1
ATOM 4753 N N . MET C 3 44 ? 161.654 221.007 298.995 1.00 22.17 44 MET C N 1
ATOM 4754 C CA . MET C 3 44 ? 160.341 220.431 298.739 1.00 22.17 44 MET C CA 1
ATOM 4755 C C . MET C 3 44 ? 160.366 218.914 298.865 1.00 22.17 44 MET C C 1
ATOM 4756 O O . MET C 3 44 ? 159.366 218.313 299.269 1.00 22.17 44 MET C O 1
ATOM 4761 N N . GLU C 3 45 ? 161.498 218.281 298.544 1.00 22.61 45 GLU C N 1
ATOM 4762 C CA . GLU C 3 45 ? 161.618 216.843 298.756 1.00 22.61 45 GLU C CA 1
ATOM 4763 C C . GLU C 3 45 ? 161.275 216.481 300.193 1.00 22.61 45 GLU C C 1
ATOM 4764 O O . GLU C 3 45 ? 160.673 215.435 300.453 1.00 22.61 45 GLU C O 1
ATOM 4770 N N . LEU C 3 46 ? 161.655 217.338 301.140 1.00 20.53 46 LEU C N 1
ATOM 4771 C CA . LEU C 3 46 ? 161.331 217.086 302.538 1.00 20.53 46 LEU C CA 1
ATOM 4772 C C . LEU C 3 46 ? 159.849 217.313 302.807 1.00 20.53 46 LEU C C 1
ATOM 4773 O O . LEU C 3 46 ? 159.229 216.566 303.571 1.00 20.53 46 LEU C O 1
ATOM 4778 N N . ALA C 3 47 ? 159.264 218.339 302.188 1.00 21.30 47 ALA C N 1
ATOM 4779 C CA . ALA C 3 47 ? 157.848 218.617 302.386 1.00 21.30 47 ALA C CA 1
ATOM 4780 C C . ALA C 3 47 ? 156.962 217.523 301.811 1.00 21.30 47 ALA C C 1
ATOM 4781 O O . ALA C 3 47 ? 155.829 217.355 302.271 1.00 21.30 47 ALA C O 1
ATOM 4783 N N . GLU C 3 48 ? 157.453 216.771 300.831 1.00 23.15 48 GLU C N 1
ATOM 4784 C CA . GLU C 3 48 ? 156.681 215.701 300.218 1.00 23.15 48 GLU C CA 1
ATOM 4785 C C . GLU C 3 48 ? 156.655 214.431 301.057 1.00 23.15 48 GLU C C 1
ATOM 4786 O O . GLU C 3 48 ? 155.985 213.470 300.670 1.00 23.15 48 GLU C O 1
ATOM 4792 N N . ILE C 3 49 ? 157.356 214.399 302.183 1.00 21.41 49 ILE C N 1
ATOM 4793 C CA . ILE C 3 49 ? 157.348 213.243 303.071 1.00 21.41 49 ILE C CA 1
ATOM 4794 C C . ILE C 3 49 ? 156.215 213.402 304.076 1.00 21.41 49 ILE C C 1
ATOM 4795 O O . ILE C 3 49 ? 156.094 214.446 304.728 1.00 21.41 49 ILE C O 1
ATOM 4800 N N . ASP C 3 50 ? 155.387 212.369 304.205 1.00 22.93 50 ASP C N 1
ATOM 4801 C CA . ASP C 3 50 ? 154.329 212.382 305.206 1.00 22.93 50 ASP C CA 1
ATOM 4802 C C . ASP C 3 50 ? 154.928 212.480 306.601 1.00 22.93 50 ASP C C 1
ATOM 4803 O O . ASP C 3 50 ? 155.843 211.730 306.950 1.00 22.93 50 ASP C O 1
ATOM 4808 N N . THR C 3 51 ? 154.405 213.403 307.401 1.00 20.66 51 THR C N 1
ATOM 4809 C CA . THR C 3 51 ? 154.766 213.518 308.805 1.00 20.66 51 THR C CA 1
ATOM 4810 C C . THR C 3 51 ? 153.496 213.656 309.628 1.00 20.66 51 THR C C 1
ATOM 4811 O O . THR C 3 51 ? 152.504 214.230 309.175 1.00 20.66 51 THR C O 1
ATOM 4815 N N . MET C 3 52 ? 153.538 213.127 310.844 1.00 21.20 52 MET C N 1
ATOM 4816 C CA . MET C 3 52 ? 152.331 213.003 311.644 1.00 21.20 52 MET C CA 1
ATOM 4817 C C . MET C 3 52 ? 151.844 214.363 312.126 1.00 21.20 52 MET C C 1
ATOM 4818 O O . MET C 3 52 ? 152.631 215.218 312.533 1.00 21.20 52 MET C O 1
ATOM 4823 N N . ILE C 3 53 ? 150.531 214.548 312.090 1.00 21.67 53 ILE C N 1
ATOM 4824 C CA . ILE C 3 53 ? 149.903 215.821 312.429 1.00 21.67 53 ILE C CA 1
ATOM 4825 C C . ILE C 3 53 ? 149.574 215.804 313.920 1.00 21.67 53 ILE C C 1
ATOM 4826 O O . ILE C 3 53 ? 148.867 214.891 314.370 1.00 21.67 53 ILE C O 1
ATOM 4831 N N . PRO C 3 54 ? 150.039 216.777 314.707 1.00 22.63 54 PRO C N 1
ATOM 4832 C CA . PRO C 3 54 ? 149.553 216.881 316.089 1.00 22.63 54 PRO C CA 1
ATOM 4833 C C . PRO C 3 54 ? 148.104 217.345 316.126 1.00 22.63 54 PRO C C 1
ATOM 4834 O O . PRO C 3 54 ? 147.809 218.486 316.490 1.00 22.63 54 PRO C O 1
ATOM 4838 N N . LEU C 3 55 ? 147.191 216.448 315.754 1.00 23.20 55 LEU C N 1
ATOM 4839 C CA . LEU C 3 55 ? 145.805 216.838 315.521 1.00 23.20 55 LEU C CA 1
ATOM 4840 C C . LEU C 3 55 ? 145.086 217.239 316.800 1.00 23.20 55 LEU C C 1
ATOM 4841 O O . LEU C 3 55 ? 144.162 218.056 316.751 1.00 23.20 55 LEU C O 1
ATOM 4846 N N . ASN C 3 56 ? 145.475 216.683 317.942 1.00 24.85 56 ASN C N 1
ATOM 4847 C CA . ASN C 3 56 ? 144.700 216.810 319.173 1.00 24.85 56 ASN C CA 1
ATOM 4848 C C . ASN C 3 56 ? 145.488 217.663 320.162 1.00 24.85 56 ASN C C 1
ATOM 4849 O O . ASN C 3 56 ? 146.139 217.155 321.073 1.00 24.85 56 ASN C O 1
ATOM 4854 N N . LEU C 3 57 ? 145.392 218.978 320.000 1.00 25.24 57 LEU C N 1
ATOM 4855 C CA . LEU C 3 57 ? 146.121 219.924 320.848 1.00 25.24 57 LEU C CA 1
ATOM 4856 C C . LEU C 3 57 ? 145.261 220.428 321.999 1.00 25.24 57 LEU C C 1
ATOM 4857 O O . LEU C 3 57 ? 145.144 221.630 322.220 1.00 25.24 57 LEU C O 1
ATOM 4862 N N . THR C 3 58 ? 144.659 219.522 322.760 1.00 26.86 58 THR C N 1
ATOM 4863 C CA . THR C 3 58 ? 143.893 219.928 323.924 1.00 26.86 58 THR C CA 1
ATOM 4864 C C . THR C 3 58 ? 144.843 220.230 325.077 1.00 26.86 58 THR C C 1
ATOM 4865 O O . THR C 3 58 ? 146.061 220.071 324.971 1.00 26.86 58 THR C O 1
ATOM 4869 N N . ASN C 3 59 ? 144.279 220.671 326.201 1.00 29.59 59 ASN C N 1
ATOM 4870 C CA . ASN C 3 59 ? 145.116 221.087 327.321 1.00 29.59 59 ASN C CA 1
ATOM 4871 C C . ASN C 3 59 ? 145.944 219.928 327.859 1.00 29.59 59 ASN C C 1
ATOM 4872 O O . ASN C 3 59 ? 147.126 220.098 328.179 1.00 29.59 59 ASN C O 1
ATOM 4877 N N . GLN C 3 60 ? 145.345 218.745 327.971 1.00 30.49 60 GLN C N 1
ATOM 4878 C CA . GLN C 3 60 ? 146.032 217.596 328.543 1.00 30.49 60 GLN C CA 1
ATOM 4879 C C . GLN C 3 60 ? 146.831 216.793 327.525 1.00 30.49 60 GLN C C 1
ATOM 4880 O O . GLN C 3 60 ? 147.639 215.953 327.929 1.00 30.49 60 GLN C O 1
ATOM 4886 N N . ARG C 3 61 ? 146.639 217.027 326.230 1.00 26.36 61 ARG C N 1
ATOM 4887 C CA . ARG C 3 61 ? 147.315 216.239 325.208 1.00 26.36 61 ARG C CA 1
ATOM 4888 C C . ARG C 3 61 ? 148.459 216.978 324.532 1.00 26.36 61 ARG C C 1
ATOM 4889 O O . ARG C 3 61 ? 149.417 216.336 324.096 1.00 26.36 61 ARG C O 1
ATOM 4897 N N . LYS C 3 62 ? 148.391 218.302 324.439 1.00 26.04 62 LYS C N 1
ATOM 4898 C CA . LYS C 3 62 ? 149.426 219.047 323.737 1.00 26.04 62 LYS C CA 1
ATOM 4899 C C . LYS C 3 62 ? 150.778 218.840 324.404 1.00 26.04 62 LYS C C 1
ATOM 4900 O O . LYS C 3 62 ? 150.878 218.746 325.630 1.00 26.04 62 LYS C O 1
ATOM 4906 N N . ASN C 3 63 ? 151.825 218.766 323.583 1.00 24.36 63 ASN C N 1
ATOM 4907 C CA . ASN C 3 63 ? 153.188 218.568 324.069 1.00 24.36 63 ASN C CA 1
ATOM 4908 C C . ASN C 3 63 ? 153.346 217.206 324.741 1.00 24.36 63 ASN C C 1
ATOM 4909 O O . ASN C 3 63 ? 154.117 217.050 325.689 1.00 24.36 63 ASN C O 1
ATOM 4914 N N . THR C 3 64 ? 152.592 216.226 324.251 1.00 24.28 64 THR C N 1
ATOM 4915 C CA . THR C 3 64 ? 152.731 214.826 324.623 1.00 24.28 64 THR C CA 1
ATOM 4916 C C . THR C 3 64 ? 152.455 214.002 323.375 1.00 24.28 64 THR C C 1
ATOM 4917 O O . THR C 3 64 ? 151.939 214.513 322.380 1.00 24.28 64 THR C O 1
ATOM 4921 N N . MET C 3 65 ? 152.794 212.714 323.423 1.00 23.32 65 MET C N 1
ATOM 4922 C CA . MET C 3 65 ? 152.490 211.854 322.285 1.00 23.32 65 MET C CA 1
ATOM 4923 C C . MET C 3 65 ? 150.991 211.803 322.017 1.00 23.32 65 MET C C 1
ATOM 4924 O O . MET C 3 65 ? 150.570 211.622 320.867 1.00 23.32 65 MET C O 1
ATOM 4929 N N . ASP C 3 66 ? 150.174 212.002 323.054 1.00 25.55 66 ASP C N 1
ATOM 4930 C CA . ASP C 3 66 ? 148.727 211.925 322.889 1.00 25.55 66 ASP C CA 1
ATOM 4931 C C . ASP C 3 66 ? 148.216 212.930 321.870 1.00 25.55 66 ASP C C 1
ATOM 4932 O O . ASP C 3 66 ? 147.152 212.720 321.278 1.00 25.55 66 ASP C O 1
ATOM 4937 N N . MET C 3 67 ? 148.941 214.027 321.652 1.00 24.10 67 MET C N 1
ATOM 4938 C CA . MET C 3 67 ? 148.455 215.030 320.715 1.00 24.10 67 MET C CA 1
ATOM 4939 C C . MET C 3 67 ? 148.401 214.495 319.294 1.00 24.10 67 MET C C 1
ATOM 4940 O O . MET C 3 67 ? 147.726 215.088 318.447 1.00 24.10 67 MET C O 1
ATOM 4945 N N . TYR C 3 68 ? 149.084 213.388 319.015 1.00 22.51 68 TYR C N 1
ATOM 4946 C CA . TYR C 3 68 ? 149.067 212.809 317.681 1.00 22.51 68 TYR C CA 1
ATOM 4947 C C . TYR C 3 68 ? 147.914 211.839 317.455 1.00 22.51 68 TYR C C 1
ATOM 4948 O O . TYR C 3 68 ? 147.716 211.395 316.321 1.00 22.51 68 TYR C O 1
ATOM 4957 N N . ARG C 3 69 ? 147.148 211.509 318.488 1.00 23.68 69 ARG C N 1
ATOM 4958 C CA . ARG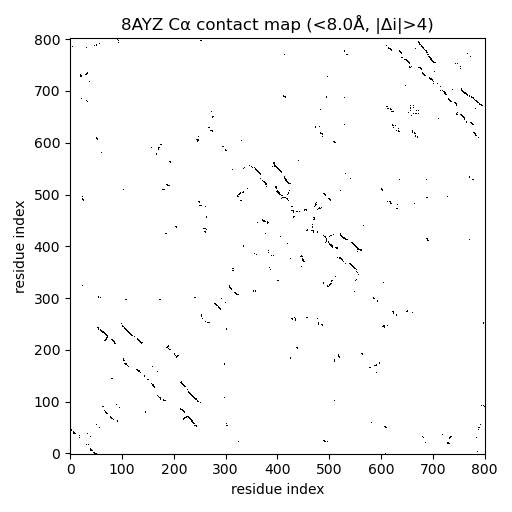 C 3 69 ? 146.121 210.478 318.413 1.00 23.68 69 ARG C CA 1
ATOM 4959 C C . ARG C 3 69 ? 144.743 211.115 318.463 1.00 23.68 69 ARG C C 1
ATOM 4960 O O . ARG C 3 69 ? 144.461 211.920 319.355 1.00 23.68 69 ARG C O 1
ATOM 4968 N N . VAL C 3 70 ? 143.883 210.748 317.519 1.00 23.97 70 VAL C N 1
ATOM 4969 C CA . VAL C 3 70 ? 142.484 211.159 317.548 1.00 23.97 70 VAL C CA 1
ATOM 4970 C C . VAL C 3 70 ? 141.657 209.929 317.887 1.00 23.97 70 VAL C C 1
ATOM 4971 O O . VAL C 3 70 ? 141.743 208.908 317.200 1.00 23.97 70 VAL C O 1
ATOM 4975 N N . GLU C 3 71 ? 140.857 210.024 318.940 1.00 25.64 71 GLU C N 1
ATOM 4976 C CA . GLU C 3 71 ? 140.107 208.880 319.435 1.00 25.64 71 GLU C CA 1
ATOM 4977 C C . GLU C 3 71 ? 138.784 208.736 318.693 1.00 25.64 71 GLU C C 1
ATOM 4978 O O . GLU C 3 71 ? 137.990 209.679 318.631 1.00 25.64 71 GLU C O 1
ATOM 4984 N N . LEU C 3 72 ? 138.564 207.555 318.128 1.00 23.70 72 LEU C N 1
ATOM 4985 C CA . LEU C 3 72 ? 137.273 207.117 317.626 1.00 23.70 72 LEU C CA 1
ATOM 4986 C C . LEU C 3 72 ? 136.709 206.074 318.579 1.00 23.70 72 LEU C C 1
ATOM 4987 O O . LEU C 3 72 ? 137.448 205.422 319.320 1.00 23.70 72 LEU C O 1
ATOM 4992 N N . ASN C 3 73 ? 135.390 205.912 318.552 1.00 24.07 73 ASN C N 1
ATOM 4993 C CA . ASN C 3 73 ? 134.731 204.875 319.332 1.00 24.07 73 ASN C CA 1
ATOM 4994 C C . ASN C 3 73 ? 133.555 204.340 318.527 1.00 24.07 73 ASN C C 1
ATOM 4995 O O . ASN C 3 73 ? 133.287 204.789 317.410 1.00 24.07 73 ASN C O 1
ATOM 5000 N N . ASP C 3 74 ? 132.853 203.359 319.096 1.00 24.66 74 ASP C N 1
ATOM 5001 C CA . ASP C 3 74 ? 131.788 202.651 318.396 1.00 24.66 74 ASP C CA 1
ATOM 5002 C C . ASP C 3 74 ? 130.402 203.142 318.799 1.00 24.66 74 ASP C C 1
ATOM 5003 O O . ASP C 3 74 ? 129.424 202.398 318.686 1.00 24.66 74 ASP C O 1
ATOM 5008 N N . ALA C 3 75 ? 130.299 204.382 319.265 1.00 24.29 75 ALA C N 1
ATOM 5009 C CA . ALA C 3 75 ? 129.010 204.926 319.648 1.00 24.29 75 ALA C CA 1
ATOM 5010 C C . ALA C 3 75 ? 128.083 204.995 318.435 1.00 24.29 75 ALA C C 1
ATOM 5011 O O . ALA C 3 75 ? 128.495 204.815 317.287 1.00 24.29 75 ALA C O 1
ATOM 5013 N N . ALA C 3 76 ? 126.810 205.262 318.707 1.00 23.66 76 ALA C N 1
ATOM 5014 C CA . ALA C 3 76 ? 125.828 205.374 317.641 1.00 23.66 76 ALA C CA 1
ATOM 5015 C C . ALA C 3 76 ? 126.236 206.469 316.662 1.00 23.66 76 ALA C C 1
ATOM 5016 O O . ALA C 3 76 ? 127.016 207.366 316.981 1.00 23.66 76 ALA C O 1
ATOM 5018 N N . HIS C 3 77 ? 125.697 206.384 315.450 1.00 23.22 77 HIS C N 1
ATOM 5019 C CA . HIS C 3 77 ? 126.055 207.347 314.420 1.00 23.22 77 HIS C CA 1
ATOM 5020 C C . HIS C 3 77 ? 125.684 208.760 314.849 1.00 23.22 77 HIS C C 1
ATOM 5021 O O . HIS C 3 77 ? 124.654 208.986 315.486 1.00 23.22 77 HIS C O 1
ATOM 5028 N N . SER C 3 78 ? 126.539 209.712 314.487 1.00 24.72 78 SER C N 1
ATOM 5029 C CA . SER C 3 78 ? 126.256 211.127 314.657 1.00 24.72 78 SER C CA 1
ATOM 5030 C C . SER C 3 78 ? 126.854 211.883 313.482 1.00 24.72 78 SER C C 1
ATOM 5031 O O . SER C 3 78 ? 127.758 211.395 312.801 1.00 24.72 78 SER C O 1
ATOM 5034 N N . ASP C 3 79 ? 126.333 213.080 313.243 1.00 25.11 79 ASP C N 1
ATOM 5035 C CA . ASP C 3 79 ? 126.856 213.948 312.198 1.00 25.11 79 ASP C CA 1
ATOM 5036 C C . ASP C 3 79 ? 127.885 214.945 312.715 1.00 25.11 79 ASP C C 1
ATOM 5037 O O . ASP C 3 79 ? 128.388 215.752 311.929 1.00 25.11 79 ASP C O 1
ATOM 5042 N N . THR C 3 80 ? 128.216 214.906 314.001 1.00 24.14 80 THR C N 1
ATOM 5043 C CA . THR C 3 80 ? 129.154 215.873 314.551 1.00 24.14 80 THR C CA 1
ATOM 5044 C C . THR C 3 80 ? 130.576 215.551 314.095 1.00 24.14 80 THR C C 1
ATOM 5045 O O . THR C 3 80 ? 130.936 214.379 313.957 1.00 24.14 80 THR C O 1
ATOM 5049 N N . PRO C 3 81 ? 131.409 216.564 313.857 1.00 23.64 81 PRO C N 1
ATOM 5050 C CA . PRO C 3 81 ? 132.746 216.296 313.321 1.00 23.64 81 PRO C CA 1
ATOM 5051 C C . PRO C 3 81 ? 133.602 215.512 314.303 1.00 23.64 81 PRO C C 1
ATOM 5052 O O . PRO C 3 81 ? 133.480 215.651 315.520 1.00 23.64 81 PRO C O 1
ATOM 5056 N N . ILE C 3 82 ? 134.466 214.663 313.751 1.00 22.93 82 ILE C N 1
ATOM 5057 C CA . ILE C 3 82 ? 135.488 214.003 314.555 1.00 22.93 82 ILE C CA 1
ATOM 5058 C C . ILE C 3 82 ? 136.649 214.951 314.812 1.00 22.93 82 ILE C C 1
ATOM 5059 O O . ILE C 3 82 ? 137.125 215.088 315.943 1.00 22.93 82 ILE C O 1
ATOM 5064 N N . LEU C 3 83 ? 137.126 215.609 313.761 1.00 23.49 83 LEU C N 1
ATOM 5065 C CA . LEU C 3 83 ? 138.191 216.590 313.879 1.00 23.49 83 LEU C CA 1
ATOM 5066 C C . LEU C 3 83 ? 137.968 217.676 312.840 1.00 23.49 83 LEU C C 1
ATOM 5067 O O . LEU C 3 83 ? 137.364 217.438 311.789 1.00 23.49 83 LEU C O 1
ATOM 5072 N N . CYS C 3 84 ? 138.474 218.868 313.149 1.00 25.07 84 CYS C N 1
ATOM 5073 C CA . CYS C 3 84 ? 138.331 220.043 312.305 1.00 25.07 84 CYS C CA 1
ATOM 5074 C C . CYS C 3 84 ? 139.630 220.831 312.321 1.00 25.07 84 CYS C C 1
ATOM 5075 O O . CYS C 3 84 ? 140.228 221.023 313.381 1.00 25.07 84 CYS C O 1
ATOM 5078 N N . LEU C 3 85 ? 140.058 221.297 311.151 1.00 23.83 85 LEU C N 1
ATOM 5079 C CA . LEU C 3 85 ? 141.222 222.167 311.075 1.00 23.83 85 LEU C CA 1
ATOM 5080 C C . LEU C 3 85 ? 141.104 223.046 309.841 1.00 23.83 85 LEU C C 1
ATOM 5081 O O . LEU C 3 85 ? 140.290 222.798 308.953 1.00 23.83 85 LEU C O 1
ATOM 5086 N N . SER C 3 86 ? 141.912 224.097 309.810 1.00 23.34 86 SER C N 1
ATOM 5087 C CA . SER C 3 86 ? 141.925 225.038 308.702 1.00 23.34 86 SER C CA 1
ATOM 5088 C C . SER C 3 86 ? 143.111 224.747 307.795 1.00 23.34 86 SER C C 1
ATOM 5089 O O . SER C 3 86 ? 144.184 224.360 308.265 1.00 23.34 86 SER C O 1
ATOM 5092 N N . LEU C 3 87 ? 142.912 224.941 306.492 1.00 21.89 87 LEU C N 1
ATOM 5093 C CA . LEU C 3 87 ? 143.971 224.732 305.508 1.00 21.89 87 LEU C CA 1
ATOM 5094 C C . LEU C 3 87 ? 144.897 225.950 305.501 1.00 21.89 87 LEU C C 1
ATOM 5095 O O . LEU C 3 87 ? 144.964 226.733 304.552 1.00 21.89 87 LEU C O 1
ATOM 5100 N N . SER C 3 88 ? 145.631 226.094 306.604 1.00 22.83 88 SER C N 1
ATOM 5101 C CA . SER C 3 88 ? 146.675 227.101 306.759 1.00 22.83 88 SER C CA 1
ATOM 5102 C C . SER C 3 88 ? 147.933 226.330 307.138 1.00 22.83 88 SER C C 1
ATOM 5103 O O . SER C 3 88 ? 148.340 226.317 308.309 1.00 22.83 88 SER C O 1
ATOM 5106 N N . PRO C 3 89 ? 148.574 225.673 306.172 1.00 21.39 89 PRO C N 1
ATOM 5107 C CA . PRO C 3 89 ? 149.620 224.701 306.520 1.00 21.39 89 PRO C CA 1
ATOM 5108 C C . PRO C 3 89 ? 150.786 225.306 307.271 1.00 21.39 89 PRO C C 1
ATOM 5109 O O . PRO C 3 89 ? 151.494 224.575 307.973 1.00 21.39 89 PRO C O 1
ATOM 5113 N N . ALA C 3 90 ? 151.008 226.612 307.157 1.00 21.36 90 ALA C N 1
ATOM 5114 C CA . ALA C 3 90 ? 152.118 227.261 307.836 1.00 21.36 90 ALA C CA 1
ATOM 5115 C C . ALA C 3 90 ? 151.732 227.879 309.170 1.00 21.36 90 ALA C C 1
ATOM 5116 O O . ALA C 3 90 ? 152.586 227.988 310.052 1.00 21.36 90 ALA C O 1
ATOM 5118 N N . SER C 3 91 ? 150.473 228.277 309.348 1.00 23.28 91 SER C N 1
ATOM 5119 C CA . SER C 3 91 ? 150.060 228.992 310.549 1.00 23.28 91 SER C CA 1
ATOM 5120 C C . SER C 3 91 ? 149.102 228.214 311.437 1.00 23.28 91 SER C C 1
ATOM 5121 O O . SER C 3 91 ? 149.056 228.478 312.638 1.00 23.28 91 SER C O 1
ATOM 5124 N N . ASP C 3 92 ? 148.342 227.271 310.894 1.00 23.74 92 ASP C N 1
ATOM 5125 C CA . ASP C 3 92 ? 147.488 226.448 311.738 1.00 23.74 92 ASP C CA 1
ATOM 5126 C C . ASP C 3 92 ? 148.367 225.674 312.718 1.00 23.74 92 ASP C C 1
ATOM 5127 O O . ASP C 3 92 ? 149.291 224.972 312.288 1.00 23.74 92 ASP C O 1
ATOM 5132 N N . PRO C 3 93 ? 148.124 225.774 314.028 1.00 24.27 93 PRO C N 1
ATOM 5133 C CA . PRO C 3 93 ? 149.049 225.139 314.982 1.00 24.27 93 PRO C CA 1
ATOM 5134 C C . PRO C 3 93 ? 149.166 223.638 314.800 1.00 24.27 93 PRO C C 1
ATOM 5135 O O . PRO C 3 93 ? 150.198 223.055 315.154 1.00 24.27 93 PRO C O 1
ATOM 5139 N N . ARG C 3 94 ? 148.139 222.992 314.258 1.00 23.92 94 ARG C N 1
ATOM 5140 C CA . ARG C 3 94 ? 148.204 221.562 314.007 1.00 23.92 94 ARG C CA 1
ATOM 5141 C C . ARG C 3 94 ? 149.030 221.221 312.775 1.00 23.92 94 ARG C C 1
ATOM 5142 O O . ARG C 3 94 ? 149.491 220.084 312.656 1.00 23.92 94 ARG C O 1
ATOM 5150 N N . LEU C 3 95 ? 149.229 222.172 311.862 1.00 22.14 95 LEU C N 1
ATOM 5151 C CA . LEU C 3 95 ? 150.055 221.945 310.687 1.00 22.14 95 LEU C CA 1
ATOM 5152 C C . LEU C 3 95 ? 151.391 222.671 310.728 1.00 22.14 95 LEU C C 1
ATOM 5153 O O . LEU C 3 95 ? 152.325 222.241 310.046 1.00 22.14 95 LEU C O 1
ATOM 5158 N N . ALA C 3 96 ? 151.511 223.734 311.526 1.00 21.71 96 ALA C N 1
ATOM 5159 C CA . ALA C 3 96 ? 152.699 224.578 311.471 1.00 21.71 96 ALA C CA 1
ATOM 5160 C C . ALA C 3 96 ? 153.961 223.797 311.817 1.00 21.71 96 ALA C C 1
ATOM 5161 O O . ALA C 3 96 ? 155.023 224.032 311.231 1.00 21.71 96 ALA C O 1
ATOM 5163 N N . HIS C 3 97 ? 153.869 222.868 312.765 1.00 22.42 97 HIS C N 1
ATOM 5164 C CA . HIS C 3 97 ? 155.041 222.175 313.281 1.00 22.42 97 HIS C CA 1
ATOM 5165 C C . HIS C 3 97 ? 155.249 220.801 312.659 1.00 22.42 97 HIS C C 1
ATOM 5166 O O . HIS C 3 97 ? 156.113 220.051 313.120 1.00 22.42 97 HIS C O 1
ATOM 5173 N N . THR C 3 98 ? 154.484 220.450 311.631 1.00 20.86 98 THR C N 1
ATOM 5174 C CA . THR C 3 98 ? 154.851 219.308 310.814 1.00 20.86 98 THR C CA 1
ATOM 5175 C C . THR C 3 98 ? 156.040 219.680 309.931 1.00 20.86 98 THR C C 1
ATOM 5176 O O . THR C 3 98 ? 156.416 220.847 309.816 1.00 20.86 98 THR C O 1
ATOM 5180 N N . MET C 3 99 ? 156.641 218.676 309.295 1.00 20.78 99 MET C N 1
ATOM 5181 C CA . MET C 3 99 ? 157.761 218.965 308.406 1.00 20.78 99 MET C CA 1
ATOM 5182 C C . MET C 3 99 ? 157.333 219.915 307.296 1.00 20.78 99 MET C C 1
ATOM 5183 O O . MET C 3 99 ? 158.055 220.864 306.965 1.00 20.78 99 MET C O 1
ATOM 5188 N N . LEU C 3 100 ? 156.152 219.685 306.721 1.00 21.02 100 LEU C N 1
ATOM 5189 C CA . LEU C 3 100 ? 155.623 220.606 305.723 1.00 21.02 100 LEU C CA 1
ATOM 5190 C C . LEU C 3 100 ? 155.508 222.015 306.290 1.00 21.02 100 LEU C C 1
ATOM 5191 O O . LEU C 3 100 ? 155.961 222.984 305.672 1.00 21.02 100 LEU C O 1
ATOM 5196 N N . GLY C 3 101 ? 154.906 222.148 307.471 1.00 20.42 101 GLY C N 1
ATOM 5197 C CA . GLY C 3 101 ? 154.748 223.465 308.064 1.00 20.42 101 GLY C CA 1
ATOM 5198 C C . GLY C 3 101 ? 156.074 224.102 308.429 1.00 20.42 101 GLY C C 1
ATOM 5199 O O . GLY C 3 101 ? 156.261 225.311 308.264 1.00 20.42 101 GLY C O 1
ATOM 5200 N N . GLU C 3 102 ? 157.012 223.300 308.937 1.00 20.75 102 GLU C N 1
ATOM 5201 C CA . GLU C 3 102 ? 158.328 223.830 309.273 1.00 20.75 102 GLU C CA 1
ATOM 5202 C C . GLU C 3 102 ? 159.025 224.383 308.038 1.00 20.75 102 GLU C C 1
ATOM 5203 O O . GLU C 3 102 ? 159.630 225.458 308.088 1.00 20.75 102 GLU C O 1
ATOM 5209 N N . ILE C 3 103 ? 158.951 223.662 306.920 1.00 20.23 103 ILE C N 1
ATOM 5210 C CA . ILE C 3 103 ? 159.544 224.160 305.685 1.00 20.23 103 ILE C CA 1
ATOM 5211 C C . ILE C 3 103 ? 158.823 225.415 305.212 1.00 20.23 103 ILE C C 1
ATOM 5212 O O . ILE C 3 103 ? 159.458 226.391 304.799 1.00 20.23 103 ILE C O 1
ATOM 5217 N N . LEU C 3 104 ? 157.490 225.414 305.266 1.00 20.27 104 LEU C N 1
ATOM 5218 C CA . LEU C 3 104 ? 156.731 226.576 304.816 1.00 20.27 104 LEU C CA 1
ATOM 5219 C C . LEU C 3 104 ? 157.073 227.816 305.623 1.00 20.27 104 LEU C C 1
ATOM 5220 O O . LEU C 3 104 ? 157.047 228.929 305.089 1.00 20.27 104 LEU C O 1
ATOM 5225 N N . ASN C 3 105 ? 157.388 227.650 306.903 1.00 19.90 105 ASN C N 1
ATOM 5226 C CA . ASN C 3 105 ? 157.668 228.804 307.746 1.00 19.90 105 ASN C CA 1
ATOM 5227 C C . ASN C 3 105 ? 159.006 229.462 307.433 1.00 19.90 105 ASN C C 1
ATOM 5228 O O . ASN C 3 105 ? 159.339 230.462 308.072 1.00 19.90 105 ASN C O 1
ATOM 5233 N N . TYR C 3 106 ? 159.773 228.933 306.484 1.00 19.16 106 TYR C N 1
ATOM 5234 C CA . TYR C 3 106 ? 160.925 229.627 305.929 1.00 19.16 106 TYR C CA 1
ATOM 5235 C C . TYR C 3 106 ? 160.604 230.343 304.628 1.00 19.16 106 TYR C C 1
ATOM 5236 O O . TYR C 3 106 ? 161.513 230.886 303.996 1.00 19.16 106 TYR C O 1
ATOM 5245 N N . TYR C 3 107 ? 159.343 230.351 304.211 1.00 19.17 107 TYR C N 1
ATOM 5246 C CA . TYR C 3 107 ? 158.956 230.948 302.947 1.00 19.17 107 TYR C CA 1
ATOM 5247 C C . TYR C 3 107 ? 157.689 231.761 303.144 1.00 19.17 107 TYR C C 1
ATOM 5248 O O . TYR C 3 107 ? 156.892 231.495 304.045 1.00 19.17 107 TYR C O 1
ATOM 5257 N N . THR C 3 108 ? 157.525 232.770 302.297 1.00 19.41 108 THR C N 1
ATOM 5258 C CA . THR C 3 108 ? 156.382 233.663 302.396 1.00 19.41 108 THR C CA 1
ATOM 5259 C C . THR C 3 108 ? 155.194 233.167 301.593 1.00 19.41 108 THR C C 1
ATOM 5260 O O . THR C 3 108 ? 154.051 233.418 301.985 1.00 19.41 108 THR C O 1
ATOM 5264 N N . HIS C 3 109 ? 155.431 232.473 300.481 1.00 18.85 109 HIS C N 1
ATOM 5265 C CA . HIS C 3 109 ? 154.350 232.061 299.598 1.00 18.85 109 HIS C CA 1
ATOM 5266 C C . HIS C 3 109 ? 154.413 230.563 299.348 1.00 18.85 109 HIS C C 1
ATOM 5267 O O . HIS C 3 109 ? 155.500 229.997 299.215 1.00 18.85 109 HIS C O 1
ATOM 5274 N N . TRP C 3 110 ? 153.241 229.933 299.274 1.00 19.51 110 TRP C N 1
ATOM 5275 C CA . TRP C 3 110 ? 153.124 228.515 298.971 1.00 19.51 110 TRP C CA 1
ATOM 5276 C C . TRP C 3 110 ? 151.958 228.294 298.021 1.00 19.51 110 TRP C C 1
ATOM 5277 O O . TRP C 3 110 ? 150.965 229.024 298.052 1.00 19.51 110 TRP C O 1
ATOM 5288 N N . ALA C 3 111 ? 152.084 227.273 297.181 1.00 20.19 111 ALA C N 1
ATOM 5289 C CA . ALA C 3 111 ? 150.999 226.895 296.292 1.00 20.19 111 ALA C CA 1
ATOM 5290 C C . ALA C 3 111 ? 151.123 225.415 295.976 1.00 20.19 111 ALA C C 1
ATOM 5291 O O . ALA C 3 111 ? 152.222 224.864 295.953 1.00 20.19 111 ALA C O 1
ATOM 5293 N N . GLY C 3 112 ? 149.985 224.775 295.746 1.00 21.76 112 GLY C N 1
ATOM 5294 C CA . GLY C 3 112 ? 149.947 223.380 295.363 1.00 21.76 112 GLY C CA 1
ATOM 5295 C C . GLY C 3 112 ? 148.965 222.588 296.201 1.00 21.76 112 GLY C C 1
ATOM 5296 O O . GLY C 3 112 ? 148.391 223.068 297.174 1.00 21.76 112 GLY C O 1
ATOM 5297 N N . SER C 3 113 ? 148.781 221.342 295.785 1.00 22.76 113 SER C N 1
ATOM 5298 C CA . SER C 3 113 ? 147.846 220.450 296.449 1.00 22.76 113 SER C CA 1
ATOM 5299 C C . SER C 3 113 ? 148.506 219.809 297.661 1.00 22.76 113 SER C C 1
ATOM 5300 O O . SER C 3 113 ? 149.697 219.495 297.640 1.00 22.76 113 SER C O 1
ATOM 5303 N N . LEU C 3 114 ? 147.732 219.635 298.724 1.00 22.31 114 LEU C N 1
ATOM 5304 C CA . LEU C 3 114 ? 148.199 218.938 299.913 1.00 22.31 114 LEU C CA 1
ATOM 5305 C C . LEU C 3 114 ? 147.632 217.528 299.936 1.00 22.31 114 LEU C C 1
ATOM 5306 O O . LEU C 3 114 ? 146.719 217.190 299.188 1.00 22.31 114 LEU C O 1
ATOM 5311 N N . LYS C 3 115 ? 148.176 216.702 300.822 1.00 24.75 115 LYS C N 1
ATOM 5312 C CA . LYS C 3 115 ? 147.841 215.285 300.853 1.00 24.75 115 LYS C CA 1
ATOM 5313 C C . LYS C 3 115 ? 147.744 214.855 302.308 1.00 24.75 115 LYS C C 1
ATOM 5314 O O . LYS C 3 115 ? 148.765 214.785 302.997 1.00 24.75 115 LYS C O 1
ATOM 5320 N N . PHE C 3 116 ? 146.524 214.595 302.778 1.00 22.15 116 PHE C N 1
ATOM 5321 C CA . PHE C 3 116 ? 146.279 214.168 304.150 1.00 22.15 116 PHE C CA 1
ATOM 5322 C C . PHE C 3 116 ? 146.006 212.672 304.162 1.00 22.15 116 PHE C C 1
ATOM 5323 O O . PHE C 3 116 ? 145.075 212.206 303.505 1.00 22.15 116 PHE C O 1
ATOM 5331 N N . THR C 3 117 ? 146.795 211.931 304.925 1.00 23.70 117 THR C N 1
ATOM 5332 C CA . THR C 3 117 ? 146.623 210.495 305.072 1.00 23.70 117 THR C CA 1
ATOM 5333 C C . THR C 3 117 ? 146.222 210.184 306.506 1.00 23.70 117 THR C C 1
ATOM 5334 O O . THR C 3 117 ? 146.733 210.789 307.445 1.00 23.70 117 THR C O 1
ATOM 5338 N N . PHE C 3 118 ? 145.292 209.258 306.673 1.00 22.70 118 PHE C N 1
ATOM 5339 C CA . PHE C 3 118 ? 144.830 208.854 307.991 1.00 22.70 118 PHE C CA 1
ATOM 5340 C C . PHE C 3 118 ? 145.021 207.355 308.140 1.00 22.70 118 PHE C C 1
ATOM 5341 O O . PHE C 3 118 ? 144.651 206.584 307.248 1.00 22.70 118 PHE C O 1
ATOM 5349 N N . LEU C 3 119 ? 145.609 206.959 309.263 1.00 23.53 119 LEU C N 1
ATOM 5350 C CA . LEU C 3 119 ? 145.903 205.570 309.582 1.00 23.53 119 LEU C CA 1
ATOM 5351 C C . LEU C 3 119 ? 145.004 205.133 310.727 1.00 23.53 119 LEU C C 1
ATOM 5352 O O . LEU C 3 119 ? 145.023 205.746 311.799 1.00 23.53 119 LEU C O 1
ATOM 5357 N N . PHE C 3 120 ? 144.234 204.072 310.504 1.00 23.19 120 PHE C N 1
ATOM 5358 C CA . PHE C 3 120 ? 143.349 203.519 311.519 1.00 23.19 120 PHE C CA 1
ATOM 5359 C C . PHE C 3 120 ? 144.123 202.494 312.337 1.00 23.19 120 PHE C C 1
ATOM 5360 O O . PHE C 3 120 ? 144.625 201.508 311.789 1.00 23.19 120 PHE C O 1
ATOM 5368 N N . CYS C 3 121 ? 144.212 202.726 313.643 1.00 23.17 121 CYS C N 1
ATOM 5369 C CA . CYS C 3 121 ? 144.996 201.890 314.541 1.00 23.17 121 CYS C CA 1
ATOM 5370 C C . CYS C 3 121 ? 144.115 201.125 315.524 1.00 23.17 121 CYS C C 1
ATOM 5371 O O . CYS C 3 121 ? 144.532 200.840 316.648 1.00 23.17 121 CYS C O 1
ATOM 5374 N N . GLY C 3 122 ? 142.893 200.793 315.116 1.00 22.73 122 GLY C N 1
ATOM 5375 C CA . GLY C 3 122 ? 142.050 199.915 315.894 1.00 22.73 122 GLY C CA 1
ATOM 5376 C C . GLY C 3 122 ? 142.375 198.462 315.624 1.00 22.73 122 GLY C C 1
ATOM 5377 O O . GLY C 3 122 ? 143.302 198.123 314.892 1.00 22.73 122 GLY C O 1
ATOM 5378 N N . SER C 3 123 ? 141.586 197.587 316.234 1.00 23.73 123 SER C N 1
ATOM 5379 C CA . SER C 3 123 ? 141.759 196.160 316.029 1.00 23.73 123 SER C CA 1
ATOM 5380 C C . SER C 3 123 ? 141.316 195.763 314.625 1.00 23.73 123 SER C C 1
ATOM 5381 O O . SER C 3 123 ? 140.563 196.473 313.956 1.00 23.73 123 SER C O 1
ATOM 5384 N N . MET C 3 124 ? 141.798 194.603 314.180 1.00 26.10 124 MET C N 1
ATOM 5385 C CA . MET C 3 124 ? 141.386 194.096 312.878 1.00 26.10 124 MET C CA 1
ATOM 5386 C C . MET C 3 124 ? 139.893 193.811 312.845 1.00 26.10 124 MET C C 1
ATOM 5387 O O . MET C 3 124 ? 139.272 193.874 311.780 1.00 26.10 124 MET C O 1
ATOM 5392 N N . MET C 3 125 ? 139.301 193.504 313.998 1.00 24.74 125 MET C N 1
ATOM 5393 C CA . MET C 3 125 ? 137.884 193.187 314.084 1.00 24.74 125 MET C CA 1
ATOM 5394 C C . MET C 3 125 ? 136.996 194.424 314.058 1.00 24.74 125 MET C C 1
ATOM 5395 O O . MET C 3 125 ? 135.771 194.281 314.002 1.00 24.74 125 MET C O 1
ATOM 5400 N N . ALA C 3 126 ? 137.574 195.620 314.101 1.00 24.05 126 ALA C N 1
ATOM 5401 C CA . ALA C 3 126 ? 136.807 196.855 314.028 1.00 24.05 126 ALA C CA 1
ATOM 5402 C C . ALA C 3 126 ? 136.548 197.230 312.574 1.00 24.05 126 ALA C C 1
ATOM 5403 O O . ALA C 3 126 ? 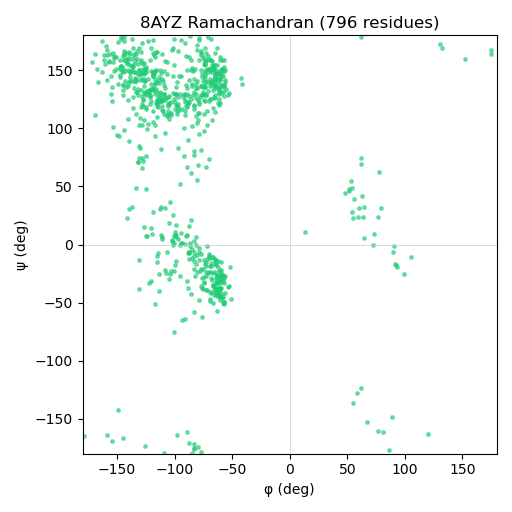137.432 197.114 311.721 1.00 24.05 126 ALA C O 1
ATOM 5405 N N . THR C 3 127 ? 135.328 197.676 312.298 1.00 23.74 127 THR C N 1
ATOM 5406 C CA . THR C 3 127 ? 134.946 198.130 310.971 1.00 23.74 127 THR C CA 1
ATOM 5407 C C . THR C 3 127 ? 134.295 199.498 311.090 1.00 23.74 127 THR C C 1
ATOM 5408 O O . THR C 3 127 ? 133.800 199.883 312.150 1.00 23.74 127 THR C O 1
ATOM 5412 N N . GLY C 3 128 ? 134.298 200.229 309.986 1.00 23.33 128 GLY C N 1
ATOM 5413 C CA . GLY C 3 128 ? 133.628 201.510 309.957 1.00 23.33 128 GLY C CA 1
ATOM 5414 C C . GLY C 3 128 ? 133.848 202.255 308.662 1.00 23.33 128 GLY C C 1
ATOM 5415 O O . GLY C 3 128 ? 134.750 201.928 307.887 1.00 23.33 128 GLY C O 1
ATOM 5416 N N . LYS C 3 129 ? 133.021 203.260 308.417 1.00 22.73 129 LYS C N 1
ATOM 5417 C CA . LYS C 3 129 ? 133.186 204.142 307.276 1.00 22.73 129 LYS C CA 1
ATOM 5418 C C . LYS C 3 129 ? 133.214 205.574 307.782 1.00 22.73 129 LYS C C 1
ATOM 5419 O O . LYS C 3 129 ? 132.352 205.976 308.566 1.00 22.73 129 LYS C O 1
ATOM 5425 N N . LEU C 3 130 ? 134.212 206.326 307.348 1.00 22.49 130 LEU C N 1
ATOM 5426 C CA . LEU C 3 130 ? 134.373 207.723 307.713 1.00 22.49 130 LEU C CA 1
ATOM 5427 C C . LEU C 3 130 ? 134.256 208.575 306.462 1.00 22.49 130 LEU C C 1
ATOM 5428 O O . LEU C 3 130 ? 134.298 208.079 305.341 1.00 22.49 130 LEU C O 1
ATOM 5433 N N . LEU C 3 131 ? 134.082 209.873 306.662 1.00 21.74 131 LEU C N 1
ATOM 5434 C CA . LEU C 3 131 ? 134.030 210.831 305.568 1.00 21.74 131 LEU C CA 1
ATOM 5435 C C . LEU C 3 131 ? 135.031 211.929 305.877 1.00 21.74 131 LEU C C 1
ATOM 5436 O O . LEU C 3 131 ? 134.968 212.540 306.944 1.00 21.74 131 LEU C O 1
ATOM 5441 N N . VAL C 3 132 ? 135.959 212.167 304.959 1.00 22.55 132 VAL C N 1
ATOM 5442 C CA . VAL C 3 132 ? 136.983 213.191 305.121 1.00 22.55 132 VAL C CA 1
ATOM 5443 C C . VAL C 3 132 ? 136.729 214.250 304.063 1.00 22.55 132 VAL C C 1
ATOM 5444 O O . VAL C 3 132 ? 136.700 213.943 302.867 1.00 22.55 132 VAL C O 1
ATOM 5448 N N . SER C 3 133 ? 136.559 215.493 304.502 1.00 22.20 133 SER C N 1
ATOM 5449 C CA . SER C 3 133 ? 136.031 216.550 303.660 1.00 22.20 133 SER C CA 1
ATOM 5450 C C . SER C 3 133 ? 136.961 217.751 303.658 1.00 22.20 133 SER C C 1
ATOM 5451 O O . SER C 3 133 ? 137.614 218.062 304.657 1.00 22.20 133 SER C O 1
ATOM 5454 N N . TYR C 3 134 ? 136.994 218.417 302.510 1.00 21.17 134 TYR C N 1
ATOM 5455 C CA . TYR C 3 134 ? 137.645 219.703 302.320 1.00 21.17 134 TYR C CA 1
ATOM 5456 C C . TYR C 3 134 ? 136.629 220.652 301.706 1.00 21.17 134 TYR C C 1
ATOM 5457 O O . TYR C 3 134 ? 136.106 220.390 300.616 1.00 21.17 134 TYR C O 1
ATOM 5466 N N . ALA C 3 135 ? 136.337 221.733 302.412 1.00 20.62 135 ALA C N 1
ATOM 5467 C CA . ALA C 3 135 ? 135.445 222.774 301.926 1.00 20.62 135 ALA C CA 1
ATOM 5468 C C . ALA C 3 135 ? 136.273 223.994 301.557 1.00 20.62 135 ALA C C 1
ATOM 5469 O O . ALA C 3 135 ? 136.845 224.638 302.452 1.00 20.62 135 ALA C O 1
ATOM 5471 N N . PRO C 3 136 ? 136.384 224.348 300.278 1.00 20.18 136 PRO C N 1
ATOM 5472 C CA . PRO C 3 136 ? 137.056 225.591 299.931 1.00 20.18 136 PRO C CA 1
ATOM 5473 C C . PRO C 3 136 ? 136.404 226.756 300.645 1.00 20.18 136 PRO C C 1
ATOM 5474 O O . PRO C 3 136 ? 135.196 226.729 300.940 1.00 20.18 136 PRO C O 1
ATOM 5478 N N . PRO C 3 137 ? 137.164 227.799 300.950 1.00 20.75 137 PRO C N 1
ATOM 5479 C CA . PRO C 3 137 ? 136.664 228.828 301.869 1.00 20.75 137 PRO C CA 1
ATOM 5480 C C . PRO C 3 137 ? 135.557 229.689 301.284 1.00 20.75 137 PRO C C 1
ATOM 5481 O O . PRO C 3 137 ? 135.170 229.527 300.124 1.00 20.75 137 PRO C O 1
ATOM 5485 N N . GLY C 3 138 ? 135.049 230.616 302.089 1.00 21.50 138 GLY C N 1
ATOM 5486 C CA . GLY C 3 138 ? 134.049 231.570 301.658 1.00 21.50 138 GLY C CA 1
ATOM 5487 C C . GLY C 3 138 ? 132.650 231.296 302.159 1.00 21.50 138 GLY C C 1
ATOM 5488 O O . GLY C 3 138 ? 131.781 232.162 302.008 1.00 21.50 138 GLY C O 1
ATOM 5489 N N . ALA C 3 139 ? 132.396 230.131 302.739 1.00 22.58 139 ALA C N 1
ATOM 5490 C CA . ALA C 3 139 ? 131.115 229.803 303.345 1.00 22.58 139 ALA C CA 1
ATOM 5491 C C . ALA C 3 139 ? 131.340 229.431 304.805 1.00 22.58 139 ALA C C 1
ATOM 5492 O O . ALA C 3 139 ? 132.474 229.346 305.277 1.00 22.58 139 ALA C O 1
ATOM 5494 N N . GLU C 3 140 ? 130.247 229.206 305.525 1.00 24.92 140 GLU C N 1
ATOM 5495 C CA . GLU C 3 140 ? 130.370 228.804 306.918 1.00 24.92 140 GLU C CA 1
ATOM 5496 C C . GLU C 3 140 ? 131.085 227.462 307.010 1.00 24.92 140 GLU C C 1
ATOM 5497 O O . GLU C 3 140 ? 130.875 226.567 306.189 1.00 24.92 140 GLU C O 1
ATOM 5503 N N . ALA C 3 141 ? 131.947 227.333 308.009 1.00 23.66 141 ALA C N 1
ATOM 5504 C CA . ALA C 3 141 ? 132.733 226.120 308.147 1.00 23.66 141 ALA C CA 1
ATOM 5505 C C . ALA C 3 141 ? 131.811 224.935 308.429 1.00 23.66 141 ALA C C 1
ATOM 5506 O O . ALA C 3 141 ? 130.888 225.050 309.241 1.00 23.66 141 ALA C O 1
ATOM 5508 N N . PRO C 3 142 ? 132.027 223.787 307.788 1.00 23.55 142 PRO C N 1
ATOM 5509 C CA . PRO C 3 142 ? 131.132 222.642 308.018 1.00 23.55 142 PRO C CA 1
ATOM 5510 C C . PRO C 3 142 ? 131.161 222.204 309.473 1.00 23.55 142 PRO C C 1
ATOM 5511 O O . PRO C 3 142 ? 132.209 221.842 310.009 1.00 23.55 142 PRO C O 1
ATOM 5515 N N . LYS C 3 143 ? 129.998 222.247 310.117 1.00 25.41 143 LYS C N 1
ATOM 5516 C CA . LYS C 3 143 ? 129.858 221.766 311.483 1.00 25.41 143 LYS C CA 1
ATOM 5517 C C . LYS C 3 143 ? 129.020 220.501 311.581 1.00 25.41 143 LYS C C 1
ATOM 5518 O O . LYS C 3 143 ? 128.750 220.037 312.692 1.00 25.41 143 LYS C O 1
ATOM 5524 N N . SER C 3 144 ? 128.608 219.930 310.454 1.00 24.08 144 SER C N 1
ATOM 5525 C CA . SER C 3 144 ? 127.972 218.623 310.446 1.00 24.08 144 SER C CA 1
ATOM 5526 C C . SER C 3 144 ? 128.244 217.978 309.098 1.00 24.08 144 SER C C 1
ATOM 5527 O O . SER C 3 144 ? 128.608 218.650 308.131 1.00 24.08 144 SER C O 1
ATOM 5530 N N . ARG C 3 145 ? 128.059 216.658 309.042 1.00 22.36 145 ARG C N 1
ATOM 5531 C CA . ARG C 3 145 ? 128.334 215.939 307.805 1.00 22.36 145 ARG C CA 1
ATOM 5532 C C . ARG C 3 145 ? 127.486 216.458 306.652 1.00 22.36 145 ARG C C 1
ATOM 5533 O O . ARG C 3 145 ? 127.908 216.383 305.493 1.00 22.36 145 ARG C O 1
ATOM 5541 N N . LYS C 3 146 ? 126.297 216.989 306.945 1.00 24.07 146 LYS C N 1
ATOM 5542 C CA . LYS C 3 146 ? 125.417 217.460 305.881 1.00 24.07 146 LYS C CA 1
ATOM 5543 C C . LYS C 3 146 ? 126.073 218.571 305.072 1.00 24.07 146 LYS C C 1
ATOM 5544 O O . LYS C 3 146 ? 126.008 218.570 303.839 1.00 24.07 146 LYS C O 1
ATOM 5550 N N . GLU C 3 147 ? 126.707 219.531 305.747 1.00 23.83 147 GLU C N 1
ATOM 5551 C CA . GLU C 3 147 ? 127.399 220.592 305.025 1.00 23.83 147 GLU C CA 1
ATOM 5552 C C . GLU C 3 147 ? 128.705 220.089 304.430 1.00 23.83 147 GLU C C 1
ATOM 5553 O O . GLU C 3 147 ? 129.076 220.472 303.316 1.00 23.83 147 GLU C O 1
ATOM 5559 N N . ALA C 3 148 ? 129.415 219.230 305.160 1.00 22.18 148 ALA C N 1
ATOM 5560 C CA . ALA C 3 148 ? 130.745 218.816 304.730 1.00 22.18 148 ALA C CA 1
ATOM 5561 C C . ALA C 3 148 ? 130.688 217.993 303.453 1.00 22.18 148 ALA C C 1
ATOM 5562 O O . ALA C 3 148 ? 131.580 218.094 302.604 1.00 22.18 148 ALA C O 1
ATOM 5564 N N . MET C 3 149 ? 129.654 217.167 303.297 1.00 21.50 149 MET C N 1
ATOM 5565 C CA . MET C 3 149 ? 129.580 216.312 302.121 1.00 21.50 149 MET C CA 1
ATOM 5566 C C . MET C 3 149 ? 129.303 217.098 300.845 1.00 21.50 149 MET C C 1
ATOM 5567 O O . MET C 3 149 ? 129.383 216.520 299.758 1.00 21.50 149 MET C O 1
ATOM 5572 N N . LEU C 3 150 ? 128.974 218.386 300.947 1.00 21.31 150 LEU C N 1
ATOM 5573 C CA . LEU C 3 150 ? 128.801 219.218 299.763 1.00 21.31 150 LEU C CA 1
ATOM 5574 C C . LEU C 3 150 ? 130.126 219.664 299.160 1.00 21.31 150 LEU C C 1
ATOM 5575 O O . LEU C 3 150 ? 130.166 219.994 297.971 1.00 21.31 150 LEU C O 1
ATOM 5580 N N . GLY C 3 151 ? 131.200 219.685 299.944 1.00 20.85 151 GLY C N 1
ATOM 5581 C CA . GLY C 3 151 ? 132.517 220.005 299.440 1.00 20.85 151 GLY C CA 1
ATOM 5582 C C . GLY C 3 151 ? 133.230 218.780 298.906 1.00 20.85 151 GLY C C 1
ATOM 5583 O O . GLY C 3 151 ? 132.655 217.702 298.748 1.00 20.85 151 GLY C O 1
ATOM 5584 N N . THR C 3 152 ? 134.511 218.963 298.604 1.00 21.53 152 THR C N 1
ATOM 5585 C CA . THR C 3 152 ? 135.340 217.829 298.230 1.00 21.53 152 THR C CA 1
ATOM 5586 C C . THR C 3 152 ? 135.342 216.823 299.370 1.00 21.53 152 THR C C 1
ATOM 5587 O O . THR C 3 152 ? 135.428 217.199 300.535 1.00 21.53 152 THR C O 1
ATOM 5591 N N . HIS C 3 153 ? 135.217 215.540 299.056 1.00 21.86 153 HIS C N 1
ATOM 5592 C CA . HIS C 3 153 ? 135.274 214.580 300.148 1.00 21.86 153 HIS C CA 1
ATOM 5593 C C . HIS C 3 153 ? 135.571 213.185 299.627 1.00 21.86 153 HIS C C 1
ATOM 5594 O O . HIS C 3 153 ? 135.367 212.872 298.453 1.00 21.86 153 HIS C O 1
ATOM 5601 N N . VAL C 3 154 ? 136.068 212.358 300.540 1.00 23.73 154 VAL C N 1
ATOM 5602 C CA . VAL C 3 154 ? 136.361 210.953 300.300 1.00 23.73 154 VAL C CA 1
ATOM 5603 C C . VAL C 3 154 ? 135.695 210.156 301.407 1.00 23.73 154 VAL C C 1
ATOM 5604 O O . VAL C 3 154 ? 135.820 210.503 302.586 1.00 23.73 154 VAL C O 1
ATOM 5608 N N . ILE C 3 155 ? 134.996 209.095 301.036 1.00 23.13 155 ILE C N 1
ATOM 5609 C CA . ILE C 3 155 ? 134.412 208.179 302.005 1.00 23.13 155 ILE C CA 1
ATOM 5610 C C . ILE C 3 155 ? 135.381 207.018 302.171 1.00 23.13 155 ILE C C 1
ATOM 5611 O O . ILE C 3 155 ? 135.651 206.274 301.222 1.00 23.13 155 ILE C O 1
ATOM 5616 N N . TRP C 3 156 ? 135.913 206.891 303.378 1.00 23.75 156 TRP C N 1
ATOM 5617 C CA . TRP C 3 156 ? 136.962 205.947 303.724 1.00 23.75 156 TRP C CA 1
ATOM 5618 C C . TRP C 3 156 ? 136.333 204.707 304.341 1.00 23.75 156 TRP C C 1
ATOM 5619 O O . TRP C 3 156 ? 135.666 204.799 305.374 1.00 23.75 156 TRP C O 1
ATOM 5630 N N . ASP C 3 157 ? 136.558 203.554 303.723 1.00 26.20 157 ASP C N 1
ATOM 5631 C CA . ASP C 3 157 ? 136.110 202.276 304.260 1.00 26.20 157 ASP C CA 1
ATOM 5632 C C . ASP C 3 157 ? 137.273 201.637 305.006 1.00 26.20 157 ASP C C 1
ATOM 5633 O O . ASP C 3 157 ? 138.316 201.354 304.409 1.00 26.20 157 ASP C O 1
ATOM 5638 N N . ILE C 3 158 ? 137.096 201.419 306.304 1.00 24.92 158 ILE C N 1
ATOM 5639 C CA . ILE C 3 158 ? 138.130 200.810 307.133 1.00 24.92 158 ILE C CA 1
ATOM 5640 C C . ILE C 3 158 ? 138.106 199.304 306.890 1.00 24.92 158 ILE C C 1
ATOM 5641 O O . ILE C 3 158 ? 137.145 198.624 307.251 1.00 24.92 158 ILE C O 1
ATOM 5646 N N . GLY C 3 159 ? 139.166 198.783 306.282 1.00 28.35 159 GLY C N 1
ATOM 5647 C CA . GLY C 3 159 ? 139.261 197.363 305.968 1.00 28.35 159 GLY C CA 1
ATOM 5648 C C . GLY C 3 159 ? 140.692 196.897 305.997 1.00 28.35 159 GLY C C 1
ATOM 5649 O O . GLY C 3 159 ? 141.484 197.348 306.836 1.00 28.35 159 GLY C O 1
ATOM 5650 N N . LEU C 3 160 ? 141.041 195.994 305.078 1.00 29.88 160 LEU C N 1
ATOM 5651 C CA . LEU C 3 160 ? 142.399 195.461 305.055 1.00 29.88 160 LEU C CA 1
ATOM 5652 C C . LEU C 3 160 ? 143.419 196.574 304.862 1.00 29.88 160 LEU C C 1
ATOM 5653 O O . LEU C 3 160 ? 144.445 196.612 305.550 1.00 29.88 160 LEU C O 1
ATOM 5658 N N . GLN C 3 161 ? 143.156 197.488 303.932 1.00 30.11 161 GLN C N 1
ATOM 5659 C CA . GLN C 3 161 ? 143.970 198.689 303.783 1.00 30.11 161 GLN C CA 1
ATOM 5660 C C . GLN C 3 161 ? 143.532 199.688 304.847 1.00 30.11 161 GLN C C 1
ATOM 5661 O O . GLN C 3 161 ? 142.452 200.279 304.750 1.00 30.11 161 GLN C O 1
ATOM 5667 N N . SER C 3 162 ? 144.364 199.872 305.868 1.00 25.89 162 SER C N 1
ATOM 5668 C CA . SER C 3 162 ? 143.998 200.638 307.051 1.00 25.89 162 SER C CA 1
ATOM 5669 C C . SER C 3 162 ? 144.246 202.134 306.908 1.00 25.89 162 SER C C 1
ATOM 5670 O O . SER C 3 162 ? 143.961 202.882 307.846 1.00 25.89 162 SER C O 1
ATOM 5673 N N . SER C 3 163 ? 144.769 202.588 305.775 1.00 26.05 163 SER C N 1
ATOM 5674 C CA . SER C 3 163 ? 145.075 203.993 305.566 1.00 26.05 163 SER C CA 1
ATOM 5675 C C . SER C 3 163 ? 144.267 204.537 304.398 1.00 26.05 163 SER C C 1
ATOM 5676 O O . SER C 3 163 ? 144.019 203.838 303.414 1.00 26.05 163 SER C O 1
ATOM 5679 N N . CYS C 3 164 ? 143.869 205.797 304.512 1.00 25.52 164 CYS C N 1
ATOM 5680 C CA . CYS C 3 164 ? 143.187 206.483 303.424 1.00 25.52 164 CYS C CA 1
ATOM 5681 C C . CYS C 3 164 ? 143.790 207.860 303.212 1.00 25.52 164 CYS C C 1
ATOM 5682 O O . CYS C 3 164 ? 144.107 208.563 304.171 1.00 25.52 164 CYS C O 1
ATOM 5685 N N . THR C 3 165 ? 143.919 208.250 301.951 1.00 25.75 165 THR C N 1
ATOM 5686 C CA . THR C 3 165 ? 144.485 209.537 301.580 1.00 25.75 165 THR C CA 1
ATOM 5687 C C . THR C 3 165 ? 143.415 210.392 300.918 1.00 25.75 165 THR C C 1
ATOM 5688 O O . THR C 3 165 ? 142.709 209.927 300.018 1.00 25.75 165 THR C O 1
ATOM 5692 N N . MET C 3 166 ? 143.286 211.628 301.382 1.00 24.53 166 MET C N 1
ATOM 5693 C CA . MET C 3 166 ? 142.487 212.649 300.724 1.00 24.53 166 MET C CA 1
ATOM 5694 C C . MET C 3 166 ? 143.434 213.724 300.216 1.00 24.53 166 MET C C 1
ATOM 5695 O O . MET C 3 166 ? 144.217 214.287 300.990 1.00 24.53 166 MET C O 1
ATOM 5700 N N . VAL C 3 167 ? 143.377 213.992 298.921 1.00 25.05 167 VAL C N 1
ATOM 5701 C CA . VAL C 3 167 ? 144.144 215.075 298.327 1.00 25.05 167 VAL C CA 1
ATOM 5702 C C . VAL C 3 167 ? 143.316 216.345 298.440 1.00 25.05 167 VAL C C 1
ATOM 5703 O O . VAL C 3 167 ? 142.173 216.393 297.978 1.00 25.05 167 VAL C O 1
ATOM 5707 N N . VAL C 3 168 ? 143.879 217.358 299.085 1.00 22.24 168 VAL C N 1
ATOM 5708 C CA . VAL C 3 168 ? 143.294 218.692 299.095 1.00 22.24 168 VAL C CA 1
ATOM 5709 C C . VAL C 3 168 ? 143.781 219.381 297.827 1.00 22.24 168 VAL C C 1
ATOM 5710 O O . VAL C 3 168 ? 144.943 219.812 297.765 1.00 22.24 168 VAL C O 1
ATOM 5714 N N . PRO C 3 169 ? 142.955 219.471 296.787 1.00 22.61 169 PRO C N 1
ATOM 5715 C CA . PRO C 3 169 ? 143.417 220.078 295.540 1.00 22.61 169 PRO C CA 1
ATOM 5716 C C . PRO C 3 169 ? 143.679 221.561 295.714 1.00 22.61 169 PRO C C 1
ATOM 5717 O O . PRO C 3 169 ? 143.065 222.233 296.543 1.00 22.61 169 PRO C O 1
ATOM 5721 N N . TRP C 3 170 ? 144.616 222.066 294.922 1.00 21.24 170 TRP C N 1
ATOM 5722 C CA . TRP C 3 170 ? 144.901 223.495 294.896 1.00 21.24 170 TRP C CA 1
ATOM 5723 C C . TRP C 3 170 ? 143.707 224.229 294.301 1.00 21.24 170 TRP C C 1
ATOM 5724 O O . TRP C 3 170 ? 143.451 224.144 293.098 1.00 21.24 170 TRP C O 1
ATOM 5735 N N . ILE C 3 171 ? 142.964 224.932 295.147 1.00 21.30 171 ILE C N 1
ATOM 5736 C CA . ILE C 3 171 ? 141.838 225.758 294.730 1.00 21.30 171 ILE C CA 1
ATOM 5737 C C . ILE C 3 171 ? 142.051 227.107 295.402 1.00 21.30 171 ILE C C 1
ATOM 5738 O O . ILE C 3 171 ? 141.799 227.254 296.602 1.00 21.30 171 ILE C O 1
ATOM 5743 N N . SER C 3 172 ? 142.519 228.090 294.639 1.00 20.55 172 SER C N 1
ATOM 5744 C CA . SER C 3 172 ? 142.858 229.390 295.194 1.00 20.55 172 SER C CA 1
ATOM 5745 C C . SER C 3 172 ? 142.588 230.469 294.160 1.00 20.55 172 SER C C 1
ATOM 5746 O O . SER C 3 172 ? 142.777 230.251 292.962 1.00 20.55 172 SER C O 1
ATOM 5749 N N . ASN C 3 173 ? 142.138 231.632 294.627 1.00 20.50 173 ASN C N 1
ATOM 5750 C CA . ASN C 3 173 ? 142.034 232.777 293.731 1.00 20.50 173 ASN C CA 1
ATOM 5751 C C . ASN C 3 173 ? 143.418 233.273 293.330 1.00 20.50 173 ASN C C 1
ATOM 5752 O O . ASN C 3 173 ? 143.698 233.469 292.143 1.00 20.50 173 ASN C O 1
ATOM 5757 N N . THR C 3 174 ? 144.304 233.456 294.304 1.00 20.32 174 THR C N 1
ATOM 5758 C CA . THR C 3 174 ? 145.663 233.901 294.031 1.00 20.32 174 THR C CA 1
ATOM 5759 C C . THR C 3 174 ? 146.545 232.724 293.626 1.00 20.32 174 THR C C 1
ATOM 5760 O O . THR C 3 174 ? 146.315 231.581 294.027 1.00 20.32 174 THR C O 1
ATOM 5764 N N . THR C 3 175 ? 147.562 233.017 292.813 1.00 19.88 175 THR C N 1
ATOM 5765 C CA . THR C 3 175 ? 148.472 231.976 292.351 1.00 19.88 175 THR C CA 1
ATOM 5766 C C . THR C 3 175 ? 149.343 231.434 293.474 1.00 19.88 175 THR C C 1
ATOM 5767 O O . THR C 3 175 ? 149.920 230.352 293.333 1.00 19.88 175 THR C O 1
ATOM 5771 N N . TYR C 3 176 ? 149.465 232.172 294.570 1.00 19.69 176 TYR C N 1
ATOM 5772 C CA . TYR C 3 176 ? 150.140 231.705 295.768 1.00 19.69 176 TYR C CA 1
ATOM 5773 C C . TYR C 3 176 ? 149.333 232.149 296.975 1.00 19.69 176 TYR C C 1
ATOM 5774 O O . TYR C 3 176 ? 148.596 233.134 296.924 1.00 19.69 176 TYR C O 1
ATOM 5783 N N . ARG C 3 177 ? 149.485 231.412 298.065 1.00 20.28 177 ARG C N 1
ATOM 5784 C CA . ARG C 3 177 ? 148.941 231.798 299.354 1.00 20.28 177 ARG C CA 1
ATOM 5785 C C . ARG C 3 177 ? 150.079 232.206 300.278 1.00 20.28 177 ARG C C 1
ATOM 5786 O O . ARG C 3 177 ? 151.200 231.711 300.160 1.00 20.28 177 ARG C O 1
ATOM 5794 N N . GLN C 3 178 ? 149.786 233.128 301.186 1.00 21.60 178 GLN C N 1
ATOM 5795 C CA . GLN C 3 178 ? 150.764 233.530 302.184 1.00 21.60 178 GLN C CA 1
ATOM 5796 C C . GLN C 3 178 ? 150.855 232.474 303.278 1.00 21.60 178 GLN C C 1
ATOM 5797 O O . GLN C 3 178 ? 149.888 231.768 303.571 1.00 21.60 178 GLN C O 1
ATOM 5803 N N . THR C 3 179 ? 152.037 232.366 303.879 1.00 20.73 179 THR C N 1
ATOM 5804 C CA . THR C 3 179 ? 152.292 231.407 304.944 1.00 20.73 179 THR C CA 1
ATOM 5805 C C . THR C 3 179 ? 151.909 231.945 306.317 1.00 20.73 179 THR C C 1
ATOM 5806 O O . THR C 3 179 ? 152.418 231.453 307.329 1.00 20.73 179 THR C O 1
ATOM 5810 N N . ILE C 3 180 ? 151.035 232.947 306.373 1.00 22.82 180 ILE C N 1
ATOM 5811 C CA . ILE C 3 180 ? 150.526 233.492 307.621 1.00 22.82 180 ILE C CA 1
ATOM 5812 C C . ILE C 3 180 ? 149.010 233.342 307.627 1.00 22.82 180 ILE C C 1
ATOM 5813 O O . ILE C 3 180 ? 148.391 233.009 306.617 1.00 22.82 180 ILE C O 1
ATOM 5818 N N . ASN C 3 181 ? 148.415 233.593 308.789 1.00 25.82 181 ASN C N 1
ATOM 5819 C CA . ASN C 3 181 ? 146.963 233.636 308.909 1.00 25.82 181 ASN C CA 1
ATOM 5820 C C . ASN C 3 181 ? 146.474 234.937 308.291 1.00 25.82 181 ASN C C 1
ATOM 5821 O O . ASN C 3 181 ? 146.733 236.022 308.821 1.00 25.82 181 ASN C O 1
ATOM 5826 N N . ASP C 3 182 ? 145.766 234.833 307.172 1.00 25.95 182 ASP C N 1
ATOM 5827 C CA . ASP C 3 182 ? 145.304 236.007 306.447 1.00 25.95 182 ASP C CA 1
ATOM 5828 C C . ASP C 3 182 ? 144.066 235.632 305.650 1.00 25.95 182 ASP C C 1
ATOM 5829 O O . ASP C 3 182 ? 144.112 234.714 304.828 1.00 25.95 182 ASP C O 1
ATOM 5834 N N . SER C 3 183 ? 142.971 236.356 305.891 1.00 24.98 183 SER C N 1
ATOM 5835 C CA . SER C 3 183 ? 141.692 235.995 305.288 1.00 24.98 183 SER C CA 1
ATOM 5836 C C . SER C 3 183 ? 141.736 236.052 303.768 1.00 24.98 183 SER C C 1
ATOM 5837 O O . SER C 3 183 ? 141.004 235.313 303.102 1.00 24.98 183 SER C O 1
ATOM 5840 N N . PHE C 3 184 ? 142.568 236.920 303.198 1.00 23.57 184 PHE C N 1
ATOM 5841 C CA . PHE C 3 184 ? 142.566 237.069 301.748 1.00 23.57 184 PHE C CA 1
ATOM 5842 C C . PHE C 3 184 ? 143.029 235.794 301.055 1.00 23.57 184 PHE C C 1
ATOM 5843 O O . PHE C 3 184 ? 142.506 235.436 299.996 1.00 23.57 184 PHE C O 1
ATOM 5851 N N . THR C 3 185 ? 144.007 235.097 301.631 1.00 22.41 185 THR C N 1
ATOM 5852 C CA . THR C 3 185 ? 144.507 233.849 301.068 1.00 22.41 185 THR C CA 1
ATOM 5853 C C . THR C 3 185 ? 144.153 232.650 301.943 1.00 22.41 185 THR C C 1
ATOM 5854 O O . THR C 3 185 ? 144.907 231.679 302.008 1.00 22.41 185 THR C O 1
ATOM 5858 N N . GLU C 3 186 ? 143.006 232.703 302.615 1.00 23.13 186 GLU C N 1
ATOM 5859 C CA . GLU C 3 186 ? 142.561 231.570 303.414 1.00 23.13 186 GLU C CA 1
ATOM 5860 C C . GLU C 3 186 ? 142.389 230.343 302.527 1.00 23.13 186 GLU C C 1
ATOM 5861 O O . GLU C 3 186 ? 142.086 230.449 301.336 1.00 23.13 186 GLU C O 1
ATOM 5867 N N . GLY C 3 187 ? 142.588 229.168 303.119 1.00 21.54 187 GLY C N 1
ATOM 5868 C CA . GLY C 3 187 ? 142.661 227.943 302.347 1.00 21.54 187 GLY C CA 1
ATOM 5869 C C . GLY C 3 187 ? 141.426 227.066 302.381 1.00 21.54 187 GLY C C 1
ATOM 5870 O O . GLY C 3 187 ? 141.219 226.260 301.471 1.00 21.54 187 GLY C O 1
ATOM 5871 N N . GLY C 3 188 ? 140.604 227.197 303.414 1.00 21.67 188 GLY C N 1
ATOM 5872 C CA . GLY C 3 188 ? 139.416 226.374 303.525 1.00 21.67 188 GLY C CA 1
ATOM 5873 C C . GLY C 3 188 ? 139.410 225.535 304.784 1.00 21.67 188 GLY C C 1
ATOM 5874 O O . GLY C 3 188 ? 140.168 225.807 305.718 1.00 21.67 188 GLY C O 1
ATOM 5875 N N . TYR C 3 189 ? 138.572 224.504 304.821 1.00 22.39 189 TYR C N 1
ATOM 5876 C CA . TYR C 3 189 ? 138.340 223.750 306.044 1.00 22.39 189 TYR C CA 1
ATOM 5877 C C . TYR C 3 189 ? 138.443 222.259 305.774 1.00 22.39 189 TYR C C 1
ATOM 5878 O O . TYR C 3 189 ? 137.870 221.763 304.804 1.00 22.39 189 TYR C O 1
ATOM 5887 N N . ILE C 3 190 ? 139.156 221.548 306.638 1.00 22.65 190 ILE C N 1
ATOM 5888 C CA . ILE C 3 190 ? 139.283 220.100 306.572 1.00 22.65 190 ILE C CA 1
ATOM 5889 C C . ILE C 3 190 ? 138.569 219.522 307.781 1.00 22.65 190 ILE C C 1
ATOM 5890 O O . ILE C 3 190 ? 138.778 219.979 308.910 1.00 22.65 190 ILE C O 1
ATOM 5895 N N . SER C 3 191 ? 137.716 218.531 307.548 1.00 23.03 191 SER C N 1
ATOM 5896 C CA . SER C 3 191 ? 136.934 217.950 308.627 1.00 23.03 191 SER C CA 1
ATOM 5897 C C . SER C 3 191 ? 136.795 216.450 308.419 1.00 23.03 191 SER C C 1
ATOM 5898 O O . SER C 3 191 ? 136.972 215.935 307.315 1.00 23.03 191 SER C O 1
ATOM 5901 N N . MET C 3 192 ? 136.507 215.747 309.509 1.00 22.85 192 MET C N 1
ATOM 5902 C CA . MET C 3 192 ? 136.258 214.313 309.458 1.00 22.85 192 MET C CA 1
ATOM 5903 C C . MET C 3 192 ? 134.971 213.992 310.200 1.00 22.85 192 MET C C 1
ATOM 5904 O O . MET C 3 192 ? 134.681 214.582 311.244 1.00 22.85 192 MET C O 1
ATOM 5909 N N . PHE C 3 193 ? 134.204 213.053 309.651 1.00 21.93 193 PHE C N 1
ATOM 5910 C CA . PHE C 3 193 ? 132.910 212.667 310.190 1.00 21.93 193 PHE C CA 1
ATOM 5911 C C . PHE C 3 193 ? 132.774 211.154 310.132 1.00 21.93 193 PHE C C 1
ATOM 5912 O O . PHE C 3 193 ? 133.469 210.481 309.374 1.00 21.93 193 PHE C O 1
ATOM 5920 N N . TYR C 3 194 ? 131.864 210.626 310.941 1.00 22.42 194 TYR C N 1
ATOM 5921 C CA . TYR C 3 194 ? 131.471 209.229 310.828 1.00 22.42 194 TYR C CA 1
ATOM 5922 C C . TYR C 3 194 ? 130.501 209.083 309.665 1.00 22.42 194 TYR C C 1
ATOM 5923 O O . TYR C 3 194 ? 129.454 209.737 309.643 1.00 22.42 194 TYR C O 1
ATOM 5932 N N . GLN C 3 195 ? 130.838 208.232 308.698 1.00 21.46 195 GLN C N 1
ATOM 5933 C CA . GLN C 3 195 ? 129.892 207.958 307.624 1.00 21.46 195 GLN C CA 1
ATOM 5934 C C . GLN C 3 195 ? 128.796 207.019 308.113 1.00 21.46 195 GLN C C 1
ATOM 5935 O O . GLN C 3 195 ? 127.614 207.374 3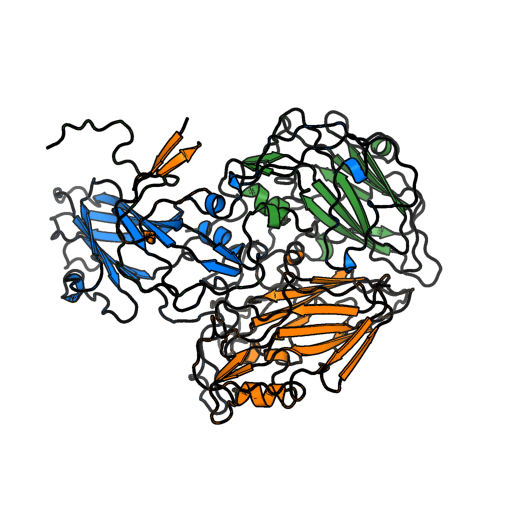08.102 1.00 21.46 195 GLN C O 1
ATOM 5941 N N . THR C 3 196 ? 129.160 205.800 308.515 1.00 22.27 196 THR C N 1
ATOM 5942 C CA . THR C 3 196 ? 128.189 204.960 309.205 1.00 22.27 196 THR C CA 1
ATOM 5943 C C . THR C 3 196 ? 128.390 204.969 310.717 1.00 22.27 196 THR C C 1
ATOM 5944 O O . THR C 3 196 ? 127.661 205.654 311.439 1.00 22.27 196 THR C O 1
ATOM 5948 N N . ARG C 3 197 ? 129.410 204.260 311.194 1.00 22.65 197 ARG C N 1
ATOM 5949 C CA . ARG C 3 197 ? 129.899 204.305 312.569 1.00 22.65 197 ARG C CA 1
ATOM 5950 C C . ARG C 3 197 ? 130.981 203.239 312.665 1.00 22.65 197 ARG C C 1
ATOM 5951 O O . ARG C 3 197 ? 131.113 202.389 311.780 1.00 22.65 197 ARG C O 1
ATOM 5959 N N . VAL C 3 198 ? 131.741 203.279 313.751 1.00 22.73 198 VAL C N 1
ATOM 5960 C CA . VAL C 3 198 ? 132.667 202.197 314.054 1.00 22.73 198 VAL C CA 1
ATOM 5961 C C . VAL C 3 198 ? 131.898 201.088 314.756 1.00 22.73 198 VAL C C 1
ATOM 5962 O O . VAL C 3 198 ? 131.142 201.341 315.700 1.00 22.73 198 VAL C O 1
ATOM 5966 N N . VAL C 3 199 ? 132.076 199.859 314.283 1.00 22.83 199 VAL C N 1
ATOM 5967 C CA . VAL C 3 199 ? 131.415 198.688 314.844 1.00 22.83 199 VAL C CA 1
ATOM 5968 C C . VAL C 3 199 ? 132.482 197.666 315.209 1.00 22.83 199 VAL C C 1
ATOM 5969 O O . VAL C 3 199 ? 133.353 197.351 314.391 1.00 22.83 199 VAL C O 1
ATOM 5973 N N . VAL C 3 200 ? 132.410 197.150 316.430 1.00 23.56 200 VAL C N 1
ATOM 5974 C CA . VAL C 3 200 ? 133.327 196.113 316.896 1.00 23.56 200 VAL C CA 1
ATOM 5975 C C . VAL C 3 200 ? 132.511 194.953 317.454 1.00 23.56 200 VAL C C 1
ATOM 5976 O O . VAL C 3 200 ? 131.405 195.172 317.963 1.00 23.56 200 VAL C O 1
ATOM 5980 N N . PRO C 3 201 ? 133.002 193.723 317.397 1.00 23.94 201 PRO C N 1
ATOM 5981 C CA . PRO C 3 201 ? 132.335 192.623 318.092 1.00 23.94 201 PRO C CA 1
ATOM 5982 C C . PRO C 3 201 ? 132.640 192.703 319.582 1.00 23.94 201 PRO C C 1
ATOM 5983 O O . PRO C 3 201 ? 133.328 193.604 320.050 1.00 23.94 201 PRO C O 1
ATOM 5987 N N . LEU C 3 202 ? 132.112 191.739 320.326 1.00 25.43 202 LEU C N 1
ATOM 5988 C CA . LEU C 3 202 ? 132.435 191.649 321.736 1.00 25.43 202 LEU C CA 1
ATOM 5989 C C . LEU C 3 202 ? 133.918 191.327 321.910 1.00 25.43 202 LEU C C 1
ATOM 5990 O O . LEU C 3 202 ? 134.609 190.918 320.976 1.00 25.43 202 LEU C O 1
ATOM 5995 N N . SER C 3 203 ? 134.404 191.525 323.134 1.00 25.66 203 SER C N 1
ATOM 5996 C CA . SER C 3 203 ? 135.788 191.212 323.485 1.00 25.66 203 SER C CA 1
ATOM 5997 C C . SER C 3 203 ? 136.780 192.003 322.638 1.00 25.66 203 SER C C 1
ATOM 5998 O O . SER C 3 203 ? 137.878 191.528 322.346 1.00 25.66 203 SER C O 1
ATOM 6001 N N . THR C 3 204 ? 136.399 193.214 322.241 1.00 25.10 204 THR C N 1
ATOM 6002 C CA . THR C 3 204 ? 137.227 194.068 321.409 1.00 25.10 204 THR C CA 1
ATOM 6003 C C . THR C 3 204 ? 137.234 195.478 321.983 1.00 25.10 204 THR C C 1
ATOM 6004 O O . THR C 3 204 ? 136.204 195.942 322.484 1.00 25.10 204 THR C O 1
ATOM 6008 N N . PRO C 3 205 ? 138.362 196.186 321.932 1.00 24.79 205 PRO C N 1
ATOM 6009 C CA . PRO C 3 205 ? 138.367 197.569 322.424 1.00 24.79 205 PRO C CA 1
ATOM 6010 C C . PRO C 3 205 ? 137.361 198.413 321.656 1.00 24.79 205 PRO C C 1
ATOM 6011 O O . PRO C 3 205 ? 137.330 198.405 320.425 1.00 24.79 205 PRO C O 1
ATOM 6015 N N . ARG C 3 206 ? 136.532 199.143 322.397 1.00 25.71 206 ARG C N 1
ATOM 6016 C CA . ARG C 3 206 ? 135.514 199.997 321.801 1.00 25.71 206 ARG C CA 1
ATOM 6017 C C . ARG C 3 206 ? 136.018 201.400 321.494 1.00 25.71 206 ARG C C 1
ATOM 6018 O O . ARG C 3 206 ? 135.291 202.178 320.868 1.00 25.71 206 ARG C O 1
ATOM 6026 N N . LYS C 3 207 ? 137.229 201.740 321.921 1.00 24.57 207 LYS C N 1
ATOM 6027 C CA . LYS C 3 207 ? 137.859 203.011 321.598 1.00 24.57 207 LYS C CA 1
ATOM 6028 C C . LYS C 3 207 ? 139.205 202.730 320.955 1.00 24.57 207 LYS C C 1
ATOM 6029 O O . LYS C 3 207 ? 139.985 201.921 321.466 1.00 24.57 207 LYS C O 1
ATOM 6035 N N . MET C 3 208 ? 139.471 203.391 319.836 1.00 24.24 208 MET C N 1
ATOM 6036 C CA . MET C 3 208 ? 140.728 203.227 319.127 1.00 24.24 208 MET C CA 1
ATOM 6037 C C . MET C 3 208 ? 141.215 204.599 318.689 1.00 24.24 208 MET C C 1
ATOM 6038 O O . MET C 3 208 ? 140.544 205.612 318.892 1.00 24.24 208 MET C O 1
ATOM 6043 N N . ASP C 3 209 ? 142.394 204.628 318.085 1.00 24.31 209 ASP C N 1
ATOM 6044 C CA . ASP C 3 209 ? 143.017 205.864 317.649 1.00 24.31 209 ASP C CA 1
ATOM 6045 C C . ASP C 3 209 ? 143.213 205.850 316.143 1.00 24.31 209 ASP C C 1
ATOM 6046 O O . ASP C 3 209 ? 143.417 204.798 315.532 1.00 24.31 209 ASP C O 1
ATOM 6051 N N . ILE C 3 210 ? 143.121 207.033 315.554 1.00 23.45 210 ILE C N 1
ATOM 6052 C CA . ILE C 3 210 ? 143.573 207.271 314.195 1.00 23.45 210 ILE C CA 1
ATOM 6053 C C . ILE C 3 210 ? 144.689 208.300 314.260 1.00 23.45 210 ILE C C 1
ATOM 6054 O O . ILE C 3 210 ? 144.704 209.185 315.125 1.00 23.45 210 ILE C O 1
ATOM 6059 N N . LEU C 3 211 ? 145.637 208.159 313.345 1.00 22.29 211 LEU C N 1
ATOM 6060 C CA . LEU C 3 211 ? 146.769 209.061 313.221 1.00 22.29 211 LEU C CA 1
ATOM 6061 C C . LEU C 3 211 ? 146.662 209.816 311.905 1.00 22.29 211 LEU C C 1
ATOM 6062 O O . LEU C 3 211 ? 146.250 209.249 310.890 1.00 22.29 211 LEU C O 1
ATOM 6067 N N . GLY C 3 212 ? 147.025 211.091 311.926 1.00 21.45 212 GLY C N 1
ATOM 6068 C CA . GLY C 3 212 ? 146.984 211.940 310.746 1.00 21.45 212 GLY C CA 1
ATOM 6069 C C . GLY C 3 212 ? 148.385 212.285 310.273 1.00 21.45 212 GLY C C 1
ATOM 6070 O O . GLY C 3 212 ? 149.275 212.541 311.082 1.00 21.45 212 GLY C O 1
ATOM 6071 N N . PHE C 3 213 ? 148.561 212.296 308.957 1.00 21.49 213 PHE C N 1
ATOM 6072 C CA . PHE C 3 213 ? 149.794 212.700 308.305 1.00 21.49 213 PHE C CA 1
ATOM 6073 C C . PHE C 3 213 ? 149.454 213.699 307.213 1.00 21.49 213 PHE C C 1
ATOM 6074 O O . PHE C 3 213 ? 148.380 213.638 306.617 1.00 21.49 213 PHE C O 1
ATOM 6082 N N . VAL C 3 214 ? 150.381 214.608 306.938 1.00 21.25 214 VAL C N 1
ATOM 6083 C CA . VAL C 3 214 ? 150.220 215.577 305.864 1.00 21.25 214 VAL C CA 1
ATOM 6084 C C . VAL C 3 214 ? 151.517 215.645 305.077 1.00 21.25 214 VAL C C 1
ATOM 6085 O O . VAL C 3 214 ? 152.606 215.540 305.648 1.00 21.25 214 VAL C O 1
ATOM 6089 N N . SER C 3 215 ? 151.398 215.807 303.764 1.00 22.35 215 SER C N 1
ATOM 6090 C CA . SER C 3 215 ? 152.556 216.078 302.927 1.00 22.35 215 SER C CA 1
ATOM 6091 C C . SER C 3 215 ? 152.124 216.923 301.739 1.00 22.35 215 SER C C 1
ATOM 6092 O O . SER C 3 215 ? 150.940 217.198 301.538 1.00 22.35 215 SER C O 1
ATOM 6095 N N . ALA C 3 216 ? 153.108 217.340 300.957 1.00 22.54 216 ALA C N 1
ATOM 6096 C CA . ALA C 3 216 ? 152.878 218.130 299.761 1.00 22.54 216 ALA C CA 1
ATOM 6097 C C . ALA C 3 216 ? 152.837 217.225 298.538 1.00 22.54 216 ALA C C 1
ATOM 6098 O O . ALA C 3 216 ? 153.555 216.227 298.459 1.00 22.54 216 ALA C O 1
ATOM 6100 N N . CYS C 3 217 ? 151.988 217.582 297.582 1.00 23.93 217 CYS C N 1
ATOM 6101 C CA . CYS C 3 217 ? 151.943 216.868 296.319 1.00 23.93 217 CYS C CA 1
ATOM 6102 C C . CYS C 3 217 ? 153.093 217.328 295.425 1.00 23.93 217 CYS C C 1
ATOM 6103 O O . CYS C 3 217 ? 153.861 218.229 295.769 1.00 23.93 217 CYS C O 1
ATOM 6106 N N . ASN C 3 218 ? 153.222 216.692 294.261 1.00 25.92 218 ASN C N 1
ATOM 6107 C CA . ASN C 3 218 ? 154.303 217.024 293.342 1.00 25.92 218 ASN C CA 1
ATOM 6108 C C . ASN C 3 218 ? 154.116 218.378 292.669 1.00 25.92 218 ASN C C 1
ATOM 6109 O O . ASN C 3 218 ? 155.066 218.874 292.057 1.00 25.92 218 ASN C O 1
ATOM 6114 N N . ASP C 3 219 ? 152.934 218.981 292.764 1.00 24.84 219 ASP C N 1
ATOM 6115 C CA . ASP C 3 219 ? 152.675 220.299 292.199 1.00 24.84 219 ASP C CA 1
ATOM 6116 C C . ASP C 3 219 ? 152.960 221.424 293.185 1.00 24.84 219 ASP C C 1
ATOM 6117 O O . ASP C 3 219 ? 152.648 222.581 292.894 1.00 24.84 219 ASP C O 1
ATOM 6122 N N . PHE C 3 220 ? 153.527 221.107 294.342 1.00 21.65 220 PHE C N 1
ATOM 6123 C CA . PHE C 3 220 ? 153.696 222.064 295.422 1.00 21.65 220 PHE C CA 1
ATOM 6124 C C . PHE C 3 220 ? 155.002 222.831 295.263 1.00 21.65 220 PHE C C 1
ATOM 6125 O O . PHE C 3 220 ? 156.025 222.264 294.873 1.00 21.65 220 PHE C O 1
ATOM 6133 N N . SER C 3 221 ? 154.961 224.123 295.575 1.00 21.08 221 SER C N 1
ATOM 6134 C CA . SER C 3 221 ? 156.146 224.965 295.521 1.00 21.08 221 SER C CA 1
ATOM 6135 C C . SER C 3 221 ? 155.995 226.102 296.518 1.00 21.08 221 SER C C 1
ATOM 6136 O O . SER C 3 221 ? 154.892 226.422 296.968 1.00 21.08 221 SER C O 1
ATOM 6139 N N . VAL C 3 222 ? 157.135 226.701 296.864 1.00 19.51 222 VAL C N 1
ATOM 6140 C CA . VAL C 3 222 ? 157.198 227.815 297.799 1.00 19.51 222 VAL C CA 1
ATOM 6141 C C . VAL C 3 222 ? 158.133 228.870 297.228 1.00 19.51 222 VAL C C 1
ATOM 6142 O O . VAL C 3 222 ? 158.914 228.612 296.312 1.00 19.51 222 VAL C O 1
ATOM 6146 N N . ARG C 3 223 ? 158.042 230.076 297.777 1.00 19.25 223 ARG C N 1
ATOM 6147 C CA . ARG C 3 223 ? 158.941 231.138 297.349 1.00 19.25 223 ARG C CA 1
ATOM 6148 C C . ARG C 3 223 ? 159.015 232.227 298.411 1.00 19.25 223 ARG C C 1
ATOM 6149 O O . ARG C 3 223 ? 158.223 232.270 299.359 1.00 19.25 223 ARG C O 1
ATOM 6157 N N . LEU C 3 224 ? 159.965 233.143 298.186 1.00 19.13 224 LEU C N 1
ATOM 6158 C CA . LEU C 3 224 ? 160.319 234.237 299.084 1.00 19.13 224 LEU C CA 1
ATOM 6159 C C . LEU C 3 224 ? 160.825 233.731 300.428 1.00 19.13 224 LEU C C 1
ATOM 6160 O O . LEU C 3 224 ? 160.144 233.838 301.452 1.00 19.13 224 LEU C O 1
ATOM 6165 N N . LEU C 3 225 ? 162.007 233.121 300.402 1.00 19.43 225 LEU C N 1
ATOM 6166 C CA . LEU C 3 225 ? 162.693 232.712 301.618 1.00 19.43 225 LEU C CA 1
ATOM 6167 C C . LEU C 3 225 ? 162.597 233.789 302.691 1.00 19.43 225 LEU C C 1
ATOM 6168 O O . LEU C 3 225 ? 162.641 234.986 302.401 1.00 19.43 225 LEU C O 1
ATOM 6173 N N . ARG C 3 226 ? 162.467 233.353 303.939 1.00 19.49 226 ARG C N 1
ATOM 6174 C CA . ARG C 3 226 ? 162.347 234.266 305.066 1.00 19.49 226 ARG C CA 1
ATOM 6175 C C . ARG C 3 226 ? 162.736 233.523 306.333 1.00 19.49 226 ARG C C 1
ATOM 6176 O O . ARG C 3 226 ? 162.776 232.292 306.363 1.00 19.49 226 ARG C O 1
ATOM 6184 N N . ASP C 3 227 ? 163.014 234.288 307.383 1.00 20.46 227 ASP C N 1
ATOM 6185 C CA . ASP C 3 227 ? 163.311 233.690 308.675 1.00 20.46 227 ASP C CA 1
ATOM 6186 C C . ASP C 3 227 ? 162.030 233.201 309.341 1.00 20.46 227 ASP C C 1
ATOM 6187 O O . ASP C 3 227 ? 160.971 233.819 309.217 1.00 20.46 227 ASP C O 1
ATOM 6192 N N . THR C 3 228 ? 162.132 232.082 310.046 1.00 20.49 228 THR C N 1
ATOM 6193 C CA . THR C 3 228 ? 160.985 231.485 310.711 1.00 20.49 228 THR C CA 1
ATOM 6194 C C . THR C 3 228 ? 160.777 232.108 312.086 1.00 20.49 228 THR C C 1
ATOM 6195 O O . THR C 3 228 ? 161.685 232.694 312.675 1.00 20.49 228 THR C O 1
ATOM 6199 N N . THR C 3 229 ? 159.557 231.974 312.592 1.00 21.54 229 THR C N 1
ATOM 6200 C CA . THR C 3 229 ? 159.246 232.319 313.971 1.00 21.54 229 THR C CA 1
ATOM 6201 C C . THR C 3 229 ? 159.402 231.135 314.915 1.00 21.54 229 THR C C 1
ATOM 6202 O O . THR C 3 229 ? 159.168 231.285 316.117 1.00 21.54 229 THR C O 1
ATOM 6206 N N . HIS C 3 230 ? 159.804 229.972 314.405 1.00 21.72 230 HIS C N 1
ATOM 6207 C CA . HIS C 3 230 ? 159.838 228.746 315.191 1.00 21.72 230 HIS C CA 1
ATOM 6208 C C . HIS C 3 230 ? 161.116 228.578 315.996 1.00 21.72 230 HIS C C 1
ATOM 6209 O O . HIS C 3 230 ? 161.227 227.603 316.744 1.00 21.72 230 HIS C O 1
ATOM 6216 N N . ILE C 3 231 ? 162.081 229.479 315.861 1.00 21.83 231 ILE C N 1
ATOM 6217 C CA . ILE C 3 231 ? 163.312 229.417 316.638 1.00 21.83 231 ILE C CA 1
ATOM 6218 C C . ILE C 3 231 ? 163.693 230.832 317.034 1.00 21.83 231 ILE C C 1
ATOM 6219 O O . ILE C 3 231 ? 163.578 231.766 316.234 1.00 21.83 231 ILE C O 1
ATOM 6224 N N . SER C 3 232 ? 164.142 230.990 318.273 1.00 23.50 232 SER C N 1
ATOM 6225 C CA . SER C 3 232 ? 164.513 232.290 318.803 1.00 23.50 232 SER C CA 1
ATOM 6226 C C . SER C 3 232 ? 165.698 232.118 319.737 1.00 23.50 232 SER C C 1
ATOM 6227 O O . SER C 3 232 ? 166.003 231.015 320.191 1.00 23.50 232 SER C O 1
ATOM 6230 N N . GLN C 3 233 ? 166.372 233.229 320.014 1.00 25.90 233 GLN C N 1
ATOM 6231 C CA . GLN C 3 233 ? 167.539 233.228 320.876 1.00 25.90 233 GLN C CA 1
ATOM 6232 C C . GLN C 3 233 ? 167.458 234.416 321.821 1.00 25.90 233 GLN C C 1
ATOM 6233 O O . GLN C 3 233 ? 166.842 235.436 321.508 1.00 25.90 233 GLN C O 1
ATOM 6239 N N . GLU C 3 234 ? 168.092 234.273 322.979 1.00 33.35 234 GLU C N 1
ATOM 6240 C CA . GLU C 3 234 ? 168.081 235.295 324.012 1.00 33.35 234 GLU C CA 1
ATOM 6241 C C . GLU C 3 234 ? 169.511 235.653 324.382 1.00 33.35 234 GLU C C 1
ATOM 6242 O O . GLU C 3 234 ? 170.413 234.814 324.319 1.00 33.35 234 GLU C O 1
ATOM 6248 N N . ALA C 3 235 ? 169.710 236.908 324.769 1.00 35.83 235 ALA C N 1
ATOM 6249 C CA . ALA C 3 235 ? 171.030 237.389 325.159 1.00 35.83 235 ALA C CA 1
ATOM 6250 C C . ALA C 3 235 ? 171.620 236.514 326.259 1.00 35.83 235 ALA C C 1
ATOM 6251 O O . ALA C 3 235 ? 171.603 236.882 327.433 1.00 35.83 235 ALA C O 1
#

B-factor: mean 24.12, std 5.6, range [16.01, 53.43]

Foldseek 3Di:
DDFDDWDDFADDDDDDDQLVDDDCVVVDDSPDDPSNPDGDHTGDGDDDCPCVDLQNLQQDWDWQDKWKAKFAAVVPVVGHQKTKFADDNPNDDDVLLSQQLFFWKFFKKKKWKDKDKDFPDDPFDDDDWWKKKKWFAFPPRDDDPDNDDPSSVCPPTDIDIHTPPDGTDMDIGGGDAPDPTDGLWDQAFCFCDDPPDPPVPRDGDGGDNDPRGGGIIMMGTPDHHGRTMMMMIITIIMGTHPMDGHHGDDTDQADDDPSHNDDDDRPPRDDDDDPPHD/DWDWDVVVTDIADDPDPDCVSGDDDPDVQQWDWDDFQPDIDTGRFEPHAAAWVPDFADAQDPVADDDDDDKDFPGSQAQGKDKFDKDKAWLPAFWFKAFPPLQCLVPGVNVVLLFQFQKKWWWKKKKKFWADDLQKWWKKKKFKAFQLDAAWQEPDGPQQDLQQVRVYNVGGGADQDHHHQPPPVDGPSHQHQHRCCNRHNRGNVPSVVGGIDMPTNNRGGMYIYTGYGDDPGSIGRRSVDGGIMIMMGTPGGIDGPDPDIDMTIMMMIMGIHNMIGHHGDDGHDDDYD/DDDDDDDPPPPDDDVPDDDDDDDPDPPDPDDDDDPDPDDDDDLQVQQQDWDWFLQQCDPVQNPHPNSQWQKFFFDAFFFFFSGKWWPLQQATPRRCPTSNNVVLLQFFWKFWKKKKKKFWFFDQQKWFKKKKAWAFDDDDADGGNVVRVVGDIDIDTCHPPRMDMDIRGGDFPDRIATNYDDPNTTGTMITMHTPGGMDGDPPTDRMTIMIMIMGGDPGMDGHDGHDGPPDDDDD

InterPro domains:
  IPR000081 Peptidase C3, picornavirus core protein 2A [PF00947] (897-1023)
  IPR000199 Peptidase C3A/C3B, picornaviral [PF00548] (1564-1729)
  IPR000605 Helicase, superfamily 3, single-stranded DNA/RNA virus [PF00910] (1251-1348)
  IPR001205 RNA-directed RNA polymerase, C-terminal domain [PF00680] (1773-2183)
  IPR001676 Picornavirus capsid [PF00073] (93-306)
  IPR001676 Picornavirus capsid [PF00073] (369-526)
  IPR001676 Picornavirus capsid [PF00073] (636-796)
  IPR002527 Picornavirus 2B protein [PF01552] (1028-1126)
  IPR003138 Picornavirus coat protein VP4 [PF02226] (2-69)
  IPR007094 RNA-directed RNA polymerase, catalytic domain [PS50507] (1973-2088)
  IPR009003 Peptidase S1, PA clan [SSF50494] (882-1020)
  IPR009003 Peptidase S1, PA clan [SSF50494] (1558-1747)
  IPR014759 Helicase, superfamily 3, single-stranded RNA virus [PS51218] (1230-1386)
  IPR014838 Poliovirus 3A protein-like [PF08727] (1455-1513)
  IPR027417 P-loop containing nucleoside triphosphate hydrolase [SSF52540] (1178-1385)
  IPR029053 Viral coat protein subunit [G3DSA:2.60.120.20] (1-336)
  IPR029053 Viral coat protein subunit [G3DSA:2.60.120.20] (341-577)
  IPR029053 Viral coat protein subunit [G3DSA:2.60.120.20] (579-879)
  IPR033703 Picornavirus/Calicivirus coat protein [cd00205] (125-335)
  IPR033703 Picornavirus/Calicivirus coat protein [cd00205] (383-569)

Sequence (802 aa):
ANNLPDTQSSGPAHSKETPALTAVETGATNPLVPSDTVQTRHVIQKRTRSESTVESFFARGACVAIIEVDNDAPTKRASKLFSVWKITYKDTVQLRRKLEFFTYSRFDMEFTFVVTSNYTDANNGHALNQVYQIMYIPPGAPIPGKWNDYTWQTSSNPSVFYTYGAPPARISVPYVGIANAYSHFYDGFAKVPLAGQASTEGDSLYGAASLNDFGSLAVRVVNDHNPTKLTSKIRVYMKPKHVRVWCPRPPRAVPYYGPGVDYKDGLAPLPEKGLTTYGAQVSSQINYTTINYYRDSASNAASKQSDRVMQLTLGNSTITTQEAANSVVAYGRWPEYIKDSEANPVDQPTEPDVAACRFYTLDTVTWRKESRGWWWKLPDALKDMGLFGQNMFYHYLGRAGYTVHVQCNASKFHQGALGVFAVPEMCLAGDSTTHMFTKYENANPGEKGGEFKGSFTLDTNATNPARNFCPVDYLFGSGVLAGNAFVYPHQIINLRTNNCATLVLPYVNSLSIDSMTKHNNWGIAILPLAPLDFATESSTEIPITLTIAPMCCEFNGLRNITVPRTQGLPVLNTPGSNQYLTADNYQSPCAIPEFDVTPPIDIPGEVRNMMELAEIDTMIPLNLTNQRKNTMDMYRVELNDAAHSDTPILCLSLSPASDPRLAHTMLGEILNYYTHWAGSLKFTFLFCGSMMATGKLLVSYAPPGAEAPKSRKEAMLGTHVIWDIGLQSSCTMVVPWISNTTYRQTINDSFTEGGYISMFYQTRVVVPLSTPRKMDILGFVSACNDFSVRLLRDTTHISQEA

Solvent-accessible surface area: 33645 Å² total; per-residue (Å²): 71,113,94,8,67,57,27,109,83,30,43,122,97,188,80,194,142,66,55,18,45,29,28,12,0,40,18,69,40,19,115,11,43,11,32,52,32,36,119,22,182,88,60,114,27,173,26,51,29,60,49,0,20,10,19,15,1,2,10,84,12,24,39,0,7,92,9,85,0,12,5,14,22,68,97,118,198,99,16,112,26,43,4,56,26,85,19,38,38,61,73,31,13,77,4,6,0,19,1,10,0,0,0,0,0,24,15,17,12,3,18,2,4,34,11,63,27,87,102,63,51,94,134,70,40,145,29,146,80,8,44,0,0,6,0,42,2,44,62,83,25,68,85,6,54,131,38,91,27,142,12,10,134,30,108,106,26,36,33,35,111,12,68,66,69,41,58,34,12,39,21,0,18,9,5,36,8,161,16,18,3,29,49,9,23,37,2,2,2,35,103,20,1,68,55,84,70,63,95,118,92,9,54,19,82,10,21,25,64,51,171,54,68,64,0,10,12,0,0,28,3,50,40,113,82,24,112,0,59,6,20,1,81,0,68,0,36,11,4,2,0,61,10,87,0,1,0,8,11,4,1,9,13,2,59,31,51,22,58,12,15,7,2,71,90,46,33,65,38,3,62,102,51,30,36,53,64,38,118,65,104,90,18,85,166,181,84,90,89,49,69,84,158,88,212,24,76,0,0,33,20,5,68,94,169,121,94,99,90,33,124,38,84,41,33,127,14,74,19,97,11,140,72,3,8,66,37,25,43,0,53,67,54,143,7,58,76,23,104,142,104,46,56,110,33,153,61,153,34,56,80,27,74,92,37,0,10,57,12,18,82,4,82,71,26,46,0,105,69,119,21,107,1,7,9,2,0,0,0,2,1,0,37,114,26,47,94,0,2,82,22,8,20,88,13,118,20,2,22,0,2,0,7,0,3,0,56,1,97,40,48,120,62,18,9,1,0,0,0,0,0,0,2,0,1,5,6,0,0,8,10,15,69,68,64,18,51,3,59,17,24,37,2,13,22,3,58,144,4,17,116,6,94,27,70,39,85,57,38,115,78,94,133,110,42,52,30,61,10,0,4,1,1,16,0,4,0,15,0,14,1,2,1,2,0,3,9,6,12,19,0,1,0,0,18,11,16,1,34,3,1,2,0,6,0,4,12,0,5,6,48,4,6,24,6,7,14,70,2,5,2,0,0,0,0,0,1,8,2,1,46,1,38,56,41,60,184,81,62,19,86,12,73,0,27,2,8,0,0,0,15,24,0,11,0,5,23,127,90,122,60,18,83,23,40,77,196,126,153,123,120,151,123,84,136,37,55,109,118,45,98,53,41,14,60,138,41,2,60,19,22,41,85,124,76,131,53,34,92,62,18,88,4,5,16,40,9,152,13,0,0,64,1,0,50,42,12,0,2,0,2,2,7,0,44,87,150,61,51,14,45,8,56,0,2,21,0,82,0,44,19,55,85,80,43,40,86,20,13,1,1,1,23,5,23,1,3,30,5,26,1,0,6,28,0,0,1,0,2,1,0,7,4,0,28,35,5,0,2,0,1,5,0,0,2,0,0,1,0,0,45,67,1,71,6,80,0,2,1,0,0,16,50,40,76,76,158,21,4,109,26,59,131,89,0,85,141,22,27,63,18,84,0,67,5,23,154,80,0,0,2,0,1,0,2,12,61,79,32,114,36,101,23,5,66,4,98,109,54,93,136,13,71,2,4,42,0,0,0,0,29,43,68,82,0,63,21,61,162,81,8,8,153,110,3,19,0,0,0,4,0,0,2,2,65,9,0,0,1,98,90,16,60,86,11,117,36,14,82,99,161,156

Secondary structure (DSSP, 8-state):
--B-PPBPPB----SS--TTEE-GGGS------GGGTS-B--B----B-GGGBHHHHH-S-EEEEEEEEEES-TT-TTS-SEEEEE--S-SSSHHHHHHHTEEEEEEEEEEEEEEEEEES-SSS---PPPEEEEEEE-TTSPPPSSTTSGGGG-SSS-EEEEETTSS-EEEEE----SSSSEES---B-S---BTT--TTSS---TT---SSSS-EEEEEE-SPPPSS-EEEEEEEEEEEEEEEEEEE-PPP-S---SSSS---S----S--B-TT--/--EEEE--EEEE---SSSGGGSPP----TT-EEEEETTEEEEESS---EEEGGG----PPPGGG----SPPB--GGGTSS-EEPPPEEEETT---EEEEETGGGTTSHHHHHHHHHEEEEEEEEEEEEE----TTEEEEEEEEEEET----BSSSSTT---HHHH--GGG-EE-BSS------SSS----B--BTTTTTTTS-GGGGGGSSEEEEETTT-SEEEEEE---SSSSSB-TTTB--EEEEEEEEEEEEESSSS--EEEEEEEEEEEEEEEEEE-SPP-B---/-----PPTTTT---TT------BSSTT--PPPP---SSEE-BHHHHHTS-EE----B-TTTTTSGGGGEEEEE-PPP--S-SEEEES-TTTSHHHHTSHHHHHHTTEEEEES-EEEEEEE-S-TT-BEEEEEEEE-SSSPPP-SHHHHTTSEEEEEEESSS-EEEEEE----SSSSEESS--GGG---EEEEEESS--B--TTS-SEEEEEEEEEE-TT-EEEEE---SS-----

Organism: Poliovirus type 2 (strain Lansing) (NCBI:txid12084)

Radius of gyration: 28.64 Å; Cα contacts (8 Å, |Δi|>4): 2102; chains: 3; bounding box: 80×83×66 Å

Nearest PDB structures (foldseek):
  8ayz-assembly1_A  TM=1.004E+00  e=2.885E-55  Poliovirus 2
  8e8y-assembly1_1  TM=9.938E-01  e=9.991E-49  Human poliovirus 2 strain Sabin
  1al2-assembly1_1  TM=9.866E-01  e=1.264E-44  Human poliovirus 1 Mahoney
  1ar6-assembly1_1  TM=9.884E-01  e=3.842E-44  Human poliovirus 1 Mahoney
  1hxs-assembly1_1  TM=9.827E-01  e=8.363E-44  Human poliovirus 1 Mahoney